Protein AF-0000000077551554 (afdb_homodimer)

Structure (mmCIF, N/CA/C/O backbone):
data_AF-0000000077551554-model_v1
#
loop_
_entity.id
_entity.type
_entity.pdbx_description
1 polymer '(pine wood nematode) hypothetical protein'
#
loop_
_atom_site.group_PDB
_atom_site.id
_atom_site.type_symbol
_atom_site.label_atom_id
_atom_site.label_alt_id
_atom_site.label_comp_id
_atom_site.label_asym_id
_atom_site.label_entity_id
_atom_site.label_seq_id
_atom_site.pdbx_PDB_ins_code
_atom_site.Cartn_x
_atom_site.Cartn_y
_atom_site.Cartn_z
_atom_site.occupancy
_atom_site.B_iso_or_equiv
_atom_site.auth_seq_id
_atom_site.auth_comp_id
_atom_site.auth_asym_id
_atom_site.auth_atom_id
_atom_site.pdbx_PDB_model_num
ATOM 1 N N . MET A 1 1 ? -19.719 -18.828 0.606 1 22.56 1 MET A N 1
ATOM 2 C CA . MET A 1 1 ? -19.625 -17.828 -0.466 1 22.56 1 MET A CA 1
ATOM 3 C C . MET A 1 1 ? -18.469 -18.156 -1.41 1 22.56 1 MET A C 1
ATOM 5 O O . MET A 1 1 ? -17.312 -18.125 -1.004 1 22.56 1 MET A O 1
ATOM 9 N N . GLU A 1 2 ? -18.734 -19.125 -2.25 1 25.98 2 GLU A N 1
ATOM 10 C CA . GLU A 1 2 ? -17.875 -19.734 -3.262 1 25.98 2 GLU A CA 1
ATOM 11 C C . GLU A 1 2 ? -17.25 -18.656 -4.164 1 25.98 2 GLU A C 1
ATOM 13 O O . GLU A 1 2 ? -17.969 -17.859 -4.766 1 25.98 2 GLU A O 1
ATOM 18 N N . GLY A 1 3 ? -16.375 -18.016 -3.777 1 28.2 3 GLY A N 1
ATOM 19 C CA . GLY A 1 3 ? -15.672 -17.125 -4.695 1 28.2 3 GLY A CA 1
ATOM 20 C C . GLY A 1 3 ? -15.648 -17.641 -6.121 1 28.2 3 GLY A C 1
ATOM 21 O O . GLY A 1 3 ? -15.688 -18.859 -6.348 1 28.2 3 GLY A O 1
ATOM 22 N N . VAL A 1 4 ? -16.359 -16.938 -7.031 1 31.17 4 VAL A N 1
ATOM 23 C CA . VAL A 1 4 ? -16.375 -17.094 -8.484 1 31.17 4 VAL A CA 1
ATOM 24 C C . VAL A 1 4 ? -15.008 -17.594 -8.961 1 31.17 4 VAL A C 1
ATOM 26 O O . VAL A 1 4 ? -14.758 -17.672 -10.172 1 31.17 4 VAL A O 1
ATOM 29 N N . SER A 1 5 ? -14.156 -17.672 -8.086 1 28.42 5 SER A N 1
ATOM 30 C CA . SER A 1 5 ? -12.836 -17.953 -8.648 1 28.42 5 SER A CA 1
ATOM 31 C C . SER A 1 5 ? -12.805 -19.297 -9.344 1 28.42 5 SER A C 1
ATOM 33 O O . SER A 1 5 ? -11.758 -19.734 -9.844 1 28.42 5 SER A O 1
ATOM 35 N N . SER A 1 6 ? -13.758 -20.234 -8.938 1 27.98 6 SER A N 1
ATOM 36 C CA . SER A 1 6 ? -13.422 -21.547 -9.5 1 27.98 6 SER A CA 1
ATOM 37 C C . SER A 1 6 ? -13.789 -21.609 -10.977 1 27.98 6 SER A C 1
ATOM 39 O O . SER A 1 6 ? -14.969 -21.719 -11.328 1 27.98 6 SER A O 1
ATOM 41 N N . MET A 1 7 ? -13.492 -20.766 -11.805 1 26.69 7 MET A N 1
ATOM 42 C CA . MET A 1 7 ? -13.75 -21.188 -13.18 1 26.69 7 MET A CA 1
ATOM 43 C C . MET A 1 7 ? -13.453 -22.672 -13.359 1 26.69 7 MET A C 1
ATOM 45 O O . MET A 1 7 ? -12.367 -23.141 -13.023 1 26.69 7 MET A O 1
ATOM 49 N N . SER A 1 8 ? -14.547 -23.469 -13.32 1 25.91 8 SER A N 1
ATOM 50 C CA . SER A 1 8 ? -14.594 -24.891 -13.641 1 25.91 8 SER A CA 1
ATOM 51 C C . SER A 1 8 ? -13.828 -25.188 -14.93 1 25.91 8 SER A C 1
ATOM 53 O O . SER A 1 8 ? -14.219 -24.75 -16.016 1 25.91 8 SER A O 1
ATOM 55 N N . MET A 1 9 ? -12.664 -25.156 -15.047 1 26.81 9 MET A N 1
ATOM 56 C CA . MET A 1 9 ? -12.102 -25.938 -16.141 1 26.81 9 MET A CA 1
ATOM 57 C C . MET A 1 9 ? -12.875 -27.234 -16.344 1 26.81 9 MET A C 1
ATOM 59 O O . MET A 1 9 ? -13.18 -27.938 -15.383 1 26.81 9 MET A O 1
ATOM 63 N N . ALA A 1 10 ? -13.828 -27.25 -17.344 1 25.89 10 ALA A N 1
ATOM 64 C CA . ALA A 1 10 ? -14.422 -28.5 -17.812 1 25.89 10 ALA A CA 1
ATOM 65 C C . ALA A 1 10 ? -13.445 -29.656 -17.672 1 25.89 10 ALA A C 1
ATOM 67 O O . ALA A 1 10 ? -12.453 -29.734 -18.406 1 25.89 10 ALA A O 1
ATOM 68 N N . VAL A 1 11 ? -13.242 -29.984 -16.531 1 27.55 11 VAL A N 1
ATOM 69 C CA . VAL A 1 11 ? -12.703 -31.344 -16.391 1 27.55 11 VAL A CA 1
ATOM 70 C C . VAL A 1 11 ? -13.531 -32.312 -17.219 1 27.55 11 VAL A C 1
ATOM 72 O O . VAL A 1 11 ? -14.742 -32.438 -17.016 1 27.55 11 VAL A O 1
ATOM 75 N N . VAL A 1 12 ? -13.352 -32.375 -18.625 1 25.56 12 VAL A N 1
ATOM 76 C CA . VAL A 1 12 ? -13.914 -33.531 -19.328 1 25.56 12 VAL A CA 1
ATOM 77 C C . VAL A 1 12 ? -13.82 -34.75 -18.438 1 25.56 12 VAL A C 1
ATOM 79 O O . VAL A 1 12 ? -12.766 -35.031 -17.859 1 25.56 12 VAL A O 1
ATOM 82 N N . PRO A 1 13 ? -14.961 -35.25 -17.922 1 25.11 13 PRO A N 1
ATOM 83 C CA . PRO A 1 13 ? -14.992 -36.531 -17.203 1 25.11 13 PRO A CA 1
ATOM 84 C C . PRO A 1 13 ? -13.984 -37.531 -17.75 1 25.11 13 PRO A C 1
ATOM 86 O O . PRO A 1 13 ? -13.484 -37.375 -18.875 1 25.11 13 PRO A O 1
ATOM 89 N N . GLY A 1 14 ? -13.852 -38.625 -16.922 1 25.5 14 GLY A N 1
ATOM 90 C CA . GLY A 1 14 ? -13.117 -39.875 -16.984 1 25.5 14 GLY A CA 1
ATOM 91 C C . GLY A 1 14 ? -13.344 -40.656 -18.266 1 25.5 14 GLY A C 1
ATOM 92 O O . GLY A 1 14 ? -14.25 -41.5 -18.344 1 25.5 14 GLY A O 1
ATOM 93 N N . GLN A 1 15 ? -13.531 -40.094 -19.406 1 23.91 15 GLN A N 1
ATOM 94 C CA . GLN A 1 15 ? -13.641 -41.156 -20.375 1 23.91 15 GLN A CA 1
ATOM 95 C C . GLN A 1 15 ? -12.578 -42.25 -20.141 1 23.91 15 GLN A C 1
ATOM 97 O O . GLN A 1 15 ? -11.383 -41.938 -20.094 1 23.91 15 GLN A O 1
ATOM 102 N N . SER A 1 16 ? -13.031 -43.312 -19.422 1 24.5 16 SER A N 1
ATOM 103 C CA . SER A 1 16 ? -12.398 -44.625 -19.328 1 24.5 16 SER A CA 1
ATOM 104 C C . SER A 1 16 ? -11.719 -45 -20.625 1 24.5 16 SER A C 1
ATOM 106 O O . SER A 1 16 ? -12.352 -45.031 -21.688 1 24.5 16 SER A O 1
ATOM 108 N N . ARG A 1 17 ? -10.539 -44.562 -20.812 1 29.53 17 ARG A N 1
ATOM 109 C CA . ARG A 1 17 ? -9.758 -45.125 -21.906 1 29.53 17 ARG A CA 1
ATOM 110 C C . ARG A 1 17 ? -9.914 -46.625 -21.953 1 29.53 17 ARG A C 1
ATOM 112 O O . ARG A 1 17 ? -9.695 -47.344 -20.953 1 29.53 17 ARG A O 1
ATOM 119 N N . THR A 1 18 ? -11.062 -47.062 -22.594 1 23.38 18 THR A N 1
ATOM 120 C CA . THR A 1 18 ? -10.953 -48.406 -23.109 1 23.38 18 THR A CA 1
ATOM 121 C C . THR A 1 18 ? -9.594 -48.625 -23.766 1 23.38 18 THR A C 1
ATOM 123 O O . THR A 1 18 ? -9.203 -47.875 -24.672 1 23.38 18 THR A O 1
ATOM 126 N N . TYR A 1 19 ? -8.648 -49 -22.922 1 24.22 19 TYR A N 1
ATOM 127 C CA . TYR A 1 19 ? -7.383 -49.594 -23.359 1 24.22 19 TYR A CA 1
ATOM 128 C C . TYR A 1 19 ? -7.613 -50.625 -24.453 1 24.22 19 TYR A C 1
ATOM 130 O O . TYR A 1 19 ? -8.156 -51.688 -24.188 1 24.22 19 TYR A O 1
ATOM 138 N N . ASN A 1 20 ? -8.25 -50.156 -25.609 1 22.92 20 ASN A N 1
ATOM 139 C CA . ASN A 1 20 ? -8.117 -51.188 -26.641 1 22.92 20 ASN A CA 1
ATOM 140 C C . ASN A 1 20 ? -6.664 -51.625 -26.797 1 22.92 20 ASN A C 1
ATOM 142 O O . ASN A 1 20 ? -5.781 -50.812 -27.031 1 22.92 20 ASN A O 1
ATOM 146 N N . THR A 1 21 ? -6.203 -52.688 -26.141 1 25.48 21 THR A N 1
ATOM 147 C CA . THR A 1 21 ? -5.027 -53.562 -26.078 1 25.48 21 THR A CA 1
ATOM 148 C C . THR A 1 21 ? -4.531 -53.906 -27.484 1 25.48 21 THR A C 1
ATOM 150 O O . THR A 1 21 ? -3.787 -54.875 -27.656 1 25.48 21 THR A O 1
ATOM 153 N N . ASN A 1 22 ? -5.012 -53.25 -28.609 1 27.25 22 ASN A N 1
ATOM 154 C CA . ASN A 1 22 ? -4.375 -53.875 -29.766 1 27.25 22 ASN A CA 1
ATOM 155 C C . ASN A 1 22 ? -2.873 -53.594 -29.797 1 27.25 22 ASN A C 1
ATOM 157 O O . ASN A 1 22 ? -2.457 -52.438 -29.859 1 27.25 22 ASN A O 1
ATOM 161 N N . VAL A 1 23 ? -1.974 -54.312 -29.172 1 30.08 23 VAL A N 1
ATOM 162 C CA . VAL A 1 23 ? -0.533 -54.562 -29.125 1 30.08 23 VAL A CA 1
ATOM 163 C C . VAL A 1 23 ? 0.051 -54.469 -30.531 1 30.08 23 VAL A C 1
ATOM 165 O O . VAL A 1 23 ? 0.099 -55.469 -31.266 1 30.08 23 VAL A O 1
ATOM 168 N N . ALA A 1 24 ? -0.384 -53.531 -31.469 1 32.75 24 ALA A N 1
ATOM 169 C CA . ALA A 1 24 ? 0.365 -53.688 -32.719 1 32.75 24 ALA A CA 1
ATOM 170 C C . ALA A 1 24 ? 1.861 -53.5 -32.469 1 32.75 24 ALA A C 1
ATOM 172 O O . ALA A 1 24 ? 2.27 -52.906 -31.453 1 32.75 24 ALA A O 1
ATOM 173 N N . GLU A 1 25 ? 2.758 -53.812 -33.438 1 34.09 25 GLU A N 1
ATOM 174 C CA . GLU A 1 25 ? 4.191 -53.812 -33.719 1 34.09 25 GLU A CA 1
ATOM 175 C C . GLU A 1 25 ? 4.836 -52.531 -33.188 1 34.09 25 GLU A C 1
ATOM 177 O O . GLU A 1 25 ? 4.219 -51.469 -33.25 1 34.09 25 GLU A O 1
ATOM 182 N N . GLU A 1 26 ? 5.809 -52.688 -32.281 1 37.72 26 GLU A N 1
ATOM 183 C CA . GLU A 1 26 ? 6.672 -51.719 -31.609 1 37.72 26 GLU A CA 1
ATOM 184 C C . GLU A 1 26 ? 7.129 -50.625 -32.562 1 37.72 26 GLU A C 1
ATOM 186 O O . GLU A 1 26 ? 8.227 -50.688 -33.125 1 37.72 26 GLU A O 1
ATOM 191 N N . SER A 1 27 ? 6.574 -50.344 -33.688 1 38.31 27 SER A N 1
ATOM 192 C CA . SER A 1 27 ? 7.102 -49.312 -34.531 1 38.31 27 SER A CA 1
ATOM 193 C C . SER A 1 27 ? 7.336 -48.031 -33.75 1 38.31 27 SER A C 1
ATOM 195 O O . SER A 1 27 ? 6.559 -47.688 -32.875 1 38.31 27 SER A O 1
ATOM 197 N N . THR A 1 28 ? 8.703 -47.781 -33.594 1 45.59 28 THR A N 1
ATOM 198 C CA . THR A 1 28 ? 9.016 -46.438 -33.062 1 45.59 28 THR A CA 1
ATOM 199 C C . THR A 1 28 ? 7.914 -45.438 -33.438 1 45.59 28 THR A C 1
ATOM 201 O O . THR A 1 28 ? 7.34 -45.531 -34.531 1 45.59 28 THR A O 1
ATOM 204 N N . PRO A 1 29 ? 7.262 -45.125 -32.438 1 50.03 29 PRO A N 1
ATOM 205 C CA . PRO A 1 29 ? 6.129 -44.25 -32.781 1 50.03 29 PRO A CA 1
ATOM 206 C C . PRO A 1 29 ? 6.426 -43.312 -33.938 1 50.03 29 PRO A C 1
ATOM 208 O O . PRO A 1 29 ? 5.52 -42.656 -34.469 1 50.03 29 PRO A O 1
ATOM 211 N N . TRP A 1 30 ? 7.789 -43.062 -34.156 1 50.97 30 TRP A N 1
ATOM 212 C CA . TRP A 1 30 ? 8.07 -42.156 -35.25 1 50.97 30 TRP A CA 1
ATOM 213 C C . TRP A 1 30 ? 8.141 -42.875 -36.594 1 50.97 30 TRP A C 1
ATOM 215 O O . TRP A 1 30 ? 8.352 -42.281 -37.625 1 50.97 30 TRP A O 1
ATOM 225 N N . GLY A 1 31 ? 7.719 -44.031 -36.594 1 49.12 31 GLY A N 1
ATOM 226 C CA . GLY A 1 31 ? 7.793 -44.75 -37.844 1 49.12 31 GLY A CA 1
ATOM 227 C C . GLY A 1 31 ? 9.039 -44.438 -38.656 1 49.12 31 GLY A C 1
ATOM 228 O O . GLY A 1 31 ? 10.156 -44.5 -38.156 1 49.12 31 GLY A O 1
ATOM 229 N N . ASN A 1 32 ? 8.992 -43.938 -39.938 1 53.81 32 ASN A N 1
ATOM 230 C CA . ASN A 1 32 ? 10.023 -43.562 -40.875 1 53.81 32 ASN A CA 1
ATOM 231 C C . ASN A 1 32 ? 10.5 -42.125 -40.625 1 53.81 32 ASN A C 1
ATOM 233 O O . ASN A 1 32 ? 11.312 -41.594 -41.375 1 53.81 32 ASN A O 1
ATOM 237 N N . MET A 1 33 ? 9.883 -41.344 -39.75 1 53.47 33 MET A N 1
ATOM 238 C CA . MET A 1 33 ? 10.258 -39.938 -39.562 1 53.47 33 MET A CA 1
ATOM 239 C C . MET A 1 33 ? 11.359 -39.812 -38.5 1 53.47 33 MET A C 1
ATOM 241 O O . MET A 1 33 ? 11.523 -40.719 -37.656 1 53.47 33 MET A O 1
ATOM 245 N N . SER A 1 34 ? 12.383 -38.969 -38.75 1 57.06 34 SER A N 1
ATOM 246 C CA . SER A 1 34 ? 13.422 -38.656 -37.781 1 57.06 34 SER A CA 1
ATOM 247 C C . SER A 1 34 ? 12.812 -38.219 -36.438 1 57.06 34 SER A C 1
ATOM 249 O O . SER A 1 34 ? 11.695 -37.719 -36.406 1 57.06 34 SER A O 1
ATOM 251 N N . GLU A 1 35 ? 13.328 -38.719 -35.375 1 56.12 35 GLU A N 1
ATOM 252 C CA . GLU A 1 35 ? 12.914 -38.375 -34 1 56.12 35 GLU A CA 1
ATOM 253 C C . GLU A 1 35 ? 12.594 -36.906 -33.875 1 56.12 35 GLU A C 1
ATOM 255 O O . GLU A 1 35 ? 11.602 -36.531 -33.25 1 56.12 35 GLU A O 1
ATOM 260 N N . GLU A 1 36 ? 13.438 -36.156 -34.438 1 57.75 36 GLU A N 1
ATOM 261 C CA . GLU A 1 36 ? 13.234 -34.719 -34.375 1 57.75 36 GLU A CA 1
ATOM 262 C C . GLU A 1 36 ? 11.945 -34.281 -35.094 1 57.75 36 GLU A C 1
ATOM 264 O O . GLU A 1 36 ? 11.203 -33.438 -34.594 1 57.75 36 GLU A O 1
ATOM 269 N N . MET A 1 37 ? 11.828 -34.938 -36.219 1 59.03 37 MET A N 1
ATOM 270 C CA . MET A 1 37 ? 10.633 -34.625 -37 1 59.03 37 MET A CA 1
ATOM 271 C C . MET A 1 37 ? 9.375 -35.125 -36.281 1 59.03 37 MET A C 1
ATOM 273 O O . MET A 1 37 ? 8.336 -34.469 -36.344 1 59.03 37 MET A O 1
ATOM 277 N N . PHE A 1 38 ? 9.484 -36.219 -35.625 1 54.34 38 PHE A N 1
ATOM 278 C CA . PHE A 1 38 ? 8.359 -36.781 -34.875 1 54.34 38 PHE A CA 1
ATOM 279 C C . PHE A 1 38 ? 7.969 -35.844 -33.719 1 54.34 38 PHE A C 1
ATOM 281 O O . PHE A 1 38 ? 6.797 -35.5 -33.562 1 54.34 38 PHE A O 1
ATOM 288 N N . PHE A 1 39 ? 8.938 -35.5 -32.969 1 58.41 39 PHE A N 1
ATOM 289 C CA . PHE A 1 39 ? 8.656 -34.625 -31.844 1 58.41 39 PHE A CA 1
ATOM 290 C C . PHE A 1 39 ? 8.148 -33.281 -32.312 1 58.41 39 PHE A C 1
ATOM 292 O O . PHE A 1 39 ? 7.301 -32.656 -31.656 1 58.41 39 PHE A O 1
ATOM 299 N N . ALA A 1 40 ? 8.695 -32.906 -33.406 1 58.19 40 ALA A N 1
ATOM 300 C CA . ALA A 1 40 ? 8.242 -31.641 -33.969 1 58.19 40 ALA A CA 1
ATOM 301 C C . ALA A 1 40 ? 6.797 -31.734 -34.438 1 58.19 40 ALA A C 1
ATOM 303 O O . ALA A 1 40 ? 6.074 -30.734 -34.469 1 58.19 40 ALA A O 1
ATOM 304 N N . SER A 1 41 ? 6.426 -32.906 -34.812 1 56.56 41 SER A N 1
ATOM 305 C CA . SER A 1 41 ? 5.086 -33.094 -35.375 1 56.56 41 SER A CA 1
ATOM 306 C C . SER A 1 41 ? 4.055 -33.312 -34.281 1 56.56 41 SER A C 1
ATOM 308 O O . SER A 1 41 ? 2.85 -33.25 -34.531 1 56.56 41 SER A O 1
ATOM 310 N N . LEU A 1 42 ? 4.488 -33.594 -33.062 1 57.34 42 LEU A N 1
ATOM 311 C CA . LEU A 1 42 ? 3.535 -33.875 -32 1 57.34 42 LEU A CA 1
ATOM 312 C C . LEU A 1 42 ? 2.898 -32.594 -31.484 1 57.34 42 LEU A C 1
ATOM 314 O O . LEU A 1 42 ? 3.555 -31.562 -31.438 1 57.34 42 LEU A O 1
ATOM 318 N N . PRO A 1 43 ? 1.556 -32.656 -31.297 1 58.69 43 PRO A N 1
ATOM 319 C CA . PRO A 1 43 ? 0.911 -31.5 -30.703 1 58.69 43 PRO A CA 1
ATOM 320 C C . PRO A 1 43 ? 1.447 -31.172 -29.312 1 58.69 43 PRO A C 1
ATOM 322 O O . PRO A 1 43 ? 1.681 -32.062 -28.516 1 58.69 43 PRO A O 1
ATOM 325 N N . LYS A 1 44 ? 2.154 -30.109 -29.172 1 53.41 44 LYS A N 1
ATOM 326 C CA . LYS A 1 44 ? 2.736 -29.625 -27.922 1 53.41 44 LYS A CA 1
ATOM 327 C C . LYS A 1 44 ? 1.653 -29.141 -26.953 1 53.41 44 LYS A C 1
ATOM 329 O O . LYS A 1 44 ? 0.728 -28.438 -27.359 1 53.41 44 LYS A O 1
ATOM 334 N N . TYR A 1 45 ? 1.413 -29.984 -25.828 1 53.16 45 TYR A N 1
ATOM 335 C CA . TYR A 1 45 ? 0.51 -29.578 -24.75 1 53.16 45 TYR A CA 1
ATOM 336 C C . TYR A 1 45 ? 1.268 -28.859 -23.641 1 53.16 45 TYR A C 1
ATOM 338 O O . TYR A 1 45 ? 2.188 -29.406 -23.047 1 53.16 45 TYR A O 1
ATOM 346 N N . ASP A 1 46 ? 1.271 -27.625 -23.625 1 51.31 46 ASP A N 1
ATOM 347 C CA . ASP A 1 46 ? 1.9 -26.828 -22.562 1 51.31 46 ASP A CA 1
ATOM 348 C C . ASP A 1 46 ? 1.166 -27 -21.234 1 51.31 46 ASP A C 1
ATOM 350 O O . ASP A 1 46 ? -0.045 -26.781 -21.156 1 51.31 46 ASP A O 1
ATOM 354 N N . MET A 1 47 ? 1.653 -27.906 -20.375 1 49.72 47 MET A N 1
ATOM 355 C CA . MET A 1 47 ? 1.066 -28.109 -19.047 1 49.72 47 MET A CA 1
ATOM 356 C C . MET A 1 47 ? 1.305 -26.891 -18.156 1 49.72 47 MET A C 1
ATOM 358 O O . MET A 1 47 ? 1.004 -26.922 -16.969 1 49.72 47 MET A O 1
ATOM 362 N N . LEU A 1 48 ? 1.978 -25.844 -18.5 1 51 48 LEU A N 1
ATOM 363 C CA . LEU A 1 48 ? 2.414 -24.859 -17.516 1 51 48 LEU A CA 1
ATOM 364 C C . LEU A 1 48 ? 1.233 -24.328 -16.703 1 51 48 LEU A C 1
ATOM 366 O O . LEU A 1 48 ? 0.094 -24.359 -17.172 1 51 48 LEU A O 1
ATOM 370 N N . PRO A 1 49 ? 1.574 -24.094 -15.594 1 52.22 49 PRO A N 1
ATOM 371 C CA . PRO A 1 49 ? 0.496 -23.531 -14.773 1 52.22 49 PRO A CA 1
ATOM 372 C C . PRO A 1 49 ? -0.417 -22.594 -15.555 1 52.22 49 PRO A C 1
ATOM 374 O O . PRO A 1 49 ? 0.039 -21.906 -16.469 1 52.22 49 PRO A O 1
ATOM 377 N N . LEU A 1 50 ? -1.55 -23 -15.914 1 48.75 50 LEU A N 1
ATOM 378 C CA . LEU A 1 50 ? -2.652 -22.266 -16.516 1 48.75 50 LEU A CA 1
ATOM 379 C C . LEU A 1 50 ? -2.572 -20.781 -16.156 1 48.75 50 LEU A C 1
ATOM 381 O O . LEU A 1 50 ? -3.02 -20.375 -15.078 1 48.75 50 LEU A O 1
ATOM 385 N N . ALA A 1 51 ? -1.396 -20.156 -16.359 1 52.81 51 ALA A N 1
ATOM 386 C CA . ALA A 1 51 ? -1.415 -18.719 -16.125 1 52.81 51 ALA A CA 1
ATOM 387 C C . ALA A 1 51 ? -2.512 -18.031 -16.938 1 52.81 51 ALA A C 1
ATOM 389 O O . ALA A 1 51 ? -2.572 -18.188 -18.156 1 52.81 51 ALA A O 1
ATOM 390 N N . ASN A 1 52 ? -3.732 -17.812 -16.391 1 57.38 52 ASN A N 1
ATOM 391 C CA . ASN A 1 52 ? -4.871 -17.094 -16.953 1 57.38 52 ASN A CA 1
ATOM 392 C C . ASN A 1 52 ? -4.469 -15.703 -17.438 1 57.38 52 ASN A C 1
ATOM 394 O O . ASN A 1 52 ? -5.328 -14.875 -17.75 1 57.38 52 ASN A O 1
ATOM 398 N N . TRP A 1 53 ? -3.078 -15.445 -17.5 1 56.38 53 TRP A N 1
ATOM 399 C CA . TRP A 1 53 ? -2.709 -14.094 -17.922 1 56.38 53 TRP A CA 1
ATOM 400 C C . TRP A 1 53 ? -2.986 -13.891 -19.406 1 56.38 53 TRP A C 1
ATOM 402 O O . TRP A 1 53 ? -3.033 -12.758 -19.891 1 56.38 53 TRP A O 1
ATOM 412 N N . GLU A 1 54 ? -3.34 -15.031 -20 1 62 54 GLU A N 1
ATOM 413 C CA . GLU A 1 54 ? -3.668 -14.867 -21.406 1 62 54 GLU A CA 1
ATOM 414 C C . GLU A 1 54 ? -5.094 -14.352 -21.594 1 62 54 GLU A C 1
ATOM 416 O O . GLU A 1 54 ? -5.43 -13.797 -22.641 1 62 54 GLU A O 1
ATOM 421 N N . ASN A 1 55 ? -5.773 -14.516 -20.547 1 70.31 55 ASN A N 1
ATOM 422 C CA . ASN A 1 55 ? -7.125 -13.977 -20.609 1 70.31 55 ASN A CA 1
ATOM 423 C C . ASN A 1 55 ? -7.145 -12.484 -20.297 1 70.31 55 ASN A C 1
ATOM 425 O O . ASN A 1 55 ? -6.863 -12.086 -19.156 1 70.31 55 ASN A O 1
ATOM 429 N N . ASN A 1 56 ? -7.395 -11.711 -21.219 1 74.38 56 ASN A N 1
ATOM 430 C CA . ASN A 1 56 ? -7.391 -10.25 -21.109 1 74.38 56 ASN A CA 1
ATOM 431 C C . ASN A 1 56 ? -8.328 -9.773 -20 1 74.38 56 ASN A C 1
ATOM 433 O O . ASN A 1 56 ? -8.039 -8.781 -19.328 1 74.38 56 ASN A O 1
ATOM 437 N N . HIS A 1 57 ? -9.391 -10.508 -19.781 1 76.81 57 HIS A N 1
ATOM 438 C CA . HIS A 1 57 ? -10.344 -10.094 -18.766 1 76.81 57 HIS A CA 1
ATOM 439 C C . HIS A 1 57 ? -9.758 -10.25 -17.359 1 76.81 57 HIS A C 1
ATOM 441 O O . HIS A 1 57 ? -9.969 -9.398 -16.5 1 76.81 57 HIS A O 1
ATOM 447 N N . VAL A 1 58 ? -8.977 -11.32 -17.219 1 78.56 58 VAL A N 1
ATOM 448 C CA . VAL A 1 58 ? -8.375 -11.57 -15.914 1 78.56 58 VAL A CA 1
ATOM 449 C C . VAL A 1 58 ? -7.312 -10.516 -15.617 1 78.56 58 VAL A C 1
ATOM 451 O O . VAL A 1 58 ? -7.215 -10.023 -14.492 1 78.56 58 VAL A O 1
ATOM 454 N N . VAL A 1 59 ? -6.664 -10.102 -16.656 1 79.19 59 VAL A N 1
ATOM 455 C CA . VAL A 1 59 ? -5.613 -9.102 -16.5 1 79.19 59 VAL A CA 1
ATOM 456 C C . VAL A 1 59 ? -6.234 -7.75 -16.172 1 79.19 59 VAL A C 1
ATOM 458 O O . VAL A 1 59 ? -5.719 -7.004 -15.336 1 79.19 59 VAL A O 1
ATOM 461 N N . MET A 1 60 ? -7.316 -7.457 -16.781 1 83.38 60 MET A N 1
ATOM 462 C CA . MET A 1 60 ? -7.996 -6.188 -16.531 1 83.38 60 MET A CA 1
ATOM 463 C C . MET A 1 60 ? -8.477 -6.098 -15.086 1 83.38 60 MET A C 1
ATOM 465 O O . MET A 1 60 ? -8.336 -5.059 -14.445 1 83.38 60 MET A O 1
ATOM 469 N N . TYR A 1 61 ? -8.984 -7.148 -14.625 1 83.88 61 TYR A N 1
ATOM 470 C CA . TYR A 1 61 ? -9.469 -7.148 -13.25 1 83.88 61 TYR A CA 1
ATOM 471 C C . TYR A 1 61 ? -8.312 -7.082 -12.266 1 83.88 61 TYR A C 1
ATOM 473 O O . TYR A 1 61 ? -8.414 -6.441 -11.211 1 83.88 61 TYR A O 1
ATOM 481 N N . ALA A 1 62 ? -7.277 -7.734 -12.602 1 86.12 62 ALA A N 1
ATOM 482 C CA . ALA A 1 62 ? -6.094 -7.672 -11.75 1 86.12 62 ALA A CA 1
ATOM 483 C C . ALA A 1 62 ? -5.562 -6.246 -11.648 1 86.12 62 ALA A C 1
ATOM 485 O O . ALA A 1 62 ? -5.195 -5.789 -10.562 1 86.12 62 ALA A O 1
ATOM 486 N N . LEU A 1 63 ? -5.598 -5.539 -12.75 1 86.44 63 LEU A N 1
ATOM 487 C CA . LEU A 1 63 ? -5.137 -4.156 -12.766 1 86.44 63 LEU A CA 1
ATOM 488 C C . LEU A 1 63 ? -6.074 -3.258 -11.969 1 86.44 63 LEU A C 1
ATOM 490 O O . LEU A 1 63 ? -5.629 -2.342 -11.273 1 86.44 63 LEU A O 1
ATOM 494 N N . LEU A 1 64 ? -7.34 -3.566 -12.102 1 90.25 64 LEU A N 1
ATOM 495 C CA . LEU A 1 64 ? -8.32 -2.812 -11.328 1 90.25 64 LEU A CA 1
ATOM 496 C C . LEU A 1 64 ? -8.102 -3.008 -9.828 1 90.25 64 LEU A C 1
ATOM 498 O O . LEU A 1 64 ? -8.078 -2.039 -9.07 1 90.25 64 LEU A O 1
ATOM 502 N N . TYR A 1 65 ? -7.871 -4.199 -9.453 1 92 65 TYR A N 1
ATOM 503 C CA . TYR A 1 65 ? -7.645 -4.504 -8.047 1 92 65 TYR A CA 1
ATOM 504 C C . TYR A 1 65 ? -6.355 -3.869 -7.547 1 92 65 TYR A C 1
ATOM 506 O O . TYR A 1 65 ? -6.293 -3.375 -6.418 1 92 65 TYR A O 1
ATOM 514 N N . ALA A 1 66 ? -5.406 -3.848 -8.375 1 90.19 66 ALA A N 1
ATOM 515 C CA . ALA A 1 66 ? -4.145 -3.213 -8.008 1 90.19 66 ALA A CA 1
ATOM 516 C C . ALA A 1 66 ? -4.324 -1.71 -7.812 1 90.19 66 ALA A C 1
ATOM 518 O O . ALA A 1 66 ? -3.795 -1.135 -6.859 1 90.19 66 ALA A O 1
ATOM 519 N N . ALA A 1 67 ? -5.07 -1.124 -8.672 1 91.38 67 ALA A N 1
ATOM 520 C CA . ALA A 1 67 ? -5.352 0.305 -8.562 1 91.38 67 ALA A CA 1
ATOM 521 C C . ALA A 1 67 ? -6.141 0.615 -7.297 1 91.38 67 ALA A C 1
ATOM 523 O O . ALA A 1 67 ? -5.828 1.57 -6.582 1 91.38 67 ALA A O 1
ATOM 524 N N . LEU A 1 68 ? -7.109 -0.201 -7.035 1 94.31 68 LEU A N 1
ATOM 525 C CA . LEU A 1 68 ? -7.918 -0.016 -5.836 1 94.31 68 LEU A CA 1
ATOM 526 C C . LEU A 1 68 ? -7.07 -0.171 -4.578 1 94.31 68 LEU A C 1
ATOM 528 O O . LEU A 1 68 ? -7.25 0.567 -3.605 1 94.31 68 LEU A O 1
ATOM 532 N N . PHE A 1 69 ? -6.191 -1.071 -4.633 1 94.75 69 PHE A N 1
ATOM 533 C CA . PHE A 1 69 ? -5.297 -1.288 -3.498 1 94.75 69 PHE A CA 1
ATOM 534 C C . PHE A 1 69 ? -4.434 -0.057 -3.248 1 94.75 69 PHE A C 1
ATOM 536 O O . PHE A 1 69 ? -4.352 0.429 -2.117 1 94.75 69 PHE A O 1
ATOM 543 N N . LEU A 1 70 ? -3.877 0.478 -4.273 1 90.75 70 LEU A N 1
ATOM 544 C CA . LEU A 1 70 ? -2.971 1.615 -4.156 1 90.75 70 LEU A CA 1
ATOM 545 C C . LEU A 1 70 ? -3.725 2.867 -3.719 1 90.75 70 LEU A C 1
ATOM 547 O O . LEU A 1 70 ? -3.316 3.541 -2.77 1 90.75 70 LEU A O 1
ATOM 551 N N . VAL A 1 71 ? -4.816 3.096 -4.352 1 92.62 71 VAL A N 1
ATOM 552 C CA . VAL A 1 71 ? -5.602 4.289 -4.051 1 92.62 71 VAL A CA 1
ATOM 553 C C . VAL A 1 71 ? -6.176 4.188 -2.639 1 92.62 71 VAL A C 1
ATOM 555 O O . VAL A 1 71 ? -6.18 5.172 -1.894 1 92.62 71 VAL A O 1
ATOM 558 N N . GLY A 1 72 ? -6.652 3.02 -2.34 1 95.25 72 GLY A N 1
ATOM 559 C CA . GLY A 1 72 ? -7.254 2.82 -1.03 1 95.25 72 GLY A CA 1
ATOM 560 C C . GLY A 1 72 ? -6.262 2.967 0.109 1 95.25 72 GLY A C 1
ATOM 561 O O . GLY A 1 72 ? -6.555 3.621 1.112 1 95.25 72 GLY A O 1
ATOM 562 N N . VAL A 1 73 ? -5.137 2.393 -0.036 1 93.75 73 VAL A N 1
ATOM 563 C CA . VAL A 1 73 ? -4.129 2.469 1.016 1 93.75 73 VAL A CA 1
ATOM 564 C C . VAL A 1 73 ? -3.646 3.91 1.168 1 93.75 73 VAL A C 1
ATOM 566 O O . VAL A 1 73 ? -3.629 4.453 2.275 1 93.75 73 VAL A O 1
ATOM 569 N N . CYS A 1 74 ? -3.318 4.531 0.089 1 91.44 74 CYS A N 1
ATOM 570 C CA . CYS A 1 74 ? -2.818 5.902 0.123 1 91.44 74 CYS A CA 1
ATOM 571 C C . CYS A 1 74 ? -3.871 6.855 0.677 1 91.44 74 CYS A C 1
ATOM 573 O O . CYS A 1 74 ? -3.57 7.695 1.525 1 91.44 74 CYS A O 1
ATOM 575 N N . GLY A 1 75 ? -5.066 6.672 0.209 1 93.56 75 GLY A N 1
ATOM 576 C CA . GLY A 1 75 ? -6.137 7.559 0.637 1 93.56 75 GLY A CA 1
ATOM 577 C C . GLY A 1 75 ? -6.457 7.438 2.115 1 93.56 75 GLY A C 1
ATOM 578 O O . GLY A 1 75 ? -6.5 8.438 2.83 1 93.56 75 GLY A O 1
ATOM 579 N N . ASN A 1 76 ? -6.625 6.277 2.588 1 95.12 76 ASN A N 1
ATOM 580 C CA . ASN A 1 76 ? -6.98 6.066 3.986 1 95.12 76 ASN A CA 1
ATOM 581 C C . ASN A 1 76 ? -5.852 6.488 4.922 1 95.12 76 ASN A C 1
ATOM 583 O O . ASN A 1 76 ? -6.098 7.086 5.973 1 95.12 76 ASN A O 1
ATOM 587 N N . ILE A 1 77 ? -4.676 6.258 4.516 1 93 77 ILE A N 1
ATOM 588 C CA . ILE A 1 77 ? -3.537 6.664 5.332 1 93 77 ILE A CA 1
ATOM 589 C C . ILE A 1 77 ? -3.451 8.188 5.375 1 93 77 ILE A C 1
ATOM 591 O O . ILE A 1 77 ? -3.143 8.773 6.418 1 93 77 ILE A O 1
ATOM 595 N N . SER A 1 78 ? -3.686 8.805 4.273 1 91.31 78 SER A N 1
ATOM 596 C CA . SER A 1 78 ? -3.668 10.266 4.211 1 91.31 78 SER A CA 1
ATOM 597 C C . SER A 1 78 ? -4.684 10.867 5.172 1 91.31 78 SER A C 1
ATOM 599 O O . SER A 1 78 ? -4.363 11.797 5.918 1 91.31 78 SER A O 1
ATOM 601 N N . VAL A 1 79 ? -5.855 10.289 5.195 1 91.81 79 VAL A N 1
ATOM 602 C CA . VAL A 1 79 ? -6.91 10.828 6.051 1 91.81 79 VAL A CA 1
ATOM 603 C C . VAL A 1 79 ? -6.57 10.562 7.516 1 91.81 79 VAL A C 1
ATOM 605 O O . VAL A 1 79 ? -6.77 11.43 8.375 1 91.81 79 VAL A O 1
ATOM 608 N N . ILE A 1 80 ? -6.055 9.453 7.809 1 92.56 80 ILE A N 1
ATOM 609 C CA . ILE A 1 80 ? -5.648 9.125 9.172 1 92.56 80 ILE A CA 1
ATOM 610 C C . ILE A 1 80 ? -4.582 10.117 9.641 1 92.56 80 ILE A C 1
ATOM 612 O O . ILE A 1 80 ? -4.672 10.648 10.75 1 92.56 80 ILE A O 1
ATOM 616 N N . THR A 1 81 ? -3.652 10.391 8.789 1 88.69 81 THR A N 1
ATOM 617 C CA . THR A 1 81 ? -2.562 11.297 9.133 1 88.69 81 THR A CA 1
ATOM 618 C C . THR A 1 81 ? -3.082 12.719 9.32 1 88.69 81 THR A C 1
ATOM 620 O O . THR A 1 81 ? -2.689 13.406 10.266 1 88.69 81 THR A O 1
ATOM 623 N N . LEU A 1 82 ? -3.965 13.086 8.469 1 85.88 82 LEU A N 1
ATOM 624 C CA . LEU A 1 82 ? -4.531 14.43 8.547 1 85.88 82 LEU A CA 1
ATOM 625 C C . LEU A 1 82 ? -5.328 14.609 9.836 1 85.88 82 LEU A C 1
ATOM 627 O O . LEU A 1 82 ? -5.168 15.609 10.531 1 85.88 82 LEU A O 1
ATOM 631 N N . ILE A 1 83 ? -6.145 13.641 10.141 1 85.88 83 ILE A N 1
ATOM 632 C CA . ILE A 1 83 ? -6.98 13.742 11.336 1 85.88 83 ILE A CA 1
ATOM 633 C C . ILE A 1 83 ? -6.102 13.742 12.578 1 85.88 83 ILE A C 1
ATOM 635 O O . ILE A 1 83 ? -6.32 14.531 13.5 1 85.88 83 ILE A O 1
ATOM 639 N N . ARG A 1 84 ? -5.094 12.992 12.602 1 83.25 84 ARG A N 1
ATOM 640 C CA . ARG A 1 84 ? -4.223 12.883 13.766 1 83.25 84 ARG A CA 1
ATOM 641 C C . ARG A 1 84 ? -3.4 14.156 13.953 1 83.25 84 ARG A C 1
ATOM 643 O O . ARG A 1 84 ? -3.15 14.578 15.086 1 83.25 84 ARG A O 1
ATOM 650 N N . HIS A 1 85 ? -3.084 14.75 12.914 1 78.19 85 HIS A N 1
ATOM 651 C CA . HIS A 1 85 ? -2.238 15.938 13 1 78.19 85 HIS A CA 1
ATOM 652 C C . HIS A 1 85 ? -3.059 17.172 13.328 1 78.19 85 HIS A C 1
ATOM 654 O O . HIS A 1 85 ? -2.625 18.031 14.109 1 78.19 85 HIS A O 1
ATOM 660 N N . VAL A 1 86 ? -4.129 17.297 12.68 1 71 86 VAL A N 1
ATOM 661 C CA . VAL A 1 86 ? -4.922 18.516 12.805 1 71 86 VAL A CA 1
ATOM 662 C C . VAL A 1 86 ? -5.586 18.562 14.18 1 71 86 VAL A C 1
ATOM 664 O O . VAL A 1 86 ? -5.793 19.641 14.742 1 71 86 VAL A O 1
ATOM 667 N N . HIS A 1 87 ? -5.832 17.469 14.664 1 66.19 87 HIS A N 1
ATOM 668 C CA . HIS A 1 87 ? -6.594 17.484 15.898 1 66.19 87 HIS A CA 1
ATOM 669 C C . HIS A 1 87 ? -5.68 17.375 17.109 1 66.19 87 HIS A C 1
ATOM 671 O O . HIS A 1 87 ? -6.133 17.047 18.219 1 66.19 87 HIS A O 1
ATOM 677 N N . THR A 1 88 ? -4.371 17.688 16.688 1 60.06 88 THR A N 1
ATOM 678 C CA . THR A 1 88 ? -3.441 17.797 17.797 1 60.06 88 THR A CA 1
ATOM 679 C C . THR A 1 88 ? -3.715 19.047 18.625 1 60.06 88 THR A C 1
ATOM 681 O O . THR A 1 88 ? -3.656 20.172 18.094 1 60.06 88 THR A O 1
ATOM 684 N N . GLY A 1 89 ? -4.57 19.016 19.672 1 59.97 89 GLY A N 1
ATOM 685 C CA . GLY A 1 89 ? -4.852 20.141 20.547 1 59.97 89 GLY A CA 1
ATOM 686 C C . GLY A 1 89 ? -6.324 20.484 20.625 1 59.97 89 GLY A C 1
ATOM 687 O O . GLY A 1 89 ? -6.719 21.391 21.359 1 59.97 89 GLY A O 1
ATOM 688 N N . ILE A 1 90 ? -7.078 19.953 19.672 1 62.28 90 ILE A N 1
ATOM 689 C CA . ILE A 1 90 ? -8.508 20.234 19.703 1 62.28 90 ILE A CA 1
ATOM 690 C C . ILE A 1 90 ? -9.273 18.984 20.109 1 62.28 90 ILE A C 1
ATOM 692 O O . ILE A 1 90 ? -8.852 17.859 19.797 1 62.28 90 ILE A O 1
ATOM 696 N N . THR A 1 91 ? -10.188 19.172 20.953 1 67.88 91 THR A N 1
ATOM 697 C CA . THR A 1 91 ? -11.023 18.031 21.328 1 67.88 91 THR A CA 1
ATOM 698 C C . THR A 1 91 ? -11.688 17.422 20.094 1 67.88 91 THR A C 1
ATOM 700 O O . THR A 1 91 ? -12.391 18.125 19.359 1 67.88 91 THR A O 1
ATOM 703 N N . MET A 1 92 ? -11.391 16.312 19.875 1 75.19 92 MET A N 1
ATOM 704 C CA . MET A 1 92 ? -11.906 15.586 18.719 1 75.19 92 MET A CA 1
ATOM 705 C C . MET A 1 92 ? -13.375 15.211 18.922 1 75.19 92 MET A C 1
ATOM 707 O O . MET A 1 92 ? -13.742 14.68 19.969 1 75.19 92 MET A O 1
ATOM 711 N N . ASP A 1 93 ? -14.203 15.531 17.969 1 83.62 93 ASP A N 1
ATOM 712 C CA . ASP A 1 93 ? -15.586 15.055 17.953 1 83.62 93 ASP A CA 1
ATOM 713 C C . ASP A 1 93 ? -15.641 13.531 17.859 1 83.62 93 ASP A C 1
ATOM 715 O O . ASP A 1 93 ? -14.75 12.906 17.281 1 83.62 93 ASP A O 1
ATOM 719 N N . ASN A 1 94 ? -16.625 12.93 18.516 1 87.94 94 ASN A N 1
ATOM 720 C CA . ASN A 1 94 ? -16.812 11.484 18.469 1 87.94 94 ASN A CA 1
ATOM 721 C C . ASN A 1 94 ? -16.906 10.984 17.031 1 87.94 94 ASN A C 1
ATOM 723 O O . ASN A 1 94 ? -16.469 9.875 16.719 1 87.94 94 ASN A O 1
ATOM 727 N N . THR A 1 95 ? -17.406 11.789 16.203 1 88.12 95 THR A N 1
ATOM 728 C CA . THR A 1 95 ? -17.562 11.422 14.789 1 88.12 95 THR A CA 1
ATOM 729 C C . THR A 1 95 ? -16.188 11.141 14.164 1 88.12 95 THR A C 1
ATOM 731 O O . THR A 1 95 ? -16.062 10.234 13.336 1 88.12 95 THR A O 1
ATOM 734 N N . MET A 1 96 ? -15.227 11.812 14.594 1 89.62 96 MET A N 1
ATOM 735 C CA . MET A 1 96 ? -13.898 11.633 14.023 1 89.62 96 MET A CA 1
ATOM 736 C C . MET A 1 96 ? -13.281 10.32 14.492 1 89.62 96 MET A C 1
ATOM 738 O O . MET A 1 96 ? -12.5 9.695 13.766 1 89.62 96 MET A O 1
ATOM 742 N N . VAL A 1 97 ? -13.672 9.938 15.633 1 92.19 97 VAL A N 1
ATOM 743 C CA . VAL A 1 97 ? -13.195 8.656 16.141 1 92.19 97 VAL A CA 1
ATOM 744 C C . VAL A 1 97 ? -13.789 7.52 15.305 1 92.19 97 VAL A C 1
ATOM 746 O O . VAL A 1 97 ? -13.078 6.574 14.938 1 92.19 97 VAL A O 1
ATOM 749 N N . TYR A 1 98 ? -15.062 7.656 15.039 1 94.81 98 TYR A N 1
ATOM 750 C CA . TYR A 1 98 ? -15.703 6.668 14.18 1 94.81 98 TYR A CA 1
ATOM 751 C C . TYR A 1 98 ? -15.055 6.633 12.805 1 94.81 98 TYR A C 1
ATOM 753 O O . TYR A 1 98 ? -14.789 5.559 12.258 1 94.81 98 TYR A O 1
ATOM 761 N N . VAL A 1 99 ? -14.773 7.773 12.305 1 93.56 99 VAL A N 1
ATOM 762 C CA . VAL A 1 99 ? -14.203 7.883 10.961 1 93.56 99 VAL A CA 1
ATOM 763 C C . VAL A 1 99 ? -12.797 7.285 10.953 1 93.56 99 VAL A C 1
ATOM 765 O O . VAL A 1 99 ? -12.422 6.566 10.023 1 93.56 99 VAL A O 1
ATOM 768 N N . LEU A 1 100 ? -12.016 7.598 11.953 1 94.06 100 LEU A N 1
ATOM 769 C CA . LEU A 1 100 ? -10.688 7.016 12.078 1 94.06 100 LEU A CA 1
ATOM 770 C C . LEU A 1 100 ? -10.758 5.492 12.117 1 94.06 100 LEU A C 1
ATOM 772 O O . LEU A 1 100 ? -9.969 4.812 11.453 1 94.06 100 LEU A O 1
ATOM 776 N N . PHE A 1 101 ? -11.664 5.039 12.875 1 96.56 101 PHE A N 1
ATOM 777 C CA . PHE A 1 101 ? -11.844 3.596 12.977 1 96.56 101 PHE A CA 1
ATOM 778 C C . PHE A 1 101 ? -12.281 3.01 11.641 1 96.56 101 PHE A C 1
ATOM 780 O O . PHE A 1 101 ? -11.797 1.951 11.234 1 96.56 101 PHE A O 1
ATOM 787 N N . LEU A 1 102 ? -13.156 3.699 10.992 1 96.44 102 LEU A N 1
ATOM 788 C CA . LEU A 1 102 ? -13.625 3.242 9.688 1 96.44 102 LEU A CA 1
ATOM 789 C C . LEU A 1 102 ? -12.484 3.225 8.672 1 96.44 102 LEU A C 1
ATOM 791 O O . LEU A 1 102 ? -12.43 2.346 7.809 1 96.44 102 LEU A O 1
ATOM 795 N N . CYS A 1 103 ? -11.602 4.191 8.734 1 96 103 CYS A N 1
ATOM 796 C CA . CYS A 1 103 ? -10.422 4.188 7.875 1 96 103 CYS A CA 1
ATOM 797 C C . CYS A 1 103 ? -9.586 2.938 8.102 1 96 103 CYS A C 1
ATOM 799 O O . CYS A 1 103 ? -9.086 2.336 7.148 1 96 103 CYS A O 1
ATOM 801 N N . CYS A 1 104 ? -9.469 2.557 9.305 1 95.75 104 CYS A N 1
ATOM 802 C CA . CYS A 1 104 ? -8.719 1.354 9.641 1 95.75 104 CYS A CA 1
ATOM 803 C C . CYS A 1 104 ? -9.414 0.107 9.109 1 95.75 104 CYS A C 1
ATOM 805 O O . CYS A 1 104 ? -8.758 -0.818 8.625 1 95.75 104 CYS A O 1
ATOM 807 N N . VAL A 1 105 ? -10.68 0.114 9.227 1 96.62 105 VAL A N 1
ATOM 808 C CA . VAL A 1 105 ? -11.445 -1.017 8.719 1 96.62 105 VAL A CA 1
ATOM 809 C C . VAL A 1 105 ? -11.312 -1.085 7.195 1 96.62 105 VAL A C 1
ATOM 811 O O . VAL A 1 105 ? -11.164 -2.17 6.629 1 96.62 105 VAL A O 1
ATOM 814 N N . ASP A 1 106 ? -11.375 0.061 6.559 1 96.38 106 ASP A N 1
ATOM 815 C CA . ASP A 1 106 ? -11.195 0.119 5.113 1 96.38 106 ASP A CA 1
ATOM 816 C C . ASP A 1 106 ? -9.82 -0.409 4.711 1 96.38 106 ASP A C 1
ATOM 818 O O . ASP A 1 106 ? -9.695 -1.147 3.73 1 96.38 106 ASP A O 1
ATOM 822 N N . LEU A 1 107 ? -8.805 -0.073 5.457 1 94.88 107 LEU A N 1
ATOM 823 C CA . LEU A 1 107 ? -7.461 -0.564 5.191 1 94.88 107 LEU A CA 1
ATOM 824 C C . LEU A 1 107 ? -7.391 -2.078 5.359 1 94.88 107 LEU A C 1
ATOM 826 O O . LEU A 1 107 ? -6.809 -2.773 4.523 1 94.88 107 LEU A O 1
ATOM 830 N N . ALA A 1 108 ? -8 -2.555 6.398 1 94.19 108 ALA A N 1
ATOM 831 C CA . ALA A 1 108 ? -8.039 -3.996 6.629 1 94.19 108 ALA A CA 1
ATOM 832 C C . ALA A 1 108 ? -8.75 -4.719 5.492 1 94.19 108 ALA A C 1
ATOM 834 O O . ALA A 1 108 ? -8.359 -5.82 5.105 1 94.19 108 ALA A O 1
ATOM 835 N N . SER A 1 109 ? -9.727 -4.066 4.973 1 94.44 109 SER A N 1
ATOM 836 C CA . SER A 1 109 ? -10.531 -4.664 3.912 1 94.44 109 SER A CA 1
ATOM 837 C C . SER A 1 109 ? -9.781 -4.672 2.584 1 94.44 109 SER A C 1
ATOM 839 O O . SER A 1 109 ? -10.102 -5.453 1.687 1 94.44 109 SER A O 1
ATOM 841 N N . ILE A 1 110 ? -8.805 -3.834 2.412 1 93.62 110 ILE A N 1
ATOM 842 C CA . ILE A 1 110 ? -8.094 -3.703 1.146 1 93.62 110 ILE A CA 1
ATOM 843 C C . ILE A 1 110 ? -6.848 -4.586 1.162 1 93.62 110 ILE A C 1
ATOM 845 O O . ILE A 1 110 ? -6.348 -4.98 0.108 1 93.62 110 ILE A O 1
ATOM 849 N N . ILE A 1 111 ? -6.379 -5.062 2.252 1 91.12 111 ILE A N 1
ATOM 850 C CA . ILE A 1 111 ? -5.141 -5.809 2.449 1 91.12 111 ILE A CA 1
ATOM 851 C C . ILE A 1 111 ? -5.211 -7.137 1.694 1 91.12 111 ILE A C 1
ATOM 853 O O . ILE A 1 111 ? -4.199 -7.617 1.18 1 91.12 111 ILE A O 1
ATOM 857 N N . PRO A 1 112 ? -6.363 -7.762 1.55 1 92.5 112 PRO A N 1
ATOM 858 C CA . PRO A 1 112 ? -6.414 -9.047 0.853 1 92.5 112 PRO A CA 1
ATOM 859 C C . PRO A 1 112 ? -6.324 -8.898 -0.665 1 92.5 112 PRO A C 1
ATOM 861 O O . PRO A 1 112 ? -6.156 -9.898 -1.376 1 92.5 112 PRO A O 1
ATOM 864 N N . LEU A 1 113 ? -6.367 -7.754 -1.194 1 92.62 113 LEU A N 1
ATOM 865 C CA . LEU A 1 113 ? -6.457 -7.539 -2.635 1 92.62 113 LEU A CA 1
ATOM 866 C C . LEU A 1 113 ? -5.23 -8.109 -3.344 1 92.62 113 LEU A C 1
ATOM 868 O O . LEU A 1 113 ? -5.355 -8.75 -4.391 1 92.62 113 LEU A O 1
ATOM 872 N N . PRO A 1 114 ? -4.004 -7.965 -2.801 1 90.19 114 PRO A N 1
ATOM 873 C CA . PRO A 1 114 ? -2.855 -8.57 -3.479 1 90.19 114 PRO A CA 1
ATOM 874 C C . PRO A 1 114 ? -2.957 -10.086 -3.572 1 90.19 114 PRO A C 1
ATOM 876 O O . PRO A 1 114 ? -2.596 -10.672 -4.598 1 90.19 114 PRO A O 1
ATOM 879 N N . MET A 1 115 ? -3.461 -10.672 -2.58 1 89.25 115 MET A N 1
ATOM 880 C CA . MET A 1 115 ? -3.639 -12.117 -2.604 1 89.25 115 MET A CA 1
ATOM 881 C C . MET A 1 115 ? -4.742 -12.516 -3.576 1 89.25 115 MET A C 1
ATOM 883 O O . MET A 1 115 ? -4.652 -13.547 -4.238 1 89.25 115 MET A O 1
ATOM 887 N N . ALA A 1 116 ? -5.738 -11.695 -3.652 1 89.19 116 ALA A N 1
ATOM 888 C CA . ALA A 1 116 ? -6.812 -11.945 -4.613 1 89.19 116 ALA A CA 1
ATOM 889 C C . ALA A 1 116 ? -6.297 -11.852 -6.047 1 89.19 116 ALA A C 1
ATOM 891 O O . ALA A 1 116 ? -6.676 -12.648 -6.906 1 89.19 116 ALA A O 1
ATOM 892 N N . ILE A 1 117 ? -5.441 -10.922 -6.289 1 88.06 117 ILE A N 1
ATOM 893 C CA . ILE A 1 117 ? -4.863 -10.719 -7.613 1 88.06 117 ILE A CA 1
ATOM 894 C C . ILE A 1 117 ? -4.062 -11.953 -8.023 1 88.06 117 ILE A C 1
ATOM 896 O O . ILE A 1 117 ? -4.242 -12.484 -9.117 1 88.06 117 ILE A O 1
ATOM 900 N N . VAL A 1 118 ? -3.264 -12.469 -7.105 1 84.75 118 VAL A N 1
ATOM 901 C CA . VAL A 1 118 ? -2.404 -13.609 -7.398 1 84.75 118 VAL A CA 1
ATOM 902 C C . VAL A 1 118 ? -3.256 -14.867 -7.586 1 84.75 118 VAL A C 1
ATOM 904 O O . VAL A 1 118 ? -3.014 -15.656 -8.5 1 84.75 118 VAL A O 1
ATOM 907 N N . ASP A 1 119 ? -4.188 -14.969 -6.777 1 83.69 119 ASP A N 1
ATOM 908 C CA . ASP A 1 119 ? -5.078 -16.125 -6.883 1 83.69 119 ASP A CA 1
ATOM 909 C C . ASP A 1 119 ? -5.812 -16.125 -8.219 1 83.69 119 ASP A C 1
ATOM 911 O O . ASP A 1 119 ? -5.977 -17.172 -8.844 1 83.69 119 ASP A O 1
ATOM 915 N N . GLN A 1 120 ? -6.211 -15.016 -8.664 1 81.5 120 GLN A N 1
ATOM 916 C CA . GLN A 1 120 ? -6.949 -14.906 -9.922 1 81.5 120 GLN A CA 1
ATOM 917 C C . GLN A 1 120 ? -6.027 -15.109 -11.125 1 81.5 120 GLN A C 1
ATOM 919 O O . GLN A 1 120 ? -6.414 -15.727 -12.109 1 81.5 120 GLN A O 1
ATOM 924 N N . LEU A 1 121 ? -4.863 -14.656 -11.055 1 78.75 121 LEU A N 1
ATOM 925 C CA . LEU A 1 121 ? -3.932 -14.758 -12.18 1 78.75 121 LEU A CA 1
ATOM 926 C C . LEU A 1 121 ? -3.393 -16.172 -12.312 1 78.75 121 LEU A C 1
ATOM 928 O O . LEU A 1 121 ? -3.236 -16.688 -13.422 1 78.75 121 LEU A O 1
ATOM 932 N N . LEU A 1 122 ? -3.172 -16.828 -11.156 1 76.75 122 LEU A N 1
ATOM 933 C CA . LEU A 1 122 ? -2.602 -18.172 -11.18 1 76.75 122 LEU A CA 1
ATOM 934 C C . LEU A 1 122 ? -3.695 -19.234 -11.312 1 76.75 122 LEU A C 1
ATOM 936 O O . LEU A 1 122 ? -3.484 -20.266 -11.938 1 76.75 122 LEU A O 1
ATOM 940 N N . GLY A 1 123 ? -4.809 -18.922 -10.719 1 75.75 123 GLY A N 1
ATOM 941 C CA . GLY A 1 123 ? -5.895 -19.891 -10.711 1 75.75 123 GLY A CA 1
ATOM 942 C C . GLY A 1 123 ? -5.809 -20.875 -9.57 1 75.75 123 GLY A C 1
ATOM 943 O O . GLY A 1 123 ? -6.59 -21.828 -9.5 1 75.75 123 GLY A O 1
ATOM 944 N N . PHE A 1 124 ? -4.73 -20.812 -8.82 1 79 124 PHE A N 1
ATOM 945 C CA . PHE A 1 124 ? -4.602 -21.641 -7.637 1 79 124 PHE A CA 1
ATOM 946 C C . PHE A 1 124 ? -4.066 -20.828 -6.461 1 79 124 PHE A C 1
ATOM 948 O O . PHE A 1 124 ? -3.514 -19.75 -6.648 1 79 124 PHE A O 1
ATOM 955 N N . TRP A 1 125 ? -4.289 -21.375 -5.254 1 82.94 125 TRP A N 1
ATOM 956 C CA . TRP A 1 125 ? -3.9 -20.719 -4.012 1 82.94 125 TRP A CA 1
ATOM 957 C C . TRP A 1 125 ? -2.496 -21.141 -3.592 1 82.94 125 TRP A C 1
ATOM 959 O O . TRP A 1 125 ? -2.236 -22.312 -3.357 1 82.94 125 TRP A O 1
ATOM 969 N N . MET A 1 126 ? -1.587 -20.141 -3.469 1 78.31 126 MET A N 1
ATOM 970 C CA . MET A 1 126 ? -0.193 -20.484 -3.197 1 78.31 126 MET A CA 1
ATOM 971 C C . MET A 1 126 ? 0.197 -20.094 -1.776 1 78.31 126 MET A C 1
ATOM 973 O O . MET A 1 126 ? 1.33 -20.328 -1.352 1 78.31 126 MET A O 1
ATOM 977 N N . PHE A 1 127 ? -0.708 -19.516 -0.898 1 82.94 127 PHE A N 1
ATOM 978 C CA . PHE A 1 127 ? -0.304 -18.859 0.344 1 82.94 127 PHE A CA 1
ATOM 979 C C . PHE A 1 127 ? -0.508 -19.797 1.532 1 82.94 127 PHE A C 1
ATOM 981 O O . PHE A 1 127 ? -0.057 -19.5 2.643 1 82.94 127 PHE A O 1
ATOM 988 N N . GLY A 1 128 ? -1.122 -20.844 1.456 1 82.94 128 GLY A N 1
ATOM 989 C CA . GLY A 1 128 ? -1.289 -21.766 2.564 1 82.94 128 GLY A CA 1
ATOM 990 C C . GLY A 1 128 ? -2.574 -21.547 3.34 1 82.94 128 GLY A C 1
ATOM 991 O O . GLY A 1 128 ? -3.402 -20.719 2.955 1 82.94 128 GLY A O 1
ATOM 992 N N . THR A 1 129 ? -2.729 -22.25 4.445 1 87.44 129 THR A N 1
ATOM 993 C CA . THR A 1 129 ? -3.982 -22.281 5.191 1 87.44 129 THR A CA 1
ATOM 994 C C . THR A 1 129 ? -4.117 -21.031 6.066 1 87.44 129 THR A C 1
ATOM 996 O O . THR A 1 129 ? -5.207 -20.469 6.176 1 87.44 129 THR A O 1
ATOM 999 N N . PHE A 1 130 ? -3.041 -20.625 6.711 1 88.5 130 PHE A N 1
ATOM 1000 C CA . PHE A 1 130 ? -3.115 -19.453 7.57 1 88.5 130 PHE A CA 1
ATOM 1001 C C . PHE A 1 130 ? -3.582 -18.234 6.781 1 88.5 130 PHE A C 1
ATOM 1003 O O . PHE A 1 130 ? -4.48 -17.516 7.219 1 88.5 130 PHE A O 1
ATOM 1010 N N . PHE A 1 131 ? -2.996 -18.062 5.617 1 89.5 131 PHE A N 1
ATOM 1011 C CA . PHE A 1 131 ? -3.334 -16.875 4.824 1 89.5 131 PHE A CA 1
ATOM 1012 C C . PHE A 1 131 ? -4.703 -17.047 4.172 1 89.5 131 PHE A C 1
ATOM 1014 O O . PHE A 1 131 ? -5.379 -16.062 3.879 1 89.5 131 PHE A O 1
ATOM 1021 N N . CYS A 1 132 ? -5.062 -18.281 3.973 1 91 132 CYS A N 1
ATOM 1022 C CA . CYS A 1 132 ? -6.418 -18.516 3.486 1 91 132 CYS A CA 1
ATOM 1023 C C . CYS A 1 132 ? -7.449 -18.047 4.504 1 91 132 CYS A C 1
ATOM 1025 O O . CYS A 1 132 ? -8.414 -17.359 4.152 1 91 132 CYS A O 1
ATOM 1027 N N . LYS A 1 133 ? -7.234 -18.359 5.754 1 92.81 133 LYS A N 1
ATOM 1028 C CA . LYS A 1 133 ? -8.125 -17.938 6.828 1 92.81 133 LYS A CA 1
ATOM 1029 C C . LYS A 1 133 ? -8.133 -16.422 6.973 1 92.81 133 LYS A C 1
ATOM 1031 O O . LYS A 1 133 ? -9.195 -15.812 7.137 1 92.81 133 LYS A O 1
ATOM 1036 N N . LEU A 1 134 ? -6.984 -15.852 6.895 1 91.75 134 LEU A N 1
ATOM 1037 C CA . LEU A 1 134 ? -6.863 -14.398 7.012 1 91.75 134 LEU A CA 1
ATOM 1038 C C . LEU A 1 134 ? -7.555 -13.695 5.848 1 91.75 134 LEU A C 1
ATOM 1040 O O . LEU A 1 134 ? -8.234 -12.688 6.043 1 91.75 134 LEU A O 1
ATOM 1044 N N . TYR A 1 135 ? -7.34 -14.25 4.703 1 92.25 135 TYR A N 1
ATOM 1045 C CA . TYR A 1 135 ? -7.941 -13.711 3.488 1 92.25 135 TYR A CA 1
ATOM 1046 C C . TYR A 1 135 ? -9.461 -13.68 3.598 1 92.25 135 TYR A C 1
ATOM 1048 O O . TYR A 1 135 ? -10.086 -12.641 3.379 1 92.25 135 TYR A O 1
ATOM 1056 N N . ARG A 1 136 ? -10.031 -14.711 4.008 1 91.62 136 ARG A N 1
ATOM 1057 C CA . ARG A 1 136 ? -11.484 -14.812 4.141 1 91.62 136 ARG A CA 1
ATOM 1058 C C . ARG A 1 136 ? -11.992 -13.93 5.273 1 91.62 136 ARG A C 1
ATOM 1060 O O . ARG A 1 136 ? -13.031 -13.281 5.141 1 91.62 136 ARG A O 1
ATOM 1067 N N . CYS A 1 137 ? -11.305 -13.867 6.281 1 93.12 137 CYS A N 1
ATOM 1068 C CA . CYS A 1 137 ? -11.68 -13.062 7.438 1 93.12 137 CYS A CA 1
ATOM 1069 C C . CYS A 1 137 ? -11.703 -11.578 7.082 1 93.12 137 CYS A C 1
ATOM 1071 O O . CYS A 1 137 ? -12.711 -10.898 7.301 1 93.12 137 CYS A O 1
ATOM 1073 N N . LEU A 1 138 ? -10.656 -11.094 6.492 1 93.12 138 LEU A N 1
ATOM 1074 C CA . LEU A 1 138 ? -10.523 -9.672 6.199 1 93.12 138 LEU A CA 1
ATOM 1075 C C . LEU A 1 138 ? -11.539 -9.234 5.145 1 93.12 138 LEU A C 1
ATOM 1077 O O . LEU A 1 138 ? -12.039 -8.109 5.188 1 93.12 138 LEU A O 1
ATOM 1081 N N . GLU A 1 139 ? -11.805 -10.062 4.281 1 89.19 139 GLU A N 1
ATOM 1082 C CA . GLU A 1 139 ? -12.789 -9.75 3.254 1 89.19 139 GLU A CA 1
ATOM 1083 C C . GLU A 1 139 ? -14.172 -9.531 3.865 1 89.19 139 GLU A C 1
ATOM 1085 O O . GLU A 1 139 ? -14.914 -8.641 3.438 1 89.19 139 GLU A O 1
ATOM 1090 N N . HIS A 1 140 ? -14.461 -10.273 4.855 1 90.75 140 HIS A N 1
ATOM 1091 C CA . HIS A 1 140 ? -15.805 -10.219 5.422 1 90.75 140 HIS A CA 1
ATOM 1092 C C . HIS A 1 140 ? -15.875 -9.227 6.578 1 90.75 140 HIS A C 1
ATOM 1094 O O . HIS A 1 140 ? -16.938 -8.68 6.863 1 90.75 140 HIS A O 1
ATOM 1100 N N . VAL A 1 141 ? -14.805 -9.055 7.242 1 91.06 141 VAL A N 1
ATOM 1101 C CA . VAL A 1 141 ? -14.773 -8.109 8.359 1 91.06 141 VAL A CA 1
ATOM 1102 C C . VAL A 1 141 ? -15.109 -6.707 7.863 1 91.06 141 VAL A C 1
ATOM 1104 O O . VAL A 1 141 ? -15.867 -5.977 8.508 1 91.06 141 VAL A O 1
ATOM 1107 N N . GLY A 1 142 ? -14.594 -6.355 6.719 1 89.69 142 GLY A N 1
ATOM 1108 C CA . GLY A 1 142 ? -14.859 -5.039 6.164 1 89.69 142 GLY A CA 1
ATOM 1109 C C . GLY A 1 142 ? -16.328 -4.785 5.914 1 89.69 142 GLY A C 1
ATOM 1110 O O . GLY A 1 142 ? -16.828 -3.689 6.184 1 89.69 142 GLY A O 1
ATOM 1111 N N . ARG A 1 143 ? -16.984 -5.75 5.535 1 88.38 143 ARG A N 1
ATOM 1112 C CA . ARG A 1 143 ? -18.391 -5.633 5.188 1 88.38 143 ARG A CA 1
ATOM 1113 C C . ARG A 1 143 ? -19.25 -5.473 6.438 1 88.38 143 ARG A C 1
ATOM 1115 O O . ARG A 1 143 ? -20 -4.504 6.562 1 88.38 143 ARG A O 1
ATOM 1122 N N . ALA A 1 144 ? -19.125 -6.348 7.348 1 93.88 144 ALA A N 1
ATOM 1123 C CA . ALA A 1 144 ? -19.984 -6.371 8.523 1 93.88 144 ALA A CA 1
ATOM 1124 C C . ALA A 1 144 ? -19.609 -5.277 9.516 1 93.88 144 ALA A C 1
ATOM 1126 O O . ALA A 1 144 ? -20.453 -4.504 9.953 1 93.88 144 ALA A O 1
ATOM 1127 N N . LEU A 1 145 ? -18.359 -5.172 9.773 1 96.75 145 LEU A N 1
ATOM 1128 C CA . LEU A 1 145 ? -17.906 -4.219 10.789 1 96.75 145 LEU A CA 1
ATOM 1129 C C . LEU A 1 145 ? -18.188 -2.787 10.344 1 96.75 145 LEU A C 1
ATOM 1131 O O . LEU A 1 145 ? -18.609 -1.955 11.148 1 96.75 145 LEU A O 1
ATOM 1135 N N . SER A 1 146 ? -17.969 -2.465 9.078 1 96.31 146 SER A N 1
ATOM 1136 C CA . SER A 1 146 ? -18.266 -1.126 8.578 1 96.31 146 SER A CA 1
ATOM 1137 C C . SER A 1 146 ? -19.734 -0.784 8.758 1 96.31 146 SER A C 1
ATOM 1139 O O . SER A 1 146 ? -20.078 0.333 9.156 1 96.31 146 SER A O 1
ATOM 1141 N N . THR A 1 147 ? -20.594 -1.7 8.492 1 96.75 147 THR A N 1
ATOM 1142 C CA . THR A 1 147 ? -22.031 -1.464 8.625 1 96.75 147 THR A CA 1
ATOM 1143 C C . THR A 1 147 ? -22.391 -1.167 10.078 1 96.75 147 THR A C 1
ATOM 1145 O O . THR A 1 147 ? -23.141 -0.233 10.359 1 96.75 147 THR A O 1
ATOM 1148 N N . PHE A 1 148 ? -21.797 -1.913 10.969 1 97.81 148 PHE A N 1
ATOM 1149 C CA . PHE A 1 148 ? -22.062 -1.721 12.391 1 97.81 148 PHE A CA 1
ATOM 1150 C C . PHE A 1 148 ? -21.547 -0.361 12.852 1 97.81 148 PHE A C 1
ATOM 1152 O O . PHE A 1 148 ? -22.234 0.342 13.602 1 97.81 148 PHE A O 1
ATOM 1159 N N . VAL A 1 149 ? -20.391 -0.041 12.398 1 97.44 149 VAL A N 1
ATOM 1160 C CA . VAL A 1 149 ? -19.797 1.224 12.82 1 97.44 149 VAL A CA 1
ATOM 1161 C C . VAL A 1 149 ? -20.594 2.389 12.234 1 97.44 149 VAL A C 1
ATOM 1163 O O . VAL A 1 149 ? -20.828 3.393 12.914 1 97.44 149 VAL A O 1
ATOM 1166 N N . LEU A 1 150 ? -21.031 2.258 11.039 1 96.75 150 LEU A N 1
ATOM 1167 C CA . LEU A 1 150 ? -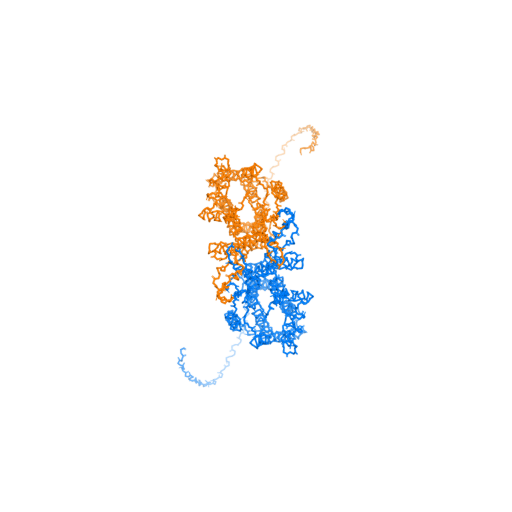21.859 3.287 10.43 1 96.75 150 LEU A CA 1
ATOM 1168 C C . LEU A 1 150 ? -23.172 3.447 11.195 1 96.75 150 LEU A C 1
ATOM 1170 O O . LEU A 1 150 ? -23.672 4.566 11.367 1 96.75 150 LEU A O 1
ATOM 1174 N N . ALA A 1 151 ? -23.703 2.367 11.633 1 97.12 151 ALA A N 1
ATOM 1175 C CA . ALA A 1 151 ? -24.922 2.42 12.438 1 97.12 151 ALA A CA 1
ATOM 1176 C C . ALA A 1 151 ? -24.688 3.117 13.773 1 97.12 151 ALA A C 1
ATOM 1178 O O . ALA A 1 151 ? -25.484 3.949 14.203 1 97.12 151 ALA A O 1
ATOM 1179 N N . ALA A 1 152 ? -23.609 2.771 14.391 1 96.31 152 ALA A N 1
ATOM 1180 C CA . ALA A 1 152 ? -23.25 3.414 15.648 1 96.31 152 ALA A CA 1
ATOM 1181 C C . ALA A 1 152 ? -23.016 4.91 15.461 1 96.31 152 ALA A C 1
ATOM 1183 O O . ALA A 1 152 ? -23.453 5.723 16.281 1 96.31 152 ALA A O 1
ATOM 1184 N N . MET A 1 153 ? -22.328 5.215 14.398 1 95.38 153 MET A N 1
ATOM 1185 C CA . MET A 1 153 ? -22.078 6.621 14.102 1 95.38 153 MET A CA 1
ATOM 1186 C C . MET A 1 153 ? -23.375 7.375 13.852 1 95.38 153 MET A C 1
ATOM 1188 O O . MET A 1 153 ? -23.547 8.5 14.328 1 95.38 153 MET A O 1
ATOM 1192 N N . SER A 1 154 ? -24.297 6.812 13.125 1 95.5 154 SER A N 1
ATOM 1193 C CA . SER A 1 154 ? -25.594 7.441 12.859 1 95.5 154 SER A CA 1
ATOM 1194 C C . SER A 1 154 ? -26.391 7.613 14.141 1 95.5 154 SER A C 1
ATOM 1196 O O . SER A 1 154 ? -27.109 8.609 14.305 1 95.5 154 SER A O 1
ATOM 1198 N N . PHE A 1 155 ? -26.281 6.672 15.016 1 94.44 155 PHE A N 1
ATOM 1199 C CA . PHE A 1 155 ? -26.953 6.766 16.297 1 94.44 155 PHE A CA 1
ATOM 1200 C C . PHE A 1 155 ? -26.391 7.918 17.125 1 94.44 155 PHE A C 1
ATOM 1202 O O . PHE A 1 155 ? -27.141 8.688 17.719 1 94.44 155 PHE A O 1
ATOM 1209 N N . ASP A 1 156 ? -25.141 7.996 17.141 1 92.62 156 ASP A N 1
ATOM 1210 C CA . ASP A 1 156 ? -24.469 9.07 17.859 1 92.62 156 ASP A CA 1
ATOM 1211 C C . ASP A 1 156 ? -24.891 10.438 17.312 1 92.62 156 ASP A C 1
ATOM 1213 O O . ASP A 1 156 ? -25.172 11.359 18.078 1 92.62 156 ASP A O 1
ATOM 1217 N N . ARG A 1 157 ? -24.906 10.555 16.047 1 89.81 157 ARG A N 1
ATOM 1218 C CA . ARG A 1 157 ? -25.297 11.812 15.414 1 89.81 157 ARG A CA 1
ATOM 1219 C C . ARG A 1 157 ? -26.766 12.141 15.719 1 89.81 157 ARG A C 1
ATOM 1221 O O . ARG A 1 157 ? -27.094 13.297 15.984 1 89.81 157 ARG A O 1
ATOM 1228 N N . PHE A 1 158 ? -27.562 11.148 15.703 1 91.31 158 PHE A N 1
ATOM 1229 C CA . PHE A 1 158 ? -28.984 11.305 16.016 1 91.31 158 PHE A CA 1
ATOM 1230 C C . PHE A 1 158 ? -29.156 11.805 17.453 1 91.31 158 PHE A C 1
ATOM 1232 O O . PHE A 1 158 ? -29.922 12.742 17.688 1 91.31 158 PHE A O 1
ATOM 1239 N N . LEU A 1 159 ? -28.453 11.242 18.359 1 90.75 159 LEU A N 1
ATOM 1240 C CA . LEU A 1 159 ? -28.562 11.625 19.766 1 90.75 159 LEU A CA 1
ATOM 1241 C C . LEU A 1 159 ? -28.062 13.047 19.984 1 90.75 1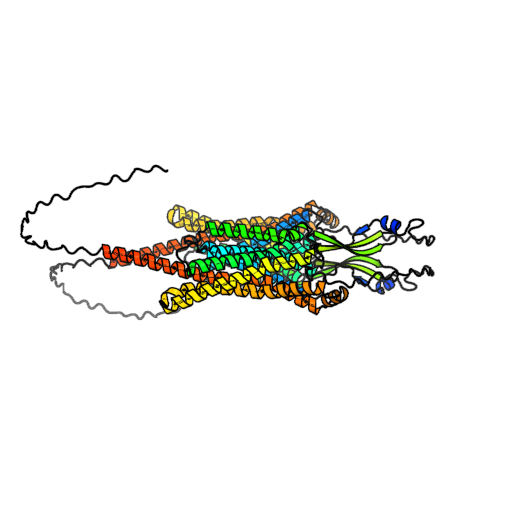59 LEU A C 1
ATOM 1243 O O . LEU A 1 159 ? -28.641 13.812 20.75 1 90.75 159 LEU A O 1
ATOM 1247 N N . ARG A 1 160 ? -27.016 13.414 19.328 1 86.69 160 ARG A N 1
ATOM 1248 C CA . ARG A 1 160 ? -26.422 14.742 19.469 1 86.69 160 ARG A CA 1
ATOM 1249 C C . ARG A 1 160 ? -27.344 15.82 18.922 1 86.69 160 ARG A C 1
ATOM 1251 O O . ARG A 1 160 ? -27.375 16.938 19.438 1 86.69 160 ARG A O 1
ATOM 1258 N N . VAL A 1 161 ? -28.047 15.508 17.922 1 86.25 161 VAL A N 1
ATOM 1259 C CA . VAL A 1 161 ? -28.906 16.484 17.266 1 86.25 161 VAL A CA 1
ATOM 1260 C C . VAL A 1 161 ? -30.25 16.547 17.984 1 86.25 161 VAL A C 1
ATOM 1262 O O . VAL A 1 161 ? -30.766 17.641 18.25 1 86.25 161 VAL A O 1
ATOM 1265 N N . CYS A 1 162 ? -30.797 15.422 18.359 1 87.06 162 CYS A N 1
ATOM 1266 C CA . CYS A 1 162 ? -32.125 15.367 18.938 1 87.06 162 CYS A CA 1
ATOM 1267 C C . CYS A 1 162 ? -32.094 15.531 20.438 1 87.06 162 CYS A C 1
ATOM 1269 O O . CYS A 1 162 ? -33.031 16.047 21.047 1 87.06 162 CYS A O 1
ATOM 1271 N N . TYR A 1 163 ? -31.078 15 21 1 88.12 163 TYR A N 1
ATOM 1272 C CA . TYR A 1 163 ? -30.953 15.086 22.453 1 88.12 163 TYR A CA 1
ATOM 1273 C C . TYR A 1 163 ? -29.609 15.688 22.844 1 88.12 163 TYR A C 1
ATOM 1275 O O . TYR A 1 163 ? -28.75 14.984 23.359 1 88.12 163 TYR A O 1
ATOM 1283 N N . PRO A 1 164 ? -29.453 17.016 22.703 1 80.12 164 PRO A N 1
ATOM 1284 C CA . PRO A 1 164 ? -28.156 17.672 22.938 1 80.12 164 PRO A CA 1
ATOM 1285 C C . PRO A 1 164 ? -27.656 17.5 24.359 1 80.12 164 PRO A C 1
ATOM 1287 O O . PRO A 1 164 ? -26.453 17.641 24.625 1 80.12 164 PRO A O 1
ATOM 1290 N N . HIS A 1 165 ? -28.422 17.156 25.297 1 81.31 165 HIS A N 1
ATOM 1291 C CA . HIS A 1 165 ? -28.016 17.016 26.703 1 81.31 165 HIS A CA 1
ATOM 1292 C C . HIS A 1 165 ? -27.375 15.656 26.953 1 81.31 165 HIS A C 1
ATOM 1294 O O . HIS A 1 165 ? -26.688 15.469 27.969 1 81.31 165 HIS A O 1
ATOM 1300 N N . LYS A 1 166 ? -27.609 14.758 26.109 1 76.69 166 LYS A N 1
ATOM 1301 C CA . LYS A 1 166 ? -27.047 13.422 26.25 1 76.69 166 LYS A CA 1
ATOM 1302 C C . LYS A 1 166 ? -25.781 13.273 25.422 1 76.69 166 LYS A C 1
ATOM 1304 O O . LYS A 1 166 ? -25.844 13.047 24.203 1 76.69 166 LYS A O 1
ATOM 1309 N N . LYS A 1 167 ? -24.656 13.562 26.031 1 78 167 LYS A N 1
ATOM 1310 C CA . LYS A 1 167 ? -23.391 13.43 25.297 1 78 167 LYS A CA 1
ATOM 1311 C C . LYS A 1 167 ? -22.75 12.07 25.562 1 78 167 LYS A C 1
ATOM 1313 O O . LYS A 1 167 ? -22.656 11.625 26.703 1 78 167 LYS A O 1
ATOM 1318 N N . ILE A 1 168 ? -22.578 11.391 24.516 1 86.75 168 ILE A N 1
ATOM 1319 C CA . ILE A 1 168 ? -21.844 10.133 24.594 1 86.75 168 ILE A CA 1
ATOM 1320 C C . ILE A 1 168 ? -20.359 10.414 24.812 1 86.75 168 ILE A C 1
ATOM 1322 O O . ILE A 1 168 ? -19.766 11.211 24.094 1 86.75 168 ILE A O 1
ATOM 1326 N N . THR A 1 169 ? -19.828 9.805 25.828 1 89.31 169 THR A N 1
ATOM 1327 C CA . THR A 1 169 ? -18.422 10.016 26.172 1 89.31 169 THR A CA 1
ATOM 1328 C C . THR A 1 169 ? -17.516 9.234 25.219 1 89.31 169 THR A C 1
ATOM 1330 O O . THR A 1 169 ? -17.969 8.297 24.562 1 89.31 169 THR A O 1
ATOM 1333 N N . ARG A 1 170 ? -16.297 9.656 25.188 1 90.19 170 ARG A N 1
ATOM 1334 C CA . ARG A 1 170 ? -15.297 9.016 24.344 1 90.19 170 ARG A CA 1
ATOM 1335 C C . ARG A 1 170 ? -15.086 7.562 24.75 1 90.19 170 ARG A C 1
ATOM 1337 O O . ARG A 1 170 ? -14.883 6.699 23.891 1 90.19 170 ARG A O 1
ATOM 1344 N N . CYS A 1 171 ? -15.148 7.305 25.969 1 92.81 171 CYS A N 1
ATOM 1345 C CA . CYS A 1 171 ? -14.961 5.953 26.484 1 92.81 171 CYS A CA 1
ATOM 1346 C C . CYS A 1 171 ? -16.078 5.031 26.031 1 92.81 171 CYS A C 1
ATOM 1348 O O . CYS A 1 171 ? -15.844 3.871 25.688 1 92.81 171 CYS A O 1
ATOM 1350 N N . THR A 1 172 ? -17.25 5.617 25.984 1 93.19 172 THR A N 1
ATOM 1351 C CA . THR A 1 172 ? -18.391 4.832 25.516 1 93.19 172 THR A CA 1
ATOM 1352 C C . THR A 1 172 ? -18.25 4.496 24.031 1 93.19 172 THR A C 1
ATOM 1354 O O . THR A 1 172 ? -18.609 3.4 23.594 1 93.19 172 THR A O 1
ATOM 1357 N N . VAL A 1 173 ? -17.719 5.426 23.266 1 94.88 173 VAL A N 1
ATOM 1358 C CA . VAL A 1 173 ? -17.5 5.195 21.844 1 94.88 173 VAL A CA 1
ATOM 1359 C C . VAL A 1 173 ? -16.484 4.07 21.656 1 94.88 173 VAL A C 1
ATOM 1361 O O . VAL A 1 173 ? -16.719 3.146 20.875 1 94.88 173 VAL A O 1
ATOM 1364 N N . PHE A 1 174 ? -15.398 4.043 22.438 1 95.5 174 PHE A N 1
ATOM 1365 C CA . PHE A 1 174 ? -14.367 3.02 22.344 1 95.5 174 PHE A CA 1
ATOM 1366 C C . PHE A 1 174 ? -14.914 1.659 22.766 1 95.5 174 PHE A C 1
ATOM 1368 O O . PHE A 1 174 ? -14.586 0.637 22.156 1 95.5 174 PHE A O 1
ATOM 1375 N N . ASN A 1 175 ? -15.711 1.723 23.781 1 95.69 175 ASN A N 1
ATOM 1376 C CA . ASN A 1 175 ? -16.328 0.479 24.219 1 95.69 175 ASN A CA 1
ATOM 1377 C C . ASN A 1 175 ? -17.281 -0.084 23.156 1 95.69 175 ASN A C 1
ATOM 1379 O O . ASN A 1 175 ? -17.281 -1.291 22.906 1 95.69 175 ASN A O 1
ATOM 1383 N N . GLN A 1 176 ? -18.031 0.768 22.562 1 96.12 176 GLN A N 1
ATOM 1384 C CA . GLN A 1 176 ? -18.938 0.347 21.484 1 96.12 176 GLN A CA 1
ATOM 1385 C C . GLN A 1 176 ? -18.156 -0.255 20.312 1 96.12 176 GLN A C 1
ATOM 1387 O O . GLN A 1 176 ? -18.531 -1.301 19.781 1 96.12 176 GLN A O 1
ATOM 1392 N N . LEU A 1 177 ? -17.094 0.421 19.906 1 97.25 177 LEU A N 1
ATOM 1393 C CA . LEU A 1 177 ? -16.281 -0.065 18.797 1 97.25 177 LEU A CA 1
ATOM 1394 C C . LEU A 1 177 ? -15.664 -1.42 19.125 1 97.25 177 LEU A C 1
ATOM 1396 O O . LEU A 1 177 ? -15.602 -2.301 18.25 1 97.25 177 LEU A O 1
ATOM 1400 N N . PHE A 1 178 ? -15.297 -1.618 20.359 1 97.19 178 PHE A N 1
ATOM 1401 C CA . PHE A 1 178 ? -14.711 -2.881 20.797 1 97.19 178 PHE A CA 1
ATOM 1402 C C . PHE A 1 178 ? -15.758 -3.994 20.781 1 97.19 178 PHE A C 1
ATOM 1404 O O . PHE A 1 178 ? -15.484 -5.09 20.281 1 97.19 178 PHE A O 1
ATOM 1411 N N . VAL A 1 179 ? -16.859 -3.68 21.219 1 97.25 179 VAL A N 1
ATOM 1412 C CA . VAL A 1 179 ? -17.938 -4.664 21.297 1 97.25 179 VAL A CA 1
ATOM 1413 C C . VAL A 1 179 ? -18.391 -5.035 19.875 1 97.25 179 VAL A C 1
ATOM 1415 O O . VAL A 1 179 ? -18.594 -6.215 19.578 1 97.25 179 VAL A O 1
ATOM 1418 N N . LEU A 1 180 ? -18.547 -4.055 19.062 1 97.38 180 LEU A N 1
ATOM 1419 C CA . LEU A 1 180 ? -18.969 -4.301 17.688 1 97.38 180 LEU A CA 1
ATOM 1420 C C . LEU A 1 180 ? -17.938 -5.121 16.922 1 97.38 180 LEU A C 1
ATOM 1422 O O . LEU A 1 180 ? -18.281 -5.98 16.109 1 97.38 180 LEU A O 1
ATOM 1426 N N . SER A 1 181 ? -16.625 -4.859 17.203 1 97.19 181 SER A N 1
ATOM 1427 C CA . SER A 1 181 ? -15.57 -5.648 16.594 1 97.19 181 SER A CA 1
ATOM 1428 C C . SER A 1 181 ? -15.609 -7.098 17.062 1 97.19 181 SER A C 1
ATOM 1430 O O . SER A 1 181 ? -15.531 -8.023 16.25 1 97.19 181 SER A O 1
ATOM 1432 N N . ALA A 1 182 ? -15.805 -7.285 18.344 1 97.12 182 ALA A N 1
ATOM 1433 C CA . ALA A 1 182 ? -15.898 -8.633 18.906 1 97.12 182 ALA A CA 1
ATOM 1434 C C . ALA A 1 182 ? -17.109 -9.375 18.344 1 97.12 182 ALA A C 1
ATOM 1436 O O . ALA A 1 182 ? -17.016 -10.562 18 1 97.12 182 ALA A O 1
ATOM 1437 N N . PHE A 1 183 ? -18.156 -8.672 18.266 1 97.25 183 PHE A N 1
ATOM 1438 C CA . PHE A 1 183 ? -19.375 -9.25 17.734 1 97.25 183 PHE A CA 1
ATOM 1439 C C . PHE A 1 183 ? -19.188 -9.672 16.281 1 97.25 183 PHE A C 1
ATOM 1441 O O . PHE A 1 183 ? -19.672 -10.719 15.859 1 97.25 183 PHE A O 1
ATOM 1448 N N . THR A 1 184 ? -18.531 -8.859 15.5 1 97.06 184 THR A N 1
ATOM 1449 C CA . THR A 1 184 ? -18.25 -9.172 14.102 1 97.06 184 THR A CA 1
ATOM 1450 C C . THR A 1 184 ? -17.438 -10.445 13.984 1 97.06 184 THR A C 1
ATOM 1452 O O . THR A 1 184 ? -17.734 -11.32 13.164 1 97.06 184 THR A O 1
ATOM 1455 N N . PHE A 1 185 ? -16.453 -10.633 14.859 1 96.25 185 PHE A N 1
ATOM 1456 C CA . PHE A 1 185 ? -15.609 -11.82 14.82 1 96.25 185 PHE A CA 1
ATOM 1457 C C . PHE A 1 185 ? -16.391 -13.055 15.266 1 96.25 185 PHE A C 1
ATOM 1459 O O . PHE A 1 185 ? -16.156 -14.156 14.773 1 96.25 185 PHE A O 1
ATOM 1466 N N . LEU A 1 186 ? -17.312 -12.828 16.094 1 96.06 186 LEU A N 1
ATOM 1467 C CA . LEU A 1 186 ? -18.172 -13.922 16.5 1 96.06 186 LEU A CA 1
ATOM 1468 C C . LEU A 1 186 ? -19.047 -14.391 15.352 1 96.06 186 LEU A C 1
ATOM 1470 O O . LEU A 1 186 ? -19.219 -15.594 15.133 1 96.06 186 LEU A O 1
ATOM 1474 N N . LEU A 1 187 ? -19.609 -13.484 14.648 1 95.62 187 LEU A N 1
ATOM 1475 C CA . LEU A 1 187 ? -20.453 -13.812 13.5 1 95.62 187 LEU A CA 1
ATOM 1476 C C . LEU A 1 187 ? -19.641 -14.516 12.414 1 95.62 187 LEU A C 1
ATOM 1478 O O . LEU A 1 187 ? -20.172 -15.375 11.695 1 95.62 187 LEU A O 1
ATOM 1482 N N . LEU A 1 188 ? -18.359 -14.188 12.305 1 95.25 188 LEU A N 1
ATOM 1483 C CA . LEU A 1 188 ? -17.5 -14.719 11.242 1 95.25 188 LEU A CA 1
ATOM 1484 C C . LEU A 1 188 ? -16.812 -16 11.695 1 95.25 188 LEU A C 1
ATOM 1486 O O . LEU A 1 188 ? -16.109 -16.641 10.906 1 95.25 188 LEU A O 1
ATOM 1490 N N . SER A 1 189 ? -16.984 -16.516 12.859 1 93.94 189 SER A N 1
ATOM 1491 C CA . SER A 1 189 ? -16.25 -17.625 13.461 1 93.94 189 SER A CA 1
ATOM 1492 C C . SER A 1 189 ? -16.391 -18.906 12.641 1 93.94 189 SER A C 1
ATOM 1494 O O . SER A 1 189 ? -15.414 -19.625 12.438 1 93.94 189 SER A O 1
ATOM 1496 N N . PRO A 1 190 ? -17.609 -19.234 12.141 1 92.81 190 PRO A N 1
ATOM 1497 C CA . PRO A 1 190 ? -17.703 -20.453 11.344 1 92.81 190 PRO A CA 1
ATOM 1498 C C . PRO A 1 190 ? -16.828 -20.422 10.094 1 92.81 190 PRO A C 1
ATOM 1500 O O . PRO A 1 190 ? -16.266 -21.453 9.703 1 92.81 190 PRO A O 1
ATOM 1503 N N . LEU A 1 191 ? -16.734 -19.312 9.531 1 91.31 191 LEU A N 1
ATOM 1504 C CA . LEU A 1 191 ? -15.914 -19.156 8.336 1 91.31 191 LEU A CA 1
ATOM 1505 C C . LEU A 1 191 ? -14.43 -19.25 8.664 1 91.31 191 LEU A C 1
ATOM 1507 O O . LEU A 1 191 ? -13.68 -19.938 7.965 1 91.31 191 LEU A O 1
ATOM 1511 N N . ILE A 1 192 ? -14.031 -18.641 9.805 1 91.38 192 ILE A N 1
ATOM 1512 C CA . ILE A 1 192 ? -12.633 -18.609 10.203 1 91.38 192 ILE A CA 1
ATOM 1513 C C . ILE A 1 192 ? -12.18 -20 10.602 1 91.38 192 ILE A C 1
ATOM 1515 O O . ILE A 1 192 ? -11.055 -20.406 10.297 1 91.38 192 ILE A O 1
ATOM 1519 N N . ILE A 1 193 ? -13.008 -20.766 11.117 1 91.31 193 ILE A N 1
ATOM 1520 C CA . ILE A 1 193 ? -12.656 -22.094 11.625 1 91.31 193 ILE A CA 1
ATOM 1521 C C . ILE A 1 193 ? -12.617 -23.094 10.469 1 91.31 193 ILE A C 1
ATOM 1523 O O . ILE A 1 193 ? -11.727 -23.938 10.406 1 91.31 193 ILE A O 1
ATOM 1527 N N . ARG A 1 194 ? -13.398 -22.938 9.516 1 91 194 ARG A N 1
ATOM 1528 C CA . ARG A 1 194 ? -13.57 -23.969 8.508 1 91 194 ARG A CA 1
ATOM 1529 C C . ARG A 1 194 ? -12.727 -23.688 7.27 1 91 194 ARG A C 1
ATOM 1531 O O . ARG A 1 194 ? -12.406 -24.594 6.504 1 91 194 ARG A O 1
ATOM 1538 N N . ALA A 1 195 ? -12.375 -22.453 7.094 1 91 195 ALA A N 1
ATOM 1539 C CA . ALA A 1 195 ? -11.609 -22.094 5.902 1 91 195 ALA A CA 1
ATOM 1540 C C . ALA A 1 195 ? -10.227 -22.75 5.922 1 91 195 ALA A C 1
ATOM 1542 O O . ALA A 1 195 ? -9.578 -22.812 6.969 1 91 195 ALA A O 1
ATOM 1543 N N . SER A 1 196 ? -9.828 -23.375 4.832 1 90.06 196 SER A N 1
ATOM 1544 C CA . SER A 1 196 ? -8.516 -24 4.707 1 90.06 196 SER A CA 1
ATOM 1545 C C . SER A 1 196 ? -8.117 -24.172 3.244 1 90.06 196 SER A C 1
ATOM 1547 O O . SER A 1 196 ? -8.961 -24.062 2.352 1 90.06 196 SER A O 1
ATOM 1549 N N . SER A 1 197 ? -6.855 -24.328 3.064 1 87.38 197 SER A N 1
ATOM 1550 C CA . SER A 1 197 ? -6.34 -24.641 1.735 1 87.38 197 SER A CA 1
ATOM 1551 C C . SER A 1 197 ? -6.453 -26.125 1.434 1 87.38 197 SER A C 1
ATOM 1553 O O . SER A 1 197 ? -5.984 -26.969 2.209 1 87.38 197 SER A O 1
ATOM 1555 N N . GLU A 1 198 ? -7.203 -26.406 0.404 1 84.44 198 GLU A N 1
ATOM 1556 C CA . GLU A 1 198 ? -7.395 -27.797 0.021 1 84.44 198 GLU A CA 1
ATOM 1557 C C . GLU A 1 198 ? -6.629 -28.141 -1.258 1 84.44 198 GLU A C 1
ATOM 1559 O O . GLU A 1 198 ? -6.574 -27.328 -2.182 1 84.44 198 GLU A O 1
ATOM 1564 N N . GLU A 1 199 ? -6.086 -29.266 -1.171 1 78.69 199 GLU A N 1
ATOM 1565 C CA . GLU A 1 199 ? -5.348 -29.766 -2.326 1 78.69 199 GLU A CA 1
ATOM 1566 C C . GLU A 1 199 ? -6.281 -30.469 -3.316 1 78.69 199 GLU A C 1
ATOM 1568 O O . GLU A 1 199 ? -7.109 -31.281 -2.924 1 78.69 199 GLU A O 1
ATOM 1573 N N . ILE A 1 200 ? -6.25 -29.969 -4.516 1 74.25 200 ILE A N 1
ATOM 1574 C CA . ILE A 1 200 ? -7.031 -30.578 -5.578 1 74.25 200 ILE A CA 1
ATOM 1575 C C . ILE A 1 200 ? -6.09 -31.188 -6.625 1 74.25 200 ILE A C 1
ATOM 1577 O O . ILE A 1 200 ? -5.176 -30.516 -7.102 1 74.25 200 ILE A O 1
ATOM 1581 N N . VAL A 1 201 ? -6.227 -32.438 -6.879 1 68.19 201 VAL A N 1
ATOM 1582 C CA . VAL A 1 201 ? -5.418 -33.125 -7.887 1 68.19 201 VAL A CA 1
ATOM 1583 C C . VAL A 1 201 ? -6.055 -32.938 -9.266 1 68.19 201 VAL A C 1
ATOM 1585 O O . VAL A 1 201 ? -7.203 -33.344 -9.477 1 68.19 201 VAL A O 1
ATOM 1588 N N . LEU A 1 202 ? -5.469 -32.188 -10.102 1 65.31 202 LEU A N 1
ATOM 1589 C CA . LEU A 1 202 ? -6.031 -31.922 -11.422 1 65.31 202 LEU A CA 1
ATOM 1590 C C . LEU A 1 202 ? -5.836 -33.125 -12.344 1 65.31 202 LEU A C 1
ATOM 1592 O O . LEU A 1 202 ? -6.762 -33.531 -13.055 1 65.31 202 LEU A O 1
ATOM 1596 N N . LYS A 1 203 ? -4.555 -33.531 -12.602 1 61.53 203 LYS A N 1
ATOM 1597 C CA . LYS A 1 203 ? -4.266 -34.594 -13.539 1 61.53 203 LYS A CA 1
ATOM 1598 C C . LYS A 1 203 ? -3.133 -35.5 -13.023 1 61.53 203 LYS A C 1
ATOM 1600 O O . LYS A 1 203 ? -2.184 -35 -12.414 1 61.53 203 LYS A O 1
ATOM 1605 N N . GLU A 1 204 ? -3.453 -36.781 -12.969 1 59.53 204 GLU A N 1
ATOM 1606 C CA . GLU A 1 204 ? -2.428 -37.75 -12.641 1 59.53 204 GLU A CA 1
ATOM 1607 C C . GLU A 1 204 ? -1.933 -38.469 -13.898 1 59.53 204 GLU A C 1
ATOM 1609 O O . GLU A 1 204 ? -2.732 -38.969 -14.695 1 59.53 204 GLU A O 1
ATOM 1614 N N . VAL A 1 205 ? -0.681 -38.094 -14.289 1 57.44 205 VAL A N 1
ATOM 1615 C CA . VAL A 1 205 ? -0.14 -38.75 -15.477 1 57.44 205 VAL A CA 1
ATOM 1616 C C . VAL A 1 205 ? 0.88 -39.812 -15.07 1 57.44 205 VAL A C 1
ATOM 1618 O O . VAL A 1 205 ? 1.713 -39.562 -14.188 1 57.44 205 VAL A O 1
ATOM 1621 N N . LEU A 1 206 ? 0.618 -41.062 -15.508 1 53.47 206 LEU A N 1
ATOM 1622 C CA . LEU A 1 206 ? 1.562 -42.156 -15.297 1 53.47 206 LEU A CA 1
ATOM 1623 C C . LEU A 1 206 ? 2.771 -42 -16.203 1 53.47 206 LEU A C 1
ATOM 1625 O O . LEU A 1 206 ? 2.623 -41.906 -17.438 1 53.47 206 LEU A O 1
ATOM 1629 N N . LEU A 1 207 ? 3.863 -41.562 -15.578 1 55.5 207 LEU A N 1
ATOM 1630 C CA . LEU A 1 207 ? 5.117 -41.531 -16.328 1 55.5 207 LEU A CA 1
ATOM 1631 C C . LEU A 1 207 ? 5.703 -42.938 -16.406 1 55.5 207 LEU A C 1
ATOM 1633 O O . LEU A 1 207 ? 5.605 -43.719 -15.461 1 55.5 207 LEU A O 1
ATOM 1637 N N . GLU A 1 208 ? 6.094 -43.25 -17.656 1 49.5 208 GLU A N 1
ATOM 1638 C CA . GLU A 1 208 ? 6.641 -44.594 -17.859 1 49.5 208 GLU A CA 1
ATOM 1639 C C . GLU A 1 208 ? 8.164 -44.562 -17.797 1 49.5 208 GLU A C 1
ATOM 1641 O O . GLU A 1 208 ? 8.789 -43.531 -17.969 1 49.5 208 GLU A O 1
ATOM 1646 N N . ASN A 1 209 ? 8.906 -45.719 -17.547 1 52.88 209 ASN A N 1
ATOM 1647 C CA . ASN A 1 209 ? 10.305 -46.125 -17.547 1 52.88 209 ASN A CA 1
ATOM 1648 C C . ASN A 1 209 ? 11.141 -45.281 -16.578 1 52.88 209 ASN A C 1
ATOM 1650 O O . ASN A 1 209 ? 11.883 -44.406 -17 1 52.88 209 ASN A O 1
ATOM 1654 N N . PRO A 1 210 ? 10.969 -45.438 -15.383 1 52.31 210 PRO A N 1
ATOM 1655 C CA . PRO A 1 210 ? 10.148 -46.25 -14.477 1 52.31 210 PRO A CA 1
ATOM 1656 C C . PRO A 1 210 ? 8.789 -45.594 -14.18 1 52.31 210 PRO A C 1
ATOM 1658 O O . PRO A 1 210 ? 8.617 -44.406 -14.375 1 52.31 210 PRO A O 1
ATOM 1661 N N . TYR A 1 211 ? 7.832 -46.469 -13.992 1 49.72 211 TYR A N 1
ATOM 1662 C CA . TYR A 1 211 ? 6.457 -46.031 -13.781 1 49.72 211 TYR A CA 1
ATOM 1663 C C . TYR A 1 211 ? 6.367 -45.062 -12.625 1 49.72 211 TYR A C 1
ATOM 1665 O O . TYR A 1 211 ? 6.801 -45.344 -11.508 1 49.72 211 TYR A O 1
ATOM 1673 N N . ARG A 1 212 ? 6.223 -43.812 -13.023 1 58.38 212 ARG A N 1
ATOM 1674 C CA . ARG A 1 212 ? 5.984 -42.812 -12.008 1 58.38 212 ARG A CA 1
ATOM 1675 C C . ARG A 1 212 ? 4.691 -42.031 -12.289 1 58.38 212 ARG A C 1
ATOM 1677 O O . ARG A 1 212 ? 4.258 -41.938 -13.438 1 58.38 212 ARG A O 1
ATOM 1684 N N . LEU A 1 213 ? 3.896 -41.812 -11.297 1 57.12 213 LEU A N 1
ATOM 1685 C CA . LEU A 1 213 ? 2.666 -41.062 -11.422 1 57.12 213 LEU A CA 1
ATOM 1686 C C . LEU A 1 213 ? 2.936 -39.562 -11.219 1 57.12 213 LEU A C 1
ATOM 1688 O O . LEU A 1 213 ? 3.398 -39.156 -10.156 1 57.12 213 LEU A O 1
ATOM 1692 N N . ALA A 1 214 ? 2.941 -38.844 -12.359 1 59.78 214 ALA A N 1
ATOM 1693 C CA . ALA A 1 214 ? 3.062 -37.375 -12.266 1 59.78 214 ALA A CA 1
ATOM 1694 C C . ALA A 1 214 ? 1.707 -36.75 -11.992 1 59.78 214 ALA A C 1
ATOM 1696 O O . ALA A 1 214 ? 0.755 -36.938 -12.758 1 59.78 214 ALA A O 1
ATOM 1697 N N . ARG A 1 215 ? 1.523 -36.25 -10.727 1 60.34 215 ARG A N 1
ATOM 1698 C CA . ARG A 1 215 ? 0.271 -35.594 -10.352 1 60.34 215 ARG A CA 1
ATOM 1699 C C . ARG A 1 215 ? 0.423 -34.094 -10.336 1 60.34 215 ARG A C 1
ATOM 1701 O O . ARG A 1 215 ? 1.425 -33.562 -9.844 1 60.34 215 ARG A O 1
ATOM 1708 N N . VAL A 1 216 ? -0.451 -33.469 -11.148 1 65.31 216 VAL A N 1
ATOM 1709 C CA . VAL A 1 216 ? -0.555 -32 -11.062 1 65.31 216 VAL A CA 1
ATOM 1710 C C . VAL A 1 216 ? -1.52 -31.625 -9.945 1 65.31 216 VAL A C 1
ATOM 1712 O O . VAL A 1 216 ? -2.717 -31.922 -10.016 1 65.31 216 VAL A O 1
ATOM 1715 N N . ARG A 1 217 ? -0.909 -31.172 -8.773 1 67.44 217 ARG A N 1
ATOM 1716 C CA . ARG A 1 217 ? -1.691 -30.781 -7.605 1 67.44 217 ARG A CA 1
ATOM 1717 C C . ARG A 1 217 ? -1.782 -29.266 -7.488 1 67.44 217 ARG A C 1
ATOM 1719 O O . ARG A 1 217 ? -0.792 -28.547 -7.695 1 67.44 217 ARG A O 1
ATOM 1726 N N . ILE A 1 218 ? -3.057 -28.797 -7.367 1 73.19 218 ILE A N 1
ATOM 1727 C CA . ILE A 1 218 ? -3.258 -27.375 -7.137 1 73.19 218 ILE A CA 1
ATOM 1728 C C . ILE A 1 218 ? -3.975 -27.156 -5.805 1 73.19 218 ILE A C 1
ATOM 1730 O O . ILE A 1 218 ? -4.684 -28.047 -5.324 1 73.19 218 ILE A O 1
ATOM 1734 N N . TYR A 1 219 ? -3.617 -26.047 -5.203 1 77.94 219 TYR A N 1
ATOM 1735 C CA . TYR A 1 219 ? -4.277 -25.688 -3.955 1 77.94 219 TYR A CA 1
ATOM 1736 C C . TYR A 1 219 ? -5.34 -24.625 -4.191 1 77.94 219 TYR A C 1
ATOM 1738 O O . TYR A 1 219 ? -5.168 -23.734 -5.043 1 77.94 219 TYR A O 1
ATOM 1746 N N . LYS A 1 220 ? -6.449 -24.828 -3.533 1 84 220 LYS A N 1
ATOM 1747 C CA . LYS A 1 220 ? -7.516 -23.828 -3.557 1 84 220 LYS A CA 1
ATOM 1748 C C . LYS A 1 220 ? -7.926 -23.438 -2.145 1 84 220 LYS A C 1
ATOM 1750 O O . LYS A 1 220 ? -7.883 -24.25 -1.224 1 84 220 LYS A O 1
ATOM 1755 N N . CYS A 1 221 ? -8.141 -22.172 -2.002 1 86.19 221 CYS A N 1
ATOM 1756 C CA . CYS A 1 221 ? -8.688 -21.688 -0.739 1 86.19 221 CYS A CA 1
ATOM 1757 C C . CYS A 1 221 ? -10.195 -21.891 -0.678 1 86.19 221 CYS A C 1
ATOM 1759 O O . CYS A 1 221 ? -10.945 -21.25 -1.42 1 86.19 221 CYS A O 1
ATOM 1761 N N . VAL A 1 222 ? -10.625 -22.828 0.18 1 85.69 222 VAL A N 1
ATOM 1762 C CA . VAL A 1 222 ? -12.039 -23.188 0.25 1 85.69 222 VAL A CA 1
ATOM 1763 C C . VAL A 1 222 ? -12.57 -22.922 1.655 1 85.69 222 VAL A C 1
ATOM 1765 O O . VAL A 1 222 ? -11.836 -23.047 2.639 1 85.69 222 VAL A O 1
ATOM 1768 N N . ASP A 1 223 ? -13.75 -22.406 1.743 1 83.94 223 ASP A N 1
ATOM 1769 C CA . ASP A 1 223 ? -14.383 -22.109 3.023 1 83.94 223 ASP A CA 1
ATOM 1770 C C . ASP A 1 223 ? -14.977 -23.375 3.648 1 83.94 223 ASP A C 1
ATOM 1772 O O . ASP A 1 223 ? -15.203 -23.422 4.859 1 83.94 223 ASP A O 1
ATOM 1776 N N . HIS A 1 224 ? -15.102 -24.438 3.018 1 77.25 224 HIS A N 1
ATOM 1777 C CA . HIS A 1 224 ? -15.664 -25.703 3.465 1 77.25 224 HIS A CA 1
ATOM 1778 C C . HIS A 1 224 ? -17.078 -25.516 4.023 1 77.25 224 HIS A C 1
ATOM 1780 O O . HIS A 1 224 ? -17.516 -26.297 4.871 1 77.25 224 HIS A O 1
ATOM 1786 N N . LEU A 1 225 ? -17.656 -24.359 3.746 1 80.62 225 LEU A N 1
ATOM 1787 C CA . LEU A 1 225 ? -19.062 -24.141 4.055 1 80.62 225 LEU A CA 1
ATOM 1788 C C . LEU A 1 225 ? -19.938 -24.5 2.865 1 80.62 225 LEU A C 1
ATOM 1790 O O . LEU A 1 225 ? -19.875 -23.844 1.822 1 80.62 225 LEU A O 1
ATOM 1794 N N . GLU A 1 226 ? -20.422 -25.75 2.904 1 78.19 226 GLU A N 1
ATOM 1795 C CA . GLU A 1 226 ? -21.219 -26.188 1.762 1 78.19 226 GLU A CA 1
ATOM 1796 C C . GLU A 1 226 ? -22.625 -26.562 2.188 1 78.19 226 GLU A C 1
ATOM 1798 O O . GLU A 1 226 ? -22.875 -26.859 3.359 1 78.19 226 GLU A O 1
ATOM 1803 N N . GLY A 1 227 ? -23.547 -26.375 1.29 1 80.12 227 GLY A N 1
ATOM 1804 C CA . GLY A 1 227 ? -24.922 -26.797 1.511 1 80.12 227 GLY A CA 1
ATOM 1805 C C . GLY A 1 227 ? -25.672 -25.906 2.486 1 80.12 227 GLY A C 1
ATOM 1806 O O . GLY A 1 227 ? -25.719 -24.688 2.305 1 80.12 227 GLY A O 1
ATOM 1807 N N . THR A 1 228 ? -26.141 -26.547 3.518 1 83.94 228 THR A N 1
ATOM 1808 C CA . THR A 1 228 ? -27.031 -25.875 4.461 1 83.94 228 THR A CA 1
ATOM 1809 C C . THR A 1 228 ? -26.234 -24.922 5.352 1 83.94 228 THR A C 1
ATOM 1811 O O . THR A 1 228 ? -26.641 -23.781 5.559 1 83.94 228 THR A O 1
ATOM 1814 N N . PRO A 1 229 ? -25.125 -25.312 5.84 1 87.38 229 PRO A N 1
ATOM 1815 C CA . PRO A 1 229 ? -24.359 -24.375 6.676 1 87.38 229 PRO A CA 1
ATOM 1816 C C . PRO A 1 229 ? -23.984 -23.094 5.941 1 87.38 229 PRO A C 1
ATOM 1818 O O . PRO A 1 229 ? -23.969 -22.016 6.543 1 87.38 229 PRO A O 1
ATOM 1821 N N . LEU A 1 230 ? -23.703 -23.219 4.676 1 88.06 230 LEU A N 1
ATOM 1822 C CA . LEU A 1 230 ? -23.391 -22.031 3.887 1 88.06 230 LEU A CA 1
ATOM 1823 C C . LEU A 1 230 ? -24.625 -21.141 3.738 1 88.06 230 LEU A C 1
ATOM 1825 O O . LEU A 1 230 ? -24.516 -19.922 3.854 1 88.06 230 LEU A O 1
ATOM 1829 N N . ALA A 1 231 ? -25.719 -21.734 3.512 1 88.31 231 ALA A N 1
ATOM 1830 C CA . ALA A 1 231 ? -26.969 -20.984 3.369 1 88.31 231 ALA A CA 1
ATOM 1831 C C . ALA A 1 231 ? -27.312 -20.219 4.656 1 88.31 231 ALA A C 1
ATOM 1833 O O . ALA A 1 231 ? -27.703 -19.062 4.613 1 88.31 231 ALA A O 1
ATOM 1834 N N . VAL A 1 232 ? -27.156 -20.922 5.738 1 91.25 232 VAL A N 1
ATOM 1835 C CA . VAL A 1 232 ? -27.438 -20.312 7.035 1 91.25 232 VAL A CA 1
ATOM 1836 C C . VAL A 1 232 ? -26.453 -19.172 7.289 1 91.25 232 VAL A C 1
ATOM 1838 O O . VAL A 1 232 ? -26.844 -18.094 7.77 1 91.25 232 VAL A O 1
ATOM 1841 N N . PHE A 1 233 ? -25.266 -19.406 6.957 1 92.44 233 PHE A N 1
ATOM 1842 C CA . PHE A 1 233 ? -24.234 -18.391 7.129 1 92.44 233 PHE A CA 1
ATOM 1843 C C . PHE A 1 233 ? -24.562 -17.141 6.316 1 92.44 233 PHE A C 1
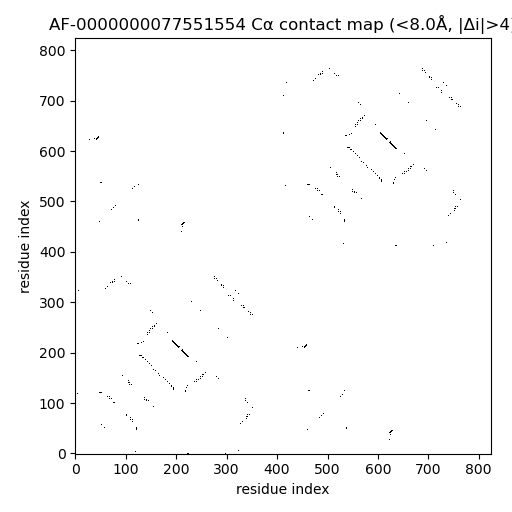ATOM 1845 O O . PHE A 1 233 ? -24.516 -16.031 6.832 1 92.44 233 PHE A O 1
ATOM 1852 N N . ILE A 1 234 ? -24.938 -17.25 5.086 1 91.81 234 ILE A N 1
ATOM 1853 C CA . ILE A 1 234 ? -25.266 -16.141 4.207 1 91.81 234 ILE A CA 1
ATOM 1854 C C . ILE A 1 234 ? -26.484 -15.391 4.746 1 91.81 234 ILE A C 1
ATOM 1856 O O . ILE A 1 234 ? -26.484 -14.156 4.781 1 91.81 234 ILE A O 1
ATOM 1860 N N . MET A 1 235 ? -27.391 -16.109 5.27 1 93.5 235 MET A N 1
ATOM 1861 C CA . MET A 1 235 ? -28.625 -15.5 5.73 1 93.5 235 MET A CA 1
ATOM 1862 C C . MET A 1 235 ? -28.391 -14.664 6.98 1 93.5 235 MET A C 1
ATOM 1864 O O . MET A 1 235 ? -28.844 -13.516 7.055 1 93.5 235 MET A O 1
ATOM 1868 N N . TYR A 1 236 ? -27.688 -15.211 7.887 1 94.81 236 TYR A N 1
ATOM 1869 C CA . TYR A 1 236 ? -27.547 -14.414 9.094 1 94.81 236 TYR A CA 1
ATOM 1870 C C . TYR A 1 236 ? -26.547 -13.281 8.891 1 94.81 236 TYR A C 1
ATOM 1872 O O . TYR A 1 236 ? -26.641 -12.234 9.531 1 94.81 236 TYR A O 1
ATOM 1880 N N . MET A 1 237 ? -25.562 -13.508 8.078 1 94.62 237 MET A N 1
ATOM 1881 C CA . MET A 1 237 ? -24.656 -12.406 7.758 1 94.62 237 MET A CA 1
ATOM 1882 C C . MET A 1 237 ? -25.406 -11.289 7.031 1 94.62 237 MET A C 1
ATOM 1884 O O . MET A 1 237 ? -25.109 -10.109 7.234 1 94.62 237 MET A O 1
ATOM 1888 N N . PHE A 1 238 ? -26.312 -11.68 6.195 1 95.62 238 PHE A N 1
ATOM 1889 C CA . PHE A 1 238 ? -27.094 -10.672 5.492 1 95.62 238 PHE A CA 1
ATOM 1890 C C . PHE A 1 238 ? -28.047 -9.953 6.449 1 95.62 238 PHE A C 1
ATOM 1892 O O . PHE A 1 238 ? -28.094 -8.727 6.477 1 95.62 238 PHE A O 1
ATOM 1899 N N . LEU A 1 239 ? -28.719 -10.672 7.246 1 96.44 239 LEU A N 1
ATOM 1900 C CA . LEU A 1 239 ? -29.734 -10.094 8.109 1 96.44 239 LEU A CA 1
ATOM 1901 C C . LEU A 1 239 ? -29.094 -9.297 9.25 1 96.44 239 LEU A C 1
ATOM 1903 O O . LEU A 1 239 ? -29.422 -8.125 9.445 1 96.44 239 LEU A O 1
ATOM 1907 N N . VAL A 1 240 ? -28.172 -9.914 9.906 1 96.69 240 VAL A N 1
ATOM 1908 C CA . VAL A 1 240 ? -27.594 -9.305 11.102 1 96.69 240 VAL A CA 1
ATOM 1909 C C . VAL A 1 240 ? -26.438 -8.383 10.703 1 96.69 240 VAL A C 1
ATOM 1911 O O . VAL A 1 240 ? -26.266 -7.316 11.305 1 96.69 240 VAL A O 1
ATOM 1914 N N . GLY A 1 241 ? -25.75 -8.781 9.703 1 95.06 241 GLY A N 1
ATOM 1915 C CA . GLY A 1 241 ? -24.547 -8.055 9.344 1 95.06 241 GLY A CA 1
ATOM 1916 C C . GLY A 1 241 ? -24.797 -6.914 8.383 1 95.06 241 GLY A C 1
ATOM 1917 O O . GLY A 1 241 ? -23.984 -6 8.258 1 95.06 241 GLY A O 1
ATOM 1918 N N . PHE A 1 242 ? -25.938 -6.855 7.77 1 96.19 242 PHE A N 1
ATOM 1919 C CA . PHE A 1 242 ? -26.141 -5.836 6.742 1 96.19 242 PHE A CA 1
ATOM 1920 C C . PHE A 1 242 ? -27.547 -5.262 6.82 1 96.19 242 PHE A C 1
ATOM 1922 O O . PHE A 1 242 ? -27.734 -4.07 7.086 1 96.19 242 PHE A O 1
ATOM 1929 N N . PHE A 1 243 ? -28.547 -6.059 6.785 1 96.75 243 PHE A N 1
ATOM 1930 C CA . PHE A 1 243 ? -29.922 -5.613 6.598 1 96.75 243 PHE A CA 1
ATOM 1931 C C . PHE A 1 243 ? -30.406 -4.832 7.816 1 96.75 243 PHE A C 1
ATOM 1933 O O . PHE A 1 243 ? -30.844 -3.686 7.691 1 96.75 243 PHE A O 1
ATOM 1940 N N . PHE A 1 244 ? -30.359 -5.371 8.945 1 97.31 244 PHE A N 1
ATOM 1941 C CA . PHE A 1 244 ? -30.859 -4.719 10.141 1 97.31 244 PHE A CA 1
ATOM 1942 C C . PHE A 1 244 ? -30.094 -3.434 10.43 1 97.31 244 PHE A C 1
ATOM 1944 O O . PHE A 1 244 ? -30.703 -2.381 10.656 1 97.31 244 PHE A O 1
ATOM 1951 N N . PRO A 1 245 ? -28.828 -3.479 10.406 1 97 245 PRO A N 1
ATOM 1952 C CA . PRO A 1 245 ? -28.094 -2.234 10.617 1 97 245 PRO A CA 1
ATOM 1953 C C . PRO A 1 245 ? -28.422 -1.16 9.586 1 97 245 PRO A C 1
ATOM 1955 O O . PRO A 1 245 ? -28.516 0.022 9.93 1 97 245 PRO A O 1
ATOM 1958 N N . VAL A 1 246 ? -28.609 -1.522 8.375 1 97.44 246 VAL A N 1
ATOM 1959 C CA . VAL A 1 246 ? -28.922 -0.56 7.328 1 97.44 246 VAL A CA 1
ATOM 1960 C C . VAL A 1 246 ? -30.297 0.065 7.602 1 97.44 246 VAL A C 1
ATOM 1962 O O . VAL A 1 246 ? -30.484 1.27 7.41 1 97.44 246 VAL A O 1
ATOM 1965 N N . VAL A 1 247 ? -31.172 -0.702 8.07 1 97.69 247 VAL A N 1
ATOM 1966 C CA . VAL A 1 247 ? -32.5 -0.202 8.43 1 97.69 247 VAL A CA 1
ATOM 1967 C C . VAL A 1 247 ? -32.375 0.791 9.586 1 97.69 247 VAL A C 1
ATOM 1969 O O . VAL A 1 247 ? -33 1.851 9.57 1 97.69 247 VAL A O 1
ATOM 1972 N N . MET A 1 248 ? -31.578 0.464 10.516 1 97.69 248 MET A N 1
ATOM 1973 C CA . MET A 1 248 ? -31.344 1.366 11.641 1 97.69 248 MET A CA 1
ATOM 1974 C C . MET A 1 248 ? -30.734 2.68 11.164 1 97.69 248 MET A C 1
ATOM 1976 O O . MET A 1 248 ? -31.156 3.756 11.586 1 97.69 248 MET A O 1
ATOM 1980 N N . ILE A 1 249 ? -29.75 2.58 10.312 1 97.38 249 ILE A N 1
ATOM 1981 C CA . ILE A 1 249 ? -29.109 3.77 9.766 1 97.38 249 ILE A CA 1
ATOM 1982 C C . ILE A 1 249 ? -30.156 4.656 9.094 1 97.38 249 ILE A C 1
ATOM 1984 O O . ILE A 1 249 ? -30.203 5.867 9.328 1 97.38 249 ILE A O 1
ATOM 1988 N N . PHE A 1 250 ? -31 4.035 8.352 1 96.88 250 PHE A N 1
ATOM 1989 C CA . PHE A 1 250 ? -32.062 4.754 7.625 1 96.88 250 PHE A CA 1
ATOM 1990 C C . PHE A 1 250 ? -32.969 5.5 8.586 1 96.88 250 PHE A C 1
ATOM 1992 O O . PHE A 1 250 ? -33.219 6.691 8.414 1 96.88 250 PHE A O 1
ATOM 1999 N N . PHE A 1 251 ? -33.375 4.949 9.633 1 96.88 251 PHE A N 1
ATOM 2000 C CA . PHE A 1 251 ? -34.281 5.559 10.586 1 96.88 251 PHE A CA 1
ATOM 2001 C C . PHE A 1 251 ? -33.594 6.641 11.398 1 96.88 251 PHE A C 1
ATOM 2003 O O . PHE A 1 251 ? -34.156 7.711 11.633 1 96.88 251 PHE A O 1
ATOM 2010 N N . PHE A 1 252 ? -32.406 6.395 11.867 1 96.06 252 PHE A N 1
ATOM 2011 C CA . PHE A 1 252 ? -31.672 7.395 12.641 1 96.06 252 PHE A CA 1
ATOM 2012 C C . PHE A 1 252 ? -31.469 8.672 11.82 1 96.06 252 PHE A C 1
ATOM 2014 O O . PHE A 1 252 ? -31.719 9.773 12.312 1 96.06 252 PHE A O 1
ATOM 2021 N N . TYR A 1 253 ? -31.109 8.508 10.602 1 94.62 253 TYR A N 1
ATOM 2022 C CA . TYR A 1 253 ? -30.859 9.688 9.773 1 94.62 253 TYR A CA 1
ATOM 2023 C C . TYR A 1 253 ? -32.156 10.359 9.375 1 94.62 253 TYR A C 1
ATOM 2025 O O . TYR A 1 253 ? -32.25 11.586 9.266 1 94.62 253 TYR A O 1
ATOM 2033 N N . ALA A 1 254 ? -33.219 9.547 9.164 1 95.06 254 ALA A N 1
ATOM 2034 C CA . ALA A 1 254 ? -34.5 10.125 8.859 1 95.06 254 ALA A CA 1
ATOM 2035 C C . ALA A 1 254 ? -35 11 10 1 95.06 254 ALA A C 1
ATOM 2037 O O . ALA A 1 254 ? -35.438 12.133 9.773 1 95.06 254 ALA A O 1
ATOM 2038 N N . PHE A 1 255 ? -34.875 10.516 11.188 1 94.69 255 PHE A N 1
ATOM 2039 C CA . PHE A 1 255 ? -35.312 11.266 12.359 1 94.69 255 PHE A CA 1
ATOM 2040 C C . PHE A 1 255 ? -34.438 12.492 12.57 1 94.69 255 PHE A C 1
ATOM 2042 O O . PHE A 1 255 ? -34.906 13.562 12.945 1 94.69 255 PHE A O 1
ATOM 2049 N N . MET A 1 256 ? -33.219 12.289 12.352 1 92.94 256 MET A N 1
ATOM 2050 C CA . MET A 1 256 ? -32.281 13.398 12.5 1 92.94 256 MET A CA 1
ATOM 2051 C C . MET A 1 256 ? -32.594 14.523 11.523 1 92.94 256 MET A C 1
ATOM 2053 O O . MET A 1 256 ? -32.656 15.688 11.906 1 92.94 256 MET A O 1
ATOM 2057 N N . VAL A 1 257 ? -32.812 14.148 10.266 1 92 257 VAL A N 1
ATOM 2058 C CA . VAL A 1 257 ? -33.094 15.133 9.219 1 92 257 VAL A CA 1
ATOM 2059 C C . VAL A 1 257 ? -34.438 15.82 9.516 1 92 257 VAL A C 1
ATOM 2061 O O . VAL A 1 257 ? -34.562 17.031 9.328 1 92 257 VAL A O 1
ATOM 2064 N N . ARG A 1 258 ? -35.406 15.164 10.008 1 92.5 258 ARG A N 1
ATOM 2065 C CA . ARG A 1 258 ? -36.688 15.742 10.375 1 92.5 258 ARG A CA 1
ATOM 2066 C C . ARG A 1 258 ? -36.531 16.781 11.477 1 92.5 258 ARG A C 1
ATOM 2068 O O . ARG A 1 258 ? -37.125 17.859 11.422 1 92.5 258 ARG A O 1
ATOM 2075 N N . ARG A 1 259 ? -35.781 16.438 12.438 1 90.56 259 ARG A N 1
ATOM 2076 C CA . ARG A 1 259 ? -35.531 17.359 13.539 1 90.56 259 ARG A CA 1
ATOM 2077 C C . ARG A 1 259 ? -34.812 18.609 13.047 1 90.56 259 ARG A C 1
ATOM 2079 O O . ARG A 1 259 ? -35.094 19.719 13.5 1 90.56 259 ARG A O 1
ATOM 2086 N N . LEU A 1 260 ? -33.844 18.391 12.164 1 88.81 260 LEU A N 1
ATOM 2087 C CA . LEU A 1 260 ? -33.094 19.516 11.625 1 88.81 260 LEU A CA 1
ATOM 2088 C C . LEU A 1 260 ? -34 20.438 10.805 1 88.81 260 LEU A C 1
ATOM 2090 O O . LEU A 1 260 ? -33.844 21.656 10.867 1 88.81 260 LEU A O 1
ATOM 2094 N N . ILE A 1 261 ? -34.938 19.844 10.055 1 87.88 261 ILE A N 1
ATOM 2095 C CA . ILE A 1 261 ? -35.844 20.625 9.234 1 87.88 261 ILE A CA 1
ATOM 2096 C C . ILE A 1 261 ? -36.781 21.438 10.141 1 87.88 261 ILE A C 1
ATOM 2098 O O . ILE A 1 261 ? -37.031 22.609 9.883 1 87.88 261 ILE A O 1
ATOM 2102 N N . VAL A 1 262 ? -37.188 20.891 11.188 1 87.12 262 VAL A N 1
ATOM 2103 C CA . VAL A 1 262 ? -38.125 21.562 12.117 1 87.12 262 VAL A CA 1
ATOM 2104 C C . VAL A 1 262 ? -37.375 22.719 12.812 1 87.12 262 VAL A C 1
ATOM 2106 O O . VAL A 1 262 ? -37.938 23.797 12.969 1 87.12 262 VAL A O 1
ATOM 2109 N N . ARG A 1 263 ? -36.219 22.484 13.219 1 84.94 263 ARG A N 1
ATOM 2110 C CA . ARG A 1 263 ? -35.438 23.5 13.914 1 84.94 263 ARG A CA 1
ATOM 2111 C C . ARG A 1 263 ? -35.062 24.641 12.977 1 84.94 263 ARG A C 1
ATOM 2113 O O . ARG A 1 263 ? -34.969 25.797 13.398 1 84.94 263 ARG A O 1
ATOM 2120 N N . SER A 1 264 ? -34.688 24.297 11.688 1 81.31 264 SER A N 1
ATOM 2121 C CA . SER A 1 264 ? -34.312 25.312 10.711 1 81.31 264 SER A CA 1
ATOM 2122 C C . SER A 1 264 ? -35.469 26.266 10.422 1 81.31 264 SER A C 1
ATOM 2124 O O . SER A 1 264 ? -35.25 27.406 10 1 81.31 264 SER A O 1
ATOM 2126 N N . ARG A 1 265 ? -36.656 25.906 10.547 1 77.69 265 ARG A N 1
ATOM 2127 C CA . ARG A 1 265 ? -37.812 26.75 10.352 1 77.69 265 ARG A CA 1
ATOM 2128 C C . ARG A 1 265 ? -37.906 27.797 11.445 1 77.69 265 ARG A C 1
ATOM 2130 O O . ARG A 1 265 ? -38.469 28.891 11.219 1 77.69 265 ARG A O 1
ATOM 2137 N N . SER A 1 266 ? -37.25 27.609 12.555 1 75.44 266 SER A N 1
ATOM 2138 C CA . SER A 1 266 ? -37.281 28.562 13.672 1 75.44 266 SER A CA 1
ATOM 2139 C C . SER A 1 266 ? -36.031 29.438 13.695 1 75.44 266 SER A C 1
ATOM 2141 O O . SER A 1 266 ? -36.156 30.656 13.883 1 75.44 266 SER A O 1
ATOM 2143 N N . ILE A 1 267 ? -34.719 28.875 13.578 1 69.56 267 ILE A N 1
ATOM 2144 C CA . ILE A 1 267 ? -33.469 29.594 13.609 1 69.56 267 ILE A CA 1
ATOM 2145 C C . ILE A 1 267 ? -32.562 29.172 12.438 1 69.56 267 ILE A C 1
ATOM 2147 O O . ILE A 1 267 ? -31.875 28.156 12.516 1 69.56 267 ILE A O 1
ATOM 2151 N N . LYS A 1 268 ? -32.656 29.828 11.219 1 59.69 268 LYS A N 1
ATOM 2152 C CA . LYS A 1 268 ? -32.062 29.406 9.953 1 59.69 268 LYS A CA 1
ATOM 2153 C C . LYS A 1 268 ? -30.547 29.438 10.023 1 59.69 268 LYS A C 1
ATOM 2155 O O . LYS A 1 268 ? -29.875 28.5 9.555 1 59.69 268 LYS A O 1
ATOM 2160 N N . THR A 1 269 ? -29.875 30.422 10.555 1 60 269 THR A N 1
ATOM 2161 C CA . THR A 1 269 ? -28.469 30.75 10.305 1 60 269 THR A CA 1
ATOM 2162 C C . THR A 1 269 ? -27.547 29.844 11.102 1 60 269 THR A C 1
ATOM 2164 O O . THR A 1 269 ? -26.469 29.469 10.617 1 60 269 THR A O 1
ATOM 2167 N N . SER A 1 270 ? -28.062 29.328 12.352 1 65 270 SER A N 1
ATOM 2168 C CA . SER A 1 270 ? -27.141 28.703 13.289 1 65 270 SER A CA 1
ATOM 2169 C C . SER A 1 270 ? -27 27.203 13.008 1 65 270 SER A C 1
ATOM 2171 O O . SER A 1 270 ? -26.062 26.562 13.5 1 65 270 SER A O 1
ATOM 2173 N N . GLN A 1 271 ? -27.781 26.656 11.945 1 69.81 271 GLN A N 1
ATOM 2174 C CA . GLN A 1 271 ? -27.797 25.203 11.82 1 69.81 271 GLN A CA 1
ATOM 2175 C C . GLN A 1 271 ? -27.047 24.766 10.57 1 69.81 271 GLN A C 1
ATOM 2177 O O . GLN A 1 271 ? -26.922 23.562 10.312 1 69.81 271 GLN A O 1
ATOM 2182 N N . LEU A 1 272 ? -26.469 25.641 9.836 1 71.31 272 LEU A N 1
ATOM 2183 C CA . LEU A 1 272 ? -25.859 25.297 8.555 1 71.31 272 LEU A CA 1
ATOM 2184 C C . LEU A 1 272 ? -24.656 24.375 8.75 1 71.31 272 LEU A C 1
ATOM 2186 O O . LEU A 1 272 ? -24.531 23.359 8.07 1 71.31 272 LEU A O 1
ATOM 2190 N N . PRO A 1 273 ? -23.922 24.656 9.758 1 75.75 273 PRO A N 1
ATOM 2191 C CA . PRO A 1 273 ? -22.766 23.766 9.961 1 75.75 273 PRO A CA 1
ATOM 2192 C C . PRO A 1 273 ? -23.172 22.375 10.406 1 75.75 273 PRO A C 1
ATOM 2194 O O . PRO A 1 273 ? -22.547 21.391 10.016 1 75.75 273 PRO A O 1
ATOM 2197 N N . VAL A 1 274 ? -24.219 22.219 11.125 1 79.31 274 VAL A N 1
ATOM 2198 C CA . VAL A 1 274 ? -24.703 20.922 11.609 1 79.31 274 VAL A CA 1
ATOM 2199 C C . VAL A 1 274 ? -25.312 20.125 10.461 1 79.31 274 VAL A C 1
ATOM 2201 O O . VAL A 1 274 ? -25.109 18.922 10.352 1 79.31 274 VAL A O 1
ATOM 2204 N N . ALA A 1 275 ? -25.953 20.766 9.602 1 82.75 275 ALA A N 1
ATOM 2205 C CA . ALA A 1 275 ? -26.578 20.141 8.438 1 82.75 275 ALA A CA 1
ATOM 2206 C C . ALA A 1 275 ? -25.531 19.625 7.461 1 82.75 275 ALA A C 1
ATOM 2208 O O . ALA A 1 275 ? -25.719 18.578 6.836 1 82.75 275 ALA A O 1
ATOM 2209 N N . ARG A 1 276 ? -24.531 20.328 7.32 1 84.25 276 ARG A N 1
ATOM 2210 C CA . ARG A 1 276 ? -23.469 19.906 6.422 1 84.25 276 ARG A CA 1
ATOM 2211 C C . ARG A 1 276 ? -22.781 18.641 6.922 1 84.25 276 ARG A C 1
ATOM 2213 O O . ARG A 1 276 ? -22.547 17.703 6.148 1 84.25 276 ARG A O 1
ATOM 2220 N N . VAL A 1 277 ? -22.469 18.641 8.203 1 85.19 277 VAL A N 1
ATOM 2221 C CA . VAL A 1 277 ? -21.875 17.453 8.797 1 85.19 277 VAL A CA 1
ATOM 2222 C C . VAL A 1 277 ? -22.797 16.25 8.625 1 85.19 277 VAL A C 1
ATOM 2224 O O . VAL A 1 277 ? -22.344 15.156 8.273 1 85.19 277 VAL A O 1
ATOM 2227 N N . ALA A 1 278 ? -24.047 16.484 8.852 1 87.62 278 ALA A N 1
ATOM 2228 C CA . ALA A 1 278 ? -25.031 15.438 8.672 1 87.62 278 ALA A CA 1
ATOM 2229 C C . ALA A 1 278 ? -25.078 14.961 7.223 1 87.62 278 ALA A C 1
ATOM 2231 O O . ALA A 1 278 ? -25.203 13.766 6.953 1 87.62 278 ALA A O 1
ATOM 2232 N N . GLY A 1 279 ? -24.938 15.867 6.34 1 90.06 279 GLY A N 1
ATOM 2233 C CA . GLY A 1 279 ? -24.938 15.547 4.922 1 90.06 279 GLY A CA 1
ATOM 2234 C C . GLY A 1 279 ? -23.812 14.609 4.523 1 90.06 279 GLY A C 1
ATOM 2235 O O . GLY A 1 279 ? -24.031 13.648 3.783 1 90.06 279 GLY A O 1
ATOM 2236 N N . TYR A 1 280 ? -22.672 14.828 5.027 1 91.44 280 TYR A N 1
ATOM 2237 C CA . TYR A 1 280 ? -21.516 13.992 4.691 1 91.44 280 TYR A CA 1
ATOM 2238 C C . TYR A 1 280 ? -21.641 12.609 5.312 1 91.44 280 TYR A C 1
ATOM 2240 O O . TYR A 1 280 ? -21.281 11.609 4.691 1 91.44 280 TYR A O 1
ATOM 2248 N N . THR A 1 281 ? -22.109 12.531 6.516 1 91.44 281 THR A N 1
ATOM 2249 C CA . THR A 1 281 ? -22.266 11.227 7.141 1 91.44 281 THR A CA 1
ATOM 2250 C C . THR A 1 281 ? -23.344 10.406 6.43 1 91.44 281 THR A C 1
ATOM 2252 O O . THR A 1 281 ? -23.219 9.195 6.285 1 91.44 281 THR A O 1
ATOM 2255 N N . ILE A 1 282 ? -24.375 11.109 5.996 1 93.88 282 ILE A N 1
ATOM 2256 C CA . ILE A 1 282 ? -25.422 10.445 5.207 1 93.88 282 ILE A CA 1
ATOM 2257 C C . ILE A 1 282 ? -24.828 9.977 3.877 1 93.88 282 ILE A C 1
ATOM 2259 O O . ILE A 1 282 ? -25.062 8.844 3.447 1 93.88 282 ILE A O 1
ATOM 2263 N N . ALA A 1 283 ? -24.062 10.789 3.291 1 94.19 283 ALA A N 1
ATOM 2264 C CA . ALA A 1 283 ? -23.453 10.453 2.012 1 94.19 283 ALA A CA 1
ATOM 2265 C C . ALA A 1 283 ? -22.547 9.227 2.148 1 94.19 283 ALA A C 1
ATOM 2267 O O . ALA A 1 283 ? -22.547 8.344 1.285 1 94.19 283 ALA A O 1
ATOM 2268 N N . ILE A 1 284 ? -21.797 9.148 3.176 1 94.69 284 ILE A N 1
ATOM 2269 C CA . ILE A 1 284 ? -20.922 8.016 3.447 1 94.69 284 ILE A CA 1
ATOM 2270 C C . ILE A 1 284 ? -21.75 6.738 3.562 1 94.69 284 ILE A C 1
ATOM 2272 O O . ILE A 1 284 ? -21.422 5.715 2.955 1 94.69 284 ILE A O 1
ATOM 2276 N N . SER A 1 285 ? -22.859 6.805 4.273 1 95.56 285 SER A N 1
ATOM 2277 C CA . SER A 1 285 ? -23.719 5.645 4.504 1 95.56 285 SER A CA 1
ATOM 2278 C C . SER A 1 285 ? -24.438 5.223 3.225 1 95.56 285 SER A C 1
ATOM 2280 O O . SER A 1 285 ? -24.531 4.031 2.932 1 95.56 285 SER A O 1
ATOM 2282 N N . VAL A 1 286 ? -24.891 6.156 2.508 1 95.69 286 VAL A N 1
ATOM 2283 C CA . VAL A 1 286 ? -25.594 5.855 1.271 1 95.69 286 VAL A CA 1
ATOM 2284 C C . VAL A 1 286 ? -24.641 5.227 0.263 1 95.69 286 VAL A C 1
ATOM 2286 O O . VAL A 1 286 ? -24.984 4.238 -0.395 1 95.69 286 VAL A O 1
ATOM 2289 N N . PHE A 1 287 ? -23.5 5.766 0.152 1 95.62 287 PHE A N 1
ATOM 2290 C CA . PHE A 1 287 ? -22.5 5.215 -0.752 1 95.62 287 PHE A CA 1
ATOM 2291 C C . PHE A 1 287 ? -22.125 3.789 -0.353 1 95.62 287 PHE A C 1
ATOM 2293 O O . PHE A 1 287 ? -21.969 2.922 -1.212 1 95.62 287 PHE A O 1
ATOM 2300 N N . PHE A 1 288 ? -22 3.553 0.861 1 96.06 288 PHE A N 1
ATOM 2301 C CA . PHE A 1 288 ? -21.703 2.225 1.39 1 96.06 288 PHE A CA 1
ATOM 2302 C C . PHE A 1 288 ? -22.781 1.232 0.991 1 96.06 288 PHE A C 1
ATOM 2304 O O . PHE A 1 288 ? -22.484 0.159 0.462 1 96.06 288 PHE A O 1
ATOM 2311 N N . VAL A 1 289 ? -24.047 1.593 1.19 1 95.19 289 VAL A N 1
ATOM 2312 C CA . VAL A 1 289 ? -25.172 0.708 0.906 1 95.19 289 VAL A CA 1
ATOM 2313 C C . VAL A 1 289 ? -25.25 0.45 -0.596 1 95.19 289 VAL A C 1
ATOM 2315 O O . VAL A 1 289 ? -25.516 -0.676 -1.025 1 95.19 289 VAL A O 1
ATOM 2318 N N . LEU A 1 290 ? -24.969 1.421 -1.343 1 94.94 290 LEU A N 1
ATOM 2319 C CA . LEU A 1 290 ? -25.031 1.29 -2.795 1 94.94 290 LEU A CA 1
ATOM 2320 C C . LEU A 1 290 ? -23.969 0.336 -3.301 1 94.94 290 LEU A C 1
ATOM 2322 O O . LEU A 1 290 ? -24.188 -0.424 -4.246 1 94.94 290 LEU A O 1
ATOM 2326 N N . CYS A 1 291 ? -22.844 0.333 -2.684 1 94.31 291 CYS A N 1
ATOM 2327 C CA . CYS A 1 291 ? -21.719 -0.482 -3.127 1 94.31 291 CYS A CA 1
ATOM 2328 C C . CYS A 1 291 ? -21.859 -1.917 -2.631 1 94.31 291 CYS A C 1
ATOM 2330 O O . CYS A 1 291 ? -21.406 -2.854 -3.297 1 94.31 291 CYS A O 1
ATOM 2332 N N . TRP A 1 292 ? -22.5 -2.107 -1.556 1 94.12 292 TRP A N 1
ATOM 2333 C CA . TRP A 1 292 ? -22.547 -3.436 -0.954 1 94.12 292 TRP A CA 1
ATOM 2334 C C . TRP A 1 292 ? -23.844 -4.152 -1.324 1 94.12 292 TRP A C 1
ATOM 2336 O O . TRP A 1 292 ? -23.922 -5.383 -1.262 1 94.12 292 TRP A O 1
ATOM 2346 N N . SER A 1 293 ? -24.859 -3.477 -1.797 1 94.75 293 SER A N 1
ATOM 2347 C CA . SER A 1 293 ? -26.156 -4.066 -2.092 1 94.75 293 SER A CA 1
ATOM 2348 C C . SER A 1 293 ? -26.078 -5.066 -3.238 1 94.75 293 SER A C 1
ATOM 2350 O O . SER A 1 293 ? -26.641 -6.16 -3.162 1 94.75 293 SER A O 1
ATOM 2352 N N . PRO A 1 294 ? -25.375 -4.723 -4.309 1 94.19 294 PRO A N 1
ATOM 2353 C CA . PRO A 1 294 ? -25.297 -5.715 -5.383 1 94.19 294 PRO A CA 1
ATOM 2354 C C . PRO A 1 294 ? -24.688 -7.035 -4.918 1 94.19 294 PRO A C 1
ATOM 2356 O O . PRO A 1 294 ? -25.094 -8.109 -5.367 1 94.19 294 PRO A O 1
ATOM 2359 N N . TYR A 1 295 ? -23.766 -6.969 -4.102 1 92.69 295 TYR A N 1
ATOM 2360 C CA . TYR A 1 295 ? -23.156 -8.18 -3.557 1 92.69 295 TYR A CA 1
ATOM 2361 C C . TYR A 1 295 ? -24.172 -9.008 -2.793 1 92.69 295 TYR A C 1
ATOM 2363 O O . TYR A 1 295 ? -24.297 -10.219 -3.008 1 92.69 295 TYR A O 1
ATOM 2371 N N . TRP A 1 296 ? -24.938 -8.398 -1.969 1 94.06 296 TRP A N 1
ATOM 2372 C CA . TRP A 1 296 ? -25.906 -9.117 -1.151 1 94.06 296 TRP A CA 1
ATOM 2373 C C . TRP A 1 296 ? -27.047 -9.648 -2.008 1 94.06 296 TRP A C 1
ATOM 2375 O O . TRP A 1 296 ? -27.562 -10.742 -1.763 1 94.06 296 TRP A O 1
ATOM 2385 N N . ILE A 1 297 ? -27.375 -8.875 -2.986 1 93.31 297 ILE A N 1
ATOM 2386 C CA . ILE A 1 297 ? -28.406 -9.336 -3.904 1 93.31 297 ILE A CA 1
ATOM 2387 C C . ILE A 1 297 ? -27.922 -10.586 -4.637 1 93.31 297 ILE A C 1
ATOM 2389 O O . ILE A 1 297 ? -28.672 -11.555 -4.777 1 93.31 297 ILE A O 1
ATOM 2393 N N . ALA A 1 298 ? -26.719 -10.539 -5.055 1 90.12 298 ALA A N 1
ATOM 2394 C CA . ALA A 1 298 ? -26.156 -11.695 -5.75 1 90.12 298 ALA A CA 1
ATOM 2395 C C . ALA A 1 298 ? -26.062 -12.906 -4.824 1 90.12 298 ALA A C 1
ATOM 2397 O O . ALA A 1 298 ? -26.391 -14.023 -5.219 1 90.12 298 ALA A O 1
ATOM 2398 N N . MET A 1 299 ? -25.672 -12.68 -3.615 1 89.88 299 MET A N 1
ATOM 2399 C CA . MET A 1 299 ? -25.516 -13.773 -2.656 1 89.88 299 MET A CA 1
ATOM 2400 C C . MET A 1 299 ? -26.875 -14.391 -2.314 1 89.88 299 MET A C 1
ATOM 2402 O O . MET A 1 299 ? -26.984 -15.609 -2.203 1 89.88 299 MET A O 1
ATOM 2406 N N . LEU A 1 300 ? -27.828 -13.562 -2.166 1 91.25 300 LEU A N 1
ATOM 2407 C CA . LEU A 1 300 ? -29.172 -14.055 -1.859 1 91.25 300 LEU A CA 1
ATOM 2408 C C . LEU A 1 300 ? -29.766 -14.789 -3.055 1 91.25 300 LEU A C 1
ATOM 2410 O O . LEU A 1 300 ? -30.438 -15.805 -2.887 1 91.25 300 LEU A O 1
ATOM 2414 N N . TYR A 1 301 ? -29.422 -14.25 -4.199 1 86.88 301 TYR A N 1
ATOM 2415 C CA . TYR A 1 301 ? -29.891 -14.906 -5.418 1 86.88 301 TYR A CA 1
ATOM 2416 C C . TYR A 1 301 ? -29.266 -16.297 -5.559 1 86.88 301 TYR A C 1
ATOM 2418 O O . TYR A 1 301 ? -29.969 -17.266 -5.844 1 86.88 301 TYR A O 1
ATOM 2426 N N . LEU A 1 302 ? -28.031 -16.391 -5.309 1 83.19 302 LEU A N 1
ATOM 2427 C CA . LEU A 1 302 ? -27.344 -17.672 -5.41 1 83.19 302 LEU A CA 1
ATOM 2428 C C . LEU A 1 302 ? -27.797 -18.625 -4.324 1 83.19 302 LEU A C 1
ATOM 2430 O O . LEU A 1 302 ? -27.922 -19.828 -4.566 1 83.19 302 LEU A O 1
ATOM 2434 N N . ASN A 1 303 ? -28.078 -18.047 -3.246 1 85.31 303 ASN A N 1
ATOM 2435 C CA . ASN A 1 303 ? -28.578 -18.875 -2.145 1 85.31 303 ASN A CA 1
ATOM 2436 C C . ASN A 1 303 ? -29.969 -19.406 -2.43 1 85.31 303 ASN A C 1
ATOM 2438 O O . ASN A 1 303 ? -30.281 -20.547 -2.09 1 85.31 303 ASN A O 1
ATOM 2442 N N . LEU A 1 304 ? -30.797 -18.641 -3.051 1 82 304 LEU A N 1
ATOM 2443 C CA . LEU A 1 304 ? -32.156 -19.047 -3.4 1 82 304 LEU A CA 1
ATOM 2444 C C . LEU A 1 304 ? -32.125 -20.078 -4.516 1 82 304 LEU A C 1
ATOM 2446 O O . LEU A 1 304 ? -32.875 -21.062 -4.48 1 82 304 LEU A O 1
ATOM 2450 N N . TYR A 1 305 ? -31.266 -19.859 -5.414 1 77.12 305 TYR A N 1
ATOM 2451 C CA . TYR A 1 305 ? -31.188 -20.75 -6.57 1 77.12 305 TYR A CA 1
ATOM 2452 C C . TYR A 1 305 ? -30.609 -22.094 -6.18 1 77.12 305 TYR A C 1
ATOM 2454 O O . TYR A 1 305 ? -30.969 -23.125 -6.762 1 77.12 305 TYR A O 1
ATOM 2462 N N . ARG A 1 306 ? -29.781 -22.125 -5.27 1 74.19 306 ARG A N 1
ATOM 2463 C CA . ARG A 1 306 ? -29.234 -23.391 -4.801 1 74.19 306 ARG A CA 1
ATOM 2464 C C . ARG A 1 306 ? -30.344 -24.312 -4.305 1 74.19 306 ARG A C 1
ATOM 2466 O O . ARG A 1 306 ? -30.266 -25.531 -4.453 1 74.19 306 ARG A O 1
ATOM 2473 N N . TYR A 1 307 ? -31.344 -23.812 -3.781 1 69.69 307 TYR A N 1
ATOM 2474 C CA . TYR A 1 307 ? -32.438 -24.609 -3.24 1 69.69 307 TYR A CA 1
ATOM 2475 C C . TYR A 1 307 ? -33.5 -24.875 -4.305 1 69.69 307 TYR A C 1
ATOM 2477 O O . TYR A 1 307 ? -34.25 -25.859 -4.215 1 69.69 307 TYR A O 1
ATOM 2485 N N . THR A 1 308 ? -33.5 -24.031 -5.262 1 68.31 308 THR A N 1
ATOM 2486 C CA . THR A 1 308 ? -34.594 -24.141 -6.199 1 68.31 308 THR A CA 1
ATOM 2487 C C . THR A 1 308 ? -34.156 -24.859 -7.477 1 68.31 308 THR A C 1
ATOM 2489 O O . THR A 1 308 ? -34.969 -25.547 -8.117 1 68.31 308 THR A O 1
ATOM 2492 N N . TRP A 1 309 ? -32.875 -24.531 -7.852 1 64.5 309 TRP A N 1
ATOM 2493 C CA . TRP A 1 309 ? -32.5 -25 -9.18 1 64.5 309 TRP A CA 1
ATOM 2494 C C . TRP A 1 309 ? -31.688 -26.297 -9.078 1 64.5 309 TRP A C 1
ATOM 2496 O O . TRP A 1 309 ? -31.109 -26.594 -8.031 1 64.5 309 TRP A O 1
ATOM 2506 N N . ASN A 1 310 ? -31.781 -27.109 -10.047 1 66 310 ASN A N 1
ATOM 2507 C CA . ASN A 1 310 ? -30.984 -28.344 -10.164 1 66 310 ASN A CA 1
ATOM 2508 C C . ASN A 1 310 ? -29.5 -28.031 -10.266 1 66 310 ASN A C 1
ATOM 2510 O O . ASN A 1 310 ? -29.109 -26.984 -10.773 1 66 310 ASN A O 1
ATOM 2514 N N . GLU A 1 311 ? -28.703 -28.797 -9.57 1 65.25 311 GLU A N 1
ATOM 2515 C CA . GLU A 1 311 ? -27.25 -28.641 -9.5 1 65.25 311 GLU A CA 1
ATOM 2516 C C . GLU A 1 311 ? -26.641 -28.438 -10.883 1 65.25 311 GLU A C 1
ATOM 2518 O O . GLU A 1 311 ? -25.719 -27.641 -11.039 1 65.25 311 GLU A O 1
ATOM 2523 N N . ASP A 1 312 ? -27.219 -29.062 -11.914 1 66.38 312 ASP A N 1
ATOM 2524 C CA . ASP A 1 312 ? -26.672 -28.984 -13.266 1 66.38 312 ASP A CA 1
ATOM 2525 C C . ASP A 1 312 ? -26.875 -27.594 -13.859 1 66.38 312 ASP A C 1
ATOM 2527 O O . ASP A 1 312 ? -26 -27.062 -14.531 1 66.38 312 ASP A O 1
ATOM 2531 N N . GLN A 1 313 ? -28.078 -27.047 -13.695 1 65.75 313 GLN A N 1
ATOM 2532 C CA . GLN A 1 313 ? -28.375 -25.734 -14.242 1 65.75 313 GLN A CA 1
ATOM 2533 C C . GLN A 1 313 ? -27.531 -24.656 -13.594 1 65.75 313 GLN A C 1
ATOM 2535 O O . GLN A 1 313 ? -27.062 -23.734 -14.266 1 65.75 313 GLN A O 1
ATOM 2540 N N . VAL A 1 314 ? -27.359 -24.859 -12.352 1 67.81 314 VAL A N 1
ATOM 2541 C CA . VAL A 1 314 ? -26.562 -23.906 -11.594 1 67.81 314 VAL A CA 1
ATOM 2542 C C . VAL A 1 314 ? -25.125 -23.922 -12.094 1 67.81 314 VAL A C 1
ATOM 2544 O O . VAL A 1 314 ? -24.5 -22.875 -12.242 1 67.81 314 VAL A O 1
ATOM 2547 N N . GLU A 1 315 ? -24.688 -25.062 -12.398 1 69.38 315 GLU A N 1
ATOM 2548 C CA . GLU A 1 315 ? -23.312 -25.203 -12.875 1 69.38 315 GLU A CA 1
ATOM 2549 C C . GLU A 1 315 ? -23.141 -24.547 -14.25 1 69.38 315 GLU A C 1
ATOM 2551 O O . GLU A 1 315 ? -22.094 -23.953 -14.531 1 69.38 315 GLU A O 1
ATOM 2556 N N . GLN A 1 316 ? -24.125 -24.672 -15.086 1 68.12 316 GLN A N 1
ATOM 2557 C CA . GLN A 1 316 ? -24.062 -24.094 -16.422 1 68.12 316 GLN A CA 1
ATOM 2558 C C . GLN A 1 316 ? -24.031 -22.562 -16.359 1 68.12 316 GLN A C 1
ATOM 2560 O O . GLN A 1 316 ? -23.297 -21.906 -17.094 1 68.12 316 GLN A O 1
ATOM 2565 N N . ILE A 1 317 ? -24.844 -22.094 -15.484 1 67.38 317 ILE A N 1
ATOM 2566 C CA . ILE A 1 317 ? -24.922 -20.641 -15.344 1 67.38 317 ILE A CA 1
ATOM 2567 C C . ILE A 1 317 ? -23.609 -20.125 -14.758 1 67.38 317 ILE A C 1
ATOM 2569 O O . ILE A 1 317 ? -23.078 -19.109 -15.219 1 67.38 317 ILE A O 1
ATOM 2573 N N . HIS A 1 318 ? -23.125 -20.953 -13.844 1 68.56 318 HIS A N 1
ATOM 2574 C CA . HIS A 1 318 ? -21.906 -20.531 -13.156 1 68.56 318 HIS A CA 1
ATOM 2575 C C . HIS A 1 318 ? -20.688 -20.656 -14.062 1 68.56 318 HIS A C 1
ATOM 2577 O O . HIS A 1 318 ? -19.688 -19.953 -13.875 1 68.56 318 HIS A O 1
ATOM 2583 N N . ALA A 1 319 ? -20.891 -21.422 -15.102 1 68.25 319 ALA A N 1
ATOM 2584 C CA . ALA A 1 319 ? -19.766 -21.656 -16.016 1 68.25 319 ALA A CA 1
ATOM 2585 C C . ALA A 1 319 ? -19.781 -20.656 -17.156 1 68.25 319 ALA A C 1
ATOM 2587 O O . ALA A 1 319 ? -18.781 -20.531 -17.875 1 68.25 319 ALA A O 1
ATOM 2588 N N . SER A 1 320 ? -20.844 -19.922 -17.219 1 75.94 320 SER A N 1
ATOM 2589 C CA . SER A 1 320 ? -20.906 -18.938 -18.297 1 75.94 320 SER A CA 1
ATOM 2590 C C . SER A 1 320 ? -19.938 -17.797 -18.062 1 75.94 320 SER A C 1
ATOM 2592 O O . SER A 1 320 ? -19.797 -17.328 -16.938 1 75.94 320 SER A O 1
ATOM 2594 N N . GLU A 1 321 ? -19.156 -17.469 -19.094 1 75.69 321 GLU A N 1
ATOM 2595 C CA . GLU A 1 321 ? -18.156 -16.391 -19.031 1 75.69 321 GLU A CA 1
ATOM 2596 C C . GLU A 1 321 ? -18.797 -15.078 -18.594 1 75.69 321 GLU A C 1
ATOM 2598 O O . GLU A 1 321 ? -18.203 -14.312 -17.812 1 75.69 321 GLU A O 1
ATOM 2603 N N . ARG A 1 322 ? -20.031 -14.844 -19.094 1 78.31 322 ARG A N 1
ATOM 2604 C CA . ARG A 1 322 ? -20.719 -13.602 -18.75 1 78.31 322 ARG A CA 1
ATOM 2605 C C . ARG A 1 322 ? -21.016 -13.523 -17.266 1 78.31 322 ARG A C 1
ATOM 2607 O O . ARG A 1 322 ? -20.844 -12.477 -16.641 1 78.31 322 ARG A O 1
ATOM 2614 N N . PHE A 1 323 ? -21.453 -14.602 -16.703 1 80.62 323 PHE A N 1
ATOM 2615 C CA . PHE A 1 323 ? -21.766 -14.648 -15.273 1 80.62 323 PHE A CA 1
ATOM 2616 C C . PHE A 1 323 ? -20.5 -14.406 -14.438 1 80.62 323 PHE A C 1
ATOM 2618 O O . PHE A 1 323 ? -20.531 -13.656 -13.469 1 80.62 323 PHE A O 1
ATOM 2625 N N . ILE A 1 324 ? -19.5 -14.914 -14.891 1 77.19 324 ILE A N 1
ATOM 2626 C CA . ILE A 1 324 ? -18.234 -14.812 -14.148 1 77.19 324 ILE A CA 1
ATOM 2627 C C . ILE A 1 324 ? -17.766 -13.367 -14.133 1 77.19 324 ILE A C 1
ATOM 2629 O O . ILE A 1 324 ? -17.375 -12.844 -13.086 1 77.19 324 ILE A O 1
ATOM 2633 N N . TYR A 1 325 ? -17.859 -12.742 -15.242 1 78.06 325 TYR A N 1
ATOM 2634 C CA . TYR A 1 325 ? -17.391 -11.367 -15.328 1 78.06 325 TYR A CA 1
ATOM 2635 C C . TYR A 1 325 ? -18.281 -10.43 -14.531 1 78.06 325 TYR A C 1
ATOM 2637 O O . TYR A 1 325 ? -17.812 -9.484 -13.906 1 78.06 325 TYR A O 1
ATOM 2645 N N . ILE A 1 326 ? -19.562 -10.727 -14.508 1 82.75 326 ILE A N 1
ATOM 2646 C CA . ILE A 1 326 ? -20.484 -9.922 -13.719 1 82.75 326 ILE A CA 1
ATOM 2647 C C . ILE A 1 326 ? -20.203 -10.109 -12.234 1 82.75 326 ILE A C 1
ATOM 2649 O O . ILE A 1 326 ? -20.203 -9.148 -11.469 1 82.75 326 ILE A O 1
ATOM 2653 N N . MET A 1 327 ? -19.906 -11.242 -11.953 1 85.5 327 MET A N 1
ATOM 2654 C CA . MET A 1 327 ? -19.625 -11.531 -10.555 1 85.5 327 MET A CA 1
ATOM 2655 C C . MET A 1 327 ? -18.328 -10.875 -10.109 1 85.5 327 MET A C 1
ATOM 2657 O O . MET A 1 327 ? -18.219 -10.391 -8.977 1 85.5 327 MET A O 1
ATOM 2661 N N . TYR A 1 328 ? -17.406 -10.789 -11.039 1 81 328 TYR A N 1
ATOM 2662 C CA . TYR A 1 328 ? -16.156 -10.078 -10.727 1 81 328 TYR A CA 1
ATOM 2663 C C . TYR A 1 328 ? -16.438 -8.602 -10.453 1 81 328 TYR A C 1
ATOM 2665 O O . TYR A 1 328 ? -15.875 -8.023 -9.523 1 81 328 TYR A O 1
ATOM 2673 N N . GLY A 1 329 ? -17.312 -8.086 -11.25 1 84.56 329 GLY A N 1
ATOM 2674 C CA . GLY A 1 329 ? -17.688 -6.695 -11.07 1 84.56 329 GLY A CA 1
ATOM 2675 C C . GLY A 1 329 ? -18.406 -6.434 -9.75 1 84.56 329 GLY A C 1
ATOM 2676 O O . GLY A 1 329 ? -18.109 -5.453 -9.062 1 84.56 329 GLY A O 1
ATOM 2677 N N . ILE A 1 330 ? -19.234 -7.324 -9.383 1 90 330 ILE A N 1
ATOM 2678 C CA . ILE A 1 330 ? -20 -7.203 -8.141 1 90 330 ILE A CA 1
ATOM 2679 C C . ILE A 1 330 ? -19.062 -7.328 -6.945 1 90 330 ILE A C 1
ATOM 2681 O O . ILE A 1 330 ? -19.188 -6.582 -5.973 1 90 330 ILE A O 1
ATOM 2685 N N . HIS A 1 331 ? -18.062 -8.148 -7.074 1 88.12 331 HIS A N 1
ATOM 2686 C CA . HIS A 1 331 ? -17.141 -8.375 -5.973 1 88.12 331 HIS A CA 1
ATOM 2687 C C . HIS A 1 331 ? -16.141 -7.223 -5.848 1 88.12 331 HIS A C 1
ATOM 2689 O O . HIS A 1 331 ? -15.5 -7.066 -4.809 1 88.12 331 HIS A O 1
ATOM 2695 N N . ALA A 1 332 ? -16.078 -6.434 -6.895 1 89.56 332 ALA A N 1
ATOM 2696 C CA . ALA A 1 332 ? -15.156 -5.297 -6.875 1 89.56 332 ALA A CA 1
ATOM 2697 C C . ALA A 1 332 ? -15.789 -4.09 -6.188 1 89.56 332 ALA A C 1
ATOM 2699 O O . ALA A 1 332 ? -15.078 -3.201 -5.711 1 89.56 332 ALA A O 1
ATOM 2700 N N . LEU A 1 333 ? -17.047 -4.098 -6.105 1 92.5 333 LEU A N 1
ATOM 2701 C CA . LEU A 1 333 ? -17.75 -2.918 -5.621 1 92.5 333 LEU A CA 1
ATOM 2702 C C . LEU A 1 333 ? -17.438 -2.654 -4.152 1 92.5 333 LEU A C 1
ATOM 2704 O O . LEU A 1 333 ? -17.156 -1.515 -3.768 1 92.5 333 LEU A O 1
ATOM 2708 N N . PRO A 1 334 ? -17.422 -3.648 -3.352 1 92.38 334 PRO A N 1
ATOM 2709 C CA . PRO A 1 334 ? -17.031 -3.404 -1.96 1 92.38 334 PRO A CA 1
ATOM 2710 C C . PRO A 1 334 ? -15.625 -2.83 -1.831 1 92.3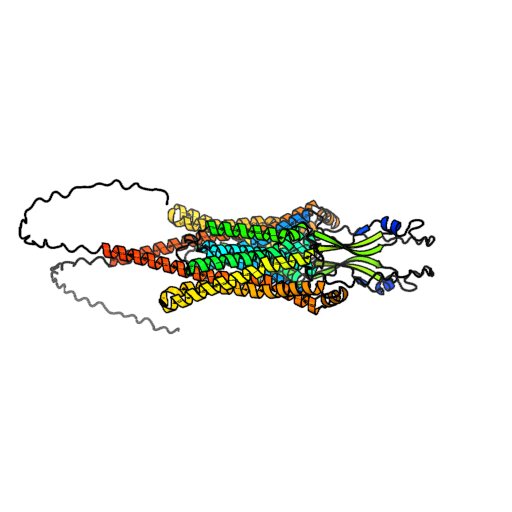8 334 PRO A C 1
ATOM 2712 O O . PRO A 1 334 ? -15.375 -1.988 -0.966 1 92.38 334 PRO A O 1
ATOM 2715 N N . TYR A 1 335 ? -14.758 -3.238 -2.641 1 93.31 335 TYR A N 1
ATOM 2716 C CA . TYR A 1 335 ? -13.398 -2.703 -2.621 1 93.31 335 TYR A CA 1
ATOM 2717 C C . TYR A 1 335 ? -13.375 -1.257 -3.102 1 93.31 335 TYR A C 1
ATOM 2719 O O . TYR A 1 335 ? -12.586 -0.446 -2.613 1 93.31 335 TYR A O 1
ATOM 2727 N N . VAL A 1 336 ? -14.258 -0.981 -4.02 1 93.62 336 VAL A N 1
ATOM 2728 C CA . VAL A 1 336 ? -14.383 0.397 -4.48 1 93.62 336 VAL A CA 1
ATOM 2729 C C . VAL A 1 336 ? -14.852 1.287 -3.332 1 93.62 336 VAL A C 1
ATOM 2731 O O . VAL A 1 336 ? -14.344 2.398 -3.154 1 93.62 336 VAL A O 1
ATOM 2734 N N . ASN A 1 337 ? -15.703 0.768 -2.592 1 95.12 337 ASN A N 1
ATOM 2735 C CA . ASN A 1 337 ? -16.188 1.507 -1.427 1 95.12 337 ASN A CA 1
ATOM 2736 C C . ASN A 1 337 ? -15.047 1.808 -0.451 1 95.12 337 ASN A C 1
ATOM 2738 O O . ASN A 1 337 ? -14.828 2.963 -0.084 1 95.12 337 ASN A O 1
ATOM 2742 N N . SER A 1 338 ? -14.289 0.823 -0.095 1 94.19 338 SER A N 1
ATOM 2743 C CA . SER A 1 338 ? -13.203 0.967 0.867 1 94.19 338 SER A CA 1
ATOM 2744 C C . SER A 1 338 ? -12.102 1.862 0.319 1 94.19 338 SER A C 1
ATOM 2746 O O . SER A 1 338 ? -11.422 2.555 1.08 1 94.19 338 SER A O 1
ATOM 2748 N N . ALA A 1 339 ? -12.008 1.877 -0.99 1 94.19 339 ALA A N 1
ATOM 2749 C CA . ALA A 1 339 ? -10.93 2.629 -1.625 1 94.19 339 ALA A CA 1
ATOM 2750 C C . ALA A 1 339 ? -11.352 4.07 -1.899 1 94.19 339 ALA A C 1
ATOM 2752 O O . ALA A 1 339 ? -10.508 4.93 -2.16 1 94.19 339 ALA A O 1
ATOM 2753 N N . SER A 1 340 ? -12.602 4.375 -1.785 1 93.25 340 SER A N 1
ATOM 2754 C CA . SER A 1 340 ? -13.055 5.719 -2.131 1 93.25 340 SER A CA 1
ATOM 2755 C C . SER A 1 340 ? -13.562 6.465 -0.903 1 93.25 340 SER A C 1
ATOM 2757 O O . SER A 1 340 ? -13.727 7.684 -0.935 1 93.25 340 SER A O 1
ATOM 2759 N N . ASN A 1 341 ? -13.734 5.77 0.153 1 93.62 341 ASN A N 1
ATOM 2760 C CA . ASN A 1 341 ? -14.32 6.363 1.35 1 93.62 341 ASN A CA 1
ATOM 2761 C C . ASN A 1 341 ? -13.453 7.492 1.9 1 93.62 341 ASN A C 1
ATOM 2763 O O . ASN A 1 341 ? -13.969 8.438 2.502 1 93.62 341 ASN A O 1
ATOM 2767 N N . TRP A 1 342 ? -12.188 7.363 1.66 1 92.25 342 TRP A N 1
ATOM 2768 C CA . TRP A 1 342 ? -11.289 8.375 2.203 1 92.25 342 TRP A CA 1
ATOM 2769 C C . TRP A 1 342 ? -11.641 9.758 1.66 1 92.25 342 TRP A C 1
ATOM 2771 O O . TRP A 1 342 ? -11.406 10.773 2.326 1 92.25 342 TRP A O 1
ATOM 2781 N N . LEU A 1 343 ? -12.227 9.852 0.531 1 91.19 343 LEU A N 1
ATOM 2782 C CA . LEU A 1 343 ? -12.648 11.133 -0.034 1 91.19 343 LEU A CA 1
ATOM 2783 C C . LEU A 1 343 ? -13.727 11.773 0.832 1 91.19 343 LEU A C 1
ATOM 2785 O O . LEU A 1 343 ? -13.617 12.945 1.203 1 91.19 343 LEU A O 1
ATOM 2789 N N . LEU A 1 344 ? -14.688 10.953 1.166 1 91.5 344 LEU A N 1
ATOM 2790 C CA . LEU A 1 344 ? -15.789 11.453 1.979 1 91.5 344 LEU A CA 1
ATOM 2791 C C . LEU A 1 344 ? -15.336 11.711 3.41 1 91.5 344 LEU A C 1
ATOM 2793 O O . LEU A 1 344 ? -15.781 12.672 4.043 1 91.5 344 LEU A O 1
ATOM 2797 N N . TYR A 1 345 ? -14.461 10.898 3.902 1 92.19 345 TYR A N 1
ATOM 2798 C CA . TYR A 1 345 ? -13.891 11.109 5.23 1 92.19 345 TYR A CA 1
ATOM 2799 C C . TYR A 1 345 ? -13.141 12.43 5.301 1 92.19 345 TYR A C 1
ATOM 2801 O O . TYR A 1 345 ? -13.266 13.172 6.281 1 92.19 345 TYR A O 1
ATOM 2809 N N . GLY A 1 346 ? -12.43 12.734 4.238 1 87.62 346 GLY A N 1
ATOM 2810 C CA . GLY A 1 346 ? -11.688 13.984 4.176 1 87.62 346 GLY A CA 1
ATOM 2811 C C . GLY A 1 346 ? -12.578 15.203 4.141 1 87.62 346 GLY A C 1
ATOM 2812 O O . GLY A 1 346 ? -12.312 16.203 4.824 1 87.62 346 GLY A O 1
ATOM 2813 N N . LEU A 1 347 ? -13.586 15.086 3.422 1 87.38 347 LEU A N 1
ATOM 2814 C CA . LEU A 1 347 ? -14.531 16.203 3.332 1 87.38 347 LEU A CA 1
ATOM 2815 C C . LEU A 1 347 ? -15.234 16.422 4.664 1 87.38 347 LEU A C 1
ATOM 2817 O O . LEU A 1 347 ? -15.438 17.562 5.086 1 87.38 347 LEU A O 1
ATOM 2821 N N . LEU A 1 348 ? -15.562 15.352 5.25 1 86.44 348 LEU A N 1
ATOM 2822 C CA . LEU A 1 348 ? -16.188 15.422 6.562 1 86.44 348 LEU A CA 1
ATOM 2823 C C . LEU A 1 348 ? -15.242 16.062 7.582 1 86.44 348 LEU A C 1
ATOM 2825 O O . LEU A 1 348 ? -15.656 16.922 8.367 1 86.44 348 LEU A O 1
ATOM 2829 N N . ASN A 1 349 ? -14.039 15.672 7.52 1 83.31 349 ASN A N 1
ATOM 2830 C CA . ASN A 1 349 ? -13.039 16.219 8.422 1 83.31 349 ASN A CA 1
ATOM 2831 C C . ASN A 1 349 ? -12.859 17.719 8.203 1 83.31 349 ASN A C 1
ATOM 2833 O O . ASN A 1 349 ? -12.75 18.484 9.164 1 83.31 349 ASN A O 1
ATOM 2837 N N . SER A 1 350 ? -12.836 18.125 6.988 1 81.88 350 SER A N 1
ATOM 2838 C CA . SER A 1 350 ? -12.695 19.547 6.672 1 81.88 350 SER A CA 1
ATOM 2839 C C . SER A 1 350 ? -13.852 20.359 7.238 1 81.88 350 SER A C 1
ATOM 2841 O O . SER A 1 350 ? -13.648 21.453 7.754 1 81.88 350 SER A O 1
ATOM 2843 N N . GLN A 1 351 ? -14.984 19.719 7.258 1 80.38 351 GLN A N 1
ATOM 2844 C CA . GLN A 1 351 ? -16.156 20.422 7.785 1 80.38 351 GLN A CA 1
ATOM 2845 C C . GLN A 1 351 ? -16.109 20.5 9.305 1 80.38 351 GLN A C 1
ATOM 2847 O O . GLN A 1 351 ? -16.438 21.547 9.883 1 80.38 351 GLN A O 1
ATOM 2852 N N . LEU A 1 352 ? -15.656 19.5 9.875 1 77.69 352 LEU A N 1
ATOM 2853 C CA . LEU A 1 352 ? -15.586 19.469 11.336 1 77.69 352 LEU A CA 1
ATOM 2854 C C . LEU A 1 352 ? -14.508 20.406 11.859 1 77.69 352 LEU A C 1
ATOM 2856 O O . LEU A 1 352 ? -14.68 21.031 12.906 1 77.69 352 LEU A O 1
ATOM 2860 N N . MET A 1 353 ? -13.508 20.562 11.07 1 77.5 353 MET A N 1
ATOM 2861 C CA . MET A 1 353 ? -12.438 21.484 11.445 1 77.5 353 MET A CA 1
ATOM 2862 C C . MET A 1 353 ? -12.891 22.938 11.297 1 77.5 353 MET A C 1
ATOM 2864 O O . MET A 1 353 ? -12.562 23.781 12.125 1 77.5 353 MET A O 1
ATOM 2868 N N . ARG A 1 354 ? -13.562 23.203 10.32 1 77.88 354 ARG A N 1
ATOM 2869 C CA . ARG A 1 354 ? -14.102 24.547 10.109 1 77.88 354 ARG A CA 1
ATOM 2870 C C . ARG A 1 354 ? -15.023 24.938 11.258 1 77.88 354 ARG A C 1
ATOM 2872 O O . ARG A 1 354 ? -14.961 26.078 11.742 1 77.88 354 ARG A O 1
ATOM 2879 N N . ARG A 1 355 ? -15.75 24 11.664 1 74 355 ARG A N 1
ATOM 2880 C CA . ARG A 1 355 ? -16.672 24.25 12.758 1 74 355 ARG A CA 1
ATOM 2881 C C . ARG A 1 355 ? -15.93 24.484 14.062 1 74 355 ARG A C 1
ATOM 2883 O O . ARG A 1 355 ? -16.297 25.375 14.836 1 74 355 ARG A O 1
ATOM 2890 N N . SER A 1 356 ? -14.938 23.703 14.312 1 74.12 356 SER A N 1
ATOM 2891 C CA . SER A 1 356 ? -14.148 23.828 15.531 1 74.12 356 SER A CA 1
ATOM 2892 C C . SER A 1 356 ? -13.398 25.156 15.57 1 74.12 356 SER A C 1
ATOM 2894 O O . SER A 1 356 ? -13.312 25.797 16.625 1 74.12 356 SER A O 1
ATOM 2896 N N . ASN A 1 357 ? -12.883 25.578 14.383 1 73.94 357 ASN A N 1
ATOM 2897 C CA . ASN A 1 357 ? -12.172 26.844 14.289 1 73.94 357 ASN A CA 1
ATOM 2898 C C . ASN A 1 357 ? -13.109 28.031 14.477 1 73.94 357 ASN A C 1
ATOM 2900 O O . ASN A 1 357 ? -12.734 29.047 15.078 1 73.94 357 ASN A O 1
ATOM 2904 N N . GLU A 1 358 ? -14.242 27.906 14.023 1 74.25 358 GLU A N 1
ATOM 2905 C CA . GLU A 1 358 ? -15.234 28.969 14.195 1 74.25 358 GLU A CA 1
ATOM 2906 C C . GLU A 1 358 ? -15.648 29.109 15.656 1 74.25 358 GLU A C 1
ATOM 2908 O O . GLU A 1 358 ? -15.828 30.219 16.156 1 74.25 358 GLU A O 1
ATOM 2913 N N . SER A 1 359 ? -15.828 28.031 16.297 1 69.88 359 SER A N 1
ATOM 2914 C CA . SER A 1 359 ? -16.188 28.047 17.703 1 69.88 359 SER A CA 1
ATOM 2915 C C . SER A 1 359 ? -15.07 28.641 18.562 1 69.88 359 SER A C 1
ATOM 2917 O O . SER A 1 359 ? -15.336 29.359 19.516 1 69.88 359 SER A O 1
ATOM 2919 N N . LYS A 1 360 ? -13.82 28.406 18.219 1 68.5 360 LYS A N 1
ATOM 2920 C CA . LYS A 1 360 ? -12.68 28.969 18.938 1 68.5 360 LYS A CA 1
ATOM 2921 C C . LYS A 1 360 ? -12.586 30.484 18.734 1 68.5 360 LYS A C 1
ATOM 2923 O O . LYS A 1 360 ? -12.281 31.219 19.672 1 68.5 360 LYS A O 1
ATOM 2928 N N . ARG A 1 361 ? -12.867 30.922 17.562 1 68.38 361 ARG A N 1
ATOM 2929 C CA . ARG A 1 361 ? -12.836 32.344 17.266 1 68.38 361 ARG A CA 1
ATOM 2930 C C . ARG A 1 361 ? -13.922 33.094 18.031 1 68.38 361 ARG A C 1
ATOM 2932 O O . ARG A 1 361 ? -13.688 34.188 18.531 1 68.38 361 ARG A O 1
ATOM 2939 N N . GLN A 1 362 ? -15.008 32.469 18.141 1 65.25 362 GLN A N 1
ATOM 2940 C CA . GLN A 1 362 ? -16.109 33.094 18.875 1 65.25 362 GLN A CA 1
ATOM 2941 C C . GLN A 1 362 ? -15.805 33.156 20.375 1 65.25 362 GLN A C 1
ATOM 2943 O O . GLN A 1 362 ? -16.109 34.156 21.031 1 65.25 362 GLN A O 1
ATOM 2948 N N . CYS A 1 363 ? -15.148 32 20.844 1 62.75 363 CYS A N 1
ATOM 2949 C CA . CYS A 1 363 ? -14.773 31.984 22.25 1 62.75 363 CYS A CA 1
ATOM 2950 C C . CYS A 1 363 ? -13.688 33 22.531 1 62.75 363 CYS A C 1
ATOM 2952 O O . CYS A 1 363 ? -13.703 33.656 23.578 1 62.75 363 CYS A O 1
ATOM 2954 N N . SER A 1 364 ? -12.742 33.219 21.641 1 66.62 364 SER A N 1
ATOM 2955 C CA . SER A 1 364 ? -11.68 34.188 21.797 1 66.62 364 SER A CA 1
ATOM 2956 C C . SER A 1 364 ? -12.219 35.625 21.703 1 66.62 364 SER A C 1
ATOM 2958 O O . SER A 1 364 ? -11.781 36.5 22.438 1 66.62 364 SER A O 1
ATOM 2960 N N . SER A 1 365 ? -13.188 35.844 20.891 1 67.69 365 SER A N 1
ATOM 2961 C CA . SER A 1 365 ? -13.805 37.156 20.766 1 67.69 365 SER A CA 1
ATOM 2962 C C . SER A 1 365 ? -14.648 37.5 21.984 1 67.69 365 SER A C 1
ATOM 2964 O O . SER A 1 365 ? -14.664 38.656 22.438 1 67.69 365 SER A O 1
ATOM 2966 N N . SER A 1 366 ? -15.281 36.5 22.484 1 66.12 366 SER A N 1
ATOM 2967 C CA . SER A 1 366 ? -16.078 36.719 23.688 1 66.12 366 SER A CA 1
ATOM 2968 C C . SER A 1 366 ? -15.195 37.031 24.891 1 66.12 366 SER A C 1
ATOM 2970 O O . SER A 1 366 ? -15.531 37.875 25.719 1 66.12 366 SER A O 1
ATOM 2972 N N . HIS A 1 367 ? -14.062 36.375 24.891 1 64.75 367 HIS A N 1
ATOM 2973 C CA . HIS A 1 367 ? -13.117 36.625 25.969 1 64.75 367 HIS A CA 1
ATOM 2974 C C . HIS A 1 367 ? -12.508 38.031 25.828 1 64.75 367 HIS A C 1
ATOM 2976 O O . HIS A 1 367 ? -12.281 38.719 26.828 1 64.75 367 HIS A O 1
ATOM 2982 N N . ARG A 1 368 ? -12.328 38.5 24.656 1 63 368 ARG A N 1
ATOM 2983 C CA . ARG A 1 368 ? -11.812 39.844 24.391 1 63 368 ARG A CA 1
ATOM 2984 C C . ARG A 1 368 ? -12.859 40.906 24.734 1 63 368 ARG A C 1
ATOM 2986 O O . ARG A 1 368 ? -12.531 41.938 25.297 1 63 368 ARG A O 1
ATOM 2993 N N . MET A 1 369 ? -14.047 40.594 24.484 1 63.44 369 MET A N 1
ATOM 2994 C CA . MET A 1 369 ? -15.125 41.531 24.797 1 63.44 369 MET A CA 1
ATOM 2995 C C . MET A 1 369 ? -15.367 41.594 26.297 1 63.44 369 MET A C 1
ATOM 2997 O O . MET A 1 369 ? -15.625 42.688 26.844 1 63.44 369 MET A O 1
ATOM 3001 N N . SER A 1 370 ? -15.25 40.469 26.891 1 64.12 370 SER A N 1
ATOM 3002 C CA . SER A 1 370 ? -15.445 40.438 28.344 1 64.12 370 SER A CA 1
ATOM 3003 C C . SER A 1 370 ? -14.328 41.219 29.047 1 64.12 370 SER A C 1
ATOM 3005 O O . SER A 1 370 ? -14.57 41.875 30.062 1 64.12 370 SER A O 1
ATOM 3007 N N . ARG A 1 371 ? -13.141 41.25 28.531 1 61.59 371 ARG A N 1
ATOM 3008 C CA . ARG A 1 371 ? -12.031 42.031 29.094 1 61.59 371 ARG A CA 1
ATOM 3009 C C . ARG A 1 371 ? -12.188 43.5 28.812 1 61.59 371 ARG A C 1
ATOM 3011 O O . ARG A 1 371 ? -11.805 44.344 29.625 1 61.59 371 ARG A O 1
ATOM 3018 N N . ALA A 1 372 ? -12.781 43.875 27.781 1 60.94 372 ALA A N 1
ATOM 3019 C CA . ALA A 1 372 ? -12.984 45.281 27.422 1 60.94 372 ALA A CA 1
ATOM 3020 C C . ALA A 1 372 ? -14.055 45.906 28.297 1 60.94 372 ALA A C 1
ATOM 3022 O O . ALA A 1 372 ? -13.953 47.094 28.656 1 60.94 372 ALA A O 1
ATOM 3023 N N . VAL A 1 373 ? -15.055 45.219 28.688 1 61.97 373 VAL A N 1
ATOM 3024 C CA . VAL A 1 373 ? -16.125 45.75 29.547 1 61.97 373 VAL A CA 1
ATOM 3025 C C . VAL A 1 373 ? -15.602 45.938 30.969 1 61.97 373 VAL A C 1
ATOM 3027 O O . VAL A 1 373 ? -15.969 46.906 31.641 1 61.97 373 VAL A O 1
ATOM 3030 N N . PHE A 1 374 ? -14.695 45.156 31.297 1 58.41 374 PHE A N 1
ATOM 3031 C CA . PHE A 1 374 ? -14.18 45.281 32.656 1 58.41 374 PHE A CA 1
ATOM 3032 C C . PHE A 1 374 ? -13.211 46.438 32.75 1 58.41 374 PHE A C 1
ATOM 3034 O O . PHE A 1 374 ? -12.992 46.969 33.844 1 58.41 374 PHE A O 1
ATOM 3041 N N . ASN A 1 375 ? -12.625 46.875 31.672 1 51.84 375 ASN A N 1
ATOM 3042 C CA . ASN A 1 375 ? -11.68 48 31.734 1 51.84 375 ASN A CA 1
ATOM 3043 C C . ASN A 1 375 ? -12.383 49.344 31.578 1 51.84 375 ASN A C 1
ATOM 3045 O O . ASN A 1 375 ? -11.734 50.344 31.344 1 51.84 375 ASN A O 1
ATOM 3049 N N . GLN A 1 376 ? -13.664 49.406 31.438 1 50.28 376 GLN A N 1
ATOM 3050 C CA . GLN A 1 376 ? -14.289 50.719 31.469 1 50.28 376 GLN A CA 1
ATOM 3051 C C . GLN A 1 376 ? -14.281 51.312 32.875 1 50.28 376 GLN A C 1
ATOM 3053 O O . GLN A 1 376 ? -14.633 50.625 33.844 1 50.28 376 GLN A O 1
ATOM 3058 N N . PRO A 1 377 ? -13.562 52.438 33.062 1 47.03 377 PRO A N 1
ATOM 3059 C CA . PRO A 1 377 ? -13.492 53.094 34.375 1 47.03 377 PRO A CA 1
ATOM 3060 C C . PRO A 1 377 ? -14.875 53.312 35 1 47.03 377 PRO A C 1
ATOM 3062 O O . PRO A 1 377 ? -15.836 53.625 34.281 1 47.03 377 PRO A O 1
ATOM 3065 N N . ASN A 1 378 ? -15.281 52.719 36.062 1 44.16 378 ASN A N 1
ATOM 3066 C CA . ASN A 1 378 ? -16.469 52.969 36.844 1 44.16 378 ASN A CA 1
ATOM 3067 C C . ASN A 1 378 ? -16.703 54.469 37.062 1 44.16 378 ASN A C 1
ATOM 3069 O O . ASN A 1 378 ? -15.805 55.188 37.531 1 44.16 378 ASN A O 1
ATOM 3073 N N . PRO A 1 379 ? -17.516 55.125 36.281 1 42.81 379 PRO A N 1
ATOM 3074 C CA . PRO A 1 379 ? -17.734 56.531 36.719 1 42.81 379 PRO A CA 1
ATOM 3075 C C . PRO A 1 379 ? -17.953 56.656 38.219 1 42.81 379 PRO A C 1
ATOM 3077 O O . PRO A 1 379 ? -18.469 55.75 38.844 1 42.81 379 PRO A O 1
ATOM 3080 N N . ILE A 1 380 ? -17.156 57.5 38.938 1 39.84 380 ILE A N 1
ATOM 3081 C CA . ILE A 1 380 ? -17.25 57.875 40.344 1 39.84 380 ILE A CA 1
ATOM 3082 C C . ILE A 1 380 ? -18.688 58.281 40.656 1 39.84 380 ILE A C 1
ATOM 3084 O O . ILE A 1 380 ? -19.234 59.188 40.031 1 39.84 380 ILE A O 1
ATOM 3088 N N . SER A 1 381 ? -19.578 57.312 40.969 1 37.28 381 SER A N 1
ATOM 3089 C CA . SER A 1 381 ? -20.906 57.594 41.5 1 37.28 381 SER A CA 1
ATOM 3090 C C . SER A 1 381 ? -20.891 58.719 42.5 1 37.28 381 SER A C 1
ATOM 3092 O O . SER A 1 381 ? -20.109 58.688 43.469 1 37.28 381 SER A O 1
ATOM 3094 N N . GLN A 1 382 ? -21.109 59.938 42.094 1 37.69 382 GLN A N 1
ATOM 3095 C CA . GLN A 1 382 ? -21.328 61.062 43 1 37.69 382 GLN A CA 1
ATOM 3096 C C . GLN A 1 382 ? -22.219 60.625 44.156 1 37.69 382 GLN A C 1
ATOM 3098 O O . GLN A 1 382 ? -23.188 59.875 44 1 37.69 382 GLN A O 1
ATOM 3103 N N . PRO A 1 383 ? -21.719 60.688 45.469 1 37.28 383 PRO A N 1
ATOM 3104 C CA . PRO A 1 383 ? -22.406 60.281 46.688 1 37.28 383 PRO A CA 1
ATOM 3105 C C . PRO A 1 383 ? -23.781 60.906 46.812 1 37.28 383 PRO A C 1
ATOM 3107 O O . PRO A 1 383 ? -23.906 62.156 46.781 1 37.28 383 PRO A O 1
ATOM 3110 N N . LEU A 1 384 ? -24.797 60.469 46.031 1 33.5 384 LEU A N 1
ATOM 3111 C CA . LEU A 1 384 ? -26.109 61.062 46.25 1 33.5 384 LEU A CA 1
ATOM 3112 C C . LEU A 1 384 ? -26.453 61.094 47.75 1 33.5 384 LEU A C 1
ATOM 3114 O O . LEU A 1 384 ? -26.406 60.062 48.406 1 33.5 384 LEU A O 1
ATOM 3118 N N . THR A 1 385 ? -26.203 62.188 48.469 1 34.16 385 THR A N 1
ATOM 3119 C CA . THR A 1 385 ? -26.562 62.5 49.844 1 34.16 385 THR A CA 1
ATOM 3120 C C . THR A 1 385 ? -28.016 62.156 50.125 1 34.16 385 THR A C 1
ATOM 3122 O O . THR A 1 385 ? -28.922 62.875 49.656 1 34.16 385 THR A O 1
ATOM 3125 N N . THR A 1 386 ? -28.484 60.938 49.688 1 31.03 386 THR A N 1
ATOM 3126 C CA . THR A 1 386 ? -29.891 60.719 49.969 1 31.03 386 THR A CA 1
ATOM 3127 C C . THR A 1 386 ? -30.219 60.969 51.438 1 31.03 386 THR A C 1
ATOM 3129 O O . THR A 1 386 ? -29.578 60.406 52.312 1 31.03 386 THR A O 1
ATOM 3132 N N . LYS A 1 387 ? -30.703 62.125 51.719 1 34 387 LYS A N 1
ATOM 3133 C CA . LYS A 1 387 ? -31.344 62.562 52.938 1 34 387 LYS A CA 1
ATOM 3134 C C . LYS A 1 387 ? -32.344 61.531 53.469 1 34 387 LYS A C 1
ATOM 3136 O O . LYS A 1 387 ? -33.375 61.312 52.875 1 34 387 LYS A O 1
ATOM 3141 N N . VAL A 1 388 ? -31.844 60.281 53.844 1 31.59 388 VAL A N 1
ATOM 3142 C CA . VAL A 1 388 ? -32.688 59.25 54.438 1 31.59 388 VAL A CA 1
ATOM 3143 C C . VAL A 1 388 ? -33.438 59.781 55.656 1 31.59 388 VAL A C 1
ATOM 3145 O O . VAL A 1 388 ? -32.812 60.281 56.594 1 31.59 388 VAL A O 1
ATOM 3148 N N . ASP A 1 389 ? -34.531 60.375 55.375 1 27.89 389 ASP A N 1
ATOM 3149 C CA . ASP A 1 389 ? -35.469 60.75 56.438 1 27.89 389 ASP A CA 1
ATOM 3150 C C . ASP A 1 389 ? -35.688 59.562 57.406 1 27.89 389 ASP A C 1
ATOM 3152 O O . ASP A 1 389 ? -35.906 58.438 56.938 1 27.89 389 ASP A O 1
ATOM 3156 N N . ASP A 1 390 ? -35.188 59.562 58.656 1 26.84 390 ASP A N 1
ATOM 3157 C CA . ASP A 1 390 ? -35.031 58.719 59.844 1 26.84 390 ASP A CA 1
ATOM 3158 C C . ASP A 1 390 ? -36.375 58.156 60.281 1 26.84 390 ASP A C 1
ATOM 3160 O O . ASP A 1 390 ? -36.5 57.625 61.375 1 26.84 390 ASP A O 1
ATOM 3164 N N . THR A 1 391 ? -37.469 58.156 59.438 1 27.05 391 THR A N 1
ATOM 3165 C CA . THR A 1 391 ? -38.625 57.938 60.281 1 27.05 391 THR A CA 1
ATOM 3166 C C . THR A 1 391 ? -38.594 56.562 60.906 1 27.05 391 THR A C 1
ATOM 3168 O O . THR A 1 391 ? -38.438 55.562 60.188 1 27.05 391 THR A O 1
ATOM 3171 N N . THR A 1 392 ? -38.25 56.375 62.188 1 26.42 392 THR A N 1
ATOM 3172 C CA . THR A 1 392 ? -38 55.312 63.156 1 26.42 392 THR A CA 1
ATOM 3173 C C . THR A 1 392 ? -39.219 54.406 63.312 1 26.42 392 THR A C 1
ATOM 3175 O O . THR A 1 392 ? -40.219 54.812 63.906 1 26.42 392 THR A O 1
ATOM 3178 N N . PRO A 1 393 ? -39.875 53.875 62.156 1 26.77 393 PRO A N 1
ATOM 3179 C CA . PRO A 1 393 ? -41.094 53.281 62.688 1 26.77 393 PRO A CA 1
ATOM 3180 C C . PRO A 1 393 ? -40.812 52.156 63.688 1 26.77 393 PRO A C 1
ATOM 3182 O O . PRO A 1 393 ? -39.75 51.5 63.625 1 26.77 393 PRO A O 1
ATOM 3185 N N . THR A 1 394 ? -41.5 52 64.875 1 23.06 394 THR A N 1
ATOM 3186 C CA . THR A 1 394 ? -41.5 51.344 66.188 1 23.06 394 THR A CA 1
ATOM 3187 C C . THR A 1 394 ? -41.75 49.844 66.062 1 23.06 394 THR A C 1
ATOM 3189 O O . THR A 1 394 ? -41.188 49.031 66.812 1 23.06 394 THR A O 1
ATOM 3192 N N . ASN A 1 395 ? -42.625 49.344 65.188 1 23.97 395 ASN A N 1
ATOM 3193 C CA . ASN A 1 395 ? -43.5 48.344 65.812 1 23.97 395 ASN A CA 1
ATOM 3194 C C . ASN A 1 395 ? -42.781 47.031 66 1 23.97 395 ASN A C 1
ATOM 3196 O O . ASN A 1 395 ? -41.844 46.688 65.25 1 23.97 395 ASN A O 1
ATOM 3200 N N . GLY A 1 396 ? -42.938 46.281 67.125 1 22.08 396 GLY A N 1
ATOM 3201 C CA . GLY A 1 396 ? -42.438 45.25 68.062 1 22.08 396 GLY A CA 1
ATOM 3202 C C . GLY A 1 396 ? -42.469 43.844 67.438 1 22.08 396 GLY A C 1
ATOM 3203 O O . GLY A 1 396 ? -41.969 42.906 68.062 1 22.08 396 GLY A O 1
ATOM 3204 N N . ALA A 1 397 ? -43.312 43.5 66.438 1 25.64 397 ALA A N 1
ATOM 3205 C CA . ALA A 1 397 ? -43.938 42.188 66.688 1 25.64 397 ALA A CA 1
ATOM 3206 C C . ALA A 1 397 ? -42.938 41.062 66.5 1 25.64 397 ALA A C 1
ATOM 3208 O O . ALA A 1 397 ? -42.062 41.125 65.625 1 25.64 397 ALA A O 1
ATOM 3209 N N . GLU A 1 398 ? -42.75 40.188 67.562 1 23.5 398 GLU A N 1
ATOM 3210 C CA . GLU A 1 398 ? -41.938 39.094 68.062 1 23.5 398 GLU A CA 1
ATOM 3211 C C . GLU A 1 398 ? -41.969 37.906 67.125 1 23.5 398 GLU A C 1
ATOM 3213 O O . GLU A 1 398 ? -43 37.281 66.938 1 23.5 398 GLU A O 1
ATOM 3218 N N . GLU A 1 399 ? -41.438 37.906 65.938 1 21.88 399 GLU A N 1
ATOM 3219 C CA . GLU A 1 399 ? -41.531 36.781 65 1 21.88 399 GLU A CA 1
ATOM 3220 C C . GLU A 1 399 ? -40.812 35.562 65.5 1 21.88 399 GLU A C 1
ATOM 3222 O O . GLU A 1 399 ? -39.625 35.656 65.875 1 21.88 399 GLU A O 1
ATOM 3227 N N . SER A 1 400 ? -41.531 34.594 66.125 1 23.39 400 SER A N 1
ATOM 3228 C CA . SER A 1 400 ? -41.219 33.312 66.688 1 23.39 400 SER A CA 1
ATOM 3229 C C . SER A 1 400 ? -40.375 32.438 65.75 1 23.39 400 SER A C 1
ATOM 3231 O O . SER A 1 400 ? -40.594 32.469 64.562 1 23.39 400 SER A O 1
ATOM 3233 N N . SER A 1 401 ? -39.156 31.859 66.188 1 21.53 401 SER A N 1
ATOM 3234 C CA . SER A 1 401 ? -37.906 31.281 65.688 1 21.53 401 SER A CA 1
ATOM 3235 C C . SER A 1 401 ? -38.094 29.859 65.188 1 21.53 401 SER A C 1
ATOM 3237 O O . SER A 1 401 ? -37.156 29.219 64.75 1 21.53 401 SER A O 1
ATOM 3239 N N . LEU A 1 402 ? -39.219 29.266 64.875 1 20.95 402 LEU A N 1
ATOM 3240 C CA . LEU A 1 402 ? -39.219 27.812 65 1 20.95 402 LEU A CA 1
ATOM 3241 C C . LEU A 1 402 ? -38.188 27.172 64.062 1 20.95 402 LEU A C 1
ATOM 3243 O O . LEU A 1 402 ? -38.312 27.281 62.844 1 20.95 402 LEU A O 1
ATOM 3247 N N . ILE A 1 403 ? -36.875 26.891 64.5 1 22.27 403 ILE A N 1
ATOM 3248 C CA . ILE A 1 403 ? -35.719 26.359 63.812 1 22.27 403 ILE A CA 1
ATOM 3249 C C . ILE A 1 403 ? -35.875 24.859 63.594 1 22.27 403 ILE A C 1
ATOM 3251 O O . ILE A 1 403 ? -35.938 24.078 64.562 1 22.27 403 ILE A O 1
ATOM 3255 N N . SER A 1 404 ? -36.781 24.359 62.75 1 20.98 404 SER A N 1
ATOM 3256 C CA . SER A 1 404 ? -36.875 22.906 62.625 1 20.98 404 SER A CA 1
ATOM 3257 C C . SER A 1 404 ? -35.531 22.281 62.25 1 20.98 404 SER A C 1
ATOM 3259 O O . SER A 1 404 ? -34.812 22.828 61.438 1 20.98 404 SER A O 1
ATOM 3261 N N . HIS A 1 405 ? -34.969 21.312 63.094 1 21.39 405 HIS A N 1
ATOM 3262 C CA . HIS A 1 405 ? -33.75 20.531 63.25 1 21.39 405 HIS A CA 1
ATOM 3263 C C . HIS A 1 405 ? -33.594 19.5 62.125 1 21.39 405 HIS A C 1
ATOM 3265 O O . HIS A 1 405 ? -34.25 18.469 62.125 1 21.39 405 HIS A O 1
ATOM 3271 N N . ARG A 1 406 ? -33.562 19.766 60.844 1 22.28 406 ARG A N 1
ATOM 3272 C CA . ARG A 1 406 ? -33.5 18.609 59.938 1 22.28 406 ARG A CA 1
ATOM 3273 C C . ARG A 1 406 ? -32.219 17.828 60.188 1 22.28 406 ARG A C 1
ATOM 3275 O O . ARG A 1 406 ? -31.125 18.422 60.312 1 22.28 406 ARG A O 1
ATOM 3282 N N . PRO A 1 407 ? -32.281 16.391 60.438 1 23.47 407 PRO A N 1
ATOM 3283 C CA . PRO A 1 407 ? -31.328 15.352 60.844 1 23.47 407 PRO A CA 1
ATOM 3284 C C . PRO A 1 407 ? -30.141 15.25 59.875 1 23.47 407 PRO A C 1
ATOM 3286 O O . PRO A 1 407 ? -30.219 15.68 58.719 1 23.47 407 PRO A O 1
ATOM 3289 N N . GLN A 1 408 ? -28.891 14.914 60.406 1 21.52 408 GLN A N 1
ATOM 3290 C CA . GLN A 1 408 ? -27.484 14.789 60.031 1 21.52 408 GLN A CA 1
ATOM 3291 C C . GLN A 1 408 ? -27.266 13.562 59.156 1 21.52 408 GLN A C 1
ATOM 3293 O O . GLN A 1 408 ? -26.859 12.5 59.656 1 21.52 408 GLN A O 1
ATOM 3298 N N . ASP A 1 409 ? -28.141 13.055 58.312 1 20.8 409 ASP A N 1
ATOM 3299 C CA . ASP A 1 409 ? -27.891 11.727 57.75 1 20.8 409 ASP A CA 1
ATOM 3300 C C . ASP A 1 409 ? -26.484 11.633 57.156 1 20.8 409 ASP A C 1
ATOM 3302 O O . ASP A 1 409 ? -25.969 12.602 56.594 1 20.8 409 ASP A O 1
ATOM 3306 N N . ALA A 1 410 ? -25.859 10.367 57.312 1 21.67 410 ALA A N 1
ATOM 3307 C CA . ALA A 1 410 ? -24.609 9.625 57.438 1 21.67 410 ALA A CA 1
ATOM 3308 C C . ALA A 1 410 ? -23.781 9.711 56.156 1 21.67 410 ALA A C 1
ATOM 3310 O O . ALA A 1 410 ? -22.562 9.906 56.219 1 21.67 410 ALA A O 1
ATOM 3311 N N . LEU A 1 411 ? -24.297 8.969 55 1 20.59 411 LEU A N 1
ATOM 3312 C CA . LEU A 1 411 ? -23.672 8.008 54.094 1 20.59 411 LEU A CA 1
ATOM 3313 C C . LEU A 1 411 ? -22.703 8.703 53.156 1 20.59 411 LEU A C 1
ATOM 3315 O O . LEU A 1 411 ? -23.062 9.695 52.5 1 20.59 411 LEU A O 1
ATOM 3319 N N . LEU A 1 412 ? -21.406 8.148 53.062 1 18.47 412 LEU A N 1
ATOM 3320 C CA . LEU A 1 412 ? -20.062 8.438 52.562 1 18.47 412 LEU A CA 1
ATOM 3321 C C . LEU A 1 412 ? -20.078 8.633 51.062 1 18.47 412 LEU A C 1
ATOM 3323 O O . LEU A 1 412 ? -20.75 7.898 50.312 1 18.47 412 LEU A O 1
ATOM 3327 N N . MET B 1 1 ? 22.312 -7.371 -14.016 1 22.56 1 MET B N 1
ATOM 3328 C CA . MET B 1 1 ? 22.141 -7.637 -12.594 1 22.56 1 MET B CA 1
ATOM 3329 C C . MET B 1 1 ? 21.141 -8.773 -12.367 1 22.56 1 MET B C 1
ATOM 3331 O O . MET B 1 1 ? 19.969 -8.648 -12.703 1 22.56 1 MET B O 1
ATOM 3335 N N . GLU B 1 2 ? 21.656 -9.961 -12.594 1 25.97 2 GLU B N 1
ATOM 3336 C CA . GLU B 1 2 ? 21 -11.266 -12.539 1 25.97 2 GLU B CA 1
ATOM 3337 C C . GLU B 1 2 ? 20.281 -11.461 -11.203 1 25.97 2 GLU B C 1
ATOM 3339 O O . GLU B 1 2 ? 20.891 -11.328 -10.141 1 25.97 2 GLU B O 1
ATOM 3344 N N . GLY B 1 3 ? 19.234 -10.984 -11.047 1 27.83 3 GLY B N 1
ATOM 3345 C CA . GLY B 1 3 ? 18.469 -11.344 -9.859 1 27.83 3 GLY B CA 1
ATOM 3346 C C . GLY B 1 3 ? 18.703 -12.766 -9.398 1 27.83 3 GLY B C 1
ATOM 3347 O O . GLY B 1 3 ? 18.969 -13.656 -10.219 1 27.83 3 GLY B O 1
ATOM 3348 N N . VAL B 1 4 ? 19.391 -12.938 -8.266 1 30.59 4 VAL B N 1
ATOM 3349 C CA . VAL B 1 4 ? 19.641 -14.156 -7.5 1 30.59 4 VAL B CA 1
ATOM 3350 C C . VAL B 1 4 ? 18.453 -15.102 -7.645 1 30.59 4 VAL B C 1
ATOM 3352 O O . VAL B 1 4 ? 18.422 -16.172 -7.035 1 30.59 4 VAL B O 1
ATOM 3355 N N . SER B 1 5 ? 17.453 -14.602 -8.156 1 28.83 5 SER B N 1
ATOM 3356 C CA . SER B 1 5 ? 16.312 -15.5 -8.016 1 28.83 5 SER B CA 1
ATOM 3357 C C . SER B 1 5 ? 16.516 -16.781 -8.82 1 28.83 5 SER B C 1
ATOM 3359 O O . SER B 1 5 ? 15.586 -17.562 -8.977 1 28.83 5 SER B O 1
ATOM 3361 N N . SER B 1 6 ? 17.594 -16.797 -9.711 1 27.72 6 SER B N 1
ATOM 3362 C CA . SER B 1 6 ? 17.578 -18.047 -10.477 1 27.72 6 SER B CA 1
ATOM 3363 C C . SER B 1 6 ? 17.969 -19.234 -9.602 1 27.72 6 SER B C 1
ATOM 3365 O O . SER B 1 6 ? 19.141 -19.453 -9.312 1 27.72 6 SER B O 1
ATOM 3367 N N . MET B 1 7 ? 17.516 -19.438 -8.492 1 26.47 7 MET B N 1
ATOM 3368 C CA . MET B 1 7 ? 17.875 -20.75 -7.973 1 26.47 7 MET B CA 1
ATOM 3369 C C . MET B 1 7 ? 17.828 -21.797 -9.078 1 26.47 7 MET B C 1
ATOM 3371 O O . MET B 1 7 ? 16.828 -21.938 -9.781 1 26.47 7 MET B O 1
ATOM 3375 N N . SER B 1 8 ? 19.031 -22.094 -9.641 1 25.92 8 SER B N 1
ATOM 3376 C CA . SER B 1 8 ? 19.312 -23.188 -10.57 1 25.92 8 SER B CA 1
ATOM 3377 C C . SER B 1 8 ? 18.672 -24.484 -10.109 1 25.92 8 SER B C 1
ATOM 3379 O O . SER B 1 8 ? 19.047 -25.031 -9.07 1 25.92 8 SER B O 1
ATOM 3381 N N . MET B 1 9 ? 17.516 -24.688 -10.109 1 27.3 9 MET B N 1
ATOM 3382 C CA . MET B 1 9 ? 17.109 -26.094 -10.117 1 27.3 9 MET B CA 1
ATOM 3383 C C . MET B 1 9 ? 18.047 -26.922 -10.984 1 27.3 9 MET B C 1
ATOM 3385 O O . MET B 1 9 ? 18.359 -26.547 -12.117 1 27.3 9 MET B O 1
ATOM 3389 N N . ALA B 1 10 ? 19.062 -27.625 -10.328 1 26.31 10 ALA B N 1
ATOM 3390 C CA . ALA B 1 10 ? 19.875 -28.641 -10.977 1 26.31 10 ALA B CA 1
ATOM 3391 C C . ALA B 1 10 ? 19.094 -29.375 -12.055 1 26.31 10 ALA B C 1
ATOM 3393 O O . ALA B 1 10 ? 18.156 -30.125 -11.758 1 26.31 10 ALA B O 1
ATOM 3394 N N . VAL B 1 11 ? 18.906 -28.703 -13.047 1 27.7 11 VAL B N 1
ATOM 3395 C CA . VAL B 1 11 ? 18.609 -29.484 -14.242 1 27.7 11 VAL B CA 1
ATOM 3396 C C . VAL B 1 11 ? 19.641 -30.594 -14.406 1 27.7 11 VAL B C 1
ATOM 3398 O O . VAL B 1 11 ? 20.844 -30.312 -14.531 1 27.7 11 VAL B O 1
ATOM 3401 N N . VAL B 1 12 ? 19.594 -31.734 -13.617 1 25.44 12 VAL B N 1
ATOM 3402 C CA . VAL B 1 12 ? 20.406 -32.875 -14.031 1 25.44 12 VAL B CA 1
ATOM 3403 C C . VAL B 1 12 ? 20.422 -32.969 -15.562 1 25.44 12 VAL B C 1
ATOM 3405 O O . VAL B 1 12 ? 19.375 -32.875 -16.203 1 25.44 12 VAL B O 1
ATOM 3408 N N . PRO B 1 13 ? 21.562 -32.656 -16.188 1 24.88 13 PRO B N 1
ATOM 3409 C CA . PRO B 1 13 ? 21.734 -32.906 -17.625 1 24.88 13 PRO B CA 1
ATOM 3410 C C . PRO B 1 13 ? 20.984 -34.125 -18.125 1 24.88 13 PRO B C 1
ATOM 3412 O O . PRO B 1 13 ? 20.594 -34.969 -17.328 1 24.88 13 PRO B O 1
ATOM 3415 N N . GLY B 1 14 ? 20.828 -34.125 -19.469 1 25.62 14 GLY B N 1
ATOM 3416 C CA . GLY B 1 14 ? 20.297 -35.094 -20.438 1 25.62 14 GLY B CA 1
ATOM 3417 C C . GLY B 1 14 ? 20.859 -36.469 -20.266 1 25.62 14 GLY B C 1
ATOM 3418 O O . GLY B 1 14 ? 21.875 -36.812 -20.875 1 25.62 14 GLY B O 1
ATOM 3419 N N . GLN B 1 15 ? 21.141 -37 -19.109 1 23.59 15 GLN B N 1
ATOM 3420 C CA . GLN B 1 15 ? 21.562 -38.375 -19.359 1 23.59 15 GLN B CA 1
ATOM 3421 C C . GLN B 1 15 ? 20.625 -39.062 -20.359 1 23.59 15 GLN B C 1
ATOM 3423 O O . GLN B 1 15 ? 19.406 -39.094 -20.156 1 23.59 15 GLN B O 1
ATOM 3428 N N . SER B 1 16 ? 21.062 -39 -21.641 1 24.83 16 SER B N 1
ATOM 3429 C CA . SER B 1 16 ? 20.594 -39.844 -22.75 1 24.83 16 SER B CA 1
ATOM 3430 C C . SER B 1 16 ? 20.266 -41.25 -22.266 1 24.83 16 SER B C 1
ATOM 3432 O O . SER B 1 16 ? 21.172 -41.969 -21.844 1 24.83 16 SER B O 1
ATOM 3434 N N . ARG B 1 17 ? 19.312 -41.406 -21.406 1 28.62 17 ARG B N 1
ATOM 3435 C CA . ARG B 1 17 ? 19 -42.812 -21.156 1 28.62 17 ARG B CA 1
ATOM 3436 C C . ARG B 1 17 ? 18.953 -43.594 -22.453 1 28.62 17 ARG B C 1
ATOM 3438 O O . ARG B 1 17 ? 18.375 -43.156 -23.453 1 28.62 17 ARG B O 1
ATOM 3445 N N . THR B 1 18 ? 20.094 -44.188 -22.75 1 23.62 18 THR B N 1
ATOM 3446 C CA . THR B 1 18 ? 20.125 -45.344 -23.641 1 23.62 18 THR B CA 1
ATOM 3447 C C . THR B 1 18 ? 18.906 -46.25 -23.391 1 23.62 18 THR B C 1
ATOM 3449 O O . THR B 1 18 ? 18.656 -46.656 -22.266 1 23.62 18 THR B O 1
ATOM 3452 N N . TYR B 1 19 ? 17.828 -45.844 -24.062 1 24.58 19 TYR B N 1
ATOM 3453 C CA . TYR B 1 19 ? 16.703 -46.75 -24.219 1 24.58 19 TYR B CA 1
ATOM 3454 C C . TYR B 1 19 ? 17.172 -48.156 -24.547 1 24.58 19 TYR B C 1
ATOM 3456 O O . TYR B 1 19 ? 17.766 -48.406 -25.594 1 24.58 19 TYR B O 1
ATOM 3464 N N . ASN B 1 20 ? 17.906 -48.781 -23.531 1 22.84 20 ASN B N 1
ATOM 3465 C CA . ASN B 1 20 ? 18 -50.219 -23.797 1 22.84 20 ASN B CA 1
ATOM 3466 C C . ASN B 1 20 ? 16.641 -50.812 -24.141 1 22.84 20 ASN B C 1
ATOM 3468 O O . ASN B 1 20 ? 15.68 -50.656 -23.391 1 22.84 20 ASN B O 1
ATOM 3472 N N . THR B 1 21 ? 16.281 -50.906 -25.406 1 25.61 21 THR B N 1
ATOM 3473 C CA . THR B 1 21 ? 15.227 -51.531 -26.203 1 25.61 21 THR B CA 1
ATOM 3474 C C . THR B 1 21 ? 14.914 -52.938 -25.719 1 25.61 21 THR B C 1
ATOM 3476 O O . THR B 1 21 ? 14.344 -53.75 -26.453 1 25.61 21 THR B O 1
ATOM 3479 N N . ASN B 1 22 ? 15.359 -53.406 -24.484 1 27.11 22 ASN B N 1
ATOM 3480 C CA . ASN B 1 22 ? 14.922 -54.781 -24.359 1 27.11 22 ASN B CA 1
ATOM 3481 C C . ASN B 1 22 ? 13.398 -54.875 -24.25 1 27.11 22 ASN B C 1
ATOM 3483 O O . ASN B 1 22 ? 12.805 -54.281 -23.344 1 27.11 22 ASN B O 1
ATOM 3487 N N . VAL B 1 23 ? 12.609 -55.031 -25.281 1 31.23 23 VAL B N 1
ATOM 3488 C CA . VAL B 1 23 ? 11.234 -55.375 -25.625 1 31.23 23 VAL B CA 1
ATOM 3489 C C . VAL B 1 23 ? 10.734 -56.469 -24.703 1 31.23 23 VAL B C 1
ATOM 3491 O O . VAL B 1 23 ? 10.898 -57.656 -25 1 31.23 23 VAL B O 1
ATOM 3494 N N . ALA B 1 24 ? 11.07 -56.531 -23.359 1 32.81 24 ALA B N 1
ATOM 3495 C CA . ALA B 1 24 ? 10.43 -57.688 -22.766 1 32.81 24 ALA B CA 1
ATOM 3496 C C . ALA B 1 24 ? 8.914 -57.625 -22.875 1 32.81 24 ALA B C 1
ATOM 3498 O O . ALA B 1 24 ? 8.359 -56.531 -23.078 1 32.81 24 ALA B O 1
ATOM 3499 N N . GLU B 1 25 ? 8.141 -58.688 -22.594 1 34.38 25 GLU B N 1
ATOM 3500 C CA . GLU B 1 25 ? 6.746 -59.125 -22.531 1 34.38 25 GLU B CA 1
ATOM 3501 C C . GLU B 1 25 ? 5.879 -58.031 -21.891 1 34.38 25 GLU B C 1
ATOM 3503 O O . GLU B 1 25 ? 6.336 -57.312 -21 1 34.38 25 GLU B O 1
ATOM 3508 N N . GLU B 1 26 ? 4.844 -57.594 -22.641 1 37.72 26 GLU B N 1
ATOM 3509 C CA . GLU B 1 26 ? 3.785 -56.625 -22.391 1 37.72 26 GLU B CA 1
ATOM 3510 C C . GLU B 1 26 ? 3.279 -56.719 -20.953 1 37.72 26 GLU B C 1
ATOM 3512 O O . GLU B 1 26 ? 2.26 -57.375 -20.688 1 37.72 26 GLU B O 1
ATOM 3517 N N . SER B 1 27 ? 3.902 -57.344 -20 1 38.62 27 SER B N 1
ATOM 3518 C CA . SER B 1 27 ? 3.314 -57.438 -18.672 1 38.62 27 SER B CA 1
ATOM 3519 C C . SER B 1 27 ? 2.848 -56.094 -18.172 1 38.62 27 SER B C 1
ATOM 3521 O O . SER B 1 27 ? 3.498 -55.062 -18.406 1 38.62 27 SER B O 1
ATOM 3523 N N . THR B 1 28 ? 1.45 -55.969 -18.203 1 46 28 THR B N 1
ATOM 3524 C CA . THR B 1 28 ? 0.926 -54.844 -17.484 1 46 28 THR B CA 1
ATOM 3525 C C . THR B 1 28 ? 1.897 -54.375 -16.391 1 46 28 THR B C 1
ATOM 3527 O O . THR B 1 28 ? 2.559 -55.219 -15.766 1 46 28 THR B O 1
ATOM 3530 N N . PRO B 1 29 ? 2.412 -53.281 -16.688 1 50.19 29 PRO B N 1
ATOM 3531 C CA . PRO B 1 29 ? 3.434 -52.875 -15.719 1 50.19 29 PRO B CA 1
ATOM 3532 C C . PRO B 1 29 ? 3.094 -53.312 -14.289 1 50.19 29 PRO B C 1
ATOM 3534 O O . PRO B 1 29 ? 3.939 -53.188 -13.391 1 50.19 29 PRO B O 1
ATOM 3537 N N . TRP B 1 30 ? 1.738 -53.531 -14.039 1 51.19 30 TRP B N 1
ATOM 3538 C CA . TRP B 1 30 ? 1.408 -53.906 -12.672 1 51.19 30 TRP B CA 1
ATOM 3539 C C . TRP B 1 30 ? 1.553 -55.406 -12.461 1 51.19 30 TRP B C 1
ATOM 3541 O O . TRP B 1 30 ? 1.335 -55.906 -11.359 1 51.19 30 TRP B O 1
ATOM 3551 N N . GLY B 1 31 ? 2.154 -56.031 -13.359 1 49.38 31 GLY B N 1
ATOM 3552 C CA . GLY B 1 31 ? 2.293 -57.469 -13.18 1 49.38 31 GLY B CA 1
ATOM 3553 C C . GLY B 1 31 ? 1.089 -58.094 -12.516 1 49.38 31 GLY B C 1
ATOM 3554 O O . GLY B 1 31 ? -0.044 -57.938 -12.969 1 49.38 31 GLY B O 1
ATOM 3555 N N . ASN B 1 32 ? 1.164 -58.812 -11.375 1 54.09 32 ASN B N 1
ATOM 3556 C CA . ASN B 1 32 ? 0.168 -59.531 -10.562 1 54.09 32 ASN B CA 1
ATOM 3557 C C . ASN B 1 32 ? -0.527 -58.562 -9.602 1 54.09 32 ASN B C 1
ATOM 3559 O O . ASN B 1 32 ? -1.356 -59 -8.789 1 54.09 32 ASN B O 1
ATOM 3563 N N . MET B 1 33 ? -0.105 -57.312 -9.469 1 53.97 33 MET B N 1
ATOM 3564 C CA . MET B 1 33 ? -0.697 -56.375 -8.492 1 53.97 33 MET B CA 1
ATOM 3565 C C . MET B 1 33 ? -1.887 -55.656 -9.094 1 53.97 33 MET B C 1
ATOM 3567 O O . MET B 1 33 ? -1.989 -55.531 -10.32 1 53.97 33 MET B O 1
ATOM 3571 N N . SER B 1 34 ? -2.986 -55.5 -8.336 1 57.34 34 SER B N 1
ATOM 3572 C CA . SER B 1 34 ? -4.137 -54.688 -8.758 1 57.34 34 SER B CA 1
ATOM 3573 C C . SER B 1 34 ? -3.713 -53.281 -9.18 1 57.34 34 SER B C 1
ATOM 3575 O O . SER B 1 34 ? -2.689 -52.781 -8.719 1 57.34 34 SER B O 1
ATOM 3577 N N . GLU B 1 35 ? -4.223 -52.812 -10.242 1 56.28 35 GLU B N 1
ATOM 3578 C CA . GLU B 1 35 ? -3.977 -51.5 -10.781 1 56.28 35 GLU B CA 1
ATOM 3579 C C . GLU B 1 35 ? -3.893 -50.438 -9.656 1 56.28 35 GLU B C 1
ATOM 3581 O O . GLU B 1 35 ? -3.018 -49.594 -9.68 1 56.28 35 GLU B O 1
ATOM 3586 N N . GLU B 1 36 ? -4.793 -50.594 -8.789 1 57.69 36 GLU B N 1
ATOM 3587 C CA . GLU B 1 36 ? -4.82 -49.625 -7.684 1 57.69 36 GLU B CA 1
ATOM 3588 C C . GLU B 1 36 ? -3.562 -49.75 -6.828 1 57.69 36 GLU B C 1
ATOM 3590 O O . GLU B 1 36 ? -3.004 -48.719 -6.406 1 57.69 36 GLU B O 1
ATOM 3595 N N . MET B 1 37 ? -3.26 -51 -6.637 1 59.12 37 MET B N 1
ATOM 3596 C CA . MET B 1 37 ? -2.072 -51.25 -5.82 1 59.12 37 MET B CA 1
ATOM 3597 C C . MET B 1 37 ? -0.814 -50.781 -6.543 1 59.12 37 MET B C 1
ATOM 3599 O O . MET B 1 37 ? 0.118 -50.281 -5.91 1 59.12 37 MET B O 1
ATOM 3603 N N . PHE B 1 38 ? -0.81 -50.938 -7.836 1 54.69 38 PHE B N 1
ATOM 3604 C CA . PHE B 1 38 ? 0.333 -50.5 -8.625 1 54.69 38 PHE B CA 1
ATOM 3605 C C . PHE B 1 38 ? 0.481 -49 -8.57 1 54.69 38 PHE B C 1
ATOM 3607 O O . PHE B 1 38 ? 1.571 -48.469 -8.305 1 54.69 38 PHE B O 1
ATOM 3614 N N . PHE B 1 39 ? -0.578 -48.344 -8.828 1 58.47 39 PHE B N 1
ATOM 3615 C CA . PHE B 1 39 ? -0.516 -46.906 -8.82 1 58.47 39 PHE B CA 1
ATOM 3616 C C . PHE B 1 39 ? -0.195 -46.375 -7.43 1 58.47 39 PHE B C 1
ATOM 3618 O O . PHE B 1 39 ? 0.486 -45.344 -7.281 1 58.47 39 PHE B O 1
ATOM 3625 N N . ALA B 1 40 ? -0.711 -47.094 -6.512 1 58.31 40 ALA B N 1
ATOM 3626 C CA . ALA B 1 40 ? -0.418 -46.719 -5.133 1 58.31 40 ALA B CA 1
ATOM 3627 C C . ALA B 1 40 ? 1.06 -46.906 -4.809 1 58.31 40 ALA B C 1
ATOM 3629 O O . ALA B 1 40 ? 1.614 -46.25 -3.947 1 58.31 40 ALA B O 1
ATOM 3630 N N . SER B 1 41 ? 1.629 -47.875 -5.473 1 56.91 41 SER B N 1
ATOM 3631 C CA . SER B 1 41 ? 3.018 -48.219 -5.168 1 56.91 41 SER B CA 1
ATOM 3632 C C . SER B 1 41 ? 3.982 -47.312 -5.934 1 56.91 41 SER B C 1
ATOM 3634 O O . SER B 1 41 ? 5.176 -47.281 -5.633 1 56.91 41 SER B O 1
ATOM 3636 N N . LEU B 1 42 ? 3.494 -46.594 -6.938 1 57.28 42 LEU B N 1
ATOM 3637 C CA . LEU B 1 42 ? 4.395 -45.781 -7.734 1 57.28 42 LEU B CA 1
ATOM 3638 C C . LEU B 1 42 ? 4.77 -44.5 -6.984 1 57.28 42 LEU B C 1
ATOM 3640 O O . LEU B 1 42 ? 3.953 -43.938 -6.246 1 57.28 42 LEU B O 1
ATOM 3644 N N . PRO B 1 43 ? 6.094 -44.188 -7.047 1 58.69 43 PRO B N 1
ATOM 3645 C CA . PRO B 1 43 ? 6.492 -42.906 -6.434 1 58.69 43 PRO B CA 1
ATOM 3646 C C . PRO B 1 43 ? 5.805 -41.688 -7.066 1 58.69 43 PRO B C 1
ATOM 3648 O O . PRO B 1 43 ? 5.672 -41.625 -8.289 1 58.69 43 PRO B O 1
ATOM 3651 N N . LYS B 1 44 ? 4.922 -41.062 -6.383 1 53.53 44 LYS B N 1
ATOM 3652 C CA . LYS B 1 44 ? 4.176 -39.875 -6.812 1 53.53 44 LYS B CA 1
ATOM 3653 C C . LYS B 1 44 ? 5.09 -38.656 -6.934 1 53.53 44 LYS B C 1
ATOM 3655 O O . LYS B 1 44 ? 5.918 -38.406 -6.055 1 53.53 44 LYS B O 1
ATOM 3660 N N . TYR B 1 45 ? 5.387 -38.219 -8.273 1 53.44 45 TYR B N 1
ATOM 3661 C CA . TYR B 1 45 ? 6.133 -37 -8.531 1 53.44 45 TYR B CA 1
ATOM 3662 C C . TYR B 1 45 ? 5.191 -35.812 -8.703 1 53.44 45 TYR B C 1
ATOM 3664 O O . TYR B 1 45 ? 4.328 -35.812 -9.586 1 53.44 45 TYR B O 1
ATOM 3672 N N . ASP B 1 46 ? 4.977 -35.031 -7.773 1 51.78 46 ASP B N 1
ATOM 3673 C CA . ASP B 1 46 ? 4.156 -33.844 -7.852 1 51.78 46 ASP B CA 1
ATOM 3674 C C . ASP B 1 46 ? 4.805 -32.781 -8.742 1 51.78 46 ASP B C 1
ATOM 3676 O O . ASP B 1 46 ? 5.965 -32.406 -8.539 1 51.78 46 ASP B O 1
ATOM 3680 N N . MET B 1 47 ? 4.406 -32.719 -10.031 1 49.47 47 MET B N 1
ATOM 3681 C CA . MET B 1 47 ? 4.941 -31.734 -10.961 1 49.47 47 MET B CA 1
ATOM 3682 C C . MET B 1 47 ? 4.496 -30.328 -10.578 1 49.47 47 MET B C 1
ATOM 3684 O O . MET B 1 47 ? 4.848 -29.359 -11.242 1 49.47 47 MET B O 1
ATOM 3688 N N . LEU B 1 48 ? 3.484 -30.062 -9.828 1 51.03 48 LEU B N 1
ATOM 3689 C CA . LEU B 1 48 ? 2.875 -28.75 -9.812 1 51.03 48 LEU B CA 1
ATOM 3690 C C . LEU B 1 48 ? 3.902 -27.672 -9.453 1 51.03 48 LEU B C 1
ATOM 3692 O O . LEU B 1 48 ? 4.906 -27.969 -8.797 1 51.03 48 LEU B O 1
ATOM 3696 N N . PRO B 1 49 ? 3.557 -26.609 -9.875 1 52.12 49 PRO B N 1
ATOM 3697 C CA . PRO B 1 49 ? 4.492 -25.484 -9.773 1 52.12 49 PRO B CA 1
ATOM 3698 C C . PRO B 1 49 ? 5.238 -25.453 -8.445 1 52.12 49 PRO B C 1
ATOM 3700 O O . PRO B 1 49 ? 4.672 -25.812 -7.402 1 52.12 49 PRO B O 1
ATOM 3703 N N . LEU B 1 50 ? 6.414 -25.906 -8.445 1 48.75 50 LEU B N 1
ATOM 3704 C CA . LEU B 1 50 ? 7.375 -25.797 -7.355 1 4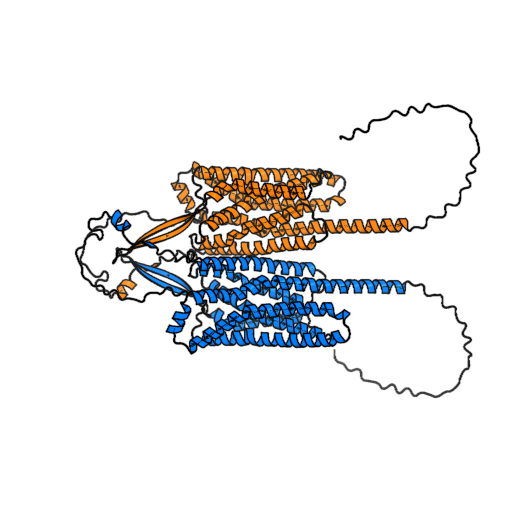8.75 50 LEU B CA 1
ATOM 3705 C C . LEU B 1 50 ? 7.051 -24.625 -6.449 1 48.75 50 LEU B C 1
ATOM 3707 O O . LEU B 1 50 ? 7.387 -23.484 -6.77 1 48.75 50 LEU B O 1
ATOM 3711 N N . ALA B 1 51 ? 5.797 -24.531 -5.98 1 52.75 51 ALA B N 1
ATOM 3712 C CA . ALA B 1 51 ? 5.574 -23.484 -4.996 1 52.75 51 ALA B CA 1
ATOM 3713 C C . ALA B 1 51 ? 6.617 -23.531 -3.885 1 52.75 51 ALA B C 1
ATOM 3715 O O . ALA B 1 51 ? 6.797 -24.578 -3.246 1 52.75 51 ALA B O 1
ATOM 3716 N N . ASN B 1 52 ? 7.746 -22.781 -3.99 1 56.97 52 ASN B N 1
ATOM 3717 C CA . ASN B 1 52 ? 8.805 -22.625 -2.996 1 56.97 52 ASN B CA 1
ATOM 3718 C C . ASN B 1 52 ? 8.234 -22.25 -1.633 1 56.97 52 ASN B C 1
ATOM 3720 O O . ASN B 1 52 ? 8.984 -21.875 -0.725 1 56.97 52 ASN B O 1
ATOM 3724 N N . TRP B 1 53 ? 6.816 -22.344 -1.526 1 56.28 53 TRP B N 1
ATOM 3725 C CA . TRP B 1 53 ? 6.273 -21.938 -0.235 1 56.28 53 TRP B CA 1
ATOM 3726 C C . TRP B 1 53 ? 6.637 -22.938 0.851 1 56.28 53 TRP B C 1
ATOM 3728 O O . TRP B 1 53 ? 6.547 -22.641 2.043 1 56.28 53 TRP B O 1
ATOM 3738 N N . GLU B 1 54 ? 7.207 -24.031 0.333 1 61.78 54 GLU B N 1
ATOM 3739 C CA . GLU B 1 54 ? 7.617 -25 1.35 1 61.78 54 GLU B CA 1
ATOM 3740 C C . GLU B 1 54 ? 8.953 -24.609 1.971 1 61.78 54 GLU B C 1
ATOM 3742 O O . GLU B 1 54 ? 9.281 -25.047 3.074 1 61.78 54 GLU B O 1
ATOM 3747 N N . ASN B 1 55 ? 9.562 -23.781 1.241 1 70 55 ASN B N 1
ATOM 3748 C CA . ASN B 1 55 ? 10.812 -23.297 1.81 1 70 55 ASN B CA 1
ATOM 3749 C C . ASN B 1 55 ? 10.578 -22.141 2.789 1 70 55 ASN B C 1
ATOM 3751 O O . ASN B 1 55 ? 10.156 -21.062 2.387 1 70 55 ASN B O 1
ATOM 3755 N N . ASN B 1 56 ? 10.773 -22.375 3.988 1 74.31 56 ASN B N 1
ATOM 3756 C CA . ASN B 1 56 ? 10.539 -21.422 5.066 1 74.31 56 ASN B CA 1
ATOM 3757 C C . ASN B 1 56 ? 11.297 -20.109 4.836 1 74.31 56 ASN B C 1
ATOM 3759 O O . ASN B 1 56 ? 10.805 -19.047 5.176 1 74.31 56 ASN B O 1
ATOM 3763 N N . HIS B 1 57 ? 12.438 -20.219 4.191 1 76.5 57 HIS B N 1
ATOM 3764 C CA . HIS B 1 57 ? 13.234 -19.016 3.973 1 76.5 57 HIS B CA 1
ATOM 3765 C C . HIS B 1 57 ? 12.57 -18.109 2.947 1 76.5 57 HIS B C 1
ATOM 3767 O O . HIS B 1 57 ? 12.586 -16.875 3.104 1 76.5 57 HIS B O 1
ATOM 3773 N N . VAL B 1 58 ? 11.953 -18.75 1.958 1 78.5 58 VAL B N 1
ATOM 3774 C CA . VAL B 1 58 ? 11.305 -17.969 0.913 1 78.5 58 VAL B CA 1
ATOM 3775 C C . VAL B 1 58 ? 10.078 -17.266 1.479 1 78.5 58 VAL B C 1
ATOM 3777 O O . VAL B 1 58 ? 9.82 -16.094 1.169 1 78.5 58 VAL B O 1
ATOM 3780 N N . VAL B 1 59 ? 9.453 -17.938 2.389 1 79.19 59 VAL B N 1
ATOM 3781 C CA . VAL B 1 59 ? 8.25 -17.375 2.994 1 79.19 59 VAL B CA 1
ATOM 3782 C C . VAL B 1 59 ? 8.625 -16.203 3.916 1 79.19 59 VAL B C 1
ATOM 3784 O O . VAL B 1 59 ? 7.941 -15.188 3.951 1 79.19 59 VAL B O 1
ATOM 3787 N N . MET B 1 60 ? 9.695 -16.344 4.602 1 83.38 60 MET B N 1
ATOM 3788 C CA . MET B 1 60 ? 10.148 -15.289 5.504 1 83.38 60 MET B CA 1
ATOM 3789 C C . MET B 1 60 ? 10.508 -14.023 4.727 1 83.38 60 MET B C 1
ATOM 3791 O O . MET B 1 60 ? 10.156 -12.914 5.145 1 83.38 60 MET B O 1
ATOM 3795 N N . TYR B 1 61 ? 11.141 -14.211 3.646 1 83.75 61 TYR B N 1
ATOM 3796 C CA . TYR B 1 61 ? 11.508 -13.055 2.84 1 83.75 61 TYR B CA 1
ATOM 3797 C C . TYR B 1 61 ? 10.281 -12.414 2.207 1 83.75 61 TYR B C 1
ATOM 3799 O O . TYR B 1 61 ? 10.203 -11.188 2.082 1 83.75 61 TYR B O 1
ATOM 3807 N N . ALA B 1 62 ? 9.383 -13.234 1.83 1 86.06 62 ALA B N 1
ATOM 3808 C CA . ALA B 1 62 ? 8.148 -12.703 1.264 1 86.06 62 ALA B CA 1
ATOM 3809 C C . ALA B 1 62 ? 7.395 -11.859 2.287 1 86.06 62 ALA B C 1
ATOM 3811 O O . ALA B 1 62 ? 6.879 -10.789 1.958 1 86.06 62 ALA B O 1
ATOM 3812 N N . LEU B 1 63 ? 7.406 -12.297 3.518 1 86.38 63 LEU B N 1
ATOM 3813 C CA . LEU B 1 63 ? 6.738 -11.555 4.582 1 86.38 63 LEU B CA 1
ATOM 3814 C C . LEU B 1 63 ? 7.465 -10.25 4.875 1 86.38 63 LEU B C 1
ATOM 3816 O O . LEU B 1 63 ? 6.828 -9.227 5.137 1 86.38 63 LEU B O 1
ATOM 3820 N N . LEU B 1 64 ? 8.766 -10.336 4.809 1 90.06 64 LEU B N 1
ATOM 3821 C CA . LEU B 1 64 ? 9.555 -9.125 5.004 1 90.06 64 LEU B CA 1
ATOM 3822 C C . LEU B 1 64 ? 9.25 -8.094 3.918 1 90.06 64 LEU B C 1
ATOM 3824 O O . LEU B 1 64 ? 9.023 -6.922 4.215 1 90.06 64 LEU B O 1
ATOM 3828 N N . TYR B 1 65 ? 9.18 -8.539 2.729 1 92 65 TYR B N 1
ATOM 3829 C CA . TYR B 1 65 ? 8.898 -7.648 1.609 1 92 65 TYR B CA 1
ATOM 3830 C C . TYR B 1 65 ? 7.492 -7.078 1.708 1 92 65 TYR B C 1
ATOM 3832 O O . TYR B 1 65 ? 7.266 -5.906 1.403 1 92 65 TYR B O 1
ATOM 3840 N N . ALA B 1 66 ? 6.613 -7.875 2.164 1 90.25 66 ALA B N 1
ATOM 3841 C CA . ALA B 1 66 ? 5.242 -7.398 2.338 1 90.25 66 ALA B CA 1
ATOM 3842 C C . ALA B 1 66 ? 5.168 -6.324 3.418 1 90.25 66 ALA B C 1
ATOM 3844 O O . ALA B 1 66 ? 4.48 -5.312 3.248 1 90.25 66 ALA B O 1
ATOM 3845 N N . ALA B 1 67 ? 5.883 -6.539 4.461 1 91.31 67 ALA B N 1
ATOM 3846 C CA . ALA B 1 67 ? 5.926 -5.555 5.543 1 91.31 67 ALA B CA 1
ATOM 3847 C C . ALA B 1 67 ? 6.555 -4.25 5.07 1 91.31 67 ALA B C 1
ATOM 3849 O O . ALA B 1 67 ? 6.043 -3.166 5.363 1 91.31 67 ALA B O 1
ATOM 3850 N N . LEU B 1 68 ? 7.617 -4.379 4.34 1 94.19 68 LEU B N 1
ATOM 3851 C CA . LEU B 1 68 ? 8.297 -3.197 3.816 1 94.19 68 LEU B CA 1
ATOM 3852 C C . LEU B 1 68 ? 7.387 -2.43 2.859 1 94.19 68 LEU B C 1
ATOM 3854 O O . LEU B 1 68 ? 7.375 -1.197 2.861 1 94.19 68 LEU B O 1
ATOM 3858 N N . PHE B 1 69 ? 6.668 -3.146 2.121 1 94.69 69 PHE B N 1
ATOM 3859 C CA . PHE B 1 69 ? 5.734 -2.523 1.19 1 94.69 69 PHE B CA 1
ATOM 3860 C C . PHE B 1 69 ? 4.672 -1.729 1.939 1 94.69 69 PHE B C 1
ATOM 3862 O O . PHE B 1 69 ? 4.422 -0.564 1.625 1 94.69 69 PHE B O 1
ATOM 3869 N N . LEU B 1 70 ? 4.113 -2.307 2.939 1 90.75 70 LEU B N 1
ATOM 3870 C CA . LEU B 1 70 ? 3.031 -1.682 3.695 1 90.75 70 LEU B CA 1
ATOM 3871 C C . LEU B 1 70 ? 3.541 -0.472 4.473 1 90.75 70 LEU B C 1
ATOM 3873 O O . LEU B 1 70 ? 2.961 0.613 4.391 1 90.75 70 LEU B O 1
ATOM 3877 N N . VAL B 1 71 ? 4.629 -0.655 5.125 1 92.56 71 VAL B N 1
ATOM 3878 C CA . VAL B 1 71 ? 5.188 0.417 5.941 1 92.56 71 VAL B CA 1
ATOM 3879 C C . VAL B 1 71 ? 5.66 1.559 5.043 1 92.56 71 VAL B C 1
ATOM 3881 O O . VAL B 1 71 ? 5.453 2.732 5.359 1 92.56 71 VAL B O 1
ATOM 3884 N N . GLY B 1 72 ? 6.281 1.171 3.977 1 95.25 72 GLY B N 1
ATOM 3885 C CA . GLY B 1 72 ? 6.805 2.178 3.066 1 95.25 72 GLY B CA 1
ATOM 3886 C C . GLY B 1 72 ? 5.719 3.006 2.408 1 95.25 72 GLY B C 1
ATOM 3887 O O . GLY B 1 72 ? 5.828 4.23 2.33 1 95.25 72 GLY B O 1
ATOM 3888 N N . VAL B 1 73 ? 4.715 2.371 1.958 1 93.75 73 VAL B N 1
ATOM 3889 C CA . VAL B 1 73 ? 3.627 3.09 1.3 1 93.75 73 VAL B CA 1
ATOM 3890 C C . VAL B 1 73 ? 2.916 3.99 2.307 1 93.75 73 VAL B C 1
ATOM 3892 O O . VAL B 1 73 ? 2.727 5.184 2.057 1 93.75 73 VAL B O 1
ATOM 3895 N N . CYS B 1 74 ? 2.584 3.465 3.432 1 91.38 74 CYS B N 1
ATOM 3896 C CA . CYS B 1 74 ? 1.875 4.227 4.453 1 91.38 74 CYS B CA 1
ATOM 3897 C C . CYS B 1 74 ? 2.719 5.395 4.945 1 91.38 74 CYS B C 1
ATOM 3899 O O . CYS B 1 74 ? 2.225 6.52 5.062 1 91.38 74 CYS B O 1
ATOM 3901 N N . GLY B 1 75 ? 3.963 5.102 5.18 1 93.56 75 GLY B N 1
ATOM 3902 C CA . GLY B 1 75 ? 4.844 6.137 5.699 1 93.56 75 GLY B CA 1
ATOM 3903 C C . GLY B 1 75 ? 5.062 7.277 4.727 1 93.56 75 GLY B C 1
ATOM 3904 O O . GLY B 1 75 ? 4.891 8.445 5.082 1 93.56 75 GLY B O 1
ATOM 3905 N N . ASN B 1 76 ? 5.375 6.98 3.535 1 95.12 76 ASN B N 1
ATOM 3906 C CA . ASN B 1 76 ? 5.652 8.016 2.543 1 95.12 76 ASN B CA 1
ATOM 3907 C C . ASN B 1 76 ? 4.402 8.82 2.213 1 95.12 76 ASN B C 1
ATOM 3909 O O . ASN B 1 76 ? 4.469 10.047 2.064 1 95.12 76 ASN B O 1
ATOM 3913 N N . ILE B 1 77 ? 3.307 8.188 2.193 1 92.94 77 ILE B N 1
ATOM 3914 C CA . ILE B 1 77 ? 2.061 8.898 1.924 1 92.94 77 ILE B CA 1
ATOM 3915 C C . ILE B 1 77 ? 1.73 9.82 3.092 1 92.94 77 ILE B C 1
ATOM 3917 O O . ILE B 1 77 ? 1.255 10.945 2.889 1 92.94 77 ILE B O 1
ATOM 3921 N N . SER B 1 78 ? 1.95 9.359 4.273 1 91.25 78 SER B N 1
ATOM 3922 C CA . SER B 1 78 ? 1.706 10.172 5.457 1 91.25 78 SER B CA 1
ATOM 3923 C C . SER B 1 78 ? 2.535 11.453 5.43 1 91.25 78 SER B C 1
ATOM 3925 O O . SER B 1 78 ? 2.014 12.547 5.684 1 91.25 78 SER B O 1
ATOM 3927 N N . VAL B 1 79 ? 3.777 11.305 5.051 1 91.75 79 VAL B N 1
ATOM 3928 C CA . VAL B 1 79 ? 4.664 12.469 5.035 1 91.75 79 VAL B CA 1
ATOM 3929 C C . VAL B 1 79 ? 4.262 13.414 3.908 1 91.75 79 VAL B C 1
ATOM 3931 O O . VAL B 1 79 ? 4.254 14.633 4.086 1 91.75 79 VAL B O 1
ATOM 3934 N N . ILE B 1 80 ? 3.908 12.898 2.816 1 92.62 80 ILE B N 1
ATOM 3935 C CA . ILE B 1 80 ? 3.451 13.711 1.696 1 92.62 80 ILE B CA 1
ATOM 3936 C C . ILE B 1 80 ? 2.213 14.5 2.107 1 92.62 80 ILE B C 1
ATOM 3938 O O . ILE B 1 80 ? 2.127 15.711 1.86 1 92.62 80 ILE B O 1
ATOM 3942 N N . THR B 1 81 ? 1.314 13.859 2.762 1 88.75 81 THR B N 1
ATOM 3943 C CA . THR B 1 81 ? 0.071 14.492 3.186 1 88.75 81 THR B CA 1
ATOM 3944 C C . THR B 1 81 ? 0.343 15.57 4.23 1 88.75 81 THR B C 1
ATOM 3946 O O . THR B 1 81 ? -0.223 16.672 4.164 1 88.75 81 THR B O 1
ATOM 3949 N N . LEU B 1 82 ? 1.213 15.258 5.105 1 85.88 82 LEU B N 1
ATOM 3950 C CA . LEU B 1 82 ? 1.553 16.203 6.164 1 85.88 82 LEU B CA 1
ATOM 3951 C C . LEU B 1 82 ? 2.207 17.453 5.582 1 85.88 82 LEU B C 1
ATOM 3953 O O . LEU B 1 82 ? 1.838 18.578 5.934 1 85.88 82 LEU B O 1
ATOM 3957 N N . ILE B 1 83 ? 3.145 17.25 4.695 1 85.88 83 ILE B N 1
ATOM 3958 C CA . ILE B 1 83 ? 3.857 18.375 4.113 1 85.88 83 ILE B CA 1
ATOM 3959 C C . ILE B 1 83 ? 2.895 19.219 3.285 1 85.88 83 ILE B C 1
ATOM 3961 O O . ILE B 1 83 ? 2.912 20.453 3.371 1 85.88 83 ILE B O 1
ATOM 3965 N N . ARG B 1 84 ? 2.021 18.641 2.607 1 83.38 84 ARG B N 1
ATOM 3966 C CA . ARG B 1 84 ? 1.089 19.359 1.746 1 83.38 84 ARG B CA 1
ATOM 3967 C C . ARG B 1 84 ? 0.066 20.125 2.572 1 83.38 84 ARG B C 1
ATOM 3969 O O . ARG B 1 84 ? -0.34 21.234 2.197 1 83.38 84 ARG B O 1
ATOM 3976 N N . HIS B 1 85 ? -0.244 19.609 3.65 1 78.19 85 HIS B N 1
ATOM 3977 C CA . HIS B 1 85 ? -1.27 20.234 4.473 1 78.19 85 HIS B CA 1
ATOM 3978 C C . HIS B 1 85 ? -0.684 21.375 5.316 1 78.19 85 HIS B C 1
ATOM 3980 O O . HIS B 1 85 ? -1.309 22.422 5.48 1 78.19 85 HIS B O 1
ATOM 3986 N N . VAL B 1 86 ? 0.411 21.094 5.879 1 71.06 86 VAL B N 1
ATOM 3987 C CA . VAL B 1 86 ? 0.987 22.047 6.828 1 71.06 86 VAL B CA 1
ATOM 3988 C C . VAL B 1 86 ? 1.535 23.25 6.082 1 71.06 86 VAL B C 1
ATOM 3990 O O . VAL B 1 86 ? 1.537 24.375 6.609 1 71.06 86 VAL B O 1
ATOM 3993 N N . HIS B 1 87 ? 1.91 23.031 4.945 1 66.81 87 HIS B N 1
ATOM 3994 C CA . HIS B 1 87 ? 2.564 24.141 4.258 1 66.81 87 HIS B CA 1
ATOM 3995 C C . HIS B 1 87 ? 1.582 24.891 3.367 1 66.81 87 HIS B C 1
ATOM 3997 O O . HIS B 1 87 ? 1.991 25.641 2.477 1 66.81 87 HIS B O 1
ATOM 4003 N N . THR B 1 88 ? 0.285 24.547 3.77 1 60.59 88 THR B N 1
ATOM 4004 C CA . THR B 1 88 ? -0.728 25.344 3.09 1 60.59 88 THR B CA 1
ATOM 4005 C C . THR B 1 88 ? -0.708 26.797 3.592 1 60.59 88 THR B C 1
ATOM 4007 O O . THR B 1 88 ? -0.891 27.047 4.785 1 60.59 88 THR B O 1
ATOM 4010 N N . GLY B 1 89 ? -0.019 27.734 2.924 1 60.25 89 GLY B N 1
ATOM 4011 C CA . GLY B 1 89 ? 0.013 29.141 3.289 1 60.25 89 GLY B CA 1
ATOM 4012 C C . GLY B 1 89 ? 1.402 29.625 3.645 1 60.25 89 GLY B C 1
ATOM 4013 O O . GLY B 1 89 ? 1.591 30.812 3.939 1 60.25 89 GLY B O 1
ATOM 4014 N N . ILE B 1 90 ? 2.324 28.688 3.871 1 62.62 90 ILE B N 1
ATOM 4015 C CA . ILE B 1 90 ? 3.686 29.094 4.191 1 62.62 90 ILE B CA 1
ATOM 4016 C C . ILE B 1 90 ? 4.613 28.781 3.02 1 62.62 90 ILE B C 1
ATOM 4018 O O . ILE B 1 90 ? 4.402 27.797 2.301 1 62.62 90 ILE B O 1
ATOM 4022 N N . THR B 1 91 ? 5.422 29.688 2.734 1 68.19 91 THR B N 1
ATOM 4023 C CA . THR B 1 91 ? 6.395 29.438 1.677 1 68.19 91 THR B CA 1
ATOM 4024 C C . THR B 1 91 ? 7.25 28.203 2.01 1 68.19 91 THR B C 1
ATOM 4026 O O . THR B 1 91 ? 7.891 28.156 3.062 1 68.19 91 THR B O 1
ATOM 4029 N N . MET B 1 92 ? 7.148 27.328 1.255 1 74.88 92 MET B N 1
ATOM 4030 C CA . MET B 1 92 ? 7.867 26.062 1.444 1 74.88 92 MET B CA 1
ATOM 4031 C C . MET B 1 92 ? 9.352 26.234 1.136 1 74.88 92 MET B C 1
ATOM 4033 O O . MET B 1 92 ? 9.711 26.812 0.104 1 74.88 92 MET B O 1
ATOM 4037 N N . ASP B 1 93 ? 10.203 25.812 2.025 1 83.56 93 ASP B N 1
ATOM 4038 C CA . ASP B 1 93 ? 11.641 25.719 1.77 1 83.56 93 ASP B CA 1
ATOM 4039 C C . ASP B 1 93 ? 11.938 24.766 0.626 1 83.56 93 ASP B C 1
ATOM 4041 O O . ASP B 1 93 ? 11.203 23.797 0.413 1 83.56 93 ASP B O 1
ATOM 4045 N N . ASN B 1 94 ? 12.945 25.078 -0.17 1 87.81 94 ASN B N 1
ATOM 4046 C CA . ASN B 1 94 ? 13.359 24.203 -1.266 1 87.81 94 ASN B CA 1
ATOM 4047 C C . ASN B 1 94 ? 13.641 22.781 -0.777 1 87.81 94 ASN B C 1
ATOM 4049 O O . ASN B 1 94 ? 13.414 21.812 -1.503 1 87.81 94 ASN B O 1
ATOM 4053 N N . THR B 1 95 ? 14.086 22.688 0.398 1 88.06 95 THR B N 1
ATOM 4054 C CA . THR B 1 95 ? 14.398 21.375 0.978 1 88.06 95 THR B CA 1
ATOM 4055 C C . THR B 1 95 ? 13.148 20.5 1.034 1 88.06 95 THR B C 1
ATOM 4057 O O . THR B 1 95 ? 13.219 19.297 0.815 1 88.06 95 THR B O 1
ATOM 4060 N N . MET B 1 96 ? 12.055 21.109 1.233 1 89.62 96 MET B N 1
ATOM 4061 C CA . MET B 1 96 ? 10.812 20.344 1.336 1 89.62 96 MET B CA 1
ATOM 4062 C C . MET B 1 96 ? 10.375 19.828 -0.034 1 89.62 96 MET B C 1
ATOM 4064 O O . MET B 1 96 ? 9.75 18.781 -0.139 1 89.62 96 MET B O 1
ATOM 4068 N N . VAL B 1 97 ? 10.734 20.562 -0.993 1 92.19 97 VAL B N 1
ATOM 4069 C CA . VAL B 1 97 ? 10.422 20.125 -2.35 1 92.19 97 VAL B CA 1
ATOM 4070 C C . VAL B 1 97 ? 11.242 18.891 -2.693 1 92.19 97 VAL B C 1
ATOM 4072 O O . VAL B 1 97 ? 10.719 17.938 -3.27 1 92.19 97 VAL B O 1
ATOM 4075 N N . TYR B 1 98 ? 12.5 18.953 -2.326 1 94.81 98 TYR B N 1
ATOM 4076 C CA . TYR B 1 98 ? 13.352 17.797 -2.537 1 94.81 98 TYR B CA 1
ATOM 4077 C C . TYR B 1 98 ? 12.82 16.578 -1.772 1 94.81 98 TYR B C 1
ATOM 4079 O O . TYR B 1 98 ? 12.773 15.477 -2.309 1 94.81 98 TYR B O 1
ATOM 4087 N N . VAL B 1 99 ? 12.414 16.828 -0.588 1 93.5 99 VAL B N 1
ATOM 4088 C CA . VAL B 1 99 ? 11.938 15.742 0.27 1 93.5 99 VAL B CA 1
ATOM 4089 C C . VAL B 1 99 ? 10.641 15.164 -0.301 1 93.5 99 VAL B C 1
ATOM 4091 O O . VAL B 1 99 ? 10.461 13.945 -0.328 1 93.5 99 VAL B O 1
ATOM 4094 N N . LEU B 1 100 ? 9.742 16.016 -0.727 1 94.06 100 LEU B N 1
ATOM 4095 C CA . LEU B 1 100 ? 8.516 15.555 -1.358 1 94.06 100 LEU B CA 1
ATOM 4096 C C . LEU B 1 100 ? 8.812 14.695 -2.58 1 94.06 100 LEU B C 1
ATOM 4098 O O . LEU B 1 100 ? 8.195 13.648 -2.773 1 94.06 100 LEU B O 1
ATOM 4102 N N . PHE B 1 101 ? 9.727 15.164 -3.334 1 96.56 101 PHE B N 1
ATOM 4103 C CA . PHE B 1 101 ? 10.117 14.414 -4.52 1 96.56 101 PHE B CA 1
ATOM 4104 C C . PHE B 1 101 ? 10.742 13.078 -4.129 1 96.56 101 PHE B C 1
ATOM 4106 O O . PHE B 1 101 ? 10.453 12.047 -4.75 1 96.56 101 PHE B O 1
ATOM 4113 N N . LEU B 1 102 ? 11.547 13.109 -3.121 1 96.38 102 LEU B N 1
ATOM 4114 C CA . LEU B 1 102 ? 12.188 11.883 -2.65 1 96.38 102 LEU B CA 1
ATOM 4115 C C . LEU B 1 102 ? 11.141 10.898 -2.135 1 96.38 102 LEU B C 1
ATOM 4117 O O . LEU B 1 102 ? 11.289 9.688 -2.303 1 96.38 102 LEU B O 1
ATOM 4121 N N . CYS B 1 103 ? 10.117 11.383 -1.48 1 96 103 CYS B N 1
ATOM 4122 C CA . CYS B 1 103 ? 9.023 10.516 -1.046 1 96 103 CYS B CA 1
ATOM 4123 C C . CYS B 1 103 ? 8.375 9.82 -2.236 1 96 103 CYS B C 1
ATOM 4125 O O . CYS B 1 103 ? 8.047 8.633 -2.164 1 96 103 CYS B O 1
ATOM 4127 N N . CYS B 1 104 ? 8.227 10.516 -3.281 1 95.69 104 CYS B N 1
ATOM 4128 C CA . CYS B 1 104 ? 7.648 9.945 -4.492 1 95.69 104 CYS B CA 1
ATOM 4129 C C . CYS B 1 104 ? 8.57 8.891 -5.094 1 95.69 104 CYS B C 1
ATOM 4131 O O . CYS B 1 104 ? 8.109 7.859 -5.578 1 95.69 104 CYS B O 1
ATOM 4133 N N . VAL B 1 105 ? 9.805 9.195 -5.07 1 96.62 105 VAL B N 1
ATOM 4134 C CA . VAL B 1 105 ? 10.773 8.234 -5.59 1 96.62 105 VAL B CA 1
ATOM 4135 C C . VAL B 1 105 ? 10.773 6.977 -4.723 1 96.62 105 VAL B C 1
ATOM 4137 O O . VAL B 1 105 ? 10.844 5.859 -5.242 1 96.62 105 VAL B O 1
ATOM 4140 N N . ASP B 1 106 ? 10.703 7.172 -3.426 1 96.31 106 ASP B N 1
ATOM 4141 C CA . ASP B 1 106 ? 10.633 6.035 -2.51 1 96.31 106 ASP B CA 1
ATOM 4142 C C . ASP B 1 106 ? 9.391 5.188 -2.787 1 96.31 106 ASP B C 1
ATOM 4144 O O . ASP B 1 106 ? 9.461 3.957 -2.781 1 96.31 106 ASP B O 1
ATOM 4148 N N . LEU B 1 107 ? 8.281 5.812 -3.051 1 94.88 107 LEU B N 1
ATOM 4149 C CA . LEU B 1 107 ? 7.055 5.098 -3.377 1 94.88 107 LEU B CA 1
ATOM 4150 C C . LEU B 1 107 ? 7.211 4.316 -4.68 1 94.88 107 LEU B C 1
ATOM 4152 O O . LEU B 1 107 ? 6.809 3.152 -4.758 1 94.88 107 LEU B O 1
ATOM 4156 N N . ALA B 1 108 ? 7.801 4.949 -5.641 1 94.25 108 ALA B N 1
ATOM 4157 C CA . ALA B 1 108 ? 8.047 4.281 -6.918 1 94.25 108 ALA B CA 1
ATOM 4158 C C . ALA B 1 108 ? 8.953 3.066 -6.738 1 94.25 108 ALA B C 1
ATOM 4160 O O . ALA B 1 108 ? 8.766 2.043 -7.402 1 94.25 108 ALA B O 1
ATOM 4161 N N . SER B 1 109 ? 9.859 3.199 -5.832 1 94.44 109 SER B N 1
ATOM 4162 C CA . SER B 1 109 ? 10.828 2.135 -5.598 1 94.44 109 SER B CA 1
ATOM 4163 C C . SER B 1 109 ? 10.195 0.966 -4.848 1 94.44 109 SER B C 1
ATOM 4165 O O . SER B 1 109 ? 10.703 -0.155 -4.891 1 94.44 109 SER B O 1
ATOM 4167 N N . ILE B 1 110 ? 9.125 1.173 -4.156 1 93.56 110 ILE B N 1
ATOM 4168 C CA . ILE B 1 110 ? 8.508 0.138 -3.338 1 93.56 110 ILE B CA 1
ATOM 4169 C C . ILE B 1 110 ? 7.414 -0.569 -4.137 1 93.56 110 ILE B C 1
ATOM 4171 O O . ILE B 1 110 ? 7.066 -1.716 -3.846 1 93.56 110 ILE B O 1
ATOM 4175 N N . ILE B 1 111 ? 6.941 -0.069 -5.215 1 91.19 111 ILE B N 1
ATOM 4176 C CA . ILE B 1 111 ? 5.824 -0.553 -6.016 1 91.19 111 ILE B CA 1
ATOM 4177 C C . ILE B 1 111 ? 6.16 -1.927 -6.594 1 91.19 111 ILE B C 1
ATOM 4179 O O . ILE B 1 111 ? 5.277 -2.779 -6.73 1 91.19 111 ILE B O 1
ATOM 4183 N N . PRO B 1 112 ? 7.406 -2.229 -6.914 1 92.5 112 PRO B N 1
ATOM 4184 C CA . PRO B 1 112 ? 7.715 -3.537 -7.5 1 92.5 112 PRO B CA 1
ATOM 4185 C C . PRO B 1 112 ? 7.719 -4.656 -6.461 1 92.5 112 PRO B C 1
ATOM 4187 O O . PRO B 1 112 ? 7.758 -5.836 -6.824 1 92.5 112 PRO B O 1
ATOM 4190 N N . LEU B 1 113 ? 7.617 -4.391 -5.23 1 92.62 113 LEU B N 1
ATOM 4191 C CA . LEU B 1 113 ? 7.781 -5.383 -4.172 1 92.62 113 LEU B CA 1
ATOM 4192 C C . LEU B 1 113 ? 6.719 -6.469 -4.281 1 92.62 113 LEU B C 1
ATOM 4194 O O . LEU B 1 113 ? 7.02 -7.656 -4.141 1 92.62 113 LEU B O 1
ATOM 4198 N N . PRO B 1 114 ? 5.453 -6.156 -4.602 1 90.25 114 PRO B N 1
ATOM 4199 C CA . PRO B 1 114 ? 4.465 -7.23 -4.75 1 90.25 114 PRO B CA 1
ATOM 4200 C C . PRO B 1 114 ? 4.809 -8.195 -5.883 1 90.25 114 PRO B C 1
ATOM 4202 O O . PRO B 1 114 ? 4.625 -9.406 -5.742 1 90.25 114 PRO B O 1
ATOM 4205 N N . MET B 1 115 ? 5.316 -7.68 -6.902 1 89.25 115 MET B N 1
ATOM 4206 C CA . MET B 1 115 ? 5.719 -8.531 -8.016 1 89.25 115 MET B CA 1
ATOM 4207 C C . MET B 1 115 ? 6.945 -9.367 -7.652 1 89.25 115 MET B C 1
ATOM 4209 O O . MET B 1 115 ? 7.066 -10.516 -8.07 1 89.25 115 MET B O 1
ATOM 4213 N N . ALA B 1 116 ? 7.812 -8.781 -6.887 1 89.12 116 ALA B N 1
ATOM 4214 C CA . ALA B 1 116 ? 8.984 -9.516 -6.418 1 89.12 116 ALA B CA 1
ATOM 4215 C C . ALA B 1 116 ? 8.57 -10.672 -5.504 1 89.12 116 ALA B C 1
ATOM 4217 O O . ALA B 1 116 ? 9.141 -11.758 -5.582 1 89.12 116 ALA B O 1
ATOM 4218 N N . ILE B 1 117 ? 7.598 -10.438 -4.695 1 88.19 117 ILE B N 1
ATOM 4219 C CA . ILE B 1 117 ? 7.105 -11.453 -3.77 1 88.19 117 ILE B CA 1
ATOM 4220 C C . ILE B 1 117 ? 6.539 -12.641 -4.555 1 88.19 117 ILE B C 1
ATOM 4222 O O . ILE B 1 117 ? 6.887 -13.789 -4.289 1 88.19 117 ILE B O 1
ATOM 4226 N N . VAL B 1 118 ? 5.762 -12.352 -5.578 1 84.81 118 VAL B N 1
ATOM 4227 C CA . VAL B 1 118 ? 5.117 -13.391 -6.367 1 84.81 118 VAL B CA 1
ATOM 4228 C C . VAL B 1 118 ? 6.164 -14.156 -7.172 1 84.81 118 VAL B C 1
ATOM 4230 O O . VAL B 1 118 ? 6.121 -15.383 -7.254 1 84.81 118 VAL B O 1
ATOM 4233 N N . ASP B 1 119 ? 7.035 -13.43 -7.68 1 83.56 119 ASP B N 1
ATOM 4234 C CA . ASP B 1 119 ? 8.102 -14.055 -8.453 1 83.56 119 ASP B CA 1
ATOM 4235 C C . ASP B 1 119 ? 8.93 -15 -7.586 1 83.56 119 ASP B C 1
ATOM 4237 O O . ASP B 1 119 ? 9.297 -16.094 -8.023 1 83.56 119 ASP B O 1
ATOM 4241 N N . GLN B 1 120 ? 9.188 -14.633 -6.398 1 81.44 120 GLN B N 1
ATOM 4242 C CA . GLN B 1 120 ? 9.992 -15.445 -5.488 1 81.44 120 GLN B CA 1
ATOM 4243 C C . GLN B 1 120 ? 9.203 -16.656 -4.988 1 81.44 120 GLN B C 1
ATOM 4245 O O . GLN B 1 120 ? 9.758 -17.75 -4.848 1 81.44 120 GLN B O 1
ATOM 4250 N N . LEU B 1 121 ? 7.98 -16.516 -4.762 1 78.75 121 LEU B N 1
ATOM 4251 C CA . LEU B 1 121 ? 7.168 -17.594 -4.227 1 78.75 121 LEU B CA 1
ATOM 4252 C C . LEU B 1 121 ? 6.867 -18.641 -5.305 1 78.75 121 LEU B C 1
ATOM 4254 O O . LEU B 1 121 ? 6.879 -19.844 -5.031 1 78.75 121 LEU B O 1
ATOM 4258 N N . LEU B 1 122 ? 6.664 -18.156 -6.531 1 76.88 122 LEU B N 1
ATOM 4259 C CA . LEU B 1 122 ? 6.312 -19.062 -7.617 1 76.88 122 LEU B CA 1
ATOM 4260 C C . LEU B 1 122 ? 7.562 -19.641 -8.281 1 76.88 122 LEU B C 1
ATOM 4262 O O . LEU B 1 122 ? 7.566 -20.781 -8.734 1 76.88 122 LEU B O 1
ATOM 4266 N N . GLY B 1 123 ? 8.57 -18.797 -8.328 1 75.75 123 GLY B N 1
ATOM 4267 C CA . GLY B 1 123 ? 9.789 -19.203 -9.008 1 75.75 123 GLY B CA 1
ATOM 4268 C C . GLY B 1 123 ? 9.766 -18.906 -10.492 1 75.75 123 GLY B C 1
ATOM 4269 O O . GLY B 1 123 ? 10.68 -19.297 -11.227 1 75.75 123 GLY B O 1
ATOM 4270 N N . PHE B 1 124 ? 8.641 -18.438 -10.969 1 79 124 PHE B N 1
ATOM 4271 C CA . PHE B 1 124 ? 8.555 -18.016 -12.359 1 79 124 PHE B CA 1
ATOM 4272 C C . PHE B 1 124 ? 7.805 -16.703 -12.484 1 79 124 PHE B C 1
ATOM 4274 O O . PHE B 1 124 ? 7.102 -16.297 -11.562 1 79 124 PHE B O 1
ATOM 4281 N N . TRP B 1 125 ? 8.023 -16.031 -13.625 1 82.94 125 TRP B N 1
ATOM 4282 C CA . TRP B 1 125 ? 7.441 -14.727 -13.898 1 82.94 125 TRP B CA 1
ATOM 4283 C C . TRP B 1 125 ? 6.09 -14.867 -14.594 1 82.94 125 TRP B C 1
ATOM 4285 O O . TRP B 1 125 ? 6.004 -15.43 -15.688 1 82.94 125 TRP B O 1
ATOM 4295 N N . MET B 1 126 ? 5.047 -14.312 -13.969 1 78.38 126 MET B N 1
ATOM 4296 C CA . MET B 1 126 ? 3.709 -14.523 -14.508 1 78.38 126 MET B CA 1
ATOM 4297 C C . MET B 1 126 ? 3.148 -13.234 -15.094 1 78.38 126 MET B C 1
ATOM 4299 O O . MET B 1 126 ? 2.037 -13.211 -15.625 1 78.38 126 MET B O 1
ATOM 4303 N N . PHE B 1 127 ? 3.857 -12.047 -15.094 1 83 127 PHE B N 1
ATOM 4304 C CA . PHE B 1 127 ? 3.262 -10.742 -15.375 1 83 127 PHE B CA 1
ATOM 4305 C C . PHE B 1 127 ? 3.512 -10.336 -16.828 1 83 127 PHE B C 1
ATOM 4307 O O . PHE B 1 127 ? 2.932 -9.359 -17.297 1 83 127 PHE B O 1
ATOM 4314 N N . GLY B 1 128 ? 4.301 -10.93 -17.547 1 82.94 128 GLY B N 1
ATOM 4315 C CA . GLY B 1 128 ? 4.523 -10.586 -18.953 1 82.94 128 GLY B CA 1
ATOM 4316 C C . GLY B 1 128 ? 5.695 -9.641 -19.156 1 82.94 128 GLY B C 1
ATOM 4317 O O . GLY B 1 128 ? 6.414 -9.32 -18.203 1 82.94 128 GLY B O 1
ATOM 4318 N N . THR B 1 129 ? 5.863 -9.164 -20.359 1 87.25 129 THR B N 1
ATOM 4319 C CA . THR B 1 129 ? 7.047 -8.398 -20.75 1 87.25 129 THR B CA 1
ATOM 4320 C C . THR B 1 129 ? 6.922 -6.949 -20.297 1 87.25 129 THR B C 1
ATOM 4322 O O . THR B 1 129 ? 7.895 -6.352 -19.828 1 87.25 129 THR B O 1
ATOM 4325 N N . PHE B 1 130 ? 5.742 -6.359 -20.453 1 88.25 130 PHE B N 1
ATOM 4326 C CA . PHE B 1 130 ? 5.566 -4.969 -20.047 1 88.25 130 PHE B CA 1
ATOM 4327 C C . PHE B 1 130 ? 5.895 -4.789 -18.562 1 88.25 130 PHE B C 1
ATOM 4329 O O . PHE B 1 130 ? 6.633 -3.875 -18.203 1 88.25 130 PHE B O 1
ATOM 4336 N N . PHE B 1 131 ? 5.375 -5.691 -17.766 1 89.5 131 PHE B N 1
ATOM 4337 C CA . PHE B 1 131 ? 5.586 -5.562 -16.328 1 89.5 131 PHE B CA 1
ATOM 4338 C C . PHE B 1 131 ? 7.008 -5.961 -15.953 1 89.5 131 PHE B C 1
ATOM 4340 O O . PHE B 1 131 ? 7.539 -5.504 -14.938 1 89.5 131 PHE B O 1
ATOM 4347 N N . CYS B 1 132 ? 7.582 -6.801 -16.781 1 91 132 CYS B N 1
ATOM 4348 C CA . CYS B 1 132 ? 8.992 -7.105 -16.562 1 91 132 CYS B CA 1
ATOM 4349 C C . CYS B 1 132 ? 9.852 -5.863 -16.734 1 91 132 CYS B C 1
ATOM 4351 O O . CYS B 1 132 ? 10.719 -5.582 -15.914 1 91 132 CYS B O 1
ATOM 4353 N N . LYS B 1 133 ? 9.586 -5.102 -17.766 1 92.81 133 LYS B N 1
ATOM 4354 C CA . LYS B 1 133 ? 10.312 -3.863 -18.016 1 92.81 133 LYS B CA 1
ATOM 4355 C C . LYS B 1 133 ? 10.078 -2.844 -16.906 1 92.81 133 LYS B C 1
ATOM 4357 O O . LYS B 1 133 ? 11.016 -2.186 -16.453 1 92.81 133 LYS B O 1
ATOM 4362 N N . LEU B 1 134 ? 8.859 -2.744 -16.5 1 91.69 134 LEU B N 1
ATOM 4363 C CA . LEU B 1 134 ? 8.508 -1.805 -15.438 1 91.69 134 LEU B CA 1
ATOM 4364 C C . LEU B 1 134 ? 9.164 -2.193 -14.117 1 91.69 134 LEU B C 1
ATOM 4366 O O . LEU B 1 134 ? 9.664 -1.331 -13.391 1 91.69 134 LEU B O 1
ATOM 4370 N N . TYR B 1 135 ? 9.125 -3.459 -13.875 1 92.25 135 TYR B N 1
ATOM 4371 C CA . TYR B 1 135 ? 9.727 -4 -12.656 1 92.25 135 TYR B CA 1
ATOM 4372 C C . TYR B 1 135 ? 11.211 -3.656 -12.586 1 92.25 135 TYR B C 1
ATOM 4374 O O . TYR B 1 135 ? 11.68 -3.113 -11.578 1 92.25 135 TYR B O 1
ATOM 4382 N N . ARG B 1 136 ? 11.906 -3.85 -13.602 1 91.56 136 ARG B N 1
ATOM 4383 C CA . ARG B 1 136 ? 13.344 -3.578 -13.648 1 91.56 136 ARG B CA 1
ATOM 4384 C C . ARG B 1 136 ? 13.617 -2.08 -13.602 1 91.56 136 ARG B C 1
ATOM 4386 O O . ARG B 1 136 ? 14.547 -1.634 -12.93 1 91.56 136 ARG B O 1
ATOM 4393 N N . CYS B 1 137 ? 12.844 -1.361 -14.227 1 93.12 137 CYS B N 1
ATOM 4394 C CA . CYS B 1 137 ? 13 0.088 -14.273 1 93.12 137 CYS B CA 1
ATOM 4395 C C . CYS B 1 137 ? 12.82 0.696 -12.883 1 93.12 137 CYS B C 1
ATOM 4397 O O . CYS B 1 137 ? 13.688 1.43 -12.406 1 93.12 137 CYS B O 1
ATOM 4399 N N . LEU B 1 138 ? 11.758 0.357 -12.227 1 93.12 138 LEU B N 1
ATOM 4400 C CA . LEU B 1 138 ? 11.43 0.957 -10.938 1 93.12 138 LEU B CA 1
ATOM 4401 C C . LEU B 1 138 ? 12.438 0.549 -9.875 1 93.12 138 LEU B C 1
ATOM 4403 O O . LEU B 1 138 ? 12.75 1.335 -8.977 1 93.12 138 LEU B O 1
ATOM 4407 N N . GLU B 1 139 ? 12.898 -0.585 -9.969 1 89 139 GLU B N 1
ATOM 4408 C CA . GLU B 1 139 ? 13.906 -1.054 -9.016 1 89 139 GLU B CA 1
ATOM 4409 C C . GLU B 1 139 ? 15.18 -0.226 -9.117 1 89 139 GLU B C 1
ATOM 4411 O O . GLU B 1 139 ? 15.805 0.09 -8.094 1 89 139 GLU B O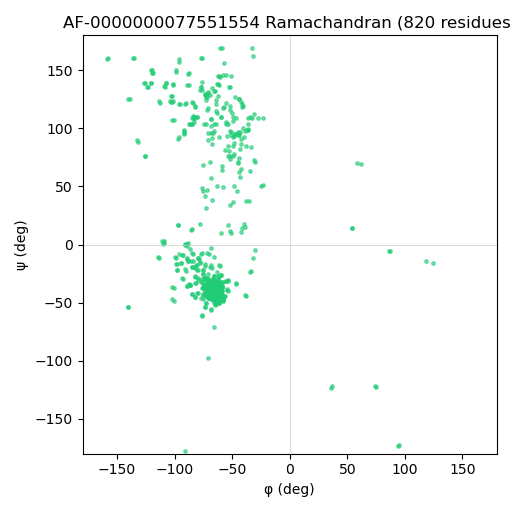 1
ATOM 4416 N N . HIS B 1 140 ? 15.508 0.16 -10.281 1 90.69 140 HIS B N 1
ATOM 4417 C CA . HIS B 1 140 ? 16.781 0.847 -10.484 1 90.69 140 HIS B CA 1
ATOM 4418 C C . HIS B 1 140 ? 16.609 2.361 -10.406 1 90.69 140 HIS B C 1
ATOM 4420 O O . HIS B 1 140 ? 17.547 3.082 -10.062 1 90.69 140 HIS B O 1
ATOM 4426 N N . VAL B 1 141 ? 15.469 2.818 -10.758 1 91.06 141 VAL B N 1
ATOM 4427 C CA . VAL B 1 141 ? 15.203 4.254 -10.695 1 91.06 141 VAL B CA 1
ATOM 4428 C C . VAL B 1 141 ? 15.352 4.75 -9.266 1 91.06 141 VAL B C 1
ATOM 4430 O O . VAL B 1 141 ? 15.938 5.809 -9.023 1 91.06 141 VAL B O 1
ATOM 4433 N N . GLY B 1 142 ? 14.867 3.979 -8.328 1 89.69 142 GLY B N 1
ATOM 4434 C CA . GLY B 1 142 ? 14.969 4.367 -6.934 1 89.69 142 GLY B CA 1
ATOM 4435 C C . GLY B 1 142 ? 16.406 4.555 -6.469 1 89.69 142 GLY B C 1
ATOM 4436 O O . GLY B 1 142 ? 16.703 5.496 -5.73 1 89.69 142 GLY B O 1
ATOM 4437 N N . ARG B 1 143 ? 17.219 3.785 -6.945 1 88.25 143 ARG B N 1
ATOM 4438 C CA . ARG B 1 143 ? 18.625 3.807 -6.531 1 88.25 143 ARG B CA 1
ATOM 4439 C C . ARG B 1 143 ? 19.344 5.023 -7.102 1 88.25 143 ARG B C 1
ATOM 4441 O O . ARG B 1 143 ? 19.922 5.82 -6.355 1 88.25 143 ARG B O 1
ATOM 4448 N N . ALA B 1 144 ? 19.281 5.199 -8.359 1 93.81 144 ALA B N 1
ATOM 4449 C CA . ALA B 1 144 ? 20.062 6.246 -9.023 1 93.81 144 ALA B CA 1
ATOM 4450 C C . ALA B 1 144 ? 19.422 7.621 -8.797 1 93.81 144 ALA B C 1
ATOM 4452 O O . ALA B 1 144 ? 20.109 8.562 -8.391 1 93.81 144 ALA B O 1
ATOM 4453 N N . LEU B 1 145 ? 18.156 7.691 -8.969 1 96.75 145 LEU B N 1
ATOM 4454 C CA . LEU B 1 145 ? 17.484 8.984 -8.867 1 96.75 145 LEU B CA 1
ATOM 4455 C C . LEU B 1 145 ? 17.562 9.531 -7.449 1 96.75 145 LEU B C 1
ATOM 4457 O O . LEU B 1 145 ? 17.797 10.727 -7.25 1 96.75 145 LEU B O 1
ATOM 4461 N N . SER B 1 146 ? 17.406 8.695 -6.438 1 96.31 146 SER B N 1
ATOM 4462 C CA . SER B 1 146 ? 17.531 9.141 -5.055 1 96.31 146 SER B CA 1
ATOM 4463 C C . SER B 1 146 ? 18.906 9.719 -4.781 1 96.31 146 SER B C 1
ATOM 4465 O O . SER B 1 146 ? 19.031 10.75 -4.117 1 96.31 146 SER B O 1
ATOM 4467 N N . THR B 1 147 ? 19.922 9.094 -5.277 1 96.69 147 THR B N 1
ATOM 4468 C CA . THR B 1 147 ? 21.281 9.57 -5.066 1 96.69 147 THR B CA 1
ATOM 4469 C C . THR B 1 147 ? 21.484 10.945 -5.691 1 96.69 147 THR B C 1
ATOM 4471 O O . THR B 1 147 ? 22.062 11.836 -5.066 1 96.69 147 THR B O 1
ATOM 4474 N N . PHE B 1 148 ? 20.938 11.102 -6.863 1 97.75 148 PHE B N 1
ATOM 4475 C CA . PHE B 1 148 ? 21.062 12.383 -7.559 1 97.75 148 PHE B CA 1
ATOM 4476 C C . PHE B 1 148 ? 20.312 13.477 -6.812 1 97.75 148 PHE B C 1
ATOM 4478 O O . PHE B 1 148 ? 20.828 14.594 -6.656 1 97.75 148 PHE B O 1
ATOM 4485 N N . VAL B 1 149 ? 19.156 13.141 -6.371 1 97.38 149 VAL B N 1
ATOM 4486 C CA . VAL B 1 149 ? 18.344 14.133 -5.676 1 97.38 149 VAL B CA 1
ATOM 4487 C C . VAL B 1 149 ? 18.984 14.484 -4.34 1 97.38 149 VAL B C 1
ATOM 4489 O O . VAL B 1 149 ? 19 15.656 -3.943 1 97.38 149 VAL B O 1
ATOM 4492 N N . LEU B 1 150 ? 19.547 13.531 -3.68 1 96.75 150 LEU B N 1
ATOM 4493 C CA . LEU B 1 150 ? 20.25 13.789 -2.43 1 96.75 150 LEU B CA 1
ATOM 4494 C C . LEU B 1 150 ? 21.453 14.695 -2.67 1 96.75 150 LEU B C 1
ATOM 4496 O O . LEU B 1 150 ? 21.75 15.57 -1.855 1 96.75 150 LEU B O 1
ATOM 4500 N N . ALA B 1 151 ? 22.109 14.484 -3.754 1 97.12 151 ALA B N 1
ATOM 4501 C CA . ALA B 1 151 ? 23.234 15.336 -4.105 1 97.12 151 ALA B CA 1
ATOM 4502 C C . ALA B 1 151 ? 22.781 16.766 -4.391 1 97.12 151 ALA B C 1
ATOM 4504 O O . ALA B 1 151 ? 23.406 17.734 -3.938 1 97.12 151 ALA B O 1
ATOM 4505 N N . ALA B 1 152 ? 21.719 16.875 -5.121 1 96.31 152 ALA B N 1
ATOM 4506 C CA . ALA B 1 152 ? 21.172 18.203 -5.41 1 96.31 152 ALA B CA 1
ATOM 4507 C C . ALA B 1 152 ? 20.734 18.906 -4.129 1 96.31 152 ALA B C 1
ATOM 4509 O O . ALA B 1 152 ? 20.969 20.109 -3.959 1 96.31 152 ALA B O 1
ATOM 4510 N N . MET B 1 153 ? 20.094 18.141 -3.301 1 95.38 153 MET B N 1
ATOM 4511 C CA . MET B 1 153 ? 19.641 18.703 -2.027 1 95.38 153 MET B CA 1
ATOM 4512 C C . MET B 1 153 ? 20.812 19.156 -1.182 1 95.38 153 MET B C 1
ATOM 4514 O O . MET B 1 153 ? 20.766 20.234 -0.57 1 95.38 153 MET B O 1
ATOM 4518 N N . SER B 1 154 ? 21.875 18.391 -1.104 1 95.44 154 SER B N 1
ATOM 4519 C CA . SER B 1 154 ? 23.062 18.766 -0.341 1 95.44 154 SER B CA 1
ATOM 4520 C C . SER B 1 154 ? 23.734 20 -0.925 1 95.44 154 SER B C 1
ATOM 4522 O O . SER B 1 154 ? 24.266 20.828 -0.185 1 95.44 154 SER B O 1
ATOM 4524 N N . PHE B 1 155 ? 23.703 20.109 -2.201 1 94.38 155 PHE B N 1
ATOM 4525 C CA . PHE B 1 155 ? 24.25 21.281 -2.863 1 94.38 155 PHE B CA 1
ATOM 4526 C C . PHE B 1 155 ? 23.453 22.531 -2.502 1 94.38 155 PHE B C 1
ATOM 4528 O O . PHE B 1 155 ? 24.031 23.578 -2.201 1 94.38 155 PHE B O 1
ATOM 4535 N N . ASP B 1 156 ? 22.203 22.391 -2.547 1 92.56 156 ASP B N 1
ATOM 4536 C CA . ASP B 1 156 ? 21.312 23.484 -2.189 1 92.56 156 ASP B CA 1
ATOM 4537 C C . ASP B 1 156 ? 21.547 23.938 -0.75 1 92.56 156 ASP B C 1
ATOM 4539 O O . ASP B 1 156 ? 21.625 25.141 -0.472 1 92.56 156 ASP B O 1
ATOM 4543 N N . ARG B 1 157 ? 21.656 23.016 0.122 1 89.81 157 ARG B N 1
ATOM 4544 C CA . ARG B 1 157 ? 21.891 23.328 1.525 1 89.81 157 ARG B CA 1
ATOM 4545 C C . ARG B 1 157 ? 23.25 23.984 1.71 1 89.81 157 ARG B C 1
ATOM 4547 O O . ARG B 1 157 ? 23.391 24.938 2.486 1 89.81 157 ARG B O 1
ATOM 4554 N N . PHE B 1 158 ? 24.203 23.516 0.994 1 91.44 158 PHE B N 1
ATOM 4555 C CA . PHE B 1 158 ? 25.547 24.078 1.033 1 91.44 158 PHE B CA 1
ATOM 4556 C C . PHE B 1 158 ? 25.531 25.531 0.573 1 91.44 158 PHE B C 1
ATOM 4558 O O . PHE B 1 158 ? 26.125 26.391 1.225 1 91.44 158 PHE B O 1
ATOM 4565 N N . LEU B 1 159 ? 24.859 25.812 -0.488 1 90.69 159 LEU B N 1
ATOM 4566 C CA . LEU B 1 159 ? 24.781 27.156 -1.033 1 90.69 159 LEU B CA 1
ATOM 4567 C C . LEU B 1 159 ? 24.047 28.094 -0.079 1 90.69 159 LEU B C 1
ATOM 4569 O O . LEU B 1 159 ? 24.453 29.25 0.1 1 90.69 159 LEU B O 1
ATOM 4573 N N . ARG B 1 160 ? 23.016 27.625 0.533 1 86.69 160 ARG B N 1
ATOM 4574 C CA . ARG B 1 160 ? 22.219 28.438 1.438 1 86.69 160 ARG B CA 1
ATOM 4575 C C . ARG B 1 160 ? 23 28.797 2.697 1 86.69 160 ARG B C 1
ATOM 4577 O O . ARG B 1 160 ? 22.812 29.875 3.266 1 86.69 160 ARG B O 1
ATOM 4584 N N . VAL B 1 161 ? 23.812 27.938 3.115 1 86.25 161 VAL B N 1
ATOM 4585 C CA . VAL B 1 161 ? 24.562 28.141 4.348 1 86.25 161 VAL B CA 1
ATOM 4586 C C . VAL B 1 161 ? 25.812 28.953 4.059 1 86.25 161 VAL B C 1
ATOM 4588 O O . VAL B 1 161 ? 26.141 29.891 4.801 1 86.25 161 VAL B O 1
ATOM 4591 N N . CYS B 1 162 ? 26.5 28.656 2.986 1 87 162 CYS B N 1
ATOM 4592 C CA . CYS B 1 162 ? 27.781 29.281 2.699 1 87 162 CYS B CA 1
ATOM 4593 C C . CYS B 1 162 ? 27.594 30.562 1.897 1 87 162 CYS B C 1
ATOM 4595 O O . CYS B 1 162 ? 28.406 31.5 2.004 1 87 162 CYS B O 1
ATOM 4597 N N . TYR B 1 163 ? 26.641 30.531 1.062 1 88.12 163 TYR B N 1
ATOM 4598 C CA . TYR B 1 163 ? 26.391 31.703 0.233 1 88.12 163 TYR B CA 1
ATOM 4599 C C . TYR B 1 163 ? 24.953 32.156 0.361 1 88.12 163 TYR B C 1
ATOM 4601 O O . TYR B 1 163 ? 24.156 32.031 -0.578 1 88.12 163 TYR B O 1
ATOM 4609 N N . PRO B 1 164 ? 24.594 32.812 1.476 1 80.19 164 PRO B N 1
ATOM 4610 C CA . PRO B 1 164 ? 23.203 33.188 1.76 1 80.19 164 PRO B CA 1
ATOM 4611 C C . PRO B 1 164 ? 22.609 34.125 0.718 1 80.19 164 PRO B C 1
ATOM 4613 O O . PRO B 1 164 ? 21.391 34.219 0.582 1 80.19 164 PRO B O 1
ATOM 4616 N N . HIS B 1 165 ? 23.359 34.781 -0.069 1 81.19 165 HIS B N 1
ATOM 4617 C CA . HIS B 1 165 ? 22.875 35.75 -1.059 1 81.19 165 HIS B CA 1
ATOM 4618 C C . HIS B 1 165 ? 22.422 35.031 -2.334 1 81.19 165 HIS B C 1
ATOM 4620 O O . HIS B 1 165 ? 21.703 35.625 -3.146 1 81.19 165 HIS B O 1
ATOM 4626 N N . LYS B 1 166 ? 22.859 33.875 -2.514 1 76.69 166 LYS B N 1
ATOM 4627 C CA . LYS B 1 166 ? 22.5 33.094 -3.699 1 76.69 166 LYS B CA 1
ATOM 4628 C C . LYS B 1 166 ? 21.344 32.156 -3.408 1 76.69 166 LYS B C 1
ATOM 4630 O O . LYS B 1 166 ? 21.531 31.094 -2.814 1 76.69 166 LYS B O 1
ATOM 4635 N N . LYS B 1 167 ? 20.141 32.625 -3.664 1 77.88 167 LYS B N 1
ATOM 4636 C CA . LYS B 1 167 ? 18.984 31.781 -3.424 1 77.88 167 LYS B CA 1
ATOM 4637 C C . LYS B 1 167 ? 18.547 31.078 -4.703 1 77.88 167 LYS B C 1
ATOM 4639 O O . LYS B 1 167 ? 18.453 31.703 -5.762 1 77.88 167 LYS B O 1
ATOM 4644 N N . ILE B 1 168 ? 18.562 29.812 -4.605 1 86.56 168 ILE B N 1
ATOM 4645 C CA . ILE B 1 168 ? 18.031 29.016 -5.703 1 86.56 168 ILE B CA 1
ATOM 4646 C C . ILE B 1 168 ? 16.5 29.125 -5.73 1 86.56 168 ILE B C 1
ATOM 4648 O O . ILE B 1 168 ? 15.844 28.938 -4.703 1 86.56 168 ILE B O 1
ATOM 4652 N N . THR B 1 169 ? 16 29.484 -6.859 1 89.31 169 THR B N 1
ATOM 4653 C CA . THR B 1 169 ? 14.562 29.656 -7.008 1 89.31 169 THR B CA 1
ATOM 4654 C C . THR B 1 169 ? 13.867 28.312 -7.117 1 89.31 169 THR B C 1
ATOM 4656 O O . THR B 1 169 ? 14.508 27.297 -7.41 1 89.31 169 THR B O 1
ATOM 4659 N N . ARG B 1 170 ? 12.602 28.328 -6.855 1 90.19 170 ARG B N 1
ATOM 4660 C CA . ARG B 1 170 ? 11.773 27.125 -6.926 1 90.19 170 ARG B CA 1
ATOM 4661 C C . ARG B 1 170 ? 11.766 26.562 -8.336 1 90.19 170 ARG B C 1
ATOM 4663 O O . ARG B 1 170 ? 11.766 25.344 -8.516 1 90.19 170 ARG B O 1
ATOM 4670 N N . CYS B 1 171 ? 11.781 27.391 -9.281 1 92.75 171 CYS B N 1
ATOM 4671 C CA . CYS B 1 171 ? 11.766 26.969 -10.672 1 92.75 171 CYS B CA 1
ATOM 4672 C C . CYS B 1 171 ? 13.055 26.219 -11.031 1 92.75 171 CYS B C 1
ATOM 4674 O O . CYS B 1 171 ? 13.023 25.234 -11.758 1 92.75 171 CYS B O 1
ATOM 4676 N N . THR B 1 172 ? 14.125 26.719 -10.453 1 93.06 172 THR B N 1
ATOM 4677 C CA . THR B 1 172 ? 15.398 26.062 -10.695 1 93.06 172 THR B CA 1
ATOM 4678 C C . THR B 1 172 ? 15.422 24.672 -10.07 1 93.06 172 THR B C 1
ATOM 4680 O O . THR B 1 172 ? 15.984 23.734 -10.641 1 93.06 172 THR B O 1
ATOM 4683 N N . VAL B 1 173 ? 14.812 24.547 -8.914 1 94.75 173 VAL B N 1
ATOM 4684 C CA . VAL B 1 173 ? 14.742 23.25 -8.242 1 94.75 173 VAL B CA 1
ATOM 4685 C C . VAL B 1 173 ? 13.938 22.266 -9.094 1 94.75 173 VAL B C 1
ATOM 4687 O O . VAL B 1 173 ? 14.367 21.141 -9.32 1 94.75 173 VAL B O 1
ATOM 4690 N N . PHE B 1 174 ? 12.82 22.688 -9.664 1 95.56 174 PHE B N 1
ATOM 4691 C CA . PHE B 1 174 ? 11.969 21.844 -10.5 1 95.56 174 PHE B CA 1
ATOM 4692 C C . PHE B 1 174 ? 12.688 21.453 -11.781 1 95.56 174 PHE B C 1
ATOM 4694 O O . PHE B 1 174 ? 12.57 20.312 -12.242 1 95.56 174 PHE B O 1
ATOM 4701 N N . ASN B 1 175 ? 13.383 22.406 -12.289 1 95.62 175 ASN B N 1
ATOM 4702 C CA . ASN B 1 175 ? 14.156 22.109 -13.492 1 95.62 175 ASN B CA 1
ATOM 4703 C C . ASN B 1 175 ? 15.25 21.078 -13.211 1 95.62 175 ASN B C 1
ATOM 4705 O O . ASN B 1 175 ? 15.477 20.172 -14.008 1 95.62 175 ASN B O 1
ATOM 4709 N N . GLN B 1 176 ? 15.914 21.234 -12.117 1 96 176 GLN B N 1
ATOM 4710 C CA . GLN B 1 176 ? 16.953 20.281 -11.719 1 96 176 GLN B CA 1
ATOM 4711 C C . GLN B 1 176 ? 16.375 18.891 -11.547 1 96 176 GLN B C 1
ATOM 4713 O O . GLN B 1 176 ? 16.953 17.906 -12.016 1 96 176 GLN B O 1
ATOM 4718 N N . LEU B 1 177 ? 15.242 18.797 -10.852 1 97.19 177 LEU B N 1
ATOM 4719 C CA . LEU B 1 177 ? 14.609 17.5 -10.617 1 97.19 177 LEU B CA 1
ATOM 4720 C C . LEU B 1 177 ? 14.188 16.859 -11.93 1 97.19 177 LEU B C 1
ATOM 4722 O O . LEU B 1 177 ? 14.328 15.648 -12.102 1 97.19 177 LEU B O 1
ATOM 4726 N N . PHE B 1 178 ? 13.758 17.656 -12.867 1 97.19 178 PHE B N 1
ATOM 4727 C CA . PHE B 1 178 ? 13.352 17.172 -14.18 1 97.19 178 PHE B CA 1
ATOM 4728 C C . PHE B 1 178 ? 14.562 16.641 -14.953 1 97.19 178 PHE B C 1
ATOM 4730 O O . PHE B 1 178 ? 14.508 15.562 -15.539 1 97.19 178 PHE B O 1
ATOM 4737 N N . VAL B 1 179 ? 15.562 17.359 -14.898 1 97.19 179 VAL B N 1
ATOM 4738 C CA . VAL B 1 179 ? 16.781 17 -15.625 1 97.19 179 VAL B CA 1
ATOM 4739 C C . VAL B 1 179 ? 17.375 15.727 -15.023 1 97.19 179 VAL B C 1
ATOM 4741 O O . VAL B 1 179 ? 17.797 14.82 -15.75 1 97.19 179 VAL B O 1
ATOM 4744 N N . LEU B 1 180 ? 17.453 15.688 -13.734 1 97.31 180 LEU B N 1
ATOM 4745 C CA . LEU B 1 180 ? 18.016 14.523 -13.055 1 97.31 180 LEU B CA 1
ATOM 4746 C C . LEU B 1 180 ? 17.172 13.281 -13.32 1 97.31 180 LEU B C 1
ATOM 4748 O O . LEU B 1 180 ? 17.719 12.188 -13.477 1 97.31 180 LEU B O 1
ATOM 4752 N N . SER B 1 181 ? 15.836 13.445 -13.383 1 97.19 181 SER B N 1
ATOM 4753 C CA . SER B 1 181 ? 14.953 12.328 -13.711 1 97.19 181 SER B CA 1
ATOM 4754 C C . SER B 1 181 ? 15.188 11.844 -15.141 1 97.19 181 SER B C 1
ATOM 4756 O O . SER B 1 181 ? 15.32 10.648 -15.375 1 97.19 181 SER B O 1
ATOM 4758 N N . ALA B 1 182 ? 15.32 12.781 -16.062 1 97.06 182 ALA B N 1
ATOM 4759 C CA . ALA B 1 182 ? 15.578 12.43 -17.453 1 97.06 182 ALA B CA 1
ATOM 4760 C C . ALA B 1 182 ? 16.922 11.734 -17.594 1 97.06 182 ALA B C 1
ATOM 4762 O O . ALA B 1 182 ? 17.047 10.75 -18.328 1 97.06 182 ALA B O 1
ATOM 4763 N N . PHE B 1 183 ? 17.844 12.258 -16.922 1 97.19 183 PHE B N 1
ATOM 4764 C CA . PHE B 1 183 ? 19.188 11.688 -16.953 1 97.19 183 PHE B CA 1
ATOM 4765 C C . PHE B 1 183 ? 19.172 10.258 -16.406 1 97.19 183 PHE B C 1
ATOM 4767 O O . PHE B 1 183 ? 19.844 9.383 -16.953 1 97.19 183 PHE B O 1
ATOM 4774 N N . THR B 1 184 ? 18.469 10.023 -15.352 1 97 184 THR B N 1
ATOM 4775 C CA . THR B 1 184 ? 18.359 8.695 -14.766 1 97 184 THR B CA 1
ATOM 4776 C C . THR B 1 184 ? 17.75 7.711 -15.758 1 97 184 THR B C 1
ATOM 4778 O O . THR B 1 184 ? 18.25 6.598 -15.922 1 97 184 THR B O 1
ATOM 4781 N N . PHE B 1 185 ? 16.75 8.141 -16.516 1 96.19 185 PHE B N 1
ATOM 4782 C CA . PHE B 1 185 ? 16.109 7.266 -17.484 1 96.19 185 PHE B CA 1
ATOM 4783 C C . PHE B 1 185 ? 17.031 7.008 -18.672 1 96.19 185 PHE B C 1
ATOM 4785 O O . PHE B 1 185 ? 17.016 5.922 -19.25 1 96.19 185 PHE B O 1
ATOM 4792 N N . LEU B 1 186 ? 17.844 7.945 -18.938 1 96 186 LEU B N 1
ATOM 4793 C CA . LEU B 1 186 ? 18.828 7.754 -19.984 1 96 186 LEU B CA 1
ATOM 4794 C C . LEU B 1 186 ? 19.859 6.703 -19.578 1 96 186 LEU B C 1
ATOM 4796 O O . LEU B 1 186 ? 20.234 5.844 -20.375 1 96 186 LEU B O 1
ATOM 4800 N N . LEU B 1 187 ? 20.328 6.77 -18.391 1 95.56 187 LEU B N 1
ATOM 4801 C CA . LEU B 1 187 ? 21.297 5.805 -17.875 1 95.56 187 LEU B CA 1
ATOM 4802 C C . LEU B 1 187 ? 20.688 4.402 -17.844 1 95.56 187 LEU B C 1
ATOM 4804 O O . LEU B 1 187 ? 21.406 3.414 -18.031 1 95.56 187 LEU B O 1
ATOM 4808 N N . LEU B 1 188 ? 19.375 4.309 -17.609 1 95.19 188 LEU B N 1
ATOM 4809 C CA . LEU B 1 188 ? 18.703 3.023 -17.453 1 95.19 188 LEU B CA 1
ATOM 4810 C C . LEU B 1 188 ? 18.188 2.508 -18.781 1 95.19 188 LEU B C 1
ATOM 4812 O O . LEU B 1 188 ? 17.672 1.392 -18.859 1 95.19 188 LEU B O 1
ATOM 4816 N N . SER B 1 189 ? 18.344 3.146 -19.891 1 93.81 189 SER B N 1
ATOM 4817 C CA . SER B 1 189 ? 17.75 2.854 -21.188 1 93.81 189 SER B CA 1
ATOM 4818 C C . SER B 1 189 ? 18.156 1.469 -21.688 1 93.81 189 SER B C 1
ATOM 4820 O O . SER B 1 189 ? 17.328 0.721 -22.203 1 93.81 189 SER B O 1
ATOM 4822 N N . PRO B 1 190 ? 19.438 1.055 -21.547 1 92.75 190 PRO B N 1
ATOM 4823 C CA . PRO B 1 190 ? 19.781 -0.287 -22.016 1 92.75 190 PRO B CA 1
ATOM 4824 C C . PRO B 1 190 ? 19.016 -1.387 -21.297 1 92.75 190 PRO B C 1
ATOM 4826 O O . PRO B 1 190 ? 18.656 -2.395 -21.906 1 92.75 190 PRO B O 1
ATOM 4829 N N . LEU B 1 191 ? 18.797 -1.187 -20.078 1 91.19 191 LEU B N 1
ATOM 4830 C CA . LEU B 1 191 ? 18.062 -2.158 -19.281 1 91.19 191 LEU B CA 1
ATOM 4831 C C . LEU B 1 191 ? 16.594 -2.191 -19.672 1 91.19 191 LEU B C 1
ATOM 4833 O O . LEU B 1 191 ? 16.016 -3.268 -19.844 1 91.19 191 LEU B O 1
ATOM 4837 N N . ILE B 1 192 ? 16.016 -0.987 -19.922 1 91.25 192 ILE B N 1
ATOM 4838 C CA . ILE B 1 192 ? 14.602 -0.873 -20.25 1 91.25 192 ILE B CA 1
ATOM 4839 C C . ILE B 1 192 ? 14.336 -1.461 -21.641 1 91.25 192 ILE B C 1
ATOM 4841 O O . ILE B 1 192 ? 13.32 -2.123 -21.859 1 91.25 192 ILE B O 1
ATOM 4845 N N . ILE B 1 193 ? 15.242 -1.375 -22.484 1 91.25 193 ILE B N 1
ATOM 4846 C CA . ILE B 1 193 ? 15.07 -1.817 -23.859 1 91.25 193 ILE B CA 1
ATOM 4847 C C . ILE B 1 193 ? 15.273 -3.328 -23.953 1 91.25 193 ILE B C 1
ATOM 4849 O O . ILE B 1 193 ? 14.539 -4.023 -24.656 1 91.25 193 ILE B O 1
ATOM 4853 N N . ARG B 1 194 ? 16.094 -3.873 -23.188 1 90.94 194 ARG B N 1
ATOM 4854 C CA . ARG B 1 194 ? 16.5 -5.258 -23.375 1 90.94 194 ARG B CA 1
ATOM 4855 C C . ARG B 1 194 ? 15.727 -6.195 -22.453 1 90.94 194 ARG B C 1
ATOM 4857 O O . ARG B 1 194 ? 15.625 -7.395 -22.734 1 90.94 194 ARG B O 1
ATOM 4864 N N . ALA B 1 195 ? 15.203 -5.664 -21.406 1 90.94 195 ALA B N 1
ATOM 4865 C CA . ALA B 1 195 ? 14.484 -6.516 -20.469 1 90.94 195 ALA B CA 1
ATOM 4866 C C . ALA B 1 195 ? 13.234 -7.109 -21.109 1 90.94 195 ALA B C 1
ATOM 4868 O O . ALA B 1 195 ? 12.523 -6.43 -21.844 1 90.94 195 ALA B O 1
ATOM 4869 N N . SER B 1 196 ? 13.023 -8.398 -20.969 1 89.88 196 SER B N 1
ATOM 4870 C CA . SER B 1 196 ? 11.836 -9.078 -21.484 1 89.88 196 SER B CA 1
ATOM 4871 C C . SER B 1 196 ? 11.578 -10.391 -20.75 1 89.88 196 SER B C 1
ATOM 4873 O O . SER B 1 196 ? 12.461 -10.891 -20.047 1 89.88 196 SER B O 1
ATOM 4875 N N . SER B 1 197 ? 10.375 -10.828 -20.859 1 87.19 197 SER B N 1
ATOM 4876 C CA . SER B 1 197 ? 10.016 -12.141 -20.328 1 87.19 197 SER B CA 1
ATOM 4877 C C . SER B 1 197 ? 10.383 -13.25 -21.312 1 87.19 197 SER B C 1
ATOM 4879 O O . SER B 1 197 ? 9.984 -13.219 -22.484 1 87.19 197 SER B O 1
ATOM 4881 N N . GLU B 1 198 ? 11.258 -14.102 -20.844 1 84.19 198 GLU B N 1
ATOM 4882 C CA . GLU B 1 198 ? 11.695 -15.203 -21.703 1 84.19 198 GLU B CA 1
ATOM 4883 C C . GLU B 1 198 ? 11.094 -16.531 -21.234 1 84.19 198 GLU B C 1
ATOM 4885 O O . GLU B 1 198 ? 10.977 -16.781 -20.031 1 84.19 198 GLU B O 1
ATOM 4890 N N . GLU B 1 199 ? 10.727 -17.219 -22.219 1 78.56 199 GLU B N 1
ATOM 4891 C CA . GLU B 1 199 ? 10.172 -18.547 -21.969 1 78.56 199 GLU B CA 1
ATOM 4892 C C . GLU B 1 199 ? 11.273 -19.594 -21.828 1 78.56 199 GLU B C 1
ATOM 4894 O O . GLU B 1 199 ? 12.188 -19.656 -22.656 1 78.56 199 GLU B O 1
ATOM 4899 N N . ILE B 1 200 ? 11.266 -20.234 -20.703 1 74.19 200 ILE B N 1
ATOM 4900 C CA . ILE B 1 200 ? 12.219 -21.312 -20.469 1 74.19 200 ILE B CA 1
ATOM 4901 C C . ILE B 1 200 ? 11.469 -22.641 -20.375 1 74.19 200 ILE B C 1
ATOM 4903 O O . ILE B 1 200 ? 10.5 -22.766 -19.625 1 74.19 200 ILE B O 1
ATOM 4907 N N . VAL B 1 201 ? 11.805 -23.578 -21.219 1 68 201 VAL B N 1
ATOM 4908 C CA . VAL B 1 201 ? 11.195 -24.906 -21.188 1 68 201 VAL B CA 1
ATOM 4909 C C . VAL B 1 201 ? 11.906 -25.781 -20.156 1 68 201 VAL B C 1
ATOM 4911 O O . VAL B 1 201 ? 13.117 -26 -20.25 1 68 201 VAL B O 1
ATOM 4914 N N . LEU B 1 202 ? 11.273 -26.094 -19.109 1 65.31 202 LEU B N 1
ATOM 4915 C CA . LEU B 1 202 ? 11.891 -26.891 -18.047 1 65.31 202 LEU B CA 1
ATOM 4916 C C . LEU B 1 202 ? 11.961 -28.359 -18.438 1 65.31 202 LEU B C 1
ATOM 4918 O O . LEU B 1 202 ? 13 -29 -18.25 1 65.31 202 LEU B O 1
ATOM 4922 N N . LYS B 1 203 ? 10.781 -29.016 -18.672 1 61.38 203 LYS B N 1
ATOM 4923 C CA . LYS B 1 203 ? 10.742 -30.438 -18.969 1 61.38 203 LYS B CA 1
ATOM 4924 C C . LYS B 1 203 ? 9.734 -30.734 -20.078 1 61.38 203 LYS B C 1
ATOM 4926 O O . LYS B 1 203 ? 8.672 -30.125 -20.141 1 61.38 203 LYS B O 1
ATOM 4931 N N . GLU B 1 204 ? 10.258 -31.391 -21.094 1 59.47 204 GLU B N 1
ATOM 4932 C CA . GLU B 1 204 ? 9.383 -31.891 -22.156 1 59.47 204 GLU B CA 1
ATOM 4933 C C . GLU B 1 204 ? 9.109 -33.375 -21.984 1 59.47 204 GLU B C 1
ATOM 4935 O O . GLU B 1 204 ? 10.031 -34.156 -21.812 1 59.47 204 GLU B O 1
ATOM 4940 N N . VAL B 1 205 ? 7.848 -33.656 -21.562 1 57.41 205 VAL B N 1
ATOM 4941 C CA . VAL B 1 205 ? 7.512 -35.062 -21.391 1 57.41 205 VAL B CA 1
ATOM 4942 C C . VAL B 1 205 ? 6.645 -35.531 -22.562 1 57.41 205 VAL B C 1
ATOM 4944 O O . VAL B 1 205 ? 5.719 -34.844 -22.969 1 57.41 205 VAL B O 1
ATOM 4947 N N . LEU B 1 206 ? 7.145 -36.594 -23.25 1 53.53 206 LEU B N 1
ATOM 4948 C CA . LEU B 1 206 ? 6.375 -37.219 -24.312 1 53.53 206 LEU B CA 1
ATOM 4949 C C . LEU B 1 206 ? 5.23 -38.062 -23.734 1 53.53 206 LEU B C 1
ATOM 4951 O O . LEU B 1 206 ? 5.457 -38.938 -22.906 1 53.53 206 LEU B O 1
ATOM 4955 N N . LEU B 1 207 ? 4.031 -37.469 -23.844 1 55.09 207 LEU B N 1
ATOM 4956 C CA . LEU B 1 207 ? 2.857 -38.25 -23.484 1 55.09 207 LEU B CA 1
ATOM 4957 C C . LEU B 1 207 ? 2.508 -39.25 -24.578 1 55.09 207 LEU B C 1
ATOM 4959 O O . LEU B 1 207 ? 2.648 -38.938 -25.766 1 55.09 207 LEU B O 1
ATOM 4963 N N . GLU B 1 208 ? 2.275 -40.438 -24.094 1 49.12 208 GLU B N 1
ATOM 4964 C CA . GLU B 1 208 ? 1.964 -41.5 -25.062 1 49.12 208 GLU B CA 1
ATOM 4965 C C . GLU B 1 208 ? 0.457 -41.688 -25.219 1 49.12 208 GLU B C 1
ATOM 4967 O O . GLU B 1 208 ? -0.309 -41.312 -24.312 1 49.12 208 GLU B O 1
ATOM 4972 N N . ASN B 1 209 ? -0.117 -42.25 -26.328 1 52.72 209 ASN B N 1
ATOM 4973 C CA . ASN B 1 209 ? -1.427 -42.75 -26.766 1 52.72 209 ASN B CA 1
ATOM 4974 C C . ASN B 1 209 ? -2.463 -41.625 -26.75 1 52.72 209 ASN B C 1
ATOM 4976 O O . ASN B 1 209 ? -3.299 -41.562 -25.844 1 52.72 209 ASN B O 1
ATOM 4980 N N . PRO B 1 210 ? -2.369 -40.75 -27.547 1 51.88 210 PRO B N 1
ATOM 4981 C CA . PRO B 1 210 ? -1.508 -40.375 -28.688 1 51.88 210 PRO B CA 1
ATOM 4982 C C . PRO B 1 210 ? -0.296 -39.562 -28.266 1 51.88 210 PRO B C 1
ATOM 4984 O O . PRO B 1 210 ? -0.293 -38.969 -27.172 1 51.88 210 PRO B O 1
ATOM 4987 N N . TYR B 1 211 ? 0.761 -39.781 -28.984 1 49.72 211 TYR B N 1
ATOM 4988 C CA . TYR B 1 211 ? 2.033 -39.125 -28.672 1 49.72 211 TYR B CA 1
ATOM 4989 C C . TYR B 1 211 ? 1.877 -37.625 -28.594 1 49.72 211 TYR B C 1
ATOM 4991 O O . TYR B 1 211 ? 1.408 -37 -29.547 1 49.72 211 TYR B O 1
ATOM 4999 N N . ARG B 1 212 ? 1.854 -37.156 -27.375 1 57.69 212 ARG B N 1
ATOM 5000 C CA . ARG B 1 212 ? 1.85 -35.719 -27.188 1 57.69 212 ARG B CA 1
ATOM 5001 C C . ARG B 1 212 ? 3.025 -35.281 -26.312 1 57.69 212 ARG B C 1
ATOM 5003 O O . ARG B 1 212 ? 3.521 -36.062 -25.5 1 57.69 212 ARG B O 1
ATOM 5010 N N . LEU B 1 213 ? 3.688 -34.25 -26.688 1 56.91 213 LEU B N 1
ATOM 5011 C CA . LEU B 1 213 ? 4.785 -33.688 -25.906 1 56.91 213 LEU B CA 1
ATOM 5012 C C . LEU B 1 213 ? 4.27 -32.688 -24.875 1 56.91 213 LEU B C 1
ATOM 5014 O O . LEU B 1 213 ? 3.664 -31.688 -25.219 1 56.91 213 LEU B O 1
ATOM 5018 N N . ALA B 1 214 ? 4.238 -33.156 -23.609 1 59.38 214 ALA B N 1
ATOM 5019 C CA . ALA B 1 214 ? 3.885 -32.25 -22.531 1 59.38 214 ALA B CA 1
ATOM 5020 C C . ALA B 1 214 ? 5.094 -31.438 -22.078 1 59.38 214 ALA B C 1
ATOM 5022 O O . ALA B 1 214 ? 6.117 -32 -21.688 1 59.38 214 ALA B O 1
ATOM 5023 N N . ARG B 1 215 ? 5.113 -30.125 -22.469 1 59.91 215 ARG B N 1
ATOM 5024 C CA . ARG B 1 215 ? 6.215 -29.25 -22.078 1 59.91 215 ARG B CA 1
ATOM 5025 C C . ARG B 1 215 ? 5.82 -28.359 -20.906 1 59.91 215 ARG B C 1
ATOM 5027 O O . ARG B 1 215 ? 4.711 -27.812 -20.875 1 59.91 215 ARG B O 1
ATOM 5034 N N . VAL B 1 216 ? 6.637 -28.484 -19.844 1 65.25 216 VAL B N 1
ATOM 5035 C CA . VAL B 1 216 ? 6.5 -27.531 -18.75 1 65.25 216 VAL B CA 1
ATOM 5036 C C . VAL B 1 216 ? 7.301 -26.266 -19.047 1 65.25 216 VAL B C 1
ATOM 5038 O O . VAL B 1 216 ? 8.531 -26.312 -19.141 1 65.25 216 VAL B O 1
ATOM 5041 N N . ARG B 1 217 ? 6.531 -25.156 -19.453 1 67.19 217 ARG B N 1
ATOM 5042 C CA . ARG B 1 217 ? 7.148 -23.891 -19.797 1 67.19 217 ARG B CA 1
ATOM 5043 C C . ARG B 1 217 ? 6.984 -22.875 -18.672 1 67.19 217 ARG B C 1
ATOM 5045 O O . ARG B 1 217 ? 5.91 -22.781 -18.062 1 67.19 217 ARG B O 1
ATOM 5052 N N . ILE B 1 218 ? 8.156 -22.297 -18.281 1 73.19 218 ILE B N 1
ATOM 5053 C CA . ILE B 1 218 ? 8.109 -21.234 -17.281 1 73.19 218 ILE B CA 1
ATOM 5054 C C . ILE B 1 218 ? 8.68 -19.953 -17.875 1 73.19 218 ILE B C 1
ATOM 5056 O O . ILE B 1 218 ? 9.477 -20 -18.812 1 73.19 218 ILE B O 1
ATOM 5060 N N . TYR B 1 219 ? 8.109 -18.875 -17.406 1 77.88 219 TYR B N 1
ATOM 5061 C CA . TYR B 1 219 ? 8.602 -17.578 -17.828 1 77.88 219 TYR B CA 1
ATOM 5062 C C . TYR B 1 219 ? 9.492 -16.953 -16.766 1 77.88 219 TYR B C 1
ATOM 5064 O O . TYR B 1 219 ? 9.258 -17.125 -15.562 1 77.88 219 TYR B O 1
ATOM 5072 N N . LYS B 1 220 ? 10.57 -16.391 -17.25 1 84 220 LYS B N 1
ATOM 5073 C CA . LYS B 1 220 ? 11.461 -15.641 -16.359 1 84 220 LYS B CA 1
ATOM 5074 C C . LYS B 1 220 ? 11.695 -14.227 -16.875 1 84 220 LYS B C 1
ATOM 5076 O O . LYS B 1 220 ? 11.711 -13.992 -18.094 1 84 220 LYS B O 1
ATOM 5081 N N . CYS B 1 221 ? 11.688 -13.336 -15.953 1 86.12 221 CYS B N 1
ATOM 5082 C CA . CYS B 1 221 ? 12.047 -11.961 -16.297 1 86.12 221 CYS B CA 1
ATOM 5083 C C . CYS B 1 221 ? 13.555 -11.797 -16.375 1 86.12 221 CYS B C 1
ATOM 5085 O O . CYS B 1 221 ? 14.25 -11.883 -15.367 1 86.12 221 CYS B O 1
ATOM 5087 N N . VAL B 1 222 ? 14.062 -11.609 -17.609 1 85.44 222 VAL B N 1
ATOM 5088 C CA . VAL B 1 222 ? 15.508 -11.547 -17.828 1 85.44 222 VAL B CA 1
ATOM 5089 C C . VAL B 1 222 ? 15.883 -10.203 -18.438 1 85.44 222 VAL B C 1
ATOM 5091 O O . VAL B 1 222 ? 15.109 -9.617 -19.203 1 85.44 222 VAL B O 1
ATOM 5094 N N . ASP B 1 223 ? 16.953 -9.633 -17.984 1 83.75 223 ASP B N 1
ATOM 5095 C CA . ASP B 1 223 ? 17.438 -8.352 -18.484 1 83.75 223 ASP B CA 1
ATOM 5096 C C . ASP B 1 223 ? 18.172 -8.516 -19.812 1 83.75 223 ASP B C 1
ATOM 5098 O O . ASP B 1 223 ? 18.312 -7.559 -20.578 1 83.75 223 ASP B O 1
ATOM 5102 N N . HIS B 1 224 ? 18.516 -9.625 -20.266 1 77.19 224 HIS B N 1
ATOM 5103 C CA . HIS B 1 224 ? 19.234 -9.938 -21.484 1 77.19 224 HIS B CA 1
ATOM 5104 C C . HIS B 1 224 ? 20.547 -9.164 -21.578 1 77.19 224 HIS B C 1
ATOM 5106 O O . HIS B 1 224 ? 21.047 -8.883 -22.672 1 77.19 224 HIS B O 1
ATOM 5112 N N . LEU B 1 225 ? 20.953 -8.594 -20.438 1 80.25 225 LEU B N 1
ATOM 5113 C CA . LEU B 1 225 ? 22.281 -7.996 -20.359 1 80.25 225 LEU B CA 1
ATOM 5114 C C . LEU B 1 225 ? 23.297 -9.008 -19.844 1 80.25 225 LEU B C 1
ATOM 5116 O O . LEU B 1 225 ? 23.234 -9.445 -18.688 1 80.25 225 LEU B O 1
ATOM 5120 N N . GLU B 1 226 ? 23.984 -9.648 -20.812 1 78.12 226 GLU B N 1
ATOM 5121 C CA . GLU B 1 226 ? 24.922 -10.68 -20.391 1 78.12 226 GLU B CA 1
ATOM 5122 C C . GLU B 1 226 ? 26.344 -10.344 -20.844 1 78.12 226 GLU B C 1
ATOM 5124 O O . GLU B 1 226 ? 26.531 -9.562 -21.781 1 78.12 226 GLU B O 1
ATOM 5129 N N . GLY B 1 227 ? 27.281 -10.789 -20.078 1 80 227 GLY B N 1
ATOM 5130 C CA . GLY B 1 227 ? 28.672 -10.648 -20.453 1 80 227 GLY B CA 1
ATOM 5131 C C . GLY B 1 227 ? 29.203 -9.234 -20.281 1 80 227 GLY B C 1
ATOM 5132 O O . GLY B 1 227 ? 29.078 -8.641 -19.203 1 80 227 GLY B O 1
ATOM 5133 N N . THR B 1 228 ? 29.688 -8.727 -21.391 1 83.88 228 THR B N 1
ATOM 5134 C CA . THR B 1 228 ? 30.375 -7.438 -21.359 1 83.88 228 THR B CA 1
ATOM 5135 C C . THR B 1 228 ? 29.375 -6.293 -21.219 1 83.88 228 THR B C 1
ATOM 5137 O O . THR B 1 228 ? 29.578 -5.383 -20.406 1 83.88 228 THR B O 1
ATOM 5140 N N . PRO B 1 229 ? 28.297 -6.324 -21.906 1 87.19 229 PRO B N 1
ATOM 5141 C CA . PRO B 1 229 ? 27.344 -5.23 -21.734 1 87.19 229 PRO B CA 1
ATOM 5142 C C . PRO B 1 229 ? 26.828 -5.105 -20.297 1 87.19 229 PRO B C 1
ATOM 5144 O O . PRO B 1 229 ? 26.594 -3.996 -19.828 1 87.19 229 PRO B O 1
ATOM 5147 N N . LEU B 1 230 ? 26.672 -6.23 -19.656 1 88 230 LEU B N 1
ATOM 5148 C CA . LEU B 1 230 ? 26.234 -6.191 -18.266 1 88 230 LEU B CA 1
ATOM 5149 C C . LEU B 1 230 ? 27.312 -5.586 -17.375 1 88 230 LEU B C 1
ATOM 5151 O O . LEU B 1 230 ? 27.016 -4.785 -16.484 1 88 230 LEU B O 1
ATOM 5155 N N . ALA B 1 231 ? 28.516 -5.938 -17.625 1 88.31 231 ALA B N 1
ATOM 5156 C CA . ALA B 1 231 ? 29.641 -5.402 -16.844 1 88.31 231 ALA B CA 1
ATOM 5157 C C . ALA B 1 231 ? 29.75 -3.891 -17 1 88.31 231 ALA B C 1
ATOM 5159 O O . ALA B 1 231 ? 29.953 -3.168 -16.031 1 88.31 231 ALA B O 1
ATOM 5160 N N . VAL B 1 232 ? 29.625 -3.469 -18.234 1 91.12 232 VAL B N 1
ATOM 5161 C CA . VAL B 1 232 ? 29.703 -2.039 -18.516 1 91.12 232 VAL B CA 1
ATOM 5162 C C . VAL B 1 232 ? 28.547 -1.316 -17.844 1 91.12 232 VAL B C 1
ATOM 5164 O O . VAL B 1 232 ? 28.719 -0.241 -17.266 1 91.12 232 VAL B O 1
ATOM 5167 N N . PHE B 1 233 ? 27.438 -1.914 -17.922 1 92.44 233 PHE B N 1
ATOM 5168 C CA . PHE B 1 233 ? 26.25 -1.336 -17.312 1 92.44 233 PHE B CA 1
ATOM 5169 C C . PHE B 1 233 ? 26.438 -1.184 -15.805 1 92.44 233 PHE B C 1
ATOM 5171 O O . PHE B 1 233 ? 26.172 -0.122 -15.242 1 92.44 233 PHE B O 1
ATOM 5178 N N . ILE B 1 234 ? 26.922 -2.164 -15.117 1 91.75 234 ILE B N 1
ATOM 5179 C CA . ILE B 1 234 ? 27.141 -2.145 -13.672 1 91.75 234 ILE B CA 1
ATOM 5180 C C . ILE B 1 234 ? 28.172 -1.078 -13.312 1 91.75 234 ILE B C 1
ATOM 5182 O O . ILE B 1 234 ? 27.984 -0.319 -12.359 1 91.75 234 ILE B O 1
ATOM 5186 N N . MET B 1 235 ? 29.141 -0.952 -14.133 1 93.38 235 MET B N 1
ATOM 5187 C CA . MET B 1 235 ? 30.234 -0.028 -13.844 1 93.38 235 MET B CA 1
ATOM 5188 C C . MET B 1 235 ? 29.766 1.419 -13.961 1 93.38 235 MET B C 1
ATOM 5190 O O . MET B 1 235 ? 30.016 2.23 -13.062 1 93.38 235 MET B O 1
ATOM 5194 N N . TYR B 1 236 ? 29.078 1.695 -14.992 1 94.81 236 TYR B N 1
ATOM 5195 C CA . TYR B 1 236 ? 28.719 3.102 -15.117 1 94.81 236 TYR B CA 1
ATOM 5196 C C . TYR B 1 236 ? 27.562 3.449 -14.18 1 94.81 236 TYR B C 1
ATOM 5198 O O . TYR B 1 236 ? 27.453 4.594 -13.734 1 94.81 236 TYR B O 1
ATOM 5206 N N . MET B 1 237 ? 26.703 2.521 -13.945 1 94.56 237 MET B N 1
ATOM 5207 C CA . MET B 1 237 ? 25.672 2.779 -12.953 1 94.56 237 MET B CA 1
ATOM 5208 C C . MET B 1 237 ? 26.281 2.988 -11.57 1 94.56 237 MET B C 1
ATOM 5210 O O . MET B 1 237 ? 25.797 3.807 -10.789 1 94.56 237 MET B O 1
ATOM 5214 N N . PHE B 1 238 ? 27.297 2.242 -11.297 1 95.56 238 PHE B N 1
ATOM 5215 C CA . PHE B 1 238 ? 27.969 2.41 -10.016 1 95.56 238 PHE B CA 1
ATOM 5216 C C . PHE B 1 238 ? 28.719 3.74 -9.961 1 95.56 238 PHE B C 1
ATOM 5218 O O . PHE B 1 238 ? 28.578 4.5 -9.008 1 95.56 238 PHE B O 1
ATOM 5225 N N . LEU B 1 239 ? 29.422 4.047 -10.953 1 96.31 239 LEU B N 1
ATOM 5226 C CA . LEU B 1 239 ? 30.266 5.234 -10.953 1 96.31 239 LEU B CA 1
ATOM 5227 C C . LEU B 1 239 ? 29.438 6.5 -11.062 1 96.31 239 LEU B C 1
ATOM 5229 O O . LEU B 1 239 ? 29.547 7.406 -10.234 1 96.31 239 LEU B O 1
ATOM 5233 N N . VAL B 1 240 ? 28.562 6.512 -12.023 1 96.69 240 VAL B N 1
ATOM 5234 C CA . VAL B 1 240 ? 27.812 7.723 -12.32 1 96.69 240 VAL B CA 1
ATOM 5235 C C . VAL B 1 240 ? 26.562 7.781 -11.445 1 96.69 240 VAL B C 1
ATOM 5237 O O . VAL B 1 240 ? 26.156 8.859 -10.992 1 96.69 240 VAL B O 1
ATOM 5240 N N . GLY B 1 241 ? 26.016 6.645 -11.203 1 95 241 GLY B N 1
ATOM 5241 C CA . GLY B 1 241 ? 24.75 6.605 -10.5 1 95 241 GLY B CA 1
ATOM 5242 C C . GLY B 1 241 ? 24.891 6.566 -8.992 1 95 241 GLY B C 1
ATOM 5243 O O . GLY B 1 241 ? 23.953 6.891 -8.266 1 95 241 GLY B O 1
ATOM 5244 N N . PHE B 1 242 ? 26.062 6.293 -8.484 1 96.19 242 PHE B N 1
ATOM 5245 C CA . PHE B 1 242 ? 26.172 6.125 -7.043 1 96.19 242 PHE B CA 1
ATOM 5246 C C . PHE B 1 242 ? 27.453 6.746 -6.527 1 96.19 242 PHE B C 1
ATOM 5248 O O . PHE B 1 242 ? 27.422 7.688 -5.73 1 96.19 242 PHE B O 1
ATOM 5255 N N . PHE B 1 243 ? 28.562 6.402 -7.051 1 96.75 243 PHE B N 1
ATOM 5256 C CA . PHE B 1 243 ? 29.859 6.742 -6.477 1 96.75 243 PHE B CA 1
ATOM 5257 C C . PHE B 1 243 ? 30.125 8.242 -6.57 1 96.75 243 PHE B C 1
ATOM 5259 O O . PHE B 1 243 ? 30.375 8.891 -5.555 1 96.75 243 PHE B O 1
ATOM 5266 N N . PHE B 1 244 ? 30.062 8.805 -7.688 1 97.31 244 PHE B N 1
ATOM 5267 C CA . PHE B 1 244 ? 30.375 10.219 -7.867 1 97.31 244 PHE B CA 1
ATOM 5268 C C . PHE B 1 244 ? 29.391 11.086 -7.09 1 97.31 244 PHE B C 1
ATOM 5270 O O . PHE B 1 244 ? 29.797 11.984 -6.352 1 97.31 244 PHE B O 1
ATOM 5277 N N . PRO B 1 245 ? 28.156 10.836 -7.203 1 96.94 245 PRO B N 1
ATOM 5278 C CA . PRO B 1 245 ? 27.203 11.633 -6.414 1 96.94 245 PRO B CA 1
ATOM 5279 C C . PRO B 1 245 ? 27.453 11.516 -4.91 1 96.94 245 PRO B C 1
ATOM 5281 O O . PRO B 1 245 ? 27.328 12.5 -4.184 1 96.94 245 PRO B O 1
ATOM 5284 N N . VAL B 1 246 ? 27.781 10.367 -4.445 1 97.38 246 VAL B N 1
ATOM 5285 C CA . VAL B 1 246 ? 28.031 10.164 -3.023 1 97.38 246 VAL B CA 1
ATOM 5286 C C . VAL B 1 246 ? 29.25 10.961 -2.592 1 97.38 246 VAL B C 1
ATOM 5288 O O . VAL B 1 246 ? 29.266 11.562 -1.513 1 97.38 246 VAL B O 1
ATOM 5291 N N . VAL B 1 247 ? 30.203 11.016 -3.41 1 97.69 247 VAL B N 1
ATOM 5292 C CA . VAL B 1 247 ? 31.406 11.805 -3.137 1 97.69 247 VAL B CA 1
ATOM 5293 C C . VAL B 1 247 ? 31.047 13.281 -3.07 1 97.69 247 VAL B C 1
ATOM 5295 O O . VAL B 1 247 ? 31.5 14 -2.178 1 97.69 247 VAL B O 1
ATOM 5298 N N . MET B 1 248 ? 30.234 13.695 -3.959 1 97.69 248 MET B N 1
ATOM 5299 C CA . MET B 1 248 ? 29.766 15.078 -3.953 1 97.69 248 MET B CA 1
ATOM 5300 C C . MET B 1 248 ? 29 15.391 -2.676 1 97.69 248 MET B C 1
ATOM 5302 O O . MET B 1 248 ? 29.219 16.438 -2.051 1 97.69 248 MET B O 1
ATOM 5306 N N . ILE B 1 249 ? 28.125 14.508 -2.309 1 97.38 249 ILE B N 1
ATOM 5307 C CA . ILE B 1 249 ? 27.344 14.688 -1.085 1 97.38 249 ILE B CA 1
ATOM 5308 C C . ILE B 1 249 ? 28.297 14.844 0.105 1 97.38 249 ILE B C 1
ATOM 5310 O O . ILE B 1 249 ? 28.125 15.758 0.919 1 97.38 249 ILE B O 1
ATOM 5314 N N . PHE B 1 250 ? 29.281 14.016 0.134 1 96.81 250 PHE B N 1
ATOM 5315 C CA . PHE B 1 250 ? 30.266 14.039 1.223 1 96.81 250 PHE B CA 1
ATOM 5316 C C . PHE B 1 250 ? 30.969 15.391 1.289 1 96.81 250 PHE B C 1
ATOM 5318 O O . PHE B 1 250 ? 31.047 16 2.357 1 96.81 250 PHE B O 1
ATOM 5325 N N . PHE B 1 251 ? 31.375 15.953 0.249 1 96.88 251 PHE B N 1
ATOM 5326 C CA . PHE B 1 251 ? 32.094 17.203 0.219 1 96.88 251 PHE B CA 1
ATOM 5327 C C . PHE B 1 251 ? 31.188 18.391 0.519 1 96.88 251 PHE B C 1
ATOM 5329 O O . PHE B 1 251 ? 31.547 19.297 1.264 1 96.88 251 PHE B O 1
ATOM 5336 N N . PHE B 1 252 ? 30 18.422 -0.044 1 96 252 PHE B N 1
ATOM 5337 C CA . PHE B 1 252 ? 29.078 19.516 0.215 1 96 252 PHE B CA 1
ATOM 5338 C C . PHE B 1 252 ? 28.734 19.594 1.699 1 96 252 PHE B C 1
ATOM 5340 O O . PHE B 1 252 ? 28.781 20.672 2.287 1 96 252 PHE B O 1
ATOM 5347 N N . TYR B 1 253 ? 28.5 18.484 2.289 1 94.62 253 TYR B N 1
ATOM 5348 C CA . TYR B 1 253 ? 28.141 18.5 3.701 1 94.62 253 TYR B CA 1
ATOM 5349 C C . TYR B 1 253 ? 29.344 18.781 4.574 1 94.62 253 TYR B C 1
ATOM 5351 O O . TYR B 1 253 ? 29.234 19.438 5.613 1 94.62 253 TYR B O 1
ATOM 5359 N N . ALA B 1 254 ? 30.516 18.297 4.141 1 95 254 ALA B N 1
ATOM 5360 C CA . ALA B 1 254 ? 31.734 18.594 4.887 1 95 254 ALA B CA 1
ATOM 5361 C C . ALA B 1 254 ? 32 20.094 4.922 1 95 254 ALA B C 1
ATOM 5363 O O . ALA B 1 254 ? 32.281 20.672 5.984 1 95 254 ALA B O 1
ATOM 5364 N N . PHE B 1 255 ? 31.859 20.734 3.812 1 94.69 255 PHE B N 1
ATOM 5365 C CA . PHE B 1 255 ? 32.062 22.172 3.721 1 94.69 255 PHE B CA 1
ATOM 5366 C C . PHE B 1 255 ? 30.984 22.922 4.492 1 94.69 255 PHE B C 1
ATOM 5368 O O . PHE B 1 255 ? 31.281 23.922 5.141 1 94.69 255 PHE B O 1
ATOM 5375 N N . MET B 1 256 ? 29.844 22.438 4.367 1 92.88 256 MET B N 1
ATOM 5376 C CA . MET B 1 256 ? 28.734 23.062 5.078 1 92.88 256 MET B CA 1
ATOM 5377 C C . MET B 1 256 ? 28.953 23.016 6.586 1 92.88 256 MET B C 1
ATOM 5379 O O . MET B 1 256 ? 28.797 24.016 7.277 1 92.88 256 MET B O 1
ATOM 5383 N N . VAL B 1 257 ? 29.328 21.828 7.074 1 92 257 VAL B N 1
ATOM 5384 C CA . VAL B 1 257 ? 29.531 21.641 8.508 1 92 257 VAL B CA 1
ATOM 5385 C C . VAL B 1 257 ? 30.719 22.484 8.977 1 92 257 VAL B C 1
ATOM 5387 O O . VAL B 1 257 ? 30.672 23.078 10.055 1 92 257 VAL B O 1
ATOM 5390 N N . ARG B 1 258 ? 31.734 22.641 8.234 1 92.44 258 ARG B N 1
ATOM 5391 C CA . ARG B 1 258 ? 32.875 23.484 8.57 1 92.44 258 ARG B CA 1
ATOM 5392 C C . ARG B 1 258 ? 32.469 24.938 8.711 1 92.44 258 ARG B C 1
ATOM 5394 O O . ARG B 1 258 ? 32.906 25.625 9.641 1 92.44 258 ARG B O 1
ATOM 5401 N N . ARG B 1 259 ? 31.703 25.375 7.797 1 90.56 259 ARG B N 1
ATOM 5402 C CA . ARG B 1 259 ? 31.234 26.75 7.836 1 90.56 259 ARG B CA 1
ATOM 5403 C C . ARG B 1 259 ? 30.359 27 9.062 1 90.56 259 ARG B C 1
ATOM 5405 O O . ARG B 1 259 ? 30.438 28.062 9.68 1 90.56 259 ARG B O 1
ATOM 5412 N N . LEU B 1 260 ? 29.516 26.016 9.359 1 88.75 260 LEU B N 1
ATOM 5413 C CA . LEU B 1 260 ? 28.641 26.141 10.516 1 88.75 260 LEU B CA 1
ATOM 5414 C C . LEU B 1 260 ? 29.453 26.188 11.805 1 88.75 260 LEU B C 1
ATOM 5416 O O . LEU B 1 260 ? 29.125 26.938 12.727 1 88.75 260 LEU B O 1
ATOM 5420 N N . ILE B 1 261 ? 30.531 25.391 11.867 1 87.75 261 ILE B N 1
ATOM 5421 C CA . ILE B 1 261 ? 31.375 25.359 13.047 1 87.75 261 ILE B CA 1
ATOM 5422 C C . ILE B 1 261 ? 32.094 26.703 13.203 1 87.75 261 ILE B C 1
ATOM 5424 O O . ILE B 1 261 ? 32.188 27.234 14.312 1 87.75 261 ILE B O 1
ATOM 5428 N N . VAL B 1 262 ? 32.531 27.266 12.188 1 87 262 VAL B N 1
ATOM 5429 C CA . VAL B 1 262 ? 33.25 28.531 12.211 1 87 262 VAL B CA 1
ATOM 5430 C C . VAL B 1 262 ? 32.281 29.656 12.641 1 87 262 VAL B C 1
ATOM 5432 O O . VAL B 1 262 ? 32.656 30.516 13.445 1 87 262 VAL B O 1
ATOM 5435 N N . ARG B 1 263 ? 31.141 29.641 12.109 1 84.81 263 ARG B N 1
ATOM 5436 C CA . ARG B 1 263 ? 30.172 30.688 12.438 1 84.81 263 ARG B CA 1
ATOM 5437 C C . ARG B 1 263 ? 29.703 30.562 13.883 1 84.81 263 ARG B C 1
ATOM 5439 O O . ARG B 1 263 ? 29.391 31.562 14.523 1 84.81 263 ARG B O 1
ATOM 5446 N N . SER B 1 264 ? 29.469 29.281 14.367 1 81.25 264 SER B N 1
ATOM 5447 C CA . SER B 1 264 ? 29.016 29.062 15.742 1 81.25 264 SER B CA 1
ATOM 5448 C C . SER B 1 264 ? 30.031 29.578 16.75 1 81.25 264 SER B C 1
ATOM 5450 O O . SER B 1 264 ? 29.688 29.875 17.891 1 81.25 264 SER B O 1
ATOM 5452 N N . ARG B 1 265 ? 31.25 29.641 16.469 1 77.69 265 ARG B N 1
ATOM 5453 C CA . ARG B 1 265 ? 32.281 30.172 17.344 1 77.69 265 ARG B CA 1
ATOM 5454 C C . ARG B 1 265 ? 32.125 31.672 17.516 1 77.69 265 ARG B C 1
ATOM 5456 O O . ARG B 1 265 ? 32.531 32.219 18.562 1 77.69 265 ARG B O 1
ATOM 5463 N N . SER B 1 266 ? 31.391 32.344 16.656 1 75.62 266 SER B N 1
ATOM 5464 C CA . SER B 1 266 ? 31.203 33.781 16.734 1 75.62 266 SER B CA 1
ATOM 5465 C C . SER B 1 266 ? 29.844 34.125 17.312 1 75.62 266 SER B C 1
ATOM 5467 O O . SER B 1 266 ? 29.734 35 18.172 1 75.62 266 SER B O 1
ATOM 5469 N N . ILE B 1 267 ? 28.625 33.469 16.844 1 69.62 267 ILE B N 1
ATOM 5470 C CA . ILE B 1 267 ? 27.266 33.75 17.297 1 69.62 267 ILE B CA 1
ATOM 5471 C C . ILE B 1 267 ? 26.562 32.406 17.609 1 69.62 267 ILE B C 1
ATOM 5473 O O . ILE B 1 267 ? 26.031 31.766 16.719 1 69.62 267 ILE B O 1
ATOM 5477 N N . LYS B 1 268 ? 26.641 31.859 18.875 1 59.81 268 LYS B N 1
ATOM 5478 C CA . LYS B 1 268 ? 26.234 30.516 19.266 1 59.81 268 LYS B CA 1
ATOM 5479 C C . LYS B 1 268 ? 24.719 30.344 19.141 1 59.81 268 LYS B C 1
ATOM 5481 O O . LYS B 1 268 ? 24.25 29.312 18.641 1 59.81 268 LYS B O 1
ATOM 5486 N N . THR B 1 269 ? 23.875 31.234 19.531 1 60.09 269 THR B N 1
ATOM 5487 C CA . THR B 1 269 ? 22.453 31.016 19.844 1 60.09 269 THR B CA 1
ATOM 5488 C C . THR B 1 269 ? 21.625 30.953 18.562 1 60.09 269 THR B C 1
ATOM 5490 O O . THR B 1 269 ? 20.672 30.188 18.469 1 60.09 269 THR B O 1
ATOM 5493 N N . SER B 1 270 ? 22.109 31.734 17.453 1 65.06 270 SER B N 1
ATOM 5494 C CA . SER B 1 270 ? 21.234 31.969 16.297 1 65.06 270 SER B CA 1
ATOM 5495 C C . SER B 1 270 ? 21.344 30.828 15.289 1 65.06 270 SER B C 1
ATOM 5497 O O . SER B 1 270 ? 20.5 30.688 14.414 1 65.06 270 SER B O 1
ATOM 5499 N N . GLN B 1 271 ? 22.297 29.797 15.555 1 69.5 271 GLN B N 1
ATOM 5500 C CA . GLN B 1 271 ? 22.547 28.828 14.492 1 69.5 271 GLN B CA 1
ATOM 5501 C C . GLN B 1 271 ? 21.969 27.469 14.844 1 69.5 271 GLN B C 1
ATOM 5503 O O . GLN B 1 271 ? 22.047 26.531 14.039 1 69.5 271 GLN B O 1
ATOM 5508 N N . LEU B 1 272 ? 21.312 27.312 15.922 1 71.5 272 LEU B N 1
ATOM 5509 C CA . LEU B 1 272 ? 20.859 26 16.391 1 71.5 272 LEU B CA 1
ATOM 5510 C C . LEU B 1 272 ? 19.812 25.422 15.445 1 71.5 272 LEU B C 1
ATOM 5512 O O . LEU B 1 272 ? 19.906 24.266 15.047 1 71.5 272 LEU B O 1
ATOM 5516 N N . PRO B 1 273 ? 18.969 26.281 15 1 75.75 273 PRO B N 1
ATOM 5517 C CA . PRO B 1 273 ? 17.969 25.734 14.086 1 75.75 273 PRO B CA 1
ATOM 5518 C C . PRO B 1 273 ? 18.547 25.312 12.742 1 75.75 273 PRO B C 1
ATOM 5520 O O . PRO B 1 273 ? 18.109 24.312 12.156 1 75.75 273 PRO B O 1
ATOM 5523 N N . VAL B 1 274 ? 19.547 25.953 12.266 1 79.12 274 VAL B N 1
ATOM 5524 C CA . VAL B 1 274 ? 20.188 25.641 10.984 1 79.12 274 VAL B CA 1
ATOM 5525 C C . VAL B 1 274 ? 21 24.359 11.117 1 79.12 274 VAL B C 1
ATOM 5527 O O . VAL B 1 274 ? 21 23.531 10.211 1 79.12 274 VAL B O 1
ATOM 5530 N N . ALA B 1 275 ? 21.594 24.156 12.188 1 82.62 275 ALA B N 1
ATOM 5531 C CA . ALA B 1 275 ? 22.406 22.969 12.445 1 82.62 275 ALA B CA 1
ATOM 5532 C C . ALA B 1 275 ? 21.531 21.719 12.555 1 82.62 275 ALA B C 1
ATOM 5534 O O . ALA B 1 275 ? 21.922 20.641 12.125 1 82.62 275 ALA B O 1
ATOM 5535 N N . ARG B 1 276 ? 20.422 21.875 13.109 1 84.12 276 ARG B N 1
ATOM 5536 C CA . ARG B 1 276 ? 19.5 20.75 13.25 1 84.12 276 ARG B CA 1
ATOM 5537 C C . ARG B 1 276 ? 19 20.297 11.883 1 84.12 276 ARG B C 1
ATOM 5539 O O . ARG B 1 276 ? 18.969 19.094 11.609 1 84.12 276 ARG B O 1
ATOM 5546 N N . VAL B 1 277 ? 18.594 21.25 11.086 1 85.25 277 VAL B N 1
ATOM 5547 C CA . VAL B 1 277 ? 18.141 20.922 9.734 1 85.25 277 VAL B CA 1
ATOM 5548 C C . VAL B 1 277 ? 19.266 20.219 8.969 1 85.25 277 VAL B C 1
ATOM 5550 O O . VAL B 1 277 ? 19.031 19.219 8.289 1 85.25 277 VAL B O 1
ATOM 5553 N N . ALA B 1 278 ? 20.438 20.75 9.117 1 87.56 278 ALA B N 1
ATOM 5554 C CA . ALA B 1 278 ? 21.594 20.125 8.477 1 87.56 278 ALA B CA 1
ATOM 5555 C C . ALA B 1 278 ? 21.828 18.719 8.992 1 87.56 278 ALA B C 1
ATOM 5557 O O . ALA B 1 278 ? 22.156 17.812 8.219 1 87.56 278 ALA B O 1
ATOM 5558 N N . GLY B 1 279 ? 21.625 18.531 10.242 1 90.12 279 GLY B N 1
ATOM 5559 C CA . GLY B 1 279 ? 21.781 17.219 10.844 1 90.12 279 GLY B CA 1
ATOM 5560 C C . GLY B 1 279 ? 20.844 16.172 10.258 1 90.12 279 GLY B C 1
ATOM 5561 O O . GLY B 1 279 ? 21.266 15.055 9.977 1 90.12 279 GLY B O 1
ATOM 5562 N N . TYR B 1 280 ? 19.656 16.516 10.016 1 91.5 280 TYR B N 1
ATOM 5563 C CA . TYR B 1 280 ? 18.672 15.578 9.477 1 91.5 280 TYR B CA 1
ATOM 5564 C C . TYR B 1 280 ? 18.969 15.266 8.008 1 91.5 280 TYR B C 1
ATOM 5566 O O . TYR B 1 280 ? 18.812 14.133 7.566 1 91.5 280 TYR B O 1
ATOM 5574 N N . THR B 1 281 ? 19.344 16.25 7.258 1 91.38 281 THR B N 1
ATOM 5575 C CA . THR B 1 281 ? 19.656 15.984 5.855 1 91.38 281 THR B CA 1
ATOM 5576 C C . THR B 1 281 ? 20.891 15.109 5.734 1 91.38 281 THR B C 1
ATOM 5578 O O . THR B 1 281 ? 20.969 14.25 4.852 1 91.38 281 THR B O 1
ATOM 5581 N N . ILE B 1 282 ? 21.844 15.352 6.633 1 93.88 282 ILE B N 1
ATOM 5582 C CA . ILE B 1 282 ? 23.016 14.492 6.672 1 93.88 282 ILE B CA 1
ATOM 5583 C C . ILE B 1 282 ? 22.625 13.078 7.07 1 93.88 282 ILE B C 1
ATOM 5585 O O . ILE B 1 282 ? 23.078 12.102 6.461 1 93.88 282 ILE B O 1
ATOM 5589 N N . ALA B 1 283 ? 21.781 12.977 8.016 1 94.12 283 ALA B N 1
ATOM 5590 C CA . ALA B 1 283 ? 21.328 11.672 8.477 1 94.12 283 ALA B CA 1
ATOM 5591 C C . ALA B 1 283 ? 20.609 10.906 7.355 1 94.12 283 ALA B C 1
ATOM 5593 O O . ALA B 1 283 ? 20.828 9.703 7.191 1 94.12 283 ALA B O 1
ATOM 5594 N N . ILE B 1 284 ? 19.812 11.562 6.609 1 94.62 284 ILE B N 1
ATOM 5595 C CA . ILE B 1 284 ? 19.109 10.961 5.48 1 94.62 284 ILE B CA 1
ATOM 5596 C C . ILE B 1 284 ? 20.125 10.422 4.473 1 94.62 284 ILE B C 1
ATOM 5598 O O . ILE B 1 284 ? 20 9.281 4.012 1 94.62 284 ILE B O 1
ATOM 5602 N N . SER B 1 285 ? 21.141 11.188 4.18 1 95.44 285 SER B N 1
ATOM 5603 C CA . SER B 1 285 ? 22.141 10.82 3.191 1 95.44 285 SER B CA 1
ATOM 5604 C C . SER B 1 285 ? 23.016 9.672 3.693 1 95.44 285 SER B C 1
ATOM 5606 O O . SER B 1 285 ? 23.328 8.75 2.939 1 95.44 285 SER B O 1
ATOM 5608 N N . VAL B 1 286 ? 23.391 9.734 4.898 1 95.56 286 VAL B N 1
ATOM 5609 C CA . VAL B 1 286 ? 24.219 8.688 5.473 1 95.56 286 VAL B CA 1
ATOM 5610 C C . VAL B 1 286 ? 23.453 7.371 5.516 1 95.56 286 VAL B C 1
ATOM 5612 O O . VAL B 1 286 ? 24 6.32 5.172 1 95.56 286 VAL B O 1
ATOM 5615 N N . PHE B 1 287 ? 22.25 7.414 5.922 1 95.62 287 PHE B N 1
ATOM 5616 C CA . PHE B 1 287 ? 21.422 6.215 5.961 1 95.62 287 PHE B CA 1
ATOM 5617 C C . PHE B 1 287 ? 21.266 5.621 4.566 1 95.62 287 PHE B C 1
ATOM 5619 O O . PHE B 1 287 ? 21.297 4.402 4.398 1 95.62 287 PHE B O 1
ATOM 5626 N N . PHE B 1 288 ? 21.062 6.434 3.625 1 95.94 288 PHE B N 1
ATOM 5627 C CA . PHE B 1 288 ? 20.953 6.012 2.234 1 95.94 288 PHE B CA 1
ATOM 5628 C C . PHE B 1 288 ? 22.203 5.281 1.779 1 95.94 288 PHE B C 1
ATOM 5630 O O . PHE B 1 288 ? 22.125 4.18 1.232 1 95.94 288 PHE B O 1
ATOM 5637 N N . VAL B 1 289 ? 23.375 5.844 2.039 1 95.06 289 VAL B N 1
ATOM 5638 C CA . VAL B 1 289 ? 24.641 5.27 1.603 1 95.06 289 VAL B CA 1
ATOM 5639 C C . VAL B 1 289 ? 24.891 3.949 2.326 1 95.06 289 VAL B C 1
ATOM 5641 O O . VAL B 1 289 ? 25.359 2.982 1.721 1 95.06 289 VAL B O 1
ATOM 5644 N N . LEU B 1 290 ? 24.516 3.896 3.523 1 94.81 290 LEU B N 1
ATOM 5645 C CA . LEU B 1 290 ? 24.703 2.686 4.312 1 94.81 290 LEU B CA 1
ATOM 5646 C C . LEU B 1 290 ? 23.844 1.547 3.787 1 94.81 290 LEU B C 1
ATOM 5648 O O . LEU B 1 290 ? 24.266 0.388 3.787 1 94.81 290 LEU B O 1
ATOM 5652 N N . CYS B 1 291 ? 22.703 1.854 3.328 1 94.25 291 CYS B N 1
ATOM 5653 C CA . CYS B 1 291 ? 21.766 0.84 2.869 1 94.25 291 CYS B CA 1
ATOM 5654 C C . CYS B 1 291 ? 22.078 0.4 1.446 1 94.25 291 CYS B C 1
ATOM 5656 O O . CYS B 1 291 ? 21.844 -0.752 1.081 1 94.25 291 CYS B O 1
ATOM 5658 N N . TRP B 1 292 ? 22.656 1.235 0.687 1 94 292 TRP B N 1
ATOM 5659 C CA . TRP B 1 292 ? 22.859 0.928 -0.724 1 94 292 TRP B CA 1
ATOM 5660 C C . TRP B 1 292 ? 24.281 0.417 -0.962 1 94 292 TRP B C 1
ATOM 5662 O O . TRP B 1 292 ? 24.547 -0.254 -1.963 1 94 292 TRP B O 1
ATOM 5672 N N . SER B 1 293 ? 25.203 0.606 -0.069 1 94.75 293 SER B N 1
ATOM 5673 C CA . SER B 1 293 ? 26.609 0.232 -0.253 1 94.75 293 SER B CA 1
ATOM 5674 C C . SER B 1 293 ? 26.766 -1.282 -0.347 1 94.75 293 SER B C 1
ATOM 5676 O O . SER B 1 293 ? 27.484 -1.783 -1.212 1 94.75 293 SER B O 1
ATOM 5678 N N . PRO B 1 294 ? 26.109 -2.039 0.522 1 94.06 294 PRO B N 1
ATOM 5679 C CA . PRO B 1 294 ? 26.281 -3.488 0.389 1 94.06 294 PRO B CA 1
ATOM 5680 C C . PRO B 1 294 ? 25.844 -4.004 -0.982 1 94.06 294 PRO B C 1
ATOM 5682 O O . PRO B 1 294 ? 26.469 -4.934 -1.517 1 94.06 294 PRO B O 1
ATOM 5685 N N . TYR B 1 295 ? 24.859 -3.469 -1.498 1 92.56 295 TYR B N 1
ATOM 5686 C CA . TYR B 1 295 ? 24.406 -3.857 -2.83 1 92.56 295 TYR B CA 1
ATOM 5687 C C . TYR B 1 295 ? 25.484 -3.586 -3.871 1 92.56 295 TYR B C 1
ATOM 5689 O O . TYR B 1 295 ? 25.812 -4.457 -4.684 1 92.56 295 TYR B O 1
ATOM 5697 N N . TRP B 1 296 ? 26.062 -2.449 -3.836 1 94 296 TRP B N 1
ATOM 5698 C CA . TRP B 1 296 ? 27.062 -2.078 -4.828 1 94 296 TRP B CA 1
ATOM 5699 C C . TRP B 1 296 ? 28.344 -2.885 -4.633 1 94 296 TRP B C 1
ATOM 5701 O O . TRP B 1 296 ? 29 -3.262 -5.605 1 94 296 TRP B O 1
ATOM 5711 N N . ILE B 1 297 ? 28.625 -3.154 -3.408 1 93.25 297 ILE B N 1
ATOM 5712 C CA . ILE B 1 297 ? 29.781 -3.984 -3.131 1 93.25 297 ILE B CA 1
ATOM 5713 C C . ILE B 1 297 ? 29.578 -5.387 -3.701 1 93.25 297 ILE B C 1
ATOM 5715 O O . ILE B 1 297 ? 30.469 -5.953 -4.324 1 93.25 297 ILE B O 1
ATOM 5719 N N . ALA B 1 298 ? 28.406 -5.883 -3.496 1 90 298 ALA B N 1
ATOM 5720 C CA . ALA B 1 298 ? 28.094 -7.207 -4.023 1 90 298 ALA B CA 1
ATOM 5721 C C . ALA B 1 298 ? 28.125 -7.211 -5.551 1 90 298 ALA B C 1
ATOM 5723 O O . ALA B 1 298 ? 28.656 -8.141 -6.164 1 90 298 ALA B O 1
ATOM 5724 N N . MET B 1 299 ? 27.609 -6.184 -6.148 1 89.81 299 MET B N 1
ATOM 5725 C CA . MET B 1 299 ? 27.547 -6.105 -7.605 1 89.81 299 MET B CA 1
ATOM 5726 C C . MET B 1 299 ? 28.953 -5.988 -8.195 1 89.81 299 MET B C 1
ATOM 5728 O O . MET B 1 299 ? 29.266 -6.605 -9.211 1 89.81 299 MET B O 1
ATOM 5732 N N . LEU B 1 300 ? 29.75 -5.219 -7.559 1 91 300 LEU B N 1
ATOM 5733 C CA . LEU B 1 300 ? 31.125 -5.055 -8.023 1 91 300 LEU B CA 1
ATOM 5734 C C . LEU B 1 300 ? 31.922 -6.34 -7.828 1 91 300 LEU B C 1
ATOM 5736 O O . LEU B 1 300 ? 32.75 -6.707 -8.68 1 91 300 LEU B O 1
ATOM 5740 N N . TYR B 1 301 ? 31.594 -6.98 -6.727 1 86.81 301 TYR B N 1
ATOM 5741 C CA . TYR B 1 301 ? 32.25 -8.258 -6.461 1 86.81 301 TYR B CA 1
ATOM 5742 C C . TYR B 1 301 ? 31.859 -9.289 -7.516 1 86.81 301 TYR B C 1
ATOM 5744 O O . TYR B 1 301 ? 32.719 -9.984 -8.055 1 86.81 301 TYR B O 1
ATOM 5752 N N . LEU B 1 302 ? 30.656 -9.352 -7.836 1 83.12 302 LEU B N 1
ATOM 5753 C CA . LEU B 1 302 ? 30.172 -10.305 -8.836 1 83.12 302 LEU B CA 1
ATOM 5754 C C . LEU B 1 302 ? 30.703 -9.945 -10.219 1 83.12 302 LEU B C 1
ATOM 5756 O O . LEU B 1 302 ? 31.031 -10.836 -11.016 1 83.12 302 LEU B O 1
ATOM 5760 N N . ASN B 1 303 ? 30.781 -8.703 -10.414 1 85.19 303 ASN B N 1
ATOM 5761 C CA . ASN B 1 303 ? 31.312 -8.25 -11.695 1 85.19 303 ASN B CA 1
ATOM 5762 C C . ASN B 1 303 ? 32.781 -8.578 -11.844 1 85.19 303 ASN B C 1
ATOM 5764 O O . ASN B 1 303 ? 33.25 -8.938 -12.922 1 85.19 303 ASN B O 1
ATOM 5768 N N . LEU B 1 304 ? 33.531 -8.469 -10.781 1 81.88 304 LEU B N 1
ATOM 5769 C CA . LEU B 1 304 ? 34.938 -8.773 -10.797 1 81.88 304 LEU B CA 1
ATOM 5770 C C . LEU B 1 304 ? 35.188 -10.281 -10.93 1 81.88 304 LEU B C 1
ATOM 5772 O O . LEU B 1 304 ? 36.062 -10.711 -11.664 1 81.88 304 LEU B O 1
ATOM 5776 N N . TYR B 1 305 ? 34.375 -10.992 -10.273 1 77.12 305 TYR B N 1
ATOM 5777 C CA . TYR B 1 305 ? 34.531 -12.438 -10.273 1 77.12 305 TYR B CA 1
ATOM 5778 C C . TYR B 1 305 ? 34.156 -13.031 -11.625 1 77.12 305 TYR B C 1
ATOM 5780 O O . TYR B 1 305 ? 34.688 -14.047 -12.047 1 77.12 305 TYR B O 1
ATOM 5788 N N . ARG B 1 306 ? 33.25 -12.453 -12.25 1 74.06 306 ARG B N 1
ATOM 5789 C CA . ARG B 1 306 ? 32.875 -12.93 -13.578 1 74.06 306 ARG B CA 1
ATOM 5790 C C . ARG B 1 306 ? 34.062 -12.914 -14.523 1 74.06 306 ARG B C 1
ATOM 5792 O O . ARG B 1 306 ? 34.188 -13.773 -15.406 1 74.06 306 ARG B O 1
ATOM 5799 N N . TYR B 1 307 ? 34.938 -12.047 -14.383 1 69.5 307 TYR B N 1
ATOM 5800 C CA . TYR B 1 307 ? 36.094 -11.922 -15.266 1 69.5 307 TYR B CA 1
ATOM 5801 C C . TYR B 1 307 ? 37.281 -12.734 -14.734 1 69.5 307 TYR B C 1
ATOM 5803 O O . TYR B 1 307 ? 38.156 -13.125 -15.492 1 69.5 307 TYR B O 1
ATOM 5811 N N . THR B 1 308 ? 37.219 -13 -13.484 1 68.44 308 THR B N 1
ATOM 5812 C CA . THR B 1 308 ? 38.406 -13.617 -12.906 1 68.44 308 THR B CA 1
ATOM 5813 C C . THR B 1 308 ? 38.188 -15.117 -12.711 1 68.44 308 THR B C 1
ATOM 5815 O O . THR B 1 308 ? 39.125 -15.898 -12.789 1 68.44 308 THR B O 1
ATOM 5818 N N . TRP B 1 309 ? 36.906 -15.43 -12.328 1 64.44 309 TRP B N 1
ATOM 5819 C CA . TRP B 1 309 ? 36.688 -16.812 -11.914 1 64.44 309 TRP B CA 1
ATOM 5820 C C . TRP B 1 309 ? 36.094 -17.641 -13.047 1 64.44 309 TRP B C 1
ATOM 5822 O O . TRP B 1 309 ? 35.5 -17.094 -13.977 1 64.44 309 TRP B O 1
ATOM 5832 N N . ASN B 1 310 ? 36.406 -18.891 -13.094 1 66 310 ASN B N 1
ATOM 5833 C CA . ASN B 1 310 ? 35.844 -19.828 -14.047 1 66 310 ASN B CA 1
ATOM 5834 C C . ASN B 1 310 ? 34.344 -19.969 -13.867 1 66 310 ASN B C 1
ATOM 5836 O O . ASN B 1 310 ? 33.812 -19.812 -12.758 1 66 310 ASN B O 1
ATOM 5840 N N . GLU B 1 311 ? 33.625 -20.016 -14.938 1 65.19 311 GLU B N 1
ATOM 5841 C CA . GLU B 1 311 ? 32.156 -20.094 -14.984 1 65.19 311 GLU B CA 1
ATOM 5842 C C . GLU B 1 311 ? 31.625 -21.156 -14.016 1 65.19 311 GLU B C 1
ATOM 5844 O O . GLU B 1 311 ? 30.594 -20.953 -13.375 1 65.19 311 GLU B O 1
ATOM 5849 N N . ASP B 1 312 ? 32.375 -22.25 -13.836 1 66.31 312 ASP B N 1
ATOM 5850 C CA . ASP B 1 312 ? 31.922 -23.344 -12.992 1 66.31 312 ASP B CA 1
ATOM 5851 C C . ASP B 1 312 ? 31.953 -22.953 -11.516 1 66.31 312 ASP B C 1
ATOM 5853 O O . ASP B 1 312 ? 31.062 -23.297 -10.758 1 66.31 312 ASP B O 1
ATOM 5857 N N . GLN B 1 313 ? 33.031 -22.312 -11.094 1 65.44 313 GLN B N 1
ATOM 5858 C CA . GLN B 1 313 ? 33.156 -21.906 -9.703 1 65.44 313 GLN B CA 1
ATOM 5859 C C . GLN B 1 313 ? 32.094 -20.891 -9.32 1 65.44 313 GLN B C 1
ATOM 5861 O O . GLN B 1 313 ? 31.547 -20.938 -8.219 1 65.44 313 GLN B O 1
ATOM 5866 N N . VAL B 1 314 ? 31.859 -20.062 -10.258 1 67.38 314 VAL B N 1
ATOM 5867 C CA . VAL B 1 314 ? 30.859 -19.016 -10.039 1 67.38 314 VAL B CA 1
ATOM 5868 C C . VAL B 1 314 ? 29.484 -19.656 -9.859 1 67.38 314 VAL B C 1
ATOM 5870 O O . VAL B 1 314 ? 28.719 -19.25 -8.992 1 67.38 314 VAL B O 1
ATOM 5873 N N . GLU B 1 315 ? 29.266 -20.656 -10.594 1 68.94 315 GLU B N 1
ATOM 5874 C CA . GLU B 1 315 ? 27.984 -21.328 -10.516 1 68.94 315 GLU B CA 1
ATOM 5875 C C . GLU B 1 315 ? 27.812 -22.047 -9.18 1 68.94 315 GLU B C 1
ATOM 5877 O O . GLU B 1 315 ? 26.719 -22.078 -8.617 1 68.94 315 GLU B O 1
ATOM 5882 N N . GLN B 1 316 ? 28.859 -22.625 -8.68 1 68.19 316 GLN B N 1
ATOM 5883 C CA . GLN B 1 316 ? 28.797 -23.328 -7.406 1 68.19 316 GLN B CA 1
ATOM 5884 C C . GLN B 1 316 ? 28.531 -22.375 -6.254 1 68.19 316 GLN B C 1
ATOM 5886 O O . GLN B 1 316 ? 27.766 -22.688 -5.34 1 68.19 316 GLN B O 1
ATOM 5891 N N . ILE B 1 317 ? 29.188 -21.281 -6.359 1 67.25 317 ILE B N 1
ATOM 5892 C CA . ILE B 1 317 ? 29.016 -20.297 -5.301 1 67.25 317 ILE B CA 1
ATOM 5893 C C . ILE B 1 317 ? 27.594 -19.734 -5.352 1 67.25 317 ILE B C 1
ATOM 5895 O O . ILE B 1 317 ? 26.953 -19.578 -4.316 1 67.25 317 ILE B O 1
ATOM 5899 N N . HIS B 1 318 ? 27.172 -19.578 -6.605 1 68.38 318 HIS B N 1
ATOM 5900 C CA . HIS B 1 318 ? 25.859 -18.984 -6.789 1 68.38 318 HIS B CA 1
ATOM 5901 C C . HIS B 1 318 ? 24.75 -19.969 -6.418 1 68.38 318 HIS B C 1
ATOM 5903 O O . HIS B 1 318 ? 23.641 -19.547 -6.055 1 68.38 318 HIS B O 1
ATOM 5909 N N . ALA B 1 319 ? 25.156 -21.203 -6.383 1 68 319 ALA B N 1
ATOM 5910 C CA . ALA B 1 319 ? 24.172 -22.234 -6.094 1 68 319 ALA B CA 1
ATOM 5911 C C . ALA B 1 319 ? 24.109 -22.547 -4.598 1 68 319 ALA B C 1
ATOM 5913 O O . ALA B 1 319 ? 23.172 -23.188 -4.125 1 68 319 ALA B O 1
ATOM 5914 N N . SER B 1 320 ? 25.047 -21.984 -3.902 1 75.94 320 SER B N 1
ATOM 5915 C CA . SER B 1 320 ? 25.047 -22.234 -2.465 1 75.94 320 SER B CA 1
ATOM 5916 C C . SER B 1 320 ? 23.891 -21.516 -1.781 1 75.94 320 SER B C 1
ATOM 5918 O O . SER B 1 320 ? 23.594 -20.359 -2.105 1 75.94 320 SER B O 1
ATOM 5920 N N . GLU B 1 321 ? 23.141 -22.25 -0.952 1 75.44 321 GLU B N 1
ATOM 5921 C CA . GLU B 1 321 ? 22 -21.719 -0.223 1 75.44 321 GLU B CA 1
ATOM 5922 C C . GLU B 1 321 ? 22.391 -20.484 0.593 1 75.44 321 GLU B C 1
ATOM 5924 O O . GLU B 1 321 ? 21.625 -19.531 0.681 1 75.44 321 GLU B O 1
ATOM 5929 N N . ARG B 1 322 ? 23.594 -20.547 1.174 1 78 322 ARG B N 1
ATOM 5930 C CA . ARG B 1 322 ? 24.047 -19.438 1.997 1 78 322 ARG B CA 1
ATOM 5931 C C . ARG B 1 322 ? 24.203 -18.172 1.166 1 78 322 ARG B C 1
ATOM 5933 O O . ARG B 1 322 ? 23.812 -17.094 1.603 1 78 322 ARG B O 1
ATOM 5940 N N . PHE B 1 323 ? 24.781 -18.312 0.014 1 80.31 323 PHE B N 1
ATOM 5941 C CA . PHE B 1 323 ? 24.969 -17.156 -0.872 1 80.31 323 PHE B CA 1
ATOM 5942 C C . PHE B 1 323 ? 23.625 -16.562 -1.287 1 80.31 323 PHE B C 1
ATOM 5944 O O . PHE B 1 323 ? 23.469 -15.344 -1.282 1 80.31 323 PHE B O 1
ATOM 5951 N N . ILE B 1 324 ? 22.75 -17.375 -1.485 1 77 324 ILE B N 1
ATOM 5952 C CA . ILE B 1 324 ? 21.438 -16.938 -1.958 1 77 324 ILE B CA 1
ATOM 5953 C C . ILE B 1 324 ? 20.75 -16.125 -0.863 1 77 324 ILE B C 1
ATOM 5955 O O . ILE B 1 324 ? 20.188 -15.055 -1.127 1 77 324 ILE B O 1
ATOM 5959 N N . TYR B 1 325 ? 20.828 -16.609 0.309 1 77.88 325 TYR B N 1
ATOM 5960 C CA . TYR B 1 325 ? 20.156 -15.93 1.409 1 77.88 325 TYR B CA 1
ATOM 5961 C C . TYR B 1 325 ? 20.828 -14.602 1.728 1 77.88 325 TYR B C 1
ATOM 5963 O O . TYR B 1 325 ? 20.156 -13.617 2.053 1 77.88 325 TYR B O 1
ATOM 5971 N N . ILE B 1 326 ? 22.141 -14.562 1.581 1 82.44 326 ILE B N 1
ATOM 5972 C CA . ILE B 1 326 ? 22.859 -13.32 1.797 1 82.44 326 ILE B CA 1
ATOM 5973 C C . ILE B 1 326 ? 22.484 -12.305 0.718 1 82.44 326 ILE B C 1
ATOM 5975 O O . ILE B 1 326 ? 22.281 -11.125 1.01 1 82.44 326 ILE B O 1
ATOM 5979 N N . MET B 1 327 ? 22.344 -12.812 -0.377 1 85.38 327 MET B N 1
ATOM 5980 C CA . MET B 1 327 ? 22 -11.922 -1.481 1 85.38 327 MET B CA 1
ATOM 5981 C C . MET B 1 327 ? 20.578 -11.391 -1.327 1 85.38 327 MET B C 1
ATOM 5983 O O . MET B 1 327 ? 20.312 -10.227 -1.646 1 85.38 327 MET B O 1
ATOM 5987 N N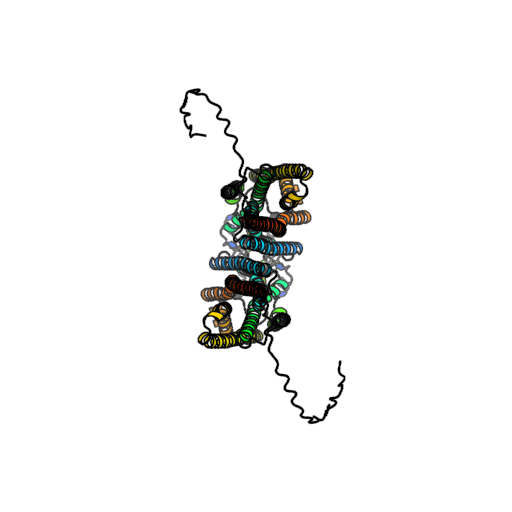 . TYR B 1 328 ? 19.734 -12.203 -0.758 1 80.69 328 TYR B N 1
ATOM 5988 C CA . TYR B 1 328 ? 18.391 -11.734 -0.483 1 80.69 328 TYR B CA 1
ATOM 5989 C C . TYR B 1 328 ? 18.406 -10.602 0.536 1 80.69 328 TYR B C 1
ATOM 5991 O O . TYR B 1 328 ? 17.688 -9.609 0.379 1 80.69 328 TYR B O 1
ATOM 5999 N N . GLY B 1 329 ? 19.25 -10.781 1.491 1 84.31 329 GLY B N 1
ATOM 6000 C CA . GLY B 1 329 ? 19.391 -9.75 2.506 1 84.31 329 GLY B CA 1
ATOM 6001 C C . GLY B 1 329 ? 19.938 -8.445 1.959 1 84.31 329 GLY B C 1
ATOM 6002 O O . GLY B 1 329 ? 19.453 -7.367 2.291 1 84.31 329 GLY B O 1
ATOM 6003 N N . ILE B 1 330 ? 20.875 -8.555 1.093 1 89.81 330 ILE B N 1
ATOM 6004 C CA . ILE B 1 330 ? 21.516 -7.387 0.49 1 89.81 330 ILE B CA 1
ATOM 6005 C C . ILE B 1 330 ? 20.516 -6.668 -0.412 1 89.81 330 ILE B C 1
ATOM 6007 O O . ILE B 1 330 ? 20.438 -5.438 -0.41 1 89.81 330 ILE B O 1
ATOM 6011 N N . HIS B 1 331 ? 19.672 -7.418 -1.057 1 88 331 HIS B N 1
ATOM 6012 C CA . HIS B 1 331 ? 18.703 -6.832 -1.979 1 88 331 HIS B CA 1
ATOM 6013 C C . HIS B 1 331 ? 17.531 -6.203 -1.226 1 88 331 HIS B C 1
ATOM 6015 O O . HIS B 1 331 ? 16.797 -5.395 -1.786 1 88 331 HIS B O 1
ATOM 6021 N N . ALA B 1 332 ? 17.422 -6.566 0.038 1 89.44 332 ALA B N 1
ATOM 6022 C CA . ALA B 1 332 ? 16.344 -6.023 0.847 1 89.44 332 ALA B CA 1
ATOM 6023 C C . ALA B 1 332 ? 16.719 -4.664 1.43 1 89.44 332 ALA B C 1
ATOM 6025 O O . ALA B 1 332 ? 15.844 -3.869 1.786 1 89.44 332 ALA B O 1
ATOM 6026 N N . LEU B 1 333 ? 17.938 -4.398 1.46 1 92.38 333 LEU B N 1
ATOM 6027 C CA . LEU B 1 333 ? 18.422 -3.201 2.15 1 92.38 333 LEU B CA 1
ATOM 6028 C C . LEU B 1 333 ? 17.938 -1.939 1.44 1 92.38 333 LEU B C 1
ATOM 6030 O O . LEU B 1 333 ? 17.469 -1.002 2.084 1 92.38 333 LEU B O 1
ATOM 6034 N N . PRO B 1 334 ? 18.031 -1.902 0.168 1 92.25 334 PRO B N 1
ATOM 6035 C CA . PRO B 1 334 ? 17.5 -0.721 -0.516 1 92.25 334 PRO B CA 1
ATOM 6036 C C . PRO B 1 334 ? 16.016 -0.503 -0.251 1 92.25 334 PRO B C 1
ATOM 6038 O O . PRO B 1 334 ? 15.562 0.64 -0.135 1 92.25 334 PRO B O 1
ATOM 6041 N N . TYR B 1 335 ? 15.281 -1.521 -0.141 1 93.38 335 TYR B N 1
ATOM 6042 C CA . TYR B 1 335 ? 13.859 -1.402 0.164 1 93.38 335 TYR B CA 1
ATOM 6043 C C . TYR B 1 335 ? 13.648 -0.924 1.596 1 93.38 335 TYR B C 1
ATOM 6045 O O . TYR B 1 335 ? 12.703 -0.178 1.874 1 93.38 335 TYR B O 1
ATOM 6053 N N . VAL B 1 336 ? 14.539 -1.346 2.443 1 93.62 336 VAL B N 1
ATOM 6054 C CA . VAL B 1 336 ? 14.484 -0.87 3.822 1 93.62 336 VAL B CA 1
ATOM 6055 C C . VAL B 1 336 ? 14.711 0.64 3.857 1 93.62 336 VAL B C 1
ATOM 6057 O O . VAL B 1 336 ? 14.031 1.36 4.586 1 93.62 336 VAL B O 1
ATOM 6060 N N . ASN B 1 337 ? 15.578 1.054 3.064 1 95.06 337 ASN B N 1
ATOM 6061 C CA . ASN B 1 337 ? 15.844 2.486 2.975 1 95.06 337 ASN B CA 1
ATOM 6062 C C . ASN B 1 337 ? 14.602 3.256 2.527 1 95.06 337 ASN B C 1
ATOM 6064 O O . ASN B 1 337 ? 14.18 4.199 3.195 1 95.06 337 ASN B O 1
ATOM 6068 N N . SER B 1 338 ? 13.984 2.832 1.472 1 94.19 338 SER B N 1
ATOM 6069 C CA . SER B 1 338 ? 12.812 3.506 0.914 1 94.19 338 SER B CA 1
ATOM 6070 C C . SER B 1 338 ? 11.625 3.432 1.867 1 94.19 338 SER B C 1
ATOM 6072 O O . SER B 1 338 ? 10.789 4.336 1.895 1 94.19 338 SER B O 1
ATOM 6074 N N . ALA B 1 339 ? 11.641 2.393 2.662 1 94.19 339 ALA B N 1
ATOM 6075 C CA . ALA B 1 339 ? 10.508 2.172 3.559 1 94.19 339 ALA B CA 1
ATOM 6076 C C . ALA B 1 339 ? 10.719 2.881 4.891 1 94.19 339 ALA B C 1
ATOM 6078 O O . ALA B 1 339 ? 9.773 3.053 5.668 1 94.19 339 ALA B O 1
ATOM 6079 N N . SER B 1 340 ? 11.891 3.355 5.16 1 93.31 340 SER B N 1
ATOM 6080 C CA . SER B 1 340 ? 12.148 3.955 6.465 1 93.31 340 SER B CA 1
ATOM 6081 C C . SER B 1 340 ? 12.445 5.445 6.34 1 93.31 340 SER B C 1
ATOM 6083 O O . SER B 1 340 ? 12.422 6.176 7.336 1 93.31 340 SER B O 1
ATOM 6085 N N . ASN B 1 341 ? 12.641 5.887 5.164 1 93.69 341 ASN B N 1
ATOM 6086 C CA . ASN B 1 341 ? 13.031 7.273 4.949 1 93.69 341 ASN B CA 1
ATOM 6087 C C . ASN B 1 341 ? 11.961 8.242 5.438 1 93.69 341 ASN B C 1
ATOM 6089 O O . ASN B 1 341 ? 12.273 9.359 5.855 1 93.69 341 ASN B O 1
ATOM 6093 N N . TRP B 1 342 ? 10.75 7.781 5.375 1 92.25 342 TRP B N 1
ATOM 6094 C CA . TRP B 1 342 ? 9.664 8.672 5.773 1 92.25 342 TRP B CA 1
ATOM 6095 C C . TRP B 1 342 ? 9.836 9.125 7.223 1 92.25 342 TRP B C 1
ATOM 6097 O O . TRP B 1 342 ? 9.398 10.211 7.594 1 92.25 342 TRP B O 1
ATOM 6107 N N . LEU B 1 343 ? 10.484 8.383 8.039 1 91.19 343 LEU B N 1
ATOM 6108 C CA . LEU B 1 343 ? 10.75 8.766 9.422 1 91.19 343 LEU B CA 1
ATOM 6109 C C . LEU B 1 343 ? 11.641 10 9.484 1 91.19 343 LEU B C 1
ATOM 6111 O O . LEU B 1 343 ? 11.32 10.969 10.172 1 91.19 343 LEU B O 1
ATOM 6115 N N . LEU B 1 344 ? 12.688 9.922 8.703 1 91.44 344 LEU B N 1
ATOM 6116 C CA . LEU B 1 344 ? 13.633 11.031 8.68 1 91.44 344 LEU B CA 1
ATOM 6117 C C . LEU B 1 344 ? 13.031 12.25 7.98 1 91.44 344 LEU B C 1
ATOM 6119 O O . LEU B 1 344 ? 13.273 13.391 8.391 1 91.44 344 LEU B O 1
ATOM 6123 N N . TYR B 1 345 ? 12.258 12.008 6.969 1 92.19 345 TYR B N 1
ATOM 6124 C CA . TYR B 1 345 ? 11.562 13.086 6.281 1 92.19 345 TYR B CA 1
ATOM 6125 C C . TYR B 1 345 ? 10.609 13.812 7.227 1 92.19 345 TYR B C 1
ATOM 6127 O O . TYR B 1 345 ? 10.539 15.047 7.223 1 92.19 345 TYR B O 1
ATOM 6135 N N . GLY B 1 346 ? 9.945 13.047 8.055 1 87.69 346 GLY B N 1
ATOM 6136 C CA . GLY B 1 346 ? 9.023 13.625 9.016 1 87.69 346 GLY B CA 1
ATOM 6137 C C . GLY B 1 346 ? 9.711 14.469 10.07 1 87.69 346 GLY B C 1
ATOM 6138 O O . GLY B 1 346 ? 9.242 15.555 10.414 1 87.69 346 GLY B O 1
ATOM 6139 N N . LEU B 1 347 ? 10.781 13.992 10.492 1 87.19 347 LEU B N 1
ATOM 6140 C CA . LEU B 1 347 ? 11.539 14.727 11.5 1 87.19 347 LEU B CA 1
ATOM 6141 C C . LEU B 1 347 ? 12.102 16.016 10.914 1 87.19 347 LEU B C 1
ATOM 6143 O O . LEU B 1 347 ? 12.086 17.062 11.57 1 87.19 347 LEU B O 1
ATOM 6147 N N . LEU B 1 348 ? 12.547 15.898 9.742 1 86.12 348 LEU B N 1
ATOM 6148 C CA . LEU B 1 348 ? 13.055 17.078 9.047 1 86.12 348 LEU B CA 1
ATOM 6149 C C . LEU B 1 348 ? 11.945 18.109 8.852 1 86.12 348 LEU B C 1
ATOM 6151 O O . LEU B 1 348 ? 12.156 19.297 9.078 1 86.12 348 LEU B O 1
ATOM 6155 N N . ASN B 1 349 ? 10.828 17.641 8.492 1 83.25 349 ASN B N 1
ATOM 6156 C CA . ASN B 1 349 ? 9.688 18.531 8.297 1 83.25 349 ASN B CA 1
ATOM 6157 C C . ASN B 1 349 ? 9.289 19.219 9.602 1 83.25 349 ASN B C 1
ATOM 6159 O O . ASN B 1 349 ? 8.992 20.422 9.602 1 83.25 349 ASN B O 1
ATOM 6163 N N . SER B 1 350 ? 9.289 18.484 10.656 1 81.81 350 SER B N 1
ATOM 6164 C CA . SER B 1 350 ? 8.953 19.062 11.953 1 81.81 350 SER B CA 1
ATOM 6165 C C . SER B 1 350 ? 9.922 20.172 12.344 1 81.81 350 SER B C 1
ATOM 6167 O O . SER B 1 350 ? 9.508 21.203 12.875 1 81.81 350 SER B O 1
ATOM 6169 N N . GLN B 1 351 ? 11.141 20 11.914 1 80.19 351 GLN B N 1
ATOM 6170 C CA . GLN B 1 351 ? 12.141 21.016 12.234 1 80.19 351 GLN B CA 1
ATOM 6171 C C . GLN B 1 351 ? 11.961 22.25 11.367 1 80.19 351 GLN B C 1
ATOM 6173 O O . GLN B 1 351 ? 12.078 23.375 11.859 1 80.19 351 GLN B O 1
ATOM 6178 N N . LEU B 1 352 ? 11.625 22.031 10.203 1 77.5 352 LEU B N 1
ATOM 6179 C CA . LEU B 1 352 ? 11.453 23.156 9.273 1 77.5 352 LEU B CA 1
ATOM 6180 C C . LEU B 1 352 ? 10.203 23.953 9.617 1 77.5 352 LEU B C 1
ATOM 6182 O O . LEU B 1 352 ? 10.195 25.172 9.492 1 77.5 352 LEU B O 1
ATOM 6186 N N . MET B 1 353 ? 9.25 23.266 10.141 1 77.56 353 MET B N 1
ATOM 6187 C CA . MET B 1 353 ? 8.023 23.953 10.547 1 77.56 353 MET B CA 1
ATOM 6188 C C . MET B 1 353 ? 8.25 24.766 11.82 1 77.56 353 MET B C 1
ATOM 6190 O O . MET B 1 353 ? 7.727 25.859 11.953 1 77.56 353 MET B O 1
ATOM 6194 N N . ARG B 1 354 ? 8.945 24.25 12.672 1 77.81 354 ARG B N 1
ATOM 6195 C CA . ARG B 1 354 ? 9.281 24.969 13.898 1 77.81 354 ARG B CA 1
ATOM 6196 C C . ARG B 1 354 ? 10.039 26.266 13.586 1 77.81 354 ARG B C 1
ATOM 6198 O O . ARG B 1 354 ? 9.758 27.312 14.172 1 77.81 354 ARG B O 1
ATOM 6205 N N . ARG B 1 355 ? 10.867 26.125 12.656 1 74.06 355 ARG B N 1
ATOM 6206 C CA . ARG B 1 355 ? 11.664 27.281 12.258 1 74.06 355 ARG B CA 1
ATOM 6207 C C . ARG B 1 355 ? 10.789 28.344 11.586 1 74.06 355 ARG B C 1
ATOM 6209 O O . ARG B 1 355 ? 10.945 29.547 11.844 1 74.06 355 ARG B O 1
ATOM 6216 N N . SER B 1 356 ? 9.93 27.922 10.758 1 74.06 356 SER B N 1
ATOM 6217 C CA . SER B 1 356 ? 9.039 28.828 10.047 1 74.06 356 SER B CA 1
ATOM 6218 C C . SER B 1 356 ? 8.086 29.531 11.008 1 74.06 356 SER B C 1
ATOM 6220 O O . SE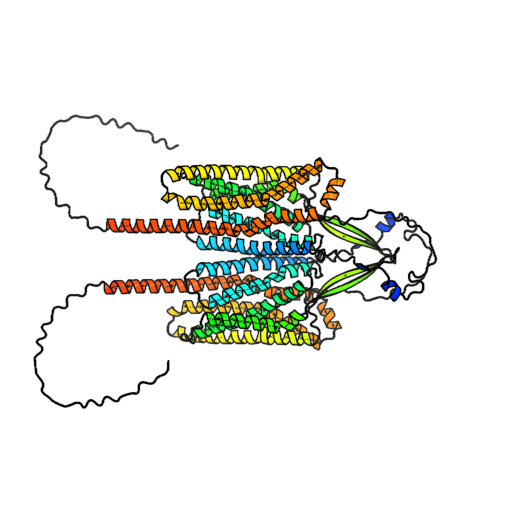R B 1 356 ? 7.82 30.719 10.875 1 74.06 356 SER B O 1
ATOM 6222 N N . ASN B 1 357 ? 7.598 28.766 12.031 1 74.06 357 ASN B N 1
ATOM 6223 C CA . ASN B 1 357 ? 6.699 29.344 13.023 1 74.06 357 ASN B CA 1
ATOM 6224 C C . ASN B 1 357 ? 7.418 30.328 13.93 1 74.06 357 ASN B C 1
ATOM 6226 O O . ASN B 1 357 ? 6.844 31.344 14.32 1 74.06 357 ASN B O 1
ATOM 6230 N N . GLU B 1 358 ? 8.586 30.078 14.188 1 74.19 358 GLU B N 1
ATOM 6231 C CA . GLU B 1 358 ? 9.383 31 15 1 74.19 358 GLU B CA 1
ATOM 6232 C C . GLU B 1 358 ? 9.672 32.281 14.242 1 74.19 358 GLU B C 1
ATOM 6234 O O . GLU B 1 358 ? 9.625 33.375 14.828 1 74.19 358 GLU B O 1
ATOM 6239 N N . SER B 1 359 ? 9.961 32.188 13.023 1 69.56 359 SER B N 1
ATOM 6240 C CA . SER B 1 359 ? 10.203 33.375 12.203 1 69.56 359 SER B CA 1
ATOM 6241 C C . SER B 1 359 ? 8.945 34.219 12.062 1 69.56 359 SER B C 1
ATOM 6243 O O . SER B 1 359 ? 9.016 35.438 12.07 1 69.56 359 SER B O 1
ATOM 6245 N N . LYS B 1 360 ? 7.77 33.625 12 1 68.5 360 LYS B N 1
ATOM 6246 C CA . LYS B 1 360 ? 6.504 34.344 11.914 1 68.5 360 LYS B CA 1
ATOM 6247 C C . LYS B 1 360 ? 6.195 35.062 13.227 1 68.5 360 LYS B C 1
ATOM 6249 O O . LYS B 1 360 ? 5.707 36.219 13.211 1 68.5 360 LYS B O 1
ATOM 6254 N N . ARG B 1 361 ? 6.484 34.438 14.297 1 68.31 361 ARG B N 1
ATOM 6255 C CA . ARG B 1 361 ? 6.254 35.062 15.609 1 68.31 361 ARG B CA 1
ATOM 6256 C C . ARG B 1 361 ? 7.141 36.281 15.812 1 68.31 361 ARG B C 1
ATOM 6258 O O . ARG B 1 361 ? 6.699 37.281 16.359 1 68.31 361 ARG B O 1
ATOM 6265 N N . GLN B 1 362 ? 8.312 36.156 15.336 1 65.06 362 GLN B N 1
ATOM 6266 C CA . GLN B 1 362 ? 9.234 37.281 15.469 1 65.06 362 GLN B CA 1
ATOM 6267 C C . GLN B 1 362 ? 8.82 38.438 14.586 1 65.06 362 GLN B C 1
ATOM 6269 O O . GLN B 1 362 ? 8.914 39.594 14.992 1 65.06 362 GLN B O 1
ATOM 6274 N N . CYS B 1 363 ? 8.312 38.031 13.352 1 62.69 363 CYS B N 1
ATOM 6275 C CA . CYS B 1 363 ? 7.84 39.094 12.453 1 62.69 363 CYS B CA 1
ATOM 6276 C C . CYS B 1 363 ? 6.586 39.75 13 1 62.69 363 CYS B C 1
ATOM 6278 O O . CYS B 1 363 ? 6.422 40.969 12.883 1 62.69 363 CYS B O 1
ATOM 6280 N N . SER B 1 364 ? 5.695 39 13.633 1 66.44 364 SER B N 1
ATOM 6281 C CA . SER B 1 364 ? 4.48 39.562 14.234 1 66.44 364 SER B CA 1
ATOM 6282 C C . SER B 1 364 ? 4.801 40.406 15.461 1 66.44 364 SER B C 1
ATOM 6284 O O . SER B 1 364 ? 4.18 41.438 15.68 1 66.44 364 SER B O 1
ATOM 6286 N N . SER B 1 365 ? 5.781 40.062 16.203 1 67.44 365 SER B N 1
ATOM 6287 C CA . SER B 1 365 ? 6.191 40.844 17.375 1 67.44 365 SER B CA 1
ATOM 6288 C C . SER B 1 365 ? 6.875 42.125 16.969 1 67.44 365 SER B C 1
ATOM 6290 O O . SER B 1 365 ? 6.672 43.188 17.594 1 67.44 365 SER B O 1
ATOM 6292 N N . SER B 1 366 ? 7.617 42.031 15.906 1 65.81 366 SER B N 1
ATOM 6293 C CA . SER B 1 366 ? 8.281 43.219 15.414 1 65.81 366 SER B CA 1
ATOM 6294 C C . SER B 1 366 ? 7.27 44.219 14.844 1 65.81 366 SER B C 1
ATOM 6296 O O . SER B 1 366 ? 7.41 45.438 15.039 1 65.81 366 SER B O 1
ATOM 6298 N N . HIS B 1 367 ? 6.262 43.656 14.25 1 64.81 367 HIS B N 1
ATOM 6299 C CA . HIS B 1 367 ? 5.207 44.531 13.727 1 64.81 367 HIS B CA 1
ATOM 6300 C C . HIS B 1 367 ? 4.402 45.156 14.859 1 64.81 367 HIS B C 1
ATOM 6302 O O . HIS B 1 367 ? 4 46.312 14.773 1 64.81 367 HIS B O 1
ATOM 6308 N N . ARG B 1 368 ? 4.23 44.5 15.945 1 63.03 368 ARG B N 1
ATOM 6309 C CA . ARG B 1 368 ? 3.539 45 17.125 1 63.03 368 ARG B CA 1
ATOM 6310 C C . ARG B 1 368 ? 4.379 46.062 17.828 1 63.03 368 ARG B C 1
ATOM 6312 O O . ARG B 1 368 ? 3.852 47.094 18.281 1 63.03 368 ARG B O 1
ATOM 6319 N N . MET B 1 369 ? 5.609 45.875 17.828 1 63.06 369 MET B N 1
ATOM 6320 C CA . MET B 1 369 ? 6.496 46.844 18.453 1 63.06 369 MET B CA 1
ATOM 6321 C C . MET B 1 369 ? 6.621 48.094 17.609 1 63.06 369 MET B C 1
ATOM 6323 O O . MET B 1 369 ? 6.656 49.188 18.141 1 63.06 369 MET B O 1
ATOM 6327 N N . SER B 1 370 ? 6.652 47.844 16.359 1 64.06 370 SER B N 1
ATOM 6328 C CA . SER B 1 370 ? 6.742 49.031 15.477 1 64.06 370 SER B CA 1
ATOM 6329 C C . SER B 1 370 ? 5.473 49.875 15.547 1 64.06 370 SER B C 1
ATOM 6331 O O . SER B 1 370 ? 5.531 51.094 15.461 1 64.06 370 SER B O 1
ATOM 6333 N N . ARG B 1 371 ? 4.332 49.281 15.797 1 61.81 371 ARG B N 1
ATOM 6334 C CA . ARG B 1 371 ? 3.082 50.031 15.961 1 61.81 371 ARG B CA 1
ATOM 6335 C C . ARG B 1 371 ? 3.023 50.719 17.328 1 61.81 371 ARG B C 1
ATOM 6337 O O . ARG B 1 371 ? 2.459 51.781 17.453 1 61.81 371 ARG B O 1
ATOM 6344 N N . ALA B 1 372 ? 3.611 50.219 18.297 1 61.16 372 ALA B N 1
ATOM 6345 C CA . ALA B 1 372 ? 3.619 50.781 19.641 1 61.16 372 ALA B CA 1
ATOM 6346 C C . ALA B 1 372 ? 4.516 52.031 19.703 1 61.16 372 ALA B C 1
ATOM 6348 O O . ALA B 1 372 ? 4.207 53 20.391 1 61.16 372 ALA B O 1
ATOM 6349 N N . VAL B 1 373 ? 5.578 52.062 18.984 1 62.22 373 VAL B N 1
ATOM 6350 C CA . VAL B 1 373 ? 6.484 53.188 18.969 1 62.22 373 VAL B CA 1
ATOM 6351 C C . VAL B 1 373 ? 5.848 54.344 18.203 1 62.22 373 VAL B C 1
ATOM 6353 O O . VAL B 1 373 ? 6.012 55.5 18.578 1 62.22 373 VAL B O 1
ATOM 6356 N N . PHE B 1 374 ? 5.043 54.031 17.312 1 58.22 374 PHE B N 1
ATOM 6357 C CA . PHE B 1 374 ? 4.426 55.094 16.516 1 58.22 374 PHE B CA 1
ATOM 6358 C C . PHE B 1 374 ? 3.273 55.719 17.281 1 58.22 374 PHE B C 1
ATOM 6360 O O . PHE B 1 374 ? 2.889 56.844 17.016 1 58.22 374 PHE B O 1
ATOM 6367 N N . ASN B 1 375 ? 2.684 55.031 18.25 1 51.94 375 ASN B N 1
ATOM 6368 C CA . ASN B 1 375 ? 1.568 55.594 18.984 1 51.94 375 ASN B CA 1
ATOM 6369 C C . ASN B 1 375 ? 2.053 56.375 20.203 1 51.94 375 ASN B C 1
ATOM 6371 O O . ASN B 1 375 ? 1.27 56.688 21.109 1 51.94 375 ASN B O 1
ATOM 6375 N N . GLN B 1 376 ? 3.303 56.5 20.484 1 50.19 376 GLN B N 1
ATOM 6376 C CA . GLN B 1 376 ? 3.701 57.406 21.562 1 50.19 376 GLN B CA 1
ATOM 6377 C C . GLN B 1 376 ? 3.5 58.875 21.156 1 50.19 376 GLN B C 1
ATOM 6379 O O . GLN B 1 376 ? 3.875 59.281 20.047 1 50.19 376 GLN B O 1
ATOM 6384 N N . PRO B 1 377 ? 2.613 59.594 21.875 1 47.78 377 PRO B N 1
ATOM 6385 C CA . PRO B 1 377 ? 2.357 61 21.562 1 47.78 377 PRO B CA 1
ATOM 6386 C C . PRO B 1 377 ? 3.639 61.844 21.469 1 47.78 377 PRO B C 1
ATOM 6388 O O . PRO B 1 377 ? 4.59 61.594 22.219 1 47.78 377 PRO B O 1
ATOM 6391 N N . ASN B 1 378 ? 4.039 62.406 20.391 1 44.5 378 ASN B N 1
ATOM 6392 C CA . ASN B 1 378 ? 5.121 63.344 20.188 1 44.5 378 ASN B CA 1
ATOM 6393 C C . ASN B 1 378 ? 5.117 64.438 21.25 1 44.5 378 ASN B C 1
ATOM 6395 O O . ASN B 1 378 ? 4.102 65.125 21.453 1 44.5 378 ASN B O 1
ATOM 6399 N N . PRO B 1 379 ? 5.871 64.375 22.297 1 43.25 379 PRO B N 1
ATOM 6400 C CA . PRO B 1 379 ? 5.859 65.562 23.172 1 43.25 379 PRO B CA 1
ATOM 6401 C C . PRO B 1 379 ? 5.934 66.875 22.391 1 43.25 379 PRO B C 1
ATOM 6403 O O . PRO B 1 379 ? 6.523 66.875 21.312 1 43.25 379 PRO B O 1
ATOM 6406 N N . ILE B 1 380 ? 5.004 67.812 22.578 1 40.44 380 ILE B N 1
ATOM 6407 C CA . ILE B 1 380 ? 4.934 69.188 22.047 1 40.44 380 ILE B CA 1
ATOM 6408 C C . ILE B 1 380 ? 6.27 69.875 22.266 1 40.44 380 ILE B C 1
ATOM 6410 O O . ILE B 1 380 ? 6.746 70 23.391 1 40.44 380 ILE B O 1
ATOM 6414 N N . SER B 1 381 ? 7.254 69.75 21.344 1 37.62 381 SER B N 1
ATOM 6415 C CA . SER B 1 381 ? 8.492 70.5 21.312 1 37.62 381 SER B CA 1
ATOM 6416 C C . SER B 1 381 ? 8.25 71.938 21.625 1 37.62 381 SER B C 1
ATOM 6418 O O . SER B 1 381 ? 7.41 72.625 20.984 1 37.62 381 SER B O 1
ATOM 6420 N N . GLN B 1 382 ? 8.312 72.375 22.891 1 38.12 382 GLN B N 1
ATOM 6421 C CA . GLN B 1 382 ? 8.328 73.812 23.25 1 38.12 382 GLN B CA 1
ATOM 6422 C C . GLN B 1 382 ? 9.227 74.625 22.312 1 38.12 382 GLN B C 1
ATOM 6424 O O . GLN B 1 382 ? 10.305 74.125 21.922 1 38.12 382 GLN B O 1
ATOM 6429 N N . PRO B 1 383 ? 8.703 75.625 21.531 1 37.78 383 PRO B N 1
ATOM 6430 C CA . PRO B 1 383 ? 9.406 76.438 20.547 1 37.78 383 PRO B CA 1
ATOM 6431 C C . PRO B 1 383 ? 10.672 77.125 21.125 1 37.78 383 PRO B C 1
ATOM 6433 O O . PRO B 1 383 ? 10.602 77.812 22.125 1 37.78 383 PRO B O 1
ATOM 6436 N N . LEU B 1 384 ? 11.797 76.375 21.312 1 33.75 384 LEU B N 1
ATOM 6437 C CA . LEU B 1 384 ? 13.016 77 21.781 1 33.75 384 LEU B CA 1
ATOM 6438 C C . LEU B 1 384 ? 13.297 78.312 20.953 1 33.75 384 LEU B C 1
ATOM 6440 O O . LEU B 1 384 ? 13.367 78.25 19.734 1 33.75 384 LEU B O 1
ATOM 6444 N N . THR B 1 385 ? 12.883 79.5 21.422 1 34.81 385 THR B N 1
ATOM 6445 C CA . THR B 1 385 ? 13.148 80.812 20.922 1 34.81 385 THR B CA 1
ATOM 6446 C C . THR B 1 385 ? 14.641 81 20.641 1 34.81 385 THR B C 1
ATOM 6448 O O . THR B 1 385 ? 15.438 81.125 21.578 1 34.81 385 THR B O 1
ATOM 6451 N N . THR B 1 386 ? 15.305 80.062 19.891 1 31.02 386 THR B N 1
ATOM 6452 C CA . THR B 1 386 ? 16.719 80.312 19.641 1 31.02 386 THR B CA 1
ATOM 6453 C C . THR B 1 386 ? 16.953 81.688 19.094 1 31.02 386 THR B C 1
ATOM 6455 O O . THR B 1 386 ? 16.344 82.125 18.094 1 31.02 386 THR B O 1
ATOM 6458 N N . LYS B 1 387 ? 17.297 82.625 19.953 1 33.28 387 LYS B N 1
ATOM 6459 C CA . LYS B 1 387 ? 17.828 83.938 19.688 1 33.28 387 LYS B CA 1
ATOM 6460 C C . LYS B 1 387 ? 18.906 83.875 18.609 1 33.28 387 LYS B C 1
ATOM 6462 O O . LYS B 1 387 ? 19.969 83.312 18.812 1 33.28 387 LYS B O 1
ATOM 6467 N N . VAL B 1 388 ? 18.547 83.688 17.281 1 32.06 388 VAL B N 1
ATOM 6468 C CA . VAL B 1 388 ? 19.391 83.688 16.094 1 32.06 388 VAL B CA 1
ATOM 6469 C C . VAL B 1 388 ? 20.141 85 16.016 1 32.06 388 VAL B C 1
ATOM 6471 O O . VAL B 1 388 ? 19.531 86.062 15.969 1 32.06 388 VAL B O 1
ATOM 6474 N N . ASP B 1 389 ? 21.203 85.062 16.766 1 27.28 389 ASP B N 1
ATOM 6475 C CA . ASP B 1 389 ? 22.062 86.25 16.594 1 27.28 389 ASP B CA 1
ATOM 6476 C C . ASP B 1 389 ? 22.406 86.438 15.117 1 27.28 389 ASP B C 1
ATOM 6478 O O . ASP B 1 389 ? 22.688 85.5 14.398 1 27.28 389 ASP B O 1
ATOM 6482 N N . ASP B 1 390 ? 22.047 87.562 14.469 1 26.33 390 ASP B N 1
ATOM 6483 C CA . ASP B 1 390 ? 21.938 88.188 13.148 1 26.33 390 ASP B CA 1
ATOM 6484 C C . ASP B 1 390 ? 23.297 88.25 12.461 1 26.33 390 ASP B C 1
ATOM 6486 O O . ASP B 1 390 ? 23.453 88.875 11.422 1 26.33 390 ASP B O 1
ATOM 6490 N N . THR B 1 391 ? 24.406 87.562 12.992 1 27.28 391 THR B N 1
ATOM 6491 C CA . THR B 1 391 ? 25.547 88.25 12.398 1 27.28 391 THR B CA 1
ATOM 6492 C C . THR B 1 391 ? 25.625 88 10.898 1 27.28 391 THR B C 1
ATOM 6494 O O . THR B 1 391 ? 25.641 86.812 10.469 1 27.28 391 THR B O 1
ATOM 6497 N N . THR B 1 392 ? 25.234 88.875 9.992 1 25.31 392 THR B N 1
ATOM 6498 C CA . THR B 1 392 ? 25 89 8.562 1 25.31 392 THR B CA 1
ATOM 6499 C C . THR B 1 392 ? 26.281 88.812 7.766 1 25.31 392 THR B C 1
ATOM 6501 O O . THR B 1 392 ? 27.156 89.688 7.742 1 25.31 392 THR B O 1
ATOM 6504 N N . PRO B 1 393 ? 27.125 87.688 7.992 1 27.06 393 PRO B N 1
ATOM 6505 C CA . PRO B 1 393 ? 28.312 88 7.191 1 27.06 393 PRO B CA 1
ATOM 6506 C C . PRO B 1 393 ? 28 88.125 5.703 1 27.06 393 PRO B C 1
ATOM 6508 O O . PRO B 1 393 ? 27.016 87.5 5.219 1 27.06 393 PRO B O 1
ATOM 6511 N N . THR B 1 394 ? 28.625 89 4.914 1 22.11 394 THR B N 1
ATOM 6512 C CA . THR B 1 394 ? 28.5 89.688 3.629 1 22.11 394 THR B CA 1
ATOM 6513 C C . THR B 1 394 ? 28.688 88.75 2.475 1 22.11 394 THR B C 1
ATOM 6515 O O . THR B 1 394 ? 27.859 88.688 1.562 1 22.11 394 THR B O 1
ATOM 6518 N N . ASN B 1 395 ? 29.859 88.562 1.771 1 23.2 395 ASN B N 1
ATOM 6519 C CA . ASN B 1 395 ? 30.031 88.938 0.365 1 23.2 395 ASN B CA 1
ATOM 6520 C C . ASN B 1 395 ? 29.656 87.75 -0.554 1 23.2 395 ASN B C 1
ATOM 6522 O O . ASN B 1 395 ? 29.562 86.625 -0.107 1 23.2 395 ASN B O 1
ATOM 6526 N N . GLY B 1 396 ? 29.828 87.938 -2.016 1 21.77 396 GLY B N 1
ATOM 6527 C CA . GLY B 1 396 ? 29.281 87.812 -3.359 1 21.77 396 GLY B CA 1
ATOM 6528 C C . GLY B 1 396 ? 29.719 86.562 -4.074 1 21.77 396 GLY B C 1
ATOM 6529 O O . GLY B 1 396 ? 29.391 86.312 -5.246 1 21.77 396 GLY B O 1
ATOM 6530 N N . ALA B 1 397 ? 30.672 85.688 -3.633 1 25.23 397 ALA B N 1
ATOM 6531 C CA . ALA B 1 397 ? 31.484 85.125 -4.723 1 25.23 397 ALA B CA 1
ATOM 6532 C C . ALA B 1 397 ? 30.688 84.188 -5.598 1 25.23 397 ALA B C 1
ATOM 6534 O O . ALA B 1 397 ? 29.844 83.438 -5.098 1 25.23 397 ALA B O 1
ATOM 6535 N N . GLU B 1 398 ? 30.656 84.312 -6.977 1 23.16 398 GLU B N 1
ATOM 6536 C CA . GLU B 1 398 ? 30.047 83.938 -8.25 1 23.16 398 GLU B CA 1
ATOM 6537 C C . GLU B 1 398 ? 30.312 82.5 -8.578 1 23.16 398 GLU B C 1
ATOM 6539 O O . GLU B 1 398 ? 30.797 82.188 -9.672 1 23.16 398 GLU B O 1
ATOM 6544 N N . GLU B 1 399 ? 30.328 81.5 -7.707 1 21.61 399 GLU B N 1
ATOM 6545 C CA . GLU B 1 399 ? 30.938 80.25 -8.195 1 21.61 399 GLU B CA 1
ATOM 6546 C C . GLU B 1 399 ? 30.125 79.688 -9.336 1 21.61 399 GLU B C 1
ATOM 6548 O O . GLU B 1 399 ? 28.891 79.688 -9.281 1 21.61 399 GLU B O 1
ATOM 6553 N N . SER B 1 400 ? 30.781 79.438 -10.539 1 23.53 400 SER B N 1
ATOM 6554 C CA . SER B 1 400 ? 30.469 79 -11.898 1 23.53 400 SER B CA 1
ATOM 6555 C C . SER B 1 400 ? 29.938 77.562 -11.898 1 23.53 400 SER B C 1
ATOM 6557 O O . SER B 1 400 ? 30.438 76.688 -11.156 1 23.53 400 SER B O 1
ATOM 6559 N N . SER B 1 401 ? 28.703 77.25 -12.383 1 21.44 401 SER B N 1
ATOM 6560 C CA . SER B 1 401 ? 27.75 76.125 -12.406 1 21.44 401 SER B CA 1
ATOM 6561 C C . SER B 1 401 ? 28.219 75 -13.359 1 21.44 401 SER B C 1
ATOM 6563 O O . SER B 1 401 ? 27.469 74.062 -13.648 1 21.44 401 SER B O 1
ATOM 6565 N N . LEU B 1 402 ? 29.469 74.562 -13.477 1 21.36 402 LEU B N 1
ATOM 6566 C CA . LEU B 1 402 ? 29.656 73.75 -14.672 1 21.36 402 LEU B CA 1
ATOM 6567 C C . LEU B 1 402 ? 28.828 72.5 -14.586 1 21.36 402 LEU B C 1
ATOM 6569 O O . LEU B 1 402 ? 28.984 71.688 -13.633 1 21.36 402 LEU B O 1
ATOM 6573 N N . ILE B 1 403 ? 27.656 72.312 -15.273 1 21.12 403 ILE B N 1
ATOM 6574 C CA . ILE B 1 403 ? 26.609 71.312 -15.352 1 21.12 403 ILE B CA 1
ATOM 6575 C C . ILE B 1 403 ? 27.109 70.125 -16.141 1 21.12 403 ILE B C 1
ATOM 6577 O O . ILE B 1 403 ? 27.078 70.125 -17.375 1 21.12 403 ILE B O 1
ATOM 6581 N N . SER B 1 404 ? 28.328 69.5 -15.984 1 22.23 404 SER B N 1
ATOM 6582 C CA . SER B 1 404 ? 28.562 68.562 -17.047 1 22.23 404 SER B CA 1
ATOM 6583 C C . SER B 1 404 ? 27.594 67.375 -16.969 1 22.23 404 SER B C 1
ATOM 6585 O O . SER B 1 404 ? 27.156 67 -15.875 1 22.23 404 SER B O 1
ATOM 6587 N N . HIS B 1 405 ? 26.953 66.938 -18.172 1 21.52 405 HIS B N 1
ATOM 6588 C CA . HIS B 1 405 ? 25.922 66 -18.641 1 21.52 405 HIS B CA 1
ATOM 6589 C C . HIS B 1 405 ? 26.359 64.562 -18.5 1 21.52 405 HIS B C 1
ATOM 6591 O O . HIS B 1 405 ? 27.328 64.125 -19.141 1 21.52 405 HIS B O 1
ATOM 6597 N N . ARG B 1 406 ? 26.484 63.906 -17.359 1 20.83 406 ARG B N 1
ATOM 6598 C CA . ARG B 1 406 ? 26.906 62.5 -17.281 1 20.83 406 ARG B CA 1
ATOM 6599 C C . ARG B 1 406 ? 25.891 61.594 -17.953 1 20.83 406 ARG B C 1
ATOM 6601 O O . ARG B 1 406 ? 24.688 61.688 -17.703 1 20.83 406 ARG B O 1
ATOM 6608 N N . PRO B 1 407 ? 26.281 60.875 -19.125 1 23.64 407 PRO B N 1
ATOM 6609 C CA . PRO B 1 407 ? 25.547 59.906 -19.938 1 23.64 407 PRO B CA 1
ATOM 6610 C C . PRO B 1 407 ? 25.172 58.625 -19.156 1 23.64 407 PRO B C 1
ATOM 6612 O O . PRO B 1 407 ? 25.922 58.219 -18.266 1 23.64 407 PRO B O 1
ATOM 6615 N N . GLN B 1 408 ? 23.938 58.344 -18.891 1 19.83 408 GLN B N 1
ATOM 6616 C CA . GLN B 1 408 ? 23.219 57.25 -18.266 1 19.83 408 GLN B CA 1
ATOM 6617 C C . GLN B 1 408 ? 23.469 55.938 -19 1 19.83 408 GLN B C 1
ATOM 6619 O O . GLN B 1 408 ? 23 55.719 -20.125 1 19.83 408 GLN B O 1
ATOM 6624 N N . ASP B 1 409 ? 24.703 55.375 -19.062 1 20.36 409 ASP B N 1
ATOM 6625 C CA . ASP B 1 409 ? 24.906 54.031 -19.562 1 20.36 409 ASP B CA 1
ATOM 6626 C C . ASP B 1 409 ? 24.062 53.031 -18.797 1 20.36 409 ASP B C 1
ATOM 6628 O O . ASP B 1 409 ? 24.094 53 -17.562 1 20.36 409 ASP B O 1
ATOM 6632 N N . ALA B 1 410 ? 22.984 52.531 -19.406 1 20.66 410 ALA B N 1
ATOM 6633 C CA . ALA B 1 410 ? 21.922 51.531 -19.188 1 20.66 410 ALA B CA 1
ATOM 6634 C C . ALA B 1 410 ? 22.516 50.156 -18.859 1 20.66 410 ALA B C 1
ATOM 6636 O O . ALA B 1 410 ? 21.906 49.375 -18.141 1 20.66 410 ALA B O 1
ATOM 6637 N N . LEU B 1 411 ? 23.688 49.656 -19.547 1 20.69 411 LEU B N 1
ATOM 6638 C CA . LEU B 1 411 ? 23.797 48.219 -19.812 1 20.69 411 LEU B CA 1
ATOM 6639 C C . LEU B 1 411 ? 24.266 47.469 -18.578 1 20.69 411 LEU B C 1
ATOM 6641 O O . LEU B 1 411 ? 24.219 46.25 -18.531 1 20.69 411 LEU B O 1
ATOM 6645 N N . LEU B 1 412 ? 24.75 48.062 -17.5 1 17.36 412 LEU B N 1
ATOM 6646 C CA . LEU B 1 412 ? 25.141 46.906 -16.703 1 17.36 412 LEU B CA 1
ATOM 6647 C C . LEU B 1 412 ? 23.922 46.125 -16.219 1 17.36 412 LEU B C 1
ATOM 6649 O O . LEU B 1 412 ? 22.922 46.719 -15.812 1 17.36 412 LEU B O 1
#

Solvent-accessible surface area (backbone atoms only — not comparable to full-atom values): 45800 Å² total; per-residue (Å²): 123,78,64,78,72,65,70,72,69,79,68,74,72,79,72,71,74,73,73,74,74,78,79,67,80,86,56,58,91,37,65,94,46,54,67,65,55,35,61,68,66,28,60,72,42,72,65,29,76,62,54,40,56,77,38,63,67,54,44,51,51,37,52,50,44,50,48,40,38,53,46,16,48,44,36,30,37,29,41,48,44,49,53,59,57,68,41,64,89,45,88,72,54,70,66,54,54,50,49,50,51,46,38,51,39,26,45,48,37,41,63,44,41,66,59,51,38,50,30,60,38,46,67,37,42,80,72,48,39,70,50,33,24,49,41,56,43,32,57,47,45,33,55,32,40,49,38,51,48,50,27,52,48,33,46,51,52,26,36,47,70,76,36,67,84,56,72,81,51,71,66,56,52,53,48,48,54,50,50,49,51,52,49,43,51,58,73,42,40,69,52,48,69,44,23,31,52,41,81,42,76,76,46,76,41,77,36,73,90,65,66,23,33,35,29,35,54,40,30,38,70,41,50,79,53,59,71,64,63,28,48,52,50,54,49,48,47,42,43,67,32,41,49,51,37,50,52,50,32,52,49,31,49,50,54,38,51,51,50,49,54,59,48,40,75,76,51,60,82,83,44,53,67,59,51,52,54,50,50,44,55,47,49,52,53,52,51,47,51,64,29,44,44,57,40,52,52,49,52,51,48,52,53,52,39,65,74,69,45,56,72,66,59,52,48,54,51,62,61,32,69,68,50,43,52,51,49,51,54,39,65,42,28,49,50,49,39,42,30,48,43,34,60,54,52,42,52,42,48,53,51,54,48,53,51,54,53,50,53,48,51,52,52,51,49,49,53,50,50,57,52,53,62,68,66,52,79,74,74,81,73,72,80,73,80,69,79,73,77,71,79,73,82,76,85,74,84,80,78,81,73,86,75,79,81,80,82,83,84,83,88,132,123,78,65,74,74,64,70,71,70,78,68,74,71,81,72,72,70,73,73,76,74,77,79,67,79,85,55,57,91,38,65,94,48,54,65,66,55,34,60,66,65,30,60,72,43,73,64,30,76,61,53,39,58,78,38,64,67,53,45,50,51,36,51,49,46,50,49,40,37,53,46,15,46,44,37,28,36,27,40,49,43,48,53,59,58,68,43,63,89,45,86,71,56,71,66,54,54,51,50,51,50,48,36,51,39,26,44,48,36,42,63,42,42,66,57,50,38,49,31,59,38,47,68,36,44,79,74,49,39,68,51,33,23,50,41,55,44,31,58,48,46,33,55,34,39,48,38,50,51,51,26,52,49,34,46,52,52,27,35,49,69,76,35,68,85,57,71,81,50,71,66,55,52,53,50,50,54,51,50,50,50,52,51,44,51,58,74,42,40,68,52,48,69,45,23,31,52,41,81,42,77,75,46,76,40,78,36,74,91,67,66,24,33,35,29,38,53,39,30,39,70,40,50,79,53,60,70,64,63,27,47,52,48,52,49,48,46,42,43,67,33,40,47,52,37,51,52,49,33,52,50,31,48,50,53,40,52,51,51,51,54,58,49,41,75,77,51,60,81,84,45,52,68,58,52,51,54,50,48,42,55,48,48,51,51,52,51,46,50,64,30,44,44,58,40,53,50,51,51,51,48,52,51,51,39,62,75,70,46,57,73,67,59,52,48,54,51,63,64,32,68,67,50,43,55,51,49,51,54,38,65,42,29,49,51,50,42,41,30,48,44,34,60,53,53,44,52,42,47,55,51,53,48,53,52,53,52,50,53,48,52,52,52,52,49,49,54,52,50,56,54,54,62,67,66,52,78,74,76,82,76,72,81,74,79,70,81,73,76,73,82,73,82,79,90,80,84,77,83,80,72,84,75,80,84,80,81,83,80,75,80,120

Sequence (824 aa):
MEGVSSMSMAVVPGQSRTYNTNVAEESTPWGNMSEEMFFASLPKYDMLPLANWENNHVVMYALLYAALFLVGVCGNISVITLIRHVHTGITMDNTMVYVLFLCCVDLASIIPLPMAIVDQLLGFWMFGTFFCKLYRCLEHVGRALSTFVLAAMSFDRFLRVCYPHKKITRCTVFNQLFVLSAFTFLLLSPLIIRASSEEIVLKEVLLENPYRLARVRIYKCVDHLEGTPLAVFIMYMFLVGFFFPVVMIFFFYAFMVRRLIVRSRSIKTSQLPVARVAGYTIAISVFFVLCWSPYWIAMLYLNLYRYTWNEDQVEQIHASERFIYIMYGIHALPYVNSASNWLLYGLLNSQLMRRSNESKRQCSSSHRMSRAVFNQPNPISQPLTTKVDDTTPTNGAEESSLISHRPQDALLMEGVSSMSMAVVPGQSRTYNTNVAEESTPWGNMSEEMFFASLPKYDMLPLANWENNHVVMYALLYAALFLVGVCGNISVITLIRHVHTGITMDNTMVYVLFLCCVDLASIIPLPMAIVDQLLGFWMFGTFFCKLYRCLEHVGRALSTFVLAAMSFDRFLRVCYPHKKITRCTVFNQLFVLSAFTFLLLSPLIIRASSEEIVLKEVLLENPYRLARVRIYKCVDHLEGTPLAVFIMYMFLVGFFFPVVMIFFFYAFMVRRLIVRSRSIKTSQLPVARVAGYTIAISVFFVLCWSPYWIAMLYLNLYRYTWNEDQVEQIHASERFIYIMYGIHALPYVNSASNWLLYGLLNSQLMRRSNESKRQCSSSHRMSRAVFNQPNPISQPLTTKVDDTTPTNGAEESSLISHRPQDALL

Organism: Bursaphelenchus xylophilus (NCBI:txid6326)

Foldseek 3Di:
DPQLLQLPPPPVDDPPPPPPPPPPDVQPPCRPDDPVVVVVPDDDDDPPQPQCVVPPLLVVLLVVLVVLLVLLVVLLVVLLVVLVVLCPPPDDDLLLVLLNVLSVLLNLQSVLSVQVSVCNRRSFHDPFFVVLLSSQLSNLLSQQLNLQSLLVSLLQLLCCQVPVVDHDDNVNSVVSSVVSSVVSCVLCVLQSVQWGKDKDWSDWDQDVPPTDTDTDIGIHTDSNQDDPSLLVSLVCCCVVRPVVSLVSSVVSLVSSVVSLVVVCVPPVPPCVLSVVLSVLSVVLSVLSCVLLVLVSVVSVVLSVCVVVPDPVVSVVCSNDPVNSSVVSVSSCSNSVSSSCSSVSSVVSSVSVSVVSVVVVVVVVVVVVVVVVVVPDPDPPPDPPPPPPPPPPDDDDDDPDDPPPDPDPDDDD/DPQLLQLPPPPVDDPVPPPPPPPPDPQPPCRPHPPVVVVVPDDDDDPPQPQCVVVPLLVVLLVVLVVLLVLLVVLLVVLLVVLVVLCPVPDDDLLLVLLNVLSVLLNLQSVLSVQVSVCNRRVFHDPFFVVLLSSQLSNLLSQQLNLQSLLVSLLQLLCCQVPVPDHDDNVNSVVSSVVSSVVSCVLCVLQSVQWGKDKDWSDWDFDVPPTDTDTDIGIHTDSPQDDPSLLVSLVCCCVVRPVVSLVSSVVSLVSSVVSLVVVCVPPVPVCVLSVVLSVLSVVLSVLSCVLLVLVSVVSVVLSVCVVVPDPVVSVVCSNDPVNSSVVSVSSCSNSVSSSCSSVSSVVSSVSVSVVSVVVVVVVVVVVVVVVVVVPDPDPPPDPPPPPPDCPPDDDDDDPDDPPDDPDPPPDD

Secondary structure (DSSP, 8-state):
---TT-----------------------TTTTS-HHHHHHHS-EEE-S---GGG-HHHHHHHHHHHHHHHHHHHHHHHHHHHHHHHTTTSPPPHHHHHHHHHHHHHHHHHTTHHHHHHHHHHSS--SHHHHHHHHHHHHHHHHHHHHHHHHHHHHHHHHHHH-TT-PPPHHHHHHHHHHHHHHHHHHHHHHHHH-EEEEEEEEEEEETTTTEEEEEEEEEEE----SHHHHHHHHHHHIIIIIHHHHHHHHHHHHHHHHHHHHHTT-SGGGHHHHHHHHHHHHHHHHHHHHHHHHHHHHHHHHHHHHHS-HHHHHHHHH-HHHHHHHHHHHHHHHHHHHHHHHHHHHHHHHHHHHHHHHHHHHHHHHHHHHHHHTS------------------------------------/---TT-----------------------TTTTS-HHHHHHHS-EEE-S---GGG-HHHHHHHHHHHHHHHHHHHHHHHHHHHHHHHTTTSPPPHHHHHHHHHHHHHHHHHTTHHHHHHHHHHSS--SHHHHHHHHHHHHHHHHHHHHHHHHHHHHHHHHHHH-TT-PPPHHHHHHHHHHHHHHHHHHHHHHHHH-EEEEEEEEEEEETTTTEEEEEEEEEEE----SHHHHHHHHHHHIIIIIHHHHHHHHHHHHHHHHHHHHHTT-SGGGHHHHHHHHHHHHHHHHHHHHHHHHHHHHHHHHHHHHHS-HHHHHHHHH-HHHHHHHHHHHHHHHHHHHHHHHHHHHHHHHHHHHHHHHHHHHHHHHHHHHHHHTS------------------------------------

Radius of gyration: 39.34 Å; Cα contacts (8 Å, |Δi|>4): 790; chains: 2; bounding box: 82×149×109 Å

pLDDT: mean 73.62, std 23.55, range [17.36, 97.81]

InterPro domains:
  IPR000276 G protein-coupled receptor, rhodopsin-like [PF00001] (75-345)
  IPR000276 G protein-coupled receptor, rhodopsin-like [PR00237] (60-84)
  IPR000276 G protein-coupled receptor, rhodopsin-like [PR00237] (95-116)
  IPR000276 G protein-coupled receptor, rhodopsin-like [PR00237] (139-161)
  IPR000276 G protein-coupled receptor, rhodopsin-like [PR00237] (234-257)
  IPR000276 G protein-coupled receptor, rhodopsin-like [PR00237] (277-301)
  IPR000276 G protein-coupled receptor, rhodopsin-like [PR00237] (327-353)
  IPR000276 G protein-coupled receptor, rhodopsin-like [PS00237] (145-161)
  IPR017452 GPCR, rhodopsin-like, 7TM [PS50262] (75-345)

Nearest PDB structures (foldseek):
  7wig-assembly1_R  TM=7.912E-01  e=1.513E-10  Homo sapiens
  8ykx-assembly1_R  TM=7.726E-01  e=3.606E-09  Homo sapiens
  8t3o-assembly1_R  TM=7.576E-01  e=5.390E-09  Homo sapiens
  8iys-assembly1_R  TM=7.767E-01  e=1.800E-08  Homo sapiens
  7y15-assembly1_R  TM=7.485E-01  e=9.124E-05  Escherichia coli